Protein 4ECN (pdb70)

Sequence (821 aa):
SQYGYVQFKLYKSTSSSAQKIKVVTHNGTTVSQTLLLNAYNANNAEYGLRSDKLQLLAGTYKIVGYYLYDGLDEVLLAGPAGDDNELTVVSGGLLEKALTVDAVPHGTVTFKLSKEGISTRAAGEYLFSNIRYVDVTVNSFNRVTTELKGKVTYKEDIGVATCDSAVWLPAGTYQVVAYTTYSQSGIKRSELETQSVRGESFTVIDNKLTKDANVPIQLKETAEYIKDYKALKAIWEALDGKNWRYYSGTINNTIHSLNWNFNKELDWGDQPGVDLDNNGRVTGLSLAGFGAKGRVPDAIGQLTELKVLSFGTHSETVSGRLFGDEELTPDSEERKHRIRHYKKFLDYDQRLNLSDLLQDAINRNPEKPIKKDSRISLKDTQIGNLTNRITFISKAIQRLTKLQIIYFANSPFTYDNIAVDWEDANSDYAKQYENEELSWSNLKDLTDVELYNCPNTQLPDFLYDLPELQSLNIACNRGISAAQLKADWTRLADDEDTGPKIQIFYGYNNLEEFPASASLQKVKLGLLDCVHNKVRHLEAFGTNVKLTDLKLDYNQIEEIPEDFCAFTDQVEGLGFSHNKLKYIPNIFNAKSVYVGSVDFSYNKIGSEGRNISCSDDYKGINASTVTLSYNEIQKFPTELFATGSPISTIILSNNLTSIPENSLKPKDGNYKNTYLLTTIDLRFNKLTSLSDDFRATTLPYLSNDVSYNCFSSFPTQPLNSSQLKAFGIRHQRDAEGNRILRQWPTGITTCPSLIQLQIGSNDIRKVDEKLTPQLYILDIADNPNISIDVTSVCPYIEAGYVLLYDKTQDIRGCDALGIER

Radius of gyration: 39.54 Å; Cα contacts (8 Å, |Δi|>4): 2093; chains: 1; bounding box: 64×97×110 Å

CATH classification: 2.60.40.3540 (+2 more: 2.60.40.3540, 3.80.10.10)

Organism: Bacteroides thetaiotaomicron (strain ATCC 29148 / DSM 2079 / JCM 5827 / CCUG 10774 / NCTC 10582 / VPI-5482 / E50) (NCBI:txid226186)

Structure (mmCIF, N/CA/C/O backbone):
data_4ECN
#
_entry.id   4ECN
#
_cell.length_a   85.399
_cell.length_b   105.463
_cell.length_c   161.196
_cell.angle_alpha   90.000
_cell.angle_beta   90.000
_cell.angle_gamma   90.000
#
_symmetry.space_group_name_H-M   'P 21 21 21'
#
loop_
_entity.id
_entity.type
_entity.pdbx_description
1 polymer 'Leucine-rich repeat protein'
2 non-polymer 'SODIUM ION'
3 non-polymer 'CHLORIDE ION'
4 water water
#
loop_
_atom_site.group_PDB
_atom_site.id
_atom_site.type_symbol
_atom_site.label_atom_id
_atom_site.label_alt_id
_atom_site.label_comp_id
_atom_site.label_asym_id
_atom_site.label_entity_id
_atom_site.label_seq_id
_atom_site.pdbx_PDB_ins_code
_atom_site.Cartn_x
_atom_site.Cartn_y
_atom_site.Cartn_z
_atom_site.occupancy
_atom_site.B_iso_or_equiv
_atom_site.auth_seq_id
_atom_site.auth_comp_id
_atom_site.auth_asym_id
_atom_site.auth_atom_id
_atom_site.pdbx_PDB_model_num
ATOM 1 N N . SER A 1 8 ? 26.409 41.795 191.133 1.00 106.09 36 SER A N 1
ATOM 2 C CA . SER A 1 8 ? 27.288 40.723 190.647 1.00 106.33 36 SER A CA 1
ATOM 3 C C . SER A 1 8 ? 26.514 39.702 189.791 1.00 109.72 36 SER A C 1
ATOM 4 O O . SER A 1 8 ? 27.115 38.937 189.033 1.00 109.29 36 SER A O 1
ATOM 6 N N . GLN A 1 9 ? 25.182 39.699 189.926 1.00 105.57 37 GLN A N 1
ATOM 7 C CA . GLN A 1 9 ? 24.251 38.810 189.223 1.00 103.71 37 GLN A CA 1
ATOM 8 C C . GLN A 1 9 ? 23.463 39.607 188.175 1.00 105.07 37 GLN A C 1
ATOM 9 O O . GLN A 1 9 ? 22.724 39.030 187.372 1.00 103.21 37 GLN A O 1
ATOM 15 N N . TYR A 1 10 ? 23.609 40.949 188.219 1.00 101.36 38 TYR A N 1
ATOM 16 C CA . TYR A 1 10 ? 22.897 41.923 187.395 1.00 100.13 38 TYR A CA 1
ATOM 17 C C . TYR A 1 10 ? 23.759 42.553 186.287 1.00 100.82 38 TYR A C 1
ATOM 18 O O . TYR A 1 10 ? 24.991 42.561 186.361 1.00 101.57 38 TYR A O 1
ATOM 27 N N . GLY A 1 11 ? 23.054 43.103 185.294 1.00 93.12 39 GLY A N 1
ATOM 28 C CA . GLY A 1 11 ? 23.582 43.814 184.137 1.00 90.82 39 GLY A CA 1
ATOM 29 C C . GLY A 1 11 ? 22.790 45.073 183.847 1.00 89.54 39 GLY A C 1
ATOM 30 O O . GLY A 1 11 ? 22.015 45.517 184.699 1.00 90.11 39 GLY A O 1
ATOM 31 N N . TYR A 1 12 ? 23.001 45.696 182.670 1.00 81.36 40 TYR A N 1
ATOM 32 C CA . TYR A 1 12 ? 22.322 46.951 182.341 1.00 79.17 40 TYR A CA 1
ATOM 33 C C . TYR A 1 12 ? 21.872 46.992 180.893 1.00 77.96 40 TYR A C 1
ATOM 34 O O . TYR A 1 12 ? 22.464 46.349 180.030 1.00 76.78 40 TYR A O 1
ATOM 43 N N . VAL A 1 13 ? 20.780 47.731 180.653 1.00 71.78 41 VAL A N 1
ATOM 44 C CA . VAL A 1 13 ? 20.165 47.943 179.341 1.00 69.52 41 VAL A CA 1
ATOM 45 C C . VAL A 1 13 ? 19.859 49.419 179.187 1.00 72.75 41 VAL A C 1
ATOM 46 O O . VAL A 1 13 ? 19.539 50.105 180.164 1.00 72.36 41 VAL A O 1
ATOM 50 N N . GLN A 1 14 ? 19.981 49.897 177.953 1.00 68.67 42 GLN A N 1
ATOM 51 C CA . GLN A 1 14 ? 19.608 51.232 177.548 1.00 69.26 42 GLN A CA 1
ATOM 52 C C . GLN A 1 14 ? 18.996 51.101 176.193 1.00 72.74 42 GLN A C 1
ATOM 53 O O . GLN A 1 14 ? 19.299 50.142 175.483 1.00 72.23 42 GLN A O 1
ATOM 59 N N . PHE A 1 15 ? 18.083 52.008 175.851 1.00 69.45 43 PHE A N 1
ATOM 60 C CA . PHE A 1 15 ? 17.397 51.936 174.566 1.00 68.20 43 PHE A CA 1
ATOM 61 C C . PHE A 1 15 ? 17.740 53.149 173.713 1.00 75.91 43 PHE A C 1
ATOM 62 O O . PHE A 1 15 ? 17.937 54.253 174.226 1.00 75.70 43 PHE A O 1
ATOM 70 N N . LYS A 1 16 ? 17.861 52.906 172.409 1.00 75.29 44 LYS A N 1
ATOM 71 C CA . LYS A 1 16 ? 18.167 53.897 171.385 1.00 76.99 44 LYS A CA 1
ATOM 72 C C . LYS A 1 16 ? 17.013 53.875 170.366 1.00 83.11 44 LYS A C 1
ATOM 73 O O . LYS A 1 16 ? 16.770 52.820 169.771 1.00 81.99 44 LYS A O 1
ATOM 79 N N . LEU A 1 17 ? 16.239 54.988 170.248 1.00 81.81 45 LEU A N 1
ATOM 80 C CA . LEU A 1 17 ? 15.089 55.091 169.332 1.00 81.65 45 LEU A CA 1
ATOM 81 C C . LEU A 1 17 ? 15.567 55.295 167.884 1.00 87.72 45 LEU A C 1
ATOM 82 O O . LEU A 1 17 ? 16.360 56.199 167.611 1.00 89.15 45 LEU A O 1
ATOM 87 N N . TYR A 1 18 ? 15.107 54.424 166.976 1.00 83.81 46 TYR A N 1
ATOM 88 C CA . TYR A 1 18 ? 15.473 54.438 165.564 1.00 84.24 46 TYR A CA 1
ATOM 89 C C . TYR A 1 18 ? 14.259 54.711 164.681 1.00 90.66 46 TYR A C 1
ATOM 90 O O . TYR A 1 18 ? 13.125 54.405 165.063 1.00 90.02 46 TYR A O 1
ATOM 99 N N . LYS A 1 19 ? 14.512 55.300 163.496 1.00 89.01 47 LYS A N 1
ATOM 100 C CA . LYS A 1 19 ? 13.507 55.630 162.485 1.00 88.66 47 LYS A CA 1
ATOM 101 C C . LYS A 1 19 ? 13.250 54.404 161.592 1.00 93.56 47 LYS A C 1
ATOM 102 O O . LYS A 1 19 ? 14.089 53.498 161.549 1.00 92.24 47 LYS A O 1
ATOM 108 N N . SER A 1 20 ? 12.076 54.365 160.912 1.00 92.29 48 SER A N 1
ATOM 109 C CA . SER A 1 20 ? 11.657 53.253 160.036 1.00 92.34 48 SER A CA 1
ATOM 110 C C . SER A 1 20 ? 11.992 53.537 158.540 1.00 97.95 48 SER A C 1
ATOM 111 O O . SER A 1 20 ? 13.002 54.194 158.256 1.00 98.45 48 SER A O 1
ATOM 114 N N . THR A 1 21 ? 11.174 52.993 157.594 1.00 93.94 49 THR A N 1
ATOM 115 C CA . THR A 1 21 ? 11.367 53.128 156.142 1.00 116.05 49 THR A CA 1
ATOM 116 C C . THR A 1 21 ? 10.059 53.559 155.461 1.00 141.76 49 THR A C 1
ATOM 117 O O . THR A 1 21 ? 10.074 54.370 154.534 1.00 102.84 49 THR A O 1
ATOM 121 N N . SER A 1 37 ? 6.765 62.273 163.555 1.00 128.97 65 SER A N 1
ATOM 122 C CA . SER A 1 37 ? 7.254 63.568 164.035 1.00 130.11 65 SER A CA 1
ATOM 123 C C . SER A 1 37 ? 8.086 63.405 165.334 1.00 134.63 65 SER A C 1
ATOM 124 O O . SER A 1 37 ? 9.317 63.513 165.281 1.00 134.64 65 SER A O 1
ATOM 135 N N . SER A 1 39 ? 9.808 63.858 169.159 1.00 126.32 67 SER A N 1
ATOM 136 C CA . SER A 1 39 ? 10.769 64.772 169.782 1.00 125.75 67 SER A CA 1
ATOM 137 C C . SER A 1 39 ? 10.069 65.757 170.759 1.00 126.59 67 SER A C 1
ATOM 138 O O . SER A 1 39 ? 10.447 66.924 170.868 1.00 127.02 67 SER A O 1
ATOM 141 N N . SER A 1 40 ? 9.083 65.237 171.503 1.00 120.15 68 SER A N 1
ATOM 142 C CA . SER A 1 40 ? 8.362 65.893 172.602 1.00 119.33 68 SER A CA 1
ATOM 143 C C . SER A 1 40 ? 8.428 64.982 173.815 1.00 120.95 68 SER A C 1
ATOM 144 O O . SER A 1 40 ? 8.213 65.426 174.947 1.00 120.76 68 SER A O 1
ATOM 147 N N . ALA A 1 41 ? 8.744 63.690 173.544 1.00 115.22 69 ALA A N 1
ATOM 148 C CA . ALA A 1 41 ? 8.882 62.586 174.488 1.00 113.60 69 ALA A CA 1
ATOM 149 C C . ALA A 1 41 ? 10.146 62.712 175.335 1.00 115.51 69 ALA A C 1
ATOM 150 O O . ALA A 1 41 ? 11.217 63.049 174.820 1.00 115.82 69 ALA A O 1
ATOM 152 N N . GLN A 1 42 ? 10.016 62.407 176.633 1.00 109.36 70 GLN A N 1
ATOM 153 C CA . GLN A 1 42 ? 11.115 62.471 177.590 1.00 108.50 70 GLN A CA 1
ATOM 154 C C . GLN A 1 42 ? 11.045 61.281 178.606 1.00 109.12 70 GLN A C 1
ATOM 155 O O . GLN A 1 42 ? 11.745 61.300 179.621 1.00 109.67 70 GLN A O 1
ATOM 161 N N . LYS A 1 43 ? 10.253 60.229 178.285 1.00 102.03 71 LYS A N 1
ATOM 162 C CA . LYS A 1 43 ? 10.069 58.984 179.059 1.00 99.79 71 LYS A CA 1
ATOM 163 C C . LYS A 1 43 ? 9.710 57.792 178.141 1.00 100.07 71 LYS A C 1
ATOM 164 O O . LYS A 1 43 ? 9.347 57.991 176.979 1.00 99.68 71 LYS A O 1
ATOM 170 N N . ILE A 1 44 ? 9.834 56.559 178.665 1.00 93.45 72 ILE A N 1
ATOM 171 C CA . ILE A 1 44 ? 9.491 55.314 177.972 1.00 90.74 72 ILE A CA 1
ATOM 172 C C . ILE A 1 44 ? 9.192 54.233 179.024 1.00 92.53 72 ILE A C 1
ATOM 173 O O . ILE A 1 44 ? 9.897 54.128 180.037 1.00 92.68 72 ILE A O 1
ATOM 178 N N . LYS A 1 45 ? 8.135 53.451 178.786 1.00 86.36 73 LYS A N 1
ATOM 179 C CA . LYS A 1 45 ? 7.765 52.337 179.651 1.00 84.87 73 LYS A CA 1
ATOM 180 C C . LYS A 1 45 ? 7.835 51.093 178.786 1.00 84.17 73 LYS A C 1
ATOM 181 O O . LYS A 1 45 ? 6.959 50.837 177.960 1.00 83.03 73 LYS A O 1
ATOM 187 N N . VAL A 1 46 ? 8.929 50.376 178.911 1.00 78.64 74 VAL A N 1
ATOM 188 C CA . VAL A 1 46 ? 9.138 49.183 178.119 1.00 77.34 74 VAL A CA 1
ATOM 189 C C . VAL A 1 46 ? 8.543 47.989 178.894 1.00 82.88 74 VAL A C 1
ATOM 190 O O . VAL A 1 46 ? 8.932 47.698 180.034 1.00 83.28 74 VAL A O 1
ATOM 194 N N . VAL A 1 47 ? 7.567 47.334 178.262 1.00 79.78 75 VAL A N 1
ATOM 195 C CA . VAL A 1 47 ? 6.882 46.159 178.792 1.00 80.08 75 VAL A CA 1
ATOM 196 C C . VAL A 1 47 ? 7.688 44.916 178.356 1.00 86.53 75 VAL A C 1
ATOM 197 O O . VAL A 1 47 ? 7.940 44.727 177.163 1.00 85.59 75 VAL A O 1
ATOM 209 N N . THR A 1 49 ? 8.829 40.470 179.354 1.00 91.96 77 THR A N 1
ATOM 210 C CA . THR A 1 49 ? 8.487 39.179 179.955 1.00 92.64 77 THR A CA 1
ATOM 211 C C . THR A 1 49 ? 9.765 38.341 180.135 1.00 99.41 77 THR A C 1
ATOM 212 O O . THR A 1 49 ? 10.512 38.142 179.175 1.00 97.55 77 THR A O 1
ATOM 216 N N . HIS A 1 50 ? 10.018 37.880 181.372 1.00 100.31 78 HIS A N 1
ATOM 217 C CA . HIS A 1 50 ? 11.170 37.040 181.724 1.00 102.46 78 HIS A CA 1
ATOM 218 C C . HIS A 1 50 ? 10.675 35.840 182.532 1.00 109.28 78 HIS A C 1
ATOM 219 O O . HIS A 1 50 ? 10.441 35.957 183.745 1.00 109.13 78 HIS A O 1
ATOM 226 N N . ASN A 1 51 ? 10.497 34.690 181.829 1.00 107.68 79 ASN A N 1
ATOM 227 C CA . ASN A 1 51 ? 10.019 33.402 182.350 1.00 108.82 79 ASN A CA 1
ATOM 228 C C . ASN A 1 51 ? 8.707 33.611 183.151 1.00 114.40 79 ASN A C 1
ATOM 229 O O . ASN A 1 51 ? 8.672 33.443 184.377 1.00 114.64 79 ASN A O 1
ATOM 234 N N . GLY A 1 52 ? 7.668 34.042 182.431 1.00 111.43 80 GLY A N 1
ATOM 235 C CA . GLY A 1 52 ? 6.333 34.289 182.967 1.00 111.88 80 GLY A CA 1
ATOM 236 C C . GLY A 1 52 ? 6.155 35.459 183.921 1.00 118.12 80 GLY A C 1
ATOM 237 O O . GLY A 1 52 ? 5.143 35.515 184.628 1.00 118.45 80 GLY A O 1
ATOM 238 N N . THR A 1 53 ? 7.121 36.402 183.967 1.00 115.36 81 THR A N 1
ATOM 239 C CA . THR A 1 53 ? 7.016 37.591 184.818 1.00 115.52 81 THR A CA 1
ATOM 240 C C . THR A 1 53 ? 6.780 38.783 183.868 1.00 118.51 81 THR A C 1
ATOM 241 O O . THR A 1 53 ? 7.741 39.402 183.401 1.00 118.56 81 THR A O 1
ATOM 245 N N . THR A 1 54 ? 5.493 39.055 183.536 1.00 113.36 82 THR A N 1
ATOM 246 C CA . THR A 1 54 ? 5.091 40.167 182.660 1.00 111.93 82 THR A CA 1
ATOM 247 C C . THR A 1 54 ? 5.219 41.442 183.502 1.00 114.18 82 THR A C 1
ATOM 248 O O . THR A 1 54 ? 4.264 41.838 184.175 1.00 114.35 82 THR A O 1
ATOM 252 N N . VAL A 1 55 ? 6.427 42.041 183.514 1.00 108.88 83 VAL A N 1
ATOM 253 C CA . VAL A 1 55 ? 6.701 43.225 184.329 1.00 108.07 83 VAL A CA 1
ATOM 254 C C . VAL A 1 55 ? 7.324 44.345 183.426 1.00 107.76 83 VAL A C 1
ATOM 255 O O . VAL A 1 55 ? 8.187 44.088 182.576 1.00 106.05 83 VAL A O 1
ATOM 259 N N . SER A 1 56 ? 6.806 45.578 183.611 1.00 102.16 84 SER A N 1
ATOM 260 C CA . SER A 1 56 ? 7.187 46.803 182.900 1.00 100.93 84 SER A CA 1
ATOM 261 C C . SER A 1 56 ? 7.968 47.755 183.807 1.00 101.41 84 SER A C 1
ATOM 262 O O . SER A 1 56 ? 7.831 47.687 185.026 1.00 101.62 84 SER A O 1
ATOM 265 N N . GLN A 1 57 ? 8.766 48.653 183.217 1.00 94.53 85 GLN A N 1
ATOM 266 C CA . GLN A 1 57 ? 9.554 49.610 183.984 1.00 93.62 85 GLN A CA 1
ATOM 267 C C . GLN A 1 57 ? 9.642 50.933 183.239 1.00 94.04 85 GLN A C 1
ATOM 268 O O . GLN A 1 57 ? 9.857 50.936 182.030 1.00 93.41 85 GLN A O 1
ATOM 274 N N . THR A 1 58 ? 9.504 52.052 183.962 1.00 88.68 86 THR A N 1
ATOM 275 C CA . THR A 1 58 ? 9.584 53.386 183.371 1.00 87.65 86 THR A CA 1
ATOM 276 C C . THR A 1 58 ? 11.024 53.926 183.504 1.00 91.39 86 THR A C 1
ATOM 277 O O . THR A 1 58 ? 11.647 53.813 184.567 1.00 91.05 86 THR A O 1
ATOM 281 N N . LEU A 1 59 ? 11.534 54.502 182.394 1.00 87.34 87 LEU A N 1
ATOM 282 C CA . LEU A 1 59 ? 12.853 55.131 182.250 1.00 87.12 87 LEU A CA 1
ATOM 283 C C . LEU A 1 59 ? 12.717 56.485 181.568 1.00 90.98 87 LEU A C 1
ATOM 284 O O . LEU A 1 59 ? 11.732 56.721 180.873 1.00 89.90 87 LEU A O 1
ATOM 289 N N . LEU A 1 60 ? 13.709 57.362 181.746 1.00 88.97 88 LEU A N 1
ATOM 290 C CA . LEU A 1 60 ? 13.719 58.683 181.118 1.00 89.39 88 LEU A CA 1
ATOM 291 C C . LEU A 1 60 ? 14.495 58.653 179.793 1.00 93.40 88 LEU A C 1
ATOM 292 O O . LEU A 1 60 ? 15.405 57.837 179.610 1.00 92.63 88 LEU A O 1
ATOM 297 N N . LEU A 1 61 ? 14.126 59.560 178.883 1.00 90.45 89 LEU A N 1
ATOM 298 C CA . LEU A 1 61 ? 14.758 59.762 177.585 1.00 90.40 89 LEU A CA 1
ATOM 299 C C . LEU A 1 61 ? 15.761 60.912 177.647 1.00 96.28 89 LEU A C 1
ATOM 300 O O . LEU A 1 61 ? 15.440 61.998 178.140 1.00 96.30 89 LEU A O 1
ATOM 305 N N . ASN A 1 62 ? 16.973 60.667 177.154 1.00 94.32 90 ASN A N 1
ATOM 306 C CA . ASN A 1 62 ? 18.038 61.663 177.050 1.00 96.24 90 ASN A CA 1
ATOM 307 C C . ASN A 1 62 ? 18.160 62.042 175.575 1.00 102.95 90 ASN A C 1
ATOM 308 O O . ASN A 1 62 ? 18.261 61.144 174.728 1.00 101.68 90 ASN A O 1
ATOM 313 N N . ALA A 1 63 ? 18.098 63.345 175.246 1.00 102.24 91 ALA A N 1
ATOM 314 C CA . ALA A 1 63 ? 18.160 63.755 173.843 1.00 102.71 91 ALA A CA 1
ATOM 315 C C . ALA A 1 63 ? 19.594 64.110 173.405 1.00 108.64 91 ALA A C 1
ATOM 316 O O . ALA A 1 63 ? 20.327 64.798 174.122 1.00 108.87 91 ALA A O 1
ATOM 318 N N . TYR A 1 64 ? 19.971 63.608 172.217 1.00 106.34 92 TYR A N 1
ATOM 319 C CA . TYR A 1 64 ? 21.247 63.833 171.533 1.00 107.94 92 TYR A CA 1
ATOM 320 C C . TYR A 1 64 ? 20.953 64.282 170.072 1.00 113.81 92 TYR A C 1
ATOM 321 O O . TYR A 1 64 ? 19.787 64.527 169.736 1.00 112.34 92 TYR A O 1
ATOM 330 N N . ASN A 1 65 ? 22.000 64.411 169.222 1.00 113.20 93 ASN A N 1
ATOM 331 C CA . ASN A 1 65 ? 21.871 64.859 167.828 1.00 113.98 93 ASN A CA 1
ATOM 332 C C . ASN A 1 65 ? 21.070 63.839 166.971 1.00 117.44 93 ASN A C 1
ATOM 333 O O . ASN A 1 65 ? 21.448 62.666 166.876 1.00 116.46 93 ASN A O 1
ATOM 338 N N . ALA A 1 66 ? 19.952 64.306 166.367 1.00 114.13 94 ALA A N 1
ATOM 339 C CA . ALA A 1 66 ? 19.077 63.499 165.508 1.00 113.06 94 ALA A CA 1
ATOM 340 C C . ALA A 1 66 ? 19.740 63.212 164.149 1.00 119.31 94 ALA A C 1
ATOM 341 O O . ALA A 1 66 ? 20.585 63.989 163.694 1.00 120.27 94 ALA A O 1
ATOM 343 N N . ASN A 1 67 ? 19.379 62.078 163.523 1.00 116.22 95 ASN A N 1
ATOM 344 C CA . ASN A 1 67 ? 19.908 61.635 162.223 1.00 116.40 95 ASN A CA 1
ATOM 345 C C . ASN A 1 67 ? 18.781 61.062 161.362 1.00 120.71 95 ASN A C 1
ATOM 346 O O . ASN A 1 67 ? 17.642 60.992 161.823 1.00 119.55 95 ASN A O 1
ATOM 351 N N . ASN A 1 68 ? 19.094 60.635 160.122 1.00 118.34 96 ASN A N 1
ATOM 352 C CA . ASN A 1 68 ? 18.105 60.024 159.223 1.00 117.59 96 ASN A CA 1
ATOM 353 C C . ASN A 1 68 ? 17.858 58.536 159.602 1.00 119.99 96 ASN A C 1
ATOM 354 O O . ASN A 1 68 ? 17.046 57.861 158.954 1.00 118.90 96 ASN A O 1
ATOM 359 N N . ALA A 1 69 ? 18.551 58.042 160.653 1.00 115.61 97 ALA A N 1
ATOM 360 C CA . ALA A 1 69 ? 18.437 56.672 161.155 1.00 113.81 97 ALA A CA 1
ATOM 361 C C . ALA A 1 69 ? 18.066 56.652 162.635 1.00 116.06 97 ALA A C 1
ATOM 362 O O . ALA A 1 69 ? 17.425 55.699 163.082 1.00 114.54 97 ALA A O 1
ATOM 364 N N . GLU A 1 70 ? 18.471 57.700 163.388 1.00 112.45 98 GLU A N 1
ATOM 365 C CA . GLU A 1 70 ? 18.241 57.821 164.828 1.00 111.95 98 GLU A CA 1
ATOM 366 C C . GLU A 1 70 ? 17.325 59.000 165.143 1.00 115.11 98 GLU A C 1
ATOM 367 O O . GLU A 1 70 ? 17.573 60.106 164.661 1.00 115.37 98 GLU A O 1
ATOM 373 N N . TYR A 1 71 ? 16.281 58.770 165.979 1.00 110.50 99 TYR A N 1
ATOM 374 C CA . TYR A 1 71 ? 15.343 59.815 166.422 1.00 110.03 99 TYR A CA 1
ATOM 375 C C . TYR A 1 71 ? 16.024 60.777 167.418 1.00 111.12 99 TYR A C 1
ATOM 376 O O . TYR A 1 71 ? 15.449 61.815 167.755 1.00 111.07 99 TYR A O 1
ATOM 385 N N . GLY A 1 72 ? 17.232 60.429 167.858 1.00 105.41 100 GLY A N 1
ATOM 386 C CA . GLY A 1 72 ? 18.019 61.239 168.779 1.00 105.11 100 GLY A CA 1
ATOM 387 C C . GLY A 1 72 ? 17.519 61.226 170.209 1.00 105.55 100 GLY A C 1
ATOM 388 O O . GLY A 1 72 ? 17.526 62.269 170.870 1.00 106.03 100 GLY A O 1
ATOM 389 N N . LEU A 1 73 ? 17.069 60.045 170.693 1.00 98.27 101 LEU A N 1
ATOM 390 C CA . LEU A 1 73 ? 16.578 59.839 172.065 1.00 96.46 101 LEU A CA 1
ATOM 391 C C . LEU A 1 73 ? 17.123 58.518 172.605 1.00 94.85 101 LEU A C 1
ATOM 392 O O . LEU A 1 73 ? 16.961 57.481 171.951 1.00 92.62 101 LEU A O 1
ATOM 397 N N . ARG A 1 74 ? 17.830 58.582 173.768 1.00 88.91 102 ARG A N 1
ATOM 398 C CA . ARG A 1 74 ? 18.479 57.447 174.434 1.00 86.94 102 ARG A CA 1
ATOM 399 C C . ARG A 1 74 ? 17.979 57.305 175.875 1.00 88.92 102 ARG A C 1
ATOM 400 O O . ARG A 1 74 ? 17.852 58.288 176.593 1.00 88.74 102 ARG A O 1
ATOM 408 N N . SER A 1 75 ? 17.726 56.064 176.291 1.00 84.72 103 SER A N 1
ATOM 409 C CA . SER A 1 75 ? 17.207 55.705 177.607 1.00 84.60 103 SER A CA 1
ATOM 410 C C . SER A 1 75 ? 18.297 55.605 178.683 1.00 90.13 103 SER A C 1
ATOM 411 O O . SER A 1 75 ? 19.433 55.210 178.391 1.00 90.37 103 SER A O 1
ATOM 414 N N . ASP A 1 76 ? 17.907 55.908 179.947 1.00 86.68 104 ASP A N 1
ATOM 415 C CA . ASP A 1 76 ? 18.732 55.745 181.148 1.00 87.38 104 ASP A CA 1
ATOM 416 C C . ASP A 1 76 ? 19.071 54.257 181.357 1.00 90.85 104 ASP A C 1
ATOM 417 O O . ASP A 1 76 ? 18.337 53.394 180.860 1.00 89.47 104 ASP A O 1
ATOM 422 N N . LYS A 1 77 ? 20.160 53.948 182.090 1.00 87.92 105 LYS A N 1
ATOM 423 C CA . LYS A 1 77 ? 20.531 52.555 182.387 1.00 87.01 105 LYS A CA 1
ATOM 424 C C . LYS A 1 77 ? 19.430 51.863 183.184 1.00 88.23 105 LYS A C 1
ATOM 425 O O . LYS A 1 77 ? 18.864 52.462 184.101 1.00 88.43 105 LYS A O 1
ATOM 431 N N . LEU A 1 78 ? 19.131 50.612 182.842 1.00 82.04 106 LEU A N 1
ATOM 432 C CA . LEU A 1 78 ? 18.138 49.825 183.558 1.00 80.36 106 LEU A CA 1
ATOM 433 C C . LEU A 1 78 ? 18.795 48.576 184.146 1.00 80.20 106 LEU A C 1
ATOM 434 O O . LEU A 1 78 ? 19.220 47.696 183.391 1.00 78.50 106 LEU A O 1
ATOM 439 N N . GLN A 1 79 ? 18.865 48.492 185.485 1.00 74.90 107 GLN A N 1
ATOM 440 C CA . GLN A 1 79 ? 19.456 47.319 186.114 1.00 74.52 107 GLN A CA 1
ATOM 441 C C . GLN A 1 79 ? 18.453 46.181 186.121 1.00 78.11 107 GLN A C 1
ATOM 442 O O . GLN A 1 79 ? 17.345 46.334 186.635 1.00 78.28 107 GLN A O 1
ATOM 448 N N . LEU A 1 80 ? 18.836 45.055 185.517 1.00 73.69 108 LEU A N 1
ATOM 449 C CA . LEU A 1 80 ? 18.029 43.845 185.430 1.00 73.04 108 LEU A CA 1
ATOM 450 C C . LEU A 1 80 ? 18.856 42.649 185.770 1.00 79.24 108 LEU A C 1
ATOM 451 O O . LEU A 1 80 ? 20.075 42.721 185.668 1.00 79.53 108 LEU A O 1
ATOM 456 N N . LEU A 1 81 ? 18.219 41.536 186.143 1.00 77.53 109 LEU A N 1
ATOM 457 C CA . LEU A 1 81 ? 18.965 40.327 186.437 1.00 79.01 109 LEU A CA 1
ATOM 458 C C . LEU A 1 81 ? 19.319 39.648 185.119 1.00 82.93 109 LEU A C 1
ATOM 459 O O . LEU A 1 81 ? 18.484 39.573 184.215 1.00 80.85 109 LEU A O 1
ATOM 464 N N . ALA A 1 82 ? 20.577 39.196 185.006 1.00 81.63 110 ALA A N 1
ATOM 465 C CA . ALA A 1 82 ? 21.130 38.571 183.802 1.00 81.98 110 ALA A CA 1
ATOM 466 C C . ALA A 1 82 ? 20.268 37.399 183.313 1.00 86.62 110 ALA A C 1
ATOM 467 O O . ALA A 1 82 ? 20.011 36.455 184.065 1.00 87.37 110 ALA A O 1
ATOM 469 N N . GLY A 1 83 ? 19.822 37.502 182.063 1.00 82.48 111 GLY A N 1
ATOM 470 C CA . GLY A 1 83 ? 18.986 36.509 181.394 1.00 81.36 111 GLY A CA 1
ATOM 471 C C . GLY A 1 83 ? 18.281 37.047 180.163 1.00 83.52 111 GLY A C 1
ATOM 472 O O . GLY A 1 83 ? 18.395 38.233 179.849 1.00 82.99 111 GLY A O 1
ATOM 473 N N . THR A 1 84 ? 17.547 36.179 179.452 1.00 79.09 112 THR A N 1
ATOM 474 C CA . THR A 1 84 ? 16.832 36.593 178.242 1.00 77.66 112 THR A CA 1
ATOM 475 C C . THR A 1 84 ? 15.461 37.163 178.627 1.00 81.49 112 THR A C 1
ATOM 476 O O . THR A 1 84 ? 14.777 36.627 179.501 1.00 82.08 112 THR A O 1
ATOM 480 N N . TYR A 1 85 ? 15.100 38.281 177.980 1.00 76.21 113 TYR A N 1
ATOM 481 C CA . TYR A 1 85 ? 13.858 39.042 178.123 1.00 74.00 113 TYR A CA 1
ATOM 482 C C . TYR A 1 85 ? 13.207 39.244 176.766 1.00 79.11 113 TYR A C 1
ATOM 483 O O . TYR A 1 85 ? 13.909 39.422 175.759 1.00 78.22 113 TYR A O 1
ATOM 492 N N . LYS A 1 86 ? 11.870 39.248 176.732 1.00 76.01 114 LYS A N 1
ATOM 493 C CA . LYS A 1 86 ? 11.143 39.498 175.498 1.00 74.61 114 LYS A CA 1
ATOM 494 C C . LYS A 1 86 ? 10.334 40.768 175.686 1.00 77.80 114 LYS A C 1
ATOM 495 O O . LYS A 1 86 ? 9.535 40.835 176.619 1.00 77.80 114 LYS A O 1
ATOM 501 N N . ILE A 1 87 ? 10.599 41.797 174.847 1.00 73.66 115 ILE A N 1
ATOM 502 C CA . ILE A 1 87 ? 9.869 43.074 174.827 1.00 73.08 115 ILE A CA 1
ATOM 503 C C . ILE A 1 87 ? 8.489 42.798 174.227 1.00 75.21 115 ILE A C 1
ATOM 504 O O . ILE A 1 87 ? 8.409 42.173 173.157 1.00 74.16 115 ILE A O 1
ATOM 509 N N . VAL A 1 88 ? 7.414 43.228 174.919 1.00 70.35 116 VAL A N 1
ATOM 510 C CA . VAL A 1 88 ? 6.039 43.035 174.440 1.00 69.17 116 VAL A CA 1
ATOM 511 C C . VAL A 1 88 ? 5.641 44.277 173.620 1.00 71.27 116 VAL A C 1
ATOM 512 O O . VAL A 1 88 ? 5.058 44.161 172.535 1.00 69.32 116 VAL A O 1
ATOM 516 N N . GLY A 1 89 ? 6.008 45.441 174.153 1.00 67.39 117 GLY A N 1
ATOM 517 C CA . GLY A 1 89 ? 5.762 46.744 173.557 1.00 66.26 117 GLY A CA 1
ATOM 518 C C . GLY A 1 89 ? 6.267 47.843 174.458 1.00 69.02 117 GLY A C 1
ATOM 519 O O . GLY A 1 89 ? 6.815 47.567 175.530 1.00 68.99 117 GLY A O 1
ATOM 520 N N . TYR A 1 90 ? 6.091 49.095 174.027 1.00 64.90 118 TYR A N 1
ATOM 521 C CA . TYR A 1 90 ? 6.551 50.246 174.790 1.00 65.38 118 TYR A CA 1
ATOM 522 C C . TYR A 1 90 ? 5.671 51.469 174.548 1.00 71.22 118 TYR A C 1
ATOM 523 O O . TYR A 1 90 ? 5.030 51.588 173.503 1.00 69.54 118 TYR A O 1
ATOM 532 N N . TYR A 1 91 ? 5.674 52.393 175.519 1.00 70.44 119 TYR A N 1
ATOM 533 C CA . TYR A 1 91 ? 4.932 53.646 175.436 1.00 71.17 119 TYR A CA 1
ATOM 534 C C . TYR A 1 91 ? 5.901 54.799 175.585 1.00 77.75 119 TYR A C 1
ATOM 535 O O . TYR A 1 91 ? 6.794 54.723 176.425 1.00 77.87 119 TYR A O 1
ATOM 544 N N . LEU A 1 92 ? 5.741 55.854 174.783 1.00 76.72 120 LEU A N 1
ATOM 545 C CA . LEU A 1 92 ? 6.548 57.067 174.902 1.00 78.70 120 LEU A CA 1
ATOM 546 C C . LEU A 1 92 ? 5.676 58.143 175.583 1.00 89.39 120 LEU A C 1
ATOM 547 O O . LEU A 1 92 ? 4.454 58.111 175.429 1.00 89.44 120 LEU A O 1
ATOM 552 N N . TYR A 1 93 ? 6.278 59.033 176.394 1.00 90.88 121 TYR A N 1
ATOM 553 C CA . TYR A 1 93 ? 5.533 60.049 177.151 1.00 93.50 121 TYR A CA 1
ATOM 554 C C . TYR A 1 93 ? 6.162 61.448 177.028 1.00 103.69 121 TYR A C 1
ATOM 555 O O . TYR A 1 93 ? 7.378 61.574 177.163 1.00 104.26 121 TYR A O 1
ATOM 564 N N . ASP A 1 94 ? 5.332 62.503 176.834 1.00 104.19 122 ASP A N 1
ATOM 565 C CA . ASP A 1 94 ? 5.781 63.907 176.718 1.00 106.32 122 ASP A CA 1
ATOM 566 C C . ASP A 1 94 ? 6.083 64.529 178.117 1.00 113.48 122 ASP A C 1
ATOM 567 O O . ASP A 1 94 ? 6.149 63.806 179.120 1.00 112.83 122 ASP A O 1
ATOM 572 N N . GLY A 1 95 ? 6.251 65.857 178.153 1.00 112.80 123 GLY A N 1
ATOM 573 C CA . GLY A 1 95 ? 6.488 66.621 179.376 1.00 114.39 123 GLY A CA 1
ATOM 574 C C . GLY A 1 95 ? 5.343 66.552 180.376 1.00 120.01 123 GLY A C 1
ATOM 575 O O . GLY A 1 95 ? 5.579 66.484 181.587 1.00 120.42 123 GLY A O 1
ATOM 576 N N . LEU A 1 96 ? 4.087 66.536 179.864 1.00 116.75 124 LEU A N 1
ATOM 577 C CA . LEU A 1 96 ? 2.843 66.448 180.644 1.00 116.64 124 LEU A CA 1
ATOM 578 C C . LEU A 1 96 ? 2.543 64.991 181.120 1.00 119.64 124 LEU A C 1
ATOM 579 O O . LEU A 1 96 ? 1.566 64.782 181.850 1.00 118.92 124 LEU A O 1
ATOM 581 N N . ASP A 1 97 ? 3.393 64.003 180.700 1.00 115.18 125 ASP A N 1
ATOM 582 C CA . ASP A 1 97 ? 3.381 62.556 181.011 1.00 113.50 125 ASP A CA 1
ATOM 583 C C . ASP A 1 97 ? 2.124 61.831 180.404 1.00 114.16 125 ASP A C 1
ATOM 584 O O . ASP A 1 97 ? 1.589 60.895 181.010 1.00 113.25 125 ASP A O 1
ATOM 589 N N . GLU A 1 98 ? 1.727 62.218 179.170 1.00 108.24 126 GLU A N 1
ATOM 590 C CA . GLU A 1 98 ? 0.635 61.593 178.411 1.00 106.23 126 GLU A CA 1
ATOM 591 C C . GLU A 1 98 ? 1.238 60.647 177.343 1.00 107.38 126 GLU A C 1
ATOM 592 O O . GLU A 1 98 ? 2.355 60.900 176.877 1.00 107.27 126 GLU A O 1
ATOM 594 N N . VAL A 1 99 ? 0.516 59.555 176.969 1.00 100.81 127 VAL A N 1
ATOM 595 C CA . VAL A 1 99 ? 0.977 58.536 175.999 1.00 98.32 127 VAL A CA 1
ATOM 596 C C . VAL A 1 99 ? 1.085 59.181 174.577 1.00 99.48 127 VAL A C 1
ATOM 597 O O . VAL A 1 99 ? 0.078 59.353 173.877 1.00 99.40 127 VAL A O 1
ATOM 601 N N . LEU A 1 100 ? 2.329 59.514 174.168 1.00 93.23 128 LEU A N 1
ATOM 602 C CA . LEU A 1 100 ? 2.653 60.138 172.882 1.00 91.50 128 LEU A CA 1
ATOM 603 C C . LEU A 1 100 ? 2.792 59.096 171.750 1.00 90.70 128 LEU A C 1
ATOM 604 O O . LEU A 1 100 ? 2.740 59.485 170.577 1.00 89.86 128 LEU A O 1
ATOM 609 N N . LEU A 1 101 ? 2.984 57.784 172.101 1.00 84.04 129 LEU A N 1
ATOM 610 C CA . LEU A 1 101 ? 3.121 56.658 171.156 1.00 81.43 129 LEU A CA 1
ATOM 611 C C . LEU A 1 101 ? 2.944 55.292 171.832 1.00 84.05 129 LEU A C 1
ATOM 612 O O . LEU A 1 101 ? 3.507 55.075 172.902 1.00 83.86 129 LEU A O 1
ATOM 617 N N . ALA A 1 102 ? 2.192 54.364 171.176 1.00 79.30 130 ALA A N 1
ATOM 618 C CA . ALA A 1 102 ? 2.001 52.955 171.577 1.00 77.67 130 ALA A CA 1
ATOM 619 C C . ALA A 1 102 ? 2.773 52.105 170.599 1.00 80.02 130 ALA A C 1
ATOM 620 O O . ALA A 1 102 ? 2.302 51.859 169.486 1.00 79.21 130 ALA A O 1
ATOM 622 N N . GLY A 1 103 ? 4.009 51.791 170.982 1.00 76.18 131 GLY A N 1
ATOM 623 C CA . GLY A 1 103 ? 4.987 51.084 170.166 1.00 75.21 131 GLY A CA 1
ATOM 624 C C . GLY A 1 103 ? 4.953 49.571 170.194 1.00 78.10 131 GLY A C 1
ATOM 625 O O . GLY A 1 103 ? 4.945 48.962 171.266 1.00 76.74 131 GLY A O 1
ATOM 626 N N . PRO A 1 104 ? 4.985 48.932 169.004 1.00 74.95 132 PRO A N 1
ATOM 627 C CA . PRO A 1 104 ? 5.023 47.462 168.968 1.00 74.13 132 PRO A CA 1
ATOM 628 C C . PRO A 1 104 ? 6.467 46.954 169.028 1.00 79.31 132 PRO A C 1
ATOM 629 O O . PRO A 1 104 ? 7.387 47.608 168.525 1.00 77.99 132 PRO A O 1
ATOM 633 N N . ALA A 1 105 ? 6.657 45.783 169.642 1.00 78.13 133 ALA A N 1
ATOM 634 C CA . ALA A 1 105 ? 7.965 45.162 169.841 1.00 79.39 133 ALA A CA 1
ATOM 635 C C . ALA A 1 105 ? 8.683 44.812 168.528 1.00 84.79 133 ALA A C 1
ATOM 636 O O . ALA A 1 105 ? 9.880 45.081 168.403 1.00 85.15 133 ALA A O 1
ATOM 638 N N . GLY A 1 106 ? 7.967 44.196 167.596 1.00 81.97 134 GLY A N 1
ATOM 639 C CA . GLY A 1 106 ? 8.531 43.766 166.325 1.00 82.46 134 GLY A CA 1
ATOM 640 C C . GLY A 1 106 ? 9.005 42.330 166.393 1.00 89.38 134 GLY A C 1
ATOM 641 O O . GLY A 1 106 ? 8.607 41.584 167.297 1.00 88.17 134 GLY A O 1
ATOM 642 N N . ASP A 1 107 ? 9.859 41.936 165.427 1.00 89.39 135 ASP A N 1
ATOM 643 C CA . ASP A 1 107 ? 10.427 40.582 165.322 1.00 90.64 135 ASP A CA 1
ATOM 644 C C . ASP A 1 107 ? 11.819 40.527 166.004 1.00 98.15 135 ASP A C 1
ATOM 645 O O . ASP A 1 107 ? 12.442 39.463 166.084 1.00 98.94 135 ASP A O 1
ATOM 650 N N . ASP A 1 108 ? 12.275 41.686 166.515 1.00 95.96 136 ASP A N 1
ATOM 651 C CA . ASP A 1 108 ? 13.489 41.896 167.314 1.00 96.70 136 ASP A CA 1
ATOM 652 C C . ASP A 1 108 ? 13.050 42.038 168.791 1.00 98.15 136 ASP A C 1
ATOM 653 O O . ASP A 1 108 ? 13.541 42.902 169.523 1.00 98.50 136 ASP A O 1
ATOM 658 N N . ASN A 1 109 ? 12.064 41.212 169.194 1.00 91.75 137 ASN A N 1
ATOM 659 C CA . ASN A 1 109 ? 11.408 41.255 170.498 1.00 90.68 137 ASN A CA 1
ATOM 660 C C . ASN A 1 109 ? 12.333 40.839 171.659 1.00 91.32 137 ASN A C 1
ATOM 661 O O . ASN A 1 109 ? 12.122 41.325 172.766 1.00 90.88 137 ASN A O 1
ATOM 666 N N . GLU A 1 110 ? 13.359 40.005 171.418 1.00 85.80 138 GLU A N 1
ATOM 667 C CA . GLU A 1 110 ? 14.237 39.531 172.492 1.00 84.99 138 GLU A CA 1
ATOM 668 C C . GLU A 1 110 ? 15.510 40.389 172.691 1.00 85.25 138 GLU A C 1
ATOM 669 O O . GLU A 1 110 ? 16.053 40.972 171.747 1.00 84.15 138 GLU A O 1
ATOM 675 N N . LEU A 1 111 ? 15.956 40.450 173.967 1.00 79.53 139 LEU A N 1
ATOM 676 C CA . LEU A 1 111 ? 17.177 41.098 174.446 1.00 78.74 139 LEU A CA 1
ATOM 677 C C . LEU A 1 111 ? 17.718 40.291 175.646 1.00 80.90 139 LEU A C 1
ATOM 678 O O . LEU A 1 111 ? 16.942 39.850 176.496 1.00 80.90 139 LEU A O 1
ATOM 683 N N . THR A 1 112 ? 19.039 40.096 175.711 1.00 75.12 140 THR A N 1
ATOM 684 C CA . THR A 1 112 ? 19.638 39.322 176.797 1.00 73.75 140 THR A CA 1
ATOM 685 C C . THR A 1 112 ? 20.570 40.216 177.611 1.00 74.08 140 THR A C 1
ATOM 686 O O . THR A 1 112 ? 21.513 40.777 177.062 1.00 72.32 140 THR A O 1
ATOM 690 N N . VAL A 1 113 ? 20.275 40.357 178.919 1.00 70.12 141 VAL A N 1
ATOM 691 C CA . VAL A 1 113 ? 21.066 41.108 179.897 1.00 70.51 141 VAL A CA 1
ATOM 692 C C . VAL A 1 113 ? 22.241 40.224 180.290 1.00 75.76 141 VAL A C 1
ATOM 693 O O . VAL A 1 113 ? 22.062 39.011 180.414 1.00 75.76 141 VAL A O 1
ATOM 697 N N . VAL A 1 114 ? 23.447 40.802 180.427 1.00 72.81 142 VAL A N 1
ATOM 698 C CA . VAL A 1 114 ? 24.660 40.039 180.766 1.00 72.84 142 VAL A CA 1
ATOM 699 C C . VAL A 1 114 ? 25.217 40.533 182.106 1.00 78.50 142 VAL A C 1
ATOM 700 O O . VAL A 1 114 ? 25.199 41.737 182.380 1.00 77.01 142 VAL A O 1
ATOM 704 N N . SER A 1 115 ? 25.720 39.589 182.927 1.00 77.42 143 SER A N 1
ATOM 705 C CA . SER A 1 115 ? 26.292 39.869 184.244 1.00 79.09 143 SER A CA 1
ATOM 706 C C . SER A 1 115 ? 27.446 40.871 184.097 1.00 83.41 143 SER A C 1
ATOM 707 O O . SER A 1 115 ? 28.423 40.584 183.389 1.00 84.12 143 SER A O 1
ATOM 710 N N . GLY A 1 116 ? 27.256 42.061 184.687 1.00 78.03 144 GLY A N 1
ATOM 711 C CA . GLY A 1 116 ? 28.201 43.175 184.649 1.00 77.77 144 GLY A CA 1
ATOM 712 C C . GLY A 1 116 ? 28.380 43.802 183.274 1.00 79.64 144 GLY A C 1
ATOM 713 O O . GLY A 1 116 ? 29.403 44.441 183.004 1.00 80.01 144 GLY A O 1
ATOM 714 N N . GLY A 1 117 ? 27.380 43.630 182.411 1.00 73.26 145 GLY A N 1
ATOM 715 C CA . GLY A 1 117 ? 27.405 44.156 181.052 1.00 71.60 145 GLY A CA 1
ATOM 716 C C . GLY A 1 117 ? 26.492 45.337 180.812 1.00 72.15 145 GLY A C 1
ATOM 717 O O . GLY A 1 117 ? 25.720 45.721 181.685 1.00 71.61 145 GLY A O 1
ATOM 718 N N . LEU A 1 118 ? 26.605 45.938 179.635 1.00 66.89 146 LEU A N 1
ATOM 719 C CA . LEU A 1 118 ? 25.764 47.045 179.223 1.00 65.75 146 LEU A CA 1
ATOM 720 C C . LEU A 1 118 ? 25.344 46.802 177.812 1.00 67.15 146 LEU A C 1
ATOM 721 O O . LEU A 1 118 ? 26.158 46.852 176.887 1.00 66.52 146 LEU A O 1
ATOM 726 N N . LEU A 1 119 ? 24.061 46.497 177.667 1.00 61.87 147 LEU A N 1
ATOM 727 C CA . LEU A 1 119 ? 23.402 46.221 176.406 1.00 59.31 147 LEU A CA 1
ATOM 728 C C . LEU A 1 119 ? 22.710 47.465 175.902 1.00 62.79 147 LEU A C 1
ATOM 729 O O . LEU A 1 119 ? 22.142 48.207 176.690 1.00 60.96 147 LEU A O 1
ATOM 734 N N . GLU A 1 120 ? 22.764 47.700 174.596 1.00 62.38 148 GLU A N 1
ATOM 735 C CA . GLU A 1 120 ? 22.033 48.804 173.993 1.00 63.71 148 GLU A CA 1
ATOM 736 C C . GLU A 1 120 ? 21.068 48.218 173.008 1.00 65.87 148 GLU A C 1
ATOM 737 O O . GLU A 1 120 ? 21.492 47.610 172.020 1.00 65.43 148 GLU A O 1
ATOM 743 N N . LYS A 1 121 ? 19.766 48.323 173.312 1.00 62.41 149 LYS A N 1
ATOM 744 C CA . LYS A 1 121 ? 18.736 47.762 172.442 1.00 61.23 149 LYS A CA 1
ATOM 745 C C . LYS A 1 121 ? 18.211 48.835 171.503 1.00 66.70 149 LYS A C 1
ATOM 746 O O . LYS A 1 121 ? 17.925 49.969 171.894 1.00 66.91 149 LYS A O 1
ATOM 752 N N . ALA A 1 122 ? 18.122 48.455 170.246 1.00 64.44 150 ALA A N 1
ATOM 753 C CA . ALA A 1 122 ? 17.598 49.286 169.190 1.00 64.70 150 ALA A CA 1
ATOM 754 C C . ALA A 1 122 ? 16.084 49.097 169.088 1.00 69.35 150 ALA A C 1
ATOM 755 O O . ALA A 1 122 ? 15.595 47.989 168.797 1.00 69.28 150 ALA A O 1
ATOM 757 N N . LEU A 1 123 ? 15.345 50.168 169.371 1.00 64.91 151 LEU A N 1
ATOM 758 C CA . LEU A 1 123 ? 13.907 50.147 169.213 1.00 63.91 151 LEU A CA 1
ATOM 759 C C . LEU A 1 123 ? 13.562 50.928 167.956 1.00 71.17 151 LEU A C 1
ATOM 760 O O . LEU A 1 123 ? 13.845 52.125 167.895 1.00 71.60 151 LEU A O 1
ATOM 765 N N . THR A 1 124 ? 13.009 50.248 166.934 1.00 69.91 152 THR A N 1
ATOM 766 C CA . THR A 1 124 ? 12.632 50.904 165.677 1.00 71.31 152 THR A CA 1
ATOM 767 C C . THR A 1 124 ? 11.142 51.278 165.726 1.00 78.34 152 THR A C 1
ATOM 768 O O . THR A 1 124 ? 10.280 50.403 165.867 1.00 78.99 152 THR A O 1
ATOM 772 N N . VAL A 1 125 ? 10.846 52.579 165.600 1.00 75.94 153 VAL A N 1
ATOM 773 C CA . VAL A 1 125 ? 9.471 53.080 165.629 1.00 76.08 153 VAL A CA 1
ATOM 774 C C . VAL A 1 125 ? 8.764 52.723 164.291 1.00 79.78 153 VAL A C 1
ATOM 775 O O . VAL A 1 125 ? 9.091 53.281 163.235 1.00 80.20 153 VAL A O 1
ATOM 779 N N . ASP A 1 126 ? 7.801 51.774 164.367 1.00 74.01 154 ASP A N 1
ATOM 780 C CA . ASP A 1 126 ? 6.977 51.292 163.254 1.00 71.81 154 ASP A CA 1
ATOM 781 C C . ASP A 1 126 ? 6.068 52.409 162.752 1.00 74.41 154 ASP A C 1
ATOM 782 O O . ASP A 1 126 ? 5.395 53.071 163.548 1.00 73.32 154 ASP A O 1
ATOM 787 N N . ALA A 1 127 ? 6.052 52.607 161.423 1.00 71.03 155 ALA A N 1
ATOM 788 C CA . ALA A 1 127 ? 5.254 53.631 160.728 1.00 70.83 155 ALA A CA 1
ATOM 789 C C . ALA A 1 127 ? 3.736 53.398 160.895 1.00 70.51 155 ALA A C 1
ATOM 790 O O . ALA A 1 127 ? 2.954 54.355 160.851 1.00 68.36 155 ALA A O 1
ATOM 792 N N . VAL A 1 128 ? 3.346 52.110 161.072 1.00 64.83 156 VAL A N 1
ATOM 793 C CA . VAL A 1 128 ? 1.974 51.652 161.219 1.00 63.70 156 VAL A CA 1
ATOM 794 C C . VAL A 1 128 ? 1.460 52.059 162.600 1.00 67.47 156 VAL A C 1
ATOM 795 O O . VAL A 1 128 ? 2.001 51.602 163.608 1.00 66.98 156 VAL A O 1
ATOM 799 N N . PRO A 1 129 ? 0.410 52.907 162.671 1.00 63.81 157 PRO A N 1
ATOM 800 C CA . PRO A 1 129 ? -0.120 53.298 163.978 1.00 63.56 157 PRO A CA 1
ATOM 801 C C . PRO A 1 129 ? -0.791 52.119 164.689 1.00 66.66 157 PRO A C 1
ATOM 802 O O . PRO A 1 129 ? -1.521 51.332 164.075 1.00 65.67 157 PRO A O 1
ATOM 806 N N . HIS A 1 130 ? -0.474 51.974 165.985 1.00 62.84 158 HIS A N 1
ATOM 807 C CA . HIS A 1 130 ? -0.979 50.926 166.857 1.00 61.39 158 HIS A CA 1
ATOM 808 C C . HIS A 1 130 ? -1.692 51.505 168.044 1.00 65.67 158 HIS A C 1
ATOM 809 O O . HIS A 1 130 ? -1.419 52.636 168.452 1.00 67.17 158 HIS A O 1
ATOM 816 N N . GLY A 1 131 ? -2.596 50.709 168.590 1.00 60.64 159 GLY A N 1
ATOM 817 C CA . GLY A 1 131 ? -3.332 50.962 169.819 1.00 60.23 159 GLY A CA 1
ATOM 818 C C . GLY A 1 131 ? -3.131 49.744 170.701 1.00 63.03 159 GLY A C 1
ATOM 819 O O . GLY A 1 131 ? -2.370 48.843 170.319 1.00 62.12 159 GLY A O 1
ATOM 820 N N . THR A 1 132 ? -3.784 49.689 171.885 1.00 59.26 160 THR A N 1
ATOM 821 C CA . THR A 1 132 ? -3.640 48.526 172.778 1.00 58.85 160 THR A CA 1
ATOM 822 C C . THR A 1 132 ? -5.038 47.946 173.104 1.00 63.28 160 THR A C 1
ATOM 823 O O . THR A 1 132 ? -6.042 48.637 172.944 1.00 63.55 160 THR A O 1
ATOM 827 N N . VAL A 1 133 ? -5.099 46.651 173.484 1.00 59.69 161 VAL A N 1
ATOM 828 C CA . VAL A 1 133 ? -6.361 45.934 173.711 1.00 59.60 161 VAL A CA 1
ATOM 829 C C . VAL A 1 133 ? -6.271 44.983 174.902 1.00 64.67 161 VAL A C 1
ATOM 830 O O . VAL A 1 133 ? -5.225 44.385 175.150 1.00 65.24 161 VAL A O 1
ATOM 834 N N . THR A 1 134 ? -7.409 44.813 175.594 1.00 60.44 162 THR A N 1
ATOM 835 C CA . THR A 1 134 ? -7.626 43.842 176.663 1.00 60.19 162 THR A CA 1
ATOM 836 C C . THR A 1 134 ? -8.855 43.045 176.293 1.00 63.55 162 THR A C 1
ATOM 837 O O . THR A 1 134 ? -9.786 43.590 175.691 1.00 62.15 162 THR A O 1
ATOM 841 N N . PHE A 1 135 ? -8.869 41.764 176.652 1.00 59.98 163 PHE A N 1
ATOM 842 C CA . PHE A 1 135 ? -9.982 40.882 176.323 1.00 58.84 163 PHE A CA 1
ATOM 843 C C . PHE A 1 135 ? -10.827 40.573 177.548 1.00 63.27 163 PHE A C 1
ATOM 844 O O . PHE A 1 135 ? -10.356 40.665 178.688 1.00 64.34 163 PHE A O 1
ATOM 852 N N . LYS A 1 136 ? -12.092 40.242 177.287 1.00 58.35 164 LYS A N 1
ATOM 853 C CA . LYS A 1 136 ? -13.092 39.861 178.261 1.00 58.65 164 LYS A CA 1
ATOM 854 C C . LYS A 1 136 ? -13.757 38.605 177.745 1.00 65.00 164 LYS A C 1
ATOM 855 O O . LYS A 1 136 ? -14.478 38.633 176.728 1.00 63.88 164 LYS A O 1
ATOM 861 N N . LEU A 1 137 ? -13.426 37.485 178.405 1.00 63.99 165 LEU A N 1
ATOM 862 C CA . LEU A 1 137 ? -13.941 36.149 178.115 1.00 64.94 165 LEU A CA 1
ATOM 863 C C . LEU A 1 137 ? -15.367 36.046 178.655 1.00 72.53 165 LEU A C 1
ATOM 864 O O . LEU A 1 137 ? -15.604 36.397 179.804 1.00 72.28 165 LEU A O 1
ATOM 869 N N . SER A 1 138 ? -16.315 35.605 177.820 1.00 72.54 166 SER A N 1
ATOM 870 C CA . SER A 1 138 ? -17.729 35.543 178.174 1.00 74.91 166 SER A CA 1
ATOM 871 C C . SER A 1 138 ? -18.382 34.249 177.707 1.00 83.20 166 SER A C 1
ATOM 872 O O . SER A 1 138 ? -17.989 33.730 176.659 1.00 83.38 166 SER A O 1
ATOM 875 N N . LYS A 1 139 ? -19.407 33.753 178.443 1.00 82.88 167 LYS A N 1
ATOM 876 C CA . LYS A 1 139 ? -20.164 32.554 178.055 1.00 84.31 167 LYS A CA 1
ATOM 877 C C . LYS A 1 139 ? -21.135 32.869 176.906 1.00 92.64 167 LYS A C 1
ATOM 878 O O . LYS A 1 139 ? -21.950 33.781 177.027 1.00 92.13 167 LYS A O 1
ATOM 884 N N . GLU A 1 140 ? -21.035 32.121 175.795 1.00 93.51 168 GLU A N 1
ATOM 885 C CA . GLU A 1 140 ? -21.875 32.241 174.588 1.00 95.64 168 GLU A CA 1
ATOM 886 C C . GLU A 1 140 ? -22.413 30.855 174.231 1.00 106.32 168 GLU A C 1
ATOM 887 O O . GLU A 1 140 ? -21.841 29.848 174.665 1.00 105.68 168 GLU A O 1
ATOM 893 N N . GLY A 1 141 ? -23.506 30.812 173.464 1.00 108.36 169 GLY A N 1
ATOM 894 C CA . GLY A 1 141 ? -24.134 29.569 173.018 1.00 110.65 169 GLY A CA 1
ATOM 895 C C . GLY A 1 141 ? -24.909 28.854 174.110 1.00 120.11 169 GLY A C 1
ATOM 896 O O . GLY A 1 141 ? -26.078 28.499 173.920 1.00 121.19 169 GLY A O 1
ATOM 897 N N . ILE A 1 142 ? -24.237 28.612 175.252 1.00 118.92 170 ILE A N 1
ATOM 898 C CA . ILE A 1 142 ? -24.791 27.998 176.459 1.00 120.55 170 ILE A CA 1
ATOM 899 C C . ILE A 1 142 ? -24.674 29.111 177.547 1.00 126.66 170 ILE A C 1
ATOM 900 O O . ILE A 1 142 ? -24.038 28.954 178.602 1.00 126.24 170 ILE A O 1
ATOM 905 N N . SER A 1 143 ? -25.284 30.281 177.205 1.00 124.34 171 SER A N 1
ATOM 906 C CA . SER A 1 143 ? -25.382 31.502 178.013 1.00 124.69 171 SER A CA 1
ATOM 907 C C . SER A 1 143 ? -26.414 31.249 179.141 1.00 130.29 171 SER A C 1
ATOM 908 O O . SER A 1 143 ? -27.594 31.626 179.047 1.00 130.43 171 SER A O 1
ATOM 911 N N . THR A 1 144 ? -25.929 30.550 180.193 1.00 127.00 172 THR A N 1
ATOM 912 C CA . THR A 1 144 ? -26.627 30.042 181.379 1.00 127.56 172 THR A CA 1
ATOM 913 C C . THR A 1 144 ? -27.642 29.008 180.847 1.00 130.87 172 THR A C 1
ATOM 914 O O . THR A 1 144 ? -28.803 29.331 180.578 1.00 131.02 172 THR A O 1
ATOM 918 N N . ARG A 1 145 ? -27.139 27.783 180.607 1.00 126.12 173 ARG A N 1
ATOM 919 C CA . ARG A 1 145 ? -27.891 26.621 180.132 1.00 125.89 173 ARG A CA 1
ATOM 920 C C . ARG A 1 145 ? -27.220 25.333 180.689 1.00 129.04 173 ARG A C 1
ATOM 921 O O . ARG A 1 145 ? -26.532 25.412 181.719 1.00 128.74 173 ARG A O 1
ATOM 923 N N . ALA A 1 146 ? -27.442 24.157 180.040 1.00 124.41 174 ALA A N 1
ATOM 924 C CA . ALA A 1 146 ? -26.896 22.847 180.443 1.00 123.28 174 ALA A CA 1
ATOM 925 C C . ALA A 1 146 ? -25.344 22.854 180.446 1.00 122.15 174 ALA A C 1
ATOM 926 O O . ALA A 1 146 ? -24.730 22.950 179.377 1.00 120.77 174 ALA A O 1
ATOM 928 N N . ALA A 1 147 ? -24.732 22.766 181.666 1.00 115.53 175 ALA A N 1
ATOM 929 C CA . ALA A 1 147 ? -23.284 22.785 181.956 1.00 112.72 175 ALA A CA 1
ATOM 930 C C . ALA A 1 147 ? -22.463 22.070 180.862 1.00 111.21 175 ALA A C 1
ATOM 931 O O . ALA A 1 147 ? -22.760 20.928 180.498 1.00 111.21 175 ALA A O 1
ATOM 933 N N . GLY A 1 148 ? -21.470 22.787 180.334 1.00 102.72 176 GLY A N 1
ATOM 934 C CA . GLY A 1 148 ? -20.616 22.351 179.234 1.00 99.64 176 GLY A CA 1
ATOM 935 C C . GLY A 1 148 ? -19.594 21.273 179.526 1.00 98.39 176 GLY A C 1
ATOM 936 O O . GLY A 1 148 ? -19.629 20.651 180.595 1.00 99.04 176 GLY A O 1
ATOM 937 N N . GLU A 1 149 ? -18.662 21.059 178.554 1.00 88.98 177 GLU A N 1
ATOM 938 C CA . GLU A 1 149 ? -17.595 20.049 178.605 1.00 86.19 177 GLU A CA 1
ATOM 939 C C . GLU A 1 149 ? -16.589 20.312 179.752 1.00 85.41 177 GLU A C 1
ATOM 940 O O . GLU A 1 149 ? -15.996 19.353 180.261 1.00 85.07 177 GLU A O 1
ATOM 946 N N . TYR A 1 150 ? -16.428 21.588 180.176 1.00 78.07 178 TYR A N 1
ATOM 947 C CA . TYR A 1 150 ? -15.562 21.984 181.293 1.00 76.00 178 TYR A CA 1
ATOM 948 C C . TYR A 1 150 ? -16.122 23.263 181.985 1.00 80.70 178 TYR A C 1
ATOM 949 O O . TYR A 1 150 ? -17.019 23.915 181.437 1.00 79.52 178 TYR A O 1
ATOM 958 N N . LEU A 1 151 ? -15.591 23.604 183.191 1.00 78.29 179 LEU A N 1
ATOM 959 C CA . LEU A 1 151 ? -15.992 24.790 183.963 1.00 78.45 179 LEU A CA 1
ATOM 960 C C . LEU A 1 151 ? -15.300 26.064 183.466 1.00 79.39 179 LEU A C 1
ATOM 961 O O . LEU A 1 151 ? -14.078 26.045 183.301 1.00 76.55 179 LEU A O 1
ATOM 966 N N . PHE A 1 152 ? -16.069 27.182 183.266 1.00 76.39 180 PHE A N 1
ATOM 967 C CA . PHE A 1 152 ? -15.529 28.490 182.829 1.00 75.50 180 PHE A CA 1
ATOM 968 C C . PHE A 1 152 ? -14.451 28.928 183.820 1.00 80.74 180 PHE A C 1
ATOM 969 O O . PHE A 1 152 ? -13.324 29.241 183.428 1.00 79.30 180 PHE A O 1
ATOM 977 N N . SER A 1 153 ? -14.795 28.911 185.118 1.00 79.30 181 SER A N 1
ATOM 978 C CA . SER A 1 153 ? -13.829 29.106 186.192 1.00 79.64 181 SER A CA 1
ATOM 979 C C . SER A 1 153 ? -12.779 28.005 186.034 1.00 83.69 181 SER A C 1
ATOM 980 O O . SER A 1 153 ? -13.135 26.938 185.544 1.00 85.47 181 SER A O 1
ATOM 983 N N . ASN A 1 154 ? -11.510 28.272 186.313 1.00 76.91 182 ASN A N 1
ATOM 984 C CA . ASN A 1 154 ? -10.373 27.340 186.174 1.00 75.48 182 ASN A CA 1
ATOM 985 C C . ASN A 1 154 ? -9.869 27.296 184.652 1.00 73.81 182 ASN A C 1
ATOM 986 O O . ASN A 1 154 ? -9.090 26.408 184.274 1.00 72.59 182 ASN A O 1
ATOM 991 N N . ILE A 1 155 ? -10.202 28.348 183.861 1.00 66.54 183 ILE A N 1
ATOM 992 C CA . ILE A 1 155 ? -9.553 28.705 182.594 1.00 63.97 183 ILE A CA 1
ATOM 993 C C . ILE A 1 155 ? -8.357 29.542 183.057 1.00 68.53 183 ILE A C 1
ATOM 994 O O . ILE A 1 155 ? -8.587 30.588 183.674 1.00 69.70 183 ILE A O 1
ATOM 999 N N . ARG A 1 156 ? -7.114 29.098 182.860 1.00 64.03 184 ARG A N 1
ATOM 1000 C CA . ARG A 1 156 ? -5.980 29.870 183.385 1.00 63.76 184 ARG A CA 1
ATOM 1001 C C . ARG A 1 156 ? -5.287 30.726 182.307 1.00 66.15 184 ARG A C 1
ATOM 1002 O O . ARG A 1 156 ? -4.800 31.820 182.616 1.00 63.89 184 ARG A O 1
ATOM 1010 N N . TYR A 1 157 ? -5.230 30.213 181.059 1.00 63.75 185 TYR A N 1
ATOM 1011 C CA . TYR A 1 157 ? -4.599 30.852 179.900 1.00 63.02 185 TYR A CA 1
ATOM 1012 C C . TYR A 1 157 ? -5.463 30.713 178.647 1.00 65.67 185 TYR A C 1
ATOM 1013 O O . TYR A 1 157 ? -6.227 29.752 178.520 1.00 65.43 185 TYR A O 1
ATOM 1022 N N . VAL A 1 158 ? -5.335 31.678 177.720 1.00 60.49 186 VAL A N 1
ATOM 1023 C CA . VAL A 1 158 ? -6.078 31.657 176.470 1.00 58.79 186 VAL A CA 1
ATOM 1024 C C . VAL A 1 158 ? -5.162 32.098 175.294 1.00 61.48 186 VAL A C 1
ATOM 1025 O O . VAL A 1 158 ? -4.177 32.820 175.489 1.00 61.04 186 VAL A O 1
ATOM 1029 N N . ASP A 1 159 ? -5.498 31.613 174.079 1.00 56.46 187 ASP A N 1
ATOM 1030 C CA . ASP A 1 159 ? -4.887 31.969 172.793 1.00 54.05 187 ASP A CA 1
ATOM 1031 C C . ASP A 1 159 ? -5.942 32.590 171.959 1.00 56.24 187 ASP A C 1
ATOM 1032 O O . ASP A 1 159 ? -6.942 31.922 171.718 1.00 56.03 187 ASP A O 1
ATOM 1037 N N . VAL A 1 160 ? -5.811 33.860 171.553 1.00 52.24 188 VAL A N 1
ATOM 1038 C CA . VAL A 1 160 ? -6.895 34.348 170.710 1.00 51.41 188 VAL A CA 1
ATOM 1039 C C . VAL A 1 160 ? -6.311 34.800 169.364 1.00 52.85 188 VAL A C 1
ATOM 1040 O O . VAL A 1 160 ? -5.194 35.318 169.278 1.00 50.95 188 VAL A O 1
ATOM 1044 N N . THR A 1 161 ? -7.085 34.517 168.312 1.00 49.25 189 THR A N 1
ATOM 1045 C CA . THR A 1 161 ? -6.866 34.933 166.939 1.00 48.05 189 THR A CA 1
ATOM 1046 C C . THR A 1 161 ? -7.826 36.047 166.646 1.00 52.53 189 THR A C 1
ATOM 1047 O O . THR A 1 161 ? -9.046 35.859 166.771 1.00 51.92 189 THR A O 1
ATOM 1051 N N . VAL A 1 162 ? -7.292 37.206 166.260 1.00 49.65 190 VAL A N 1
ATOM 1052 C CA . VAL A 1 162 ? -8.112 38.346 165.862 1.00 49.50 190 VAL A CA 1
ATOM 1053 C C . VAL A 1 162 ? -7.954 38.521 164.386 1.00 53.37 190 VAL A C 1
ATOM 1054 O O . VAL A 1 162 ? -6.855 38.306 163.880 1.00 54.74 190 VAL A O 1
ATOM 1066 N N . ASN A 1 164 ? -8.542 41.303 161.201 1.00 46.30 192 ASN A N 1
ATOM 1067 C CA . ASN A 1 164 ? -8.859 42.668 160.805 1.00 46.11 192 ASN A CA 1
ATOM 1068 C C . ASN A 1 164 ? -10.039 42.578 159.822 1.00 49.77 192 ASN A C 1
ATOM 1069 O O . ASN A 1 164 ? -9.944 41.945 158.773 1.00 49.02 192 ASN A O 1
ATOM 1074 N N . SER A 1 165 ? -11.160 43.164 160.206 1.00 47.51 193 SER A N 1
ATOM 1075 C CA . SER A 1 165 ? -12.415 43.137 159.463 1.00 47.98 193 SER A CA 1
ATOM 1076 C C . SER A 1 165 ? -12.314 43.794 158.056 1.00 53.51 193 SER A C 1
ATOM 1077 O O . SER A 1 165 ? -13.180 43.504 157.216 1.00 54.58 193 SER A O 1
ATOM 1080 N N . PHE A 1 166 ? -11.244 44.588 157.766 1.00 48.25 194 PHE A N 1
ATOM 1081 C CA . PHE A 1 166 ? -11.096 45.205 156.447 1.00 46.87 194 PHE A CA 1
ATOM 1082 C C . PHE A 1 166 ? -10.050 44.475 155.580 1.00 50.49 194 PHE A C 1
ATOM 1083 O O . PHE A 1 166 ? -10.384 44.040 154.481 1.00 50.33 194 PHE A O 1
ATOM 1091 N N . ASN A 1 167 ? -8.797 44.382 156.027 1.00 46.85 195 ASN A N 1
ATOM 1092 C CA . ASN A 1 167 ? -7.782 43.769 155.179 1.00 45.93 195 ASN A CA 1
ATOM 1093 C C . ASN A 1 167 ? -7.696 42.228 155.393 1.00 49.93 195 ASN A C 1
ATOM 1094 O O . ASN A 1 167 ? -6.900 41.581 154.716 1.00 49.66 195 ASN A O 1
ATOM 1099 N N . ARG A 1 168 ? -8.507 41.650 156.311 1.00 47.06 196 ARG A N 1
ATOM 1100 C CA . ARG A 1 168 ? -8.588 40.198 156.603 1.00 46.90 196 ARG A CA 1
ATOM 1101 C C . ARG A 1 168 ? -7.274 39.606 157.211 1.00 52.04 196 ARG A C 1
ATOM 1102 O O . ARG A 1 168 ? -7.170 38.381 157.320 1.00 53.39 196 ARG A O 1
ATOM 1110 N N . VAL A 1 169 ? -6.304 40.439 157.630 1.00 47.09 197 VAL A N 1
ATOM 1111 C CA . VAL A 1 169 ? -5.063 39.954 158.241 1.00 45.72 197 VAL A CA 1
ATOM 1112 C C . VAL A 1 169 ? -5.352 39.429 159.646 1.00 50.78 197 VAL A C 1
ATOM 1113 O O . VAL A 1 169 ? -5.924 40.141 160.471 1.00 50.92 197 VAL A O 1
ATOM 1117 N N . THR A 1 170 ? -4.933 38.185 159.913 1.00 47.88 198 THR A N 1
ATOM 1118 C CA . THR A 1 170 ? -5.082 37.556 161.223 1.00 47.37 198 THR A CA 1
ATOM 1119 C C . THR A 1 170 ? -3.823 37.815 162.044 1.00 51.78 198 THR A C 1
ATOM 1120 O O . THR A 1 170 ? -2.758 38.068 161.480 1.00 51.97 198 THR A O 1
ATOM 1124 N N . THR A 1 171 ? -3.956 37.787 163.376 1.00 49.07 199 THR A N 1
ATOM 1125 C CA . THR A 1 171 ? -2.861 37.977 164.334 1.00 49.46 199 THR A CA 1
ATOM 1126 C C . THR A 1 171 ? -3.106 37.026 165.479 1.00 54.46 199 THR A C 1
ATOM 1127 O O . THR A 1 171 ? -4.225 36.947 165.972 1.00 54.98 199 THR A O 1
ATOM 1131 N N . GLU A 1 172 ? -2.089 36.262 165.864 1.00 52.53 200 GLU A N 1
ATOM 1132 C CA . GLU A 1 172 ? -2.247 35.308 166.955 1.00 53.44 200 GLU A CA 1
ATOM 1133 C C . GLU A 1 172 ? -1.623 35.891 168.254 1.00 55.06 200 GLU A C 1
ATOM 1134 O O . GLU A 1 172 ? -0.492 36.383 168.238 1.00 54.20 200 GLU A O 1
ATOM 1140 N N . LEU A 1 173 ? -2.402 35.872 169.348 1.00 50.72 201 LEU A N 1
ATOM 1141 C CA . LEU A 1 173 ? -2.039 36.383 170.679 1.00 50.80 201 LEU A CA 1
ATOM 1142 C C . LEU A 1 173 ? -1.974 35.181 171.615 1.00 55.93 201 LEU A C 1
ATOM 1143 O O . LEU A 1 173 ? -3.005 34.672 172.068 1.00 56.10 201 LEU A O 1
ATOM 1148 N N . LYS A 1 174 ? -0.754 34.672 171.830 1.00 52.86 202 LYS A N 1
ATOM 1149 C CA . LYS A 1 174 ? -0.552 33.404 172.511 1.00 52.23 202 LYS A CA 1
ATOM 1150 C C . LYS A 1 174 ? -0.253 33.539 174.007 1.00 59.01 202 LYS A C 1
ATOM 1151 O O . LYS A 1 174 ? 0.365 34.507 174.449 1.00 60.19 202 LYS A O 1
ATOM 1157 N N . GLY A 1 175 ? -0.738 32.534 174.745 1.00 55.49 203 GLY A N 1
ATOM 1158 C CA . GLY A 1 175 ? -0.590 32.326 176.176 1.00 56.04 203 GLY A CA 1
ATOM 1159 C C . GLY A 1 175 ? -0.892 33.499 177.082 1.00 62.64 203 GLY A C 1
ATOM 1160 O O . GLY A 1 175 ? -0.124 33.750 178.014 1.00 65.53 203 GLY A O 1
ATOM 1169 N N . LYS A 1 177 ? -2.567 35.415 180.185 1.00 64.93 205 LYS A N 1
ATOM 1170 C CA . LYS A 1 177 ? -3.063 34.990 181.497 1.00 66.11 205 LYS A CA 1
ATOM 1171 C C . LYS A 1 177 ? -4.448 35.586 181.764 1.00 71.76 205 LYS A C 1
ATOM 1172 O O . LYS A 1 177 ? -4.639 36.804 181.754 1.00 71.88 205 LYS A O 1
ATOM 1178 N N . VAL A 1 178 ? -5.398 34.689 182.018 1.00 70.21 206 VAL A N 1
ATOM 1179 C CA . VAL A 1 178 ? -6.797 34.973 182.298 1.00 71.63 206 VAL A CA 1
ATOM 1180 C C . VAL A 1 178 ? -6.939 35.214 183.808 1.00 81.95 206 VAL A C 1
ATOM 1181 O O . VAL A 1 178 ? -6.665 34.313 184.605 1.00 82.40 206 VAL A O 1
ATOM 1185 N N . THR A 1 179 ? -7.336 36.438 184.196 1.00 82.38 207 THR A N 1
ATOM 1186 C CA . THR A 1 179 ? -7.541 36.846 185.591 1.00 84.10 207 THR A CA 1
ATOM 1187 C C . THR A 1 179 ? -9.069 36.770 185.891 1.00 91.79 207 THR A C 1
ATOM 1188 O O . THR A 1 179 ? -9.844 37.641 185.472 1.00 91.46 207 THR A O 1
ATOM 1192 N N . TYR A 1 180 ? -9.487 35.688 186.580 1.00 91.12 208 TYR A N 1
ATOM 1193 C CA . TYR A 1 180 ? -10.886 35.429 186.914 1.00 92.38 208 TYR A CA 1
ATOM 1194 C C . TYR A 1 180 ? -11.171 35.871 188.351 1.00 98.16 208 TYR A C 1
ATOM 1195 O O . TYR A 1 180 ? -10.698 35.234 189.294 1.00 98.20 208 TYR A O 1
ATOM 1204 N N . LYS A 1 181 ? -11.946 36.972 188.506 1.00 96.27 209 LYS A N 1
ATOM 1205 C CA . LYS A 1 181 ? -12.368 37.537 189.801 1.00 97.45 209 LYS A CA 1
ATOM 1206 C C . LYS A 1 181 ? -13.871 37.253 190.036 1.00 103.19 209 LYS A C 1
ATOM 1207 O O . LYS A 1 181 ? -14.689 37.450 189.122 1.00 102.83 209 LYS A O 1
ATOM 1209 N N . GLU A 1 182 ? -14.221 36.760 191.251 1.00 100.44 210 GLU A N 1
ATOM 1210 C CA . GLU A 1 182 ? -15.604 36.433 191.626 1.00 125.60 210 GLU A CA 1
ATOM 1211 C C . GLU A 1 182 ? -15.987 37.096 192.960 1.00 146.86 210 GLU A C 1
ATOM 1212 O O . GLU A 1 182 ? -16.715 38.093 192.983 1.00 97.84 210 GLU A O 1
ATOM 1214 N N . ASP A 1 199 ? -20.979 26.984 187.377 1.00 129.96 227 ASP A N 1
ATOM 1215 C CA . ASP A 1 199 ? -20.519 28.117 188.179 1.00 129.97 227 ASP A CA 1
ATOM 1216 C C . ASP A 1 199 ? -20.662 29.443 187.389 1.00 133.30 227 ASP A C 1
ATOM 1217 O O . ASP A 1 199 ? -21.326 29.458 186.345 1.00 132.83 227 ASP A O 1
ATOM 1219 N N . ILE A 1 200 ? -20.064 30.555 187.905 1.00 128.88 228 ILE A N 1
ATOM 1220 C CA . ILE A 1 200 ? -20.080 31.884 187.266 1.00 127.33 228 ILE A CA 1
ATOM 1221 C C . ILE A 1 200 ? -19.024 31.925 186.123 1.00 127.43 228 ILE A C 1
ATOM 1222 O O . ILE A 1 200 ? -18.091 31.108 186.123 1.00 126.43 228 ILE A O 1
ATOM 1224 N N . GLY A 1 201 ? -19.200 32.852 185.162 1.00 120.89 229 GLY A N 1
ATOM 1225 C CA . GLY A 1 201 ? -18.315 32.950 184.001 1.00 118.02 229 GLY A CA 1
ATOM 1226 C C . GLY A 1 201 ? -18.063 34.270 183.280 1.00 116.85 229 GLY A C 1
ATOM 1227 O O . GLY A 1 201 ? -18.575 34.479 182.173 1.00 116.05 229 GLY A O 1
ATOM 1228 N N . VAL A 1 202 ? -17.162 35.111 183.845 1.00 109.36 230 VAL A N 1
ATOM 1229 C CA . VAL A 1 202 ? -16.698 36.393 183.284 1.00 106.26 230 VAL A CA 1
ATOM 1230 C C . VAL A 1 202 ? -15.256 36.666 183.800 1.00 104.11 230 VAL A C 1
ATOM 1231 O O . VAL A 1 202 ? -15.065 36.983 184.985 1.00 104.67 230 VAL A O 1
ATOM 1233 N N . ALA A 1 203 ? -14.250 36.497 182.910 1.00 94.56 231 ALA A N 1
ATOM 1234 C CA . ALA A 1 203 ? -12.822 36.654 183.224 1.00 92.09 231 ALA A CA 1
ATOM 1235 C C . ALA A 1 203 ? -12.098 37.553 182.199 1.00 89.97 231 ALA A C 1
ATOM 1236 O O . ALA A 1 203 ? -12.632 37.752 181.113 1.00 89.64 231 ALA A O 1
ATOM 1238 N N . THR A 1 204 ? -10.890 38.091 182.527 1.00 82.23 232 THR A N 1
ATOM 1239 C CA . THR A 1 204 ? -10.178 39.009 181.620 1.00 79.56 232 THR A CA 1
ATOM 1240 C C . THR A 1 204 ? -8.657 38.770 181.463 1.00 80.74 232 THR A C 1
ATOM 1241 O O . THR A 1 204 ? -8.007 38.176 182.323 1.00 79.46 232 THR A O 1
ATOM 1245 N N . CYS A 1 205 ? -8.101 39.299 180.349 1.00 76.79 233 CYS A N 1
ATOM 1246 C CA . CYS A 1 205 ? -6.671 39.329 180.005 1.00 76.07 233 CYS A CA 1
ATOM 1247 C C . CYS A 1 205 ? -6.170 40.732 180.302 1.00 79.78 233 CYS A C 1
ATOM 1248 O O . CYS A 1 205 ? -6.361 41.641 179.485 1.00 78.92 233 CYS A O 1
ATOM 1251 N N . ASP A 1 206 ? -5.627 40.932 181.520 1.00 76.60 234 ASP A N 1
ATOM 1252 C CA . ASP A 1 206 ? -5.215 42.244 182.027 1.00 76.27 234 ASP A CA 1
ATOM 1253 C C . ASP A 1 206 ? -3.958 42.799 181.307 1.00 78.38 234 ASP A C 1
ATOM 1254 O O . ASP A 1 206 ? -3.897 44.016 181.110 1.00 77.87 234 ASP A O 1
ATOM 1259 N N . SER A 1 207 ? -2.993 41.947 180.890 1.00 73.12 235 SER A N 1
ATOM 1260 C CA . SER A 1 207 ? -1.848 42.449 180.126 1.00 72.28 235 SER A CA 1
ATOM 1261 C C . SER A 1 207 ? -2.319 42.842 178.699 1.00 75.60 235 SER A C 1
ATOM 1262 O O . SER A 1 207 ? -2.807 41.984 177.941 1.00 75.14 235 SER A O 1
ATOM 1265 N N . ALA A 1 208 ? -2.245 44.155 178.370 1.00 69.85 236 ALA A N 1
ATOM 1266 C CA . ALA A 1 208 ? -2.662 44.679 177.069 1.00 67.54 236 ALA A CA 1
ATOM 1267 C C . ALA A 1 208 ? -1.758 44.180 175.962 1.00 70.77 236 ALA A C 1
ATOM 1268 O O . ALA A 1 208 ? -0.588 43.877 176.213 1.00 71.13 236 ALA A O 1
ATOM 1270 N N . VAL A 1 209 ? -2.294 44.092 174.731 1.00 65.21 237 VAL A N 1
ATOM 1271 C CA . VAL A 1 209 ? -1.527 43.665 173.567 1.00 63.02 237 VAL A CA 1
ATOM 1272 C C . VAL A 1 209 ? -1.494 44.833 172.600 1.00 65.09 237 VAL A C 1
ATOM 1273 O O . VAL A 1 209 ? -2.301 45.731 172.744 1.00 62.77 237 VAL A O 1
ATOM 1277 N N . TRP A 1 210 ? -0.538 44.855 171.663 1.00 63.91 238 TRP A N 1
ATOM 1278 C CA . TRP A 1 210 ? -0.408 45.930 170.676 1.00 64.36 238 TRP A CA 1
ATOM 1279 C C . TRP A 1 210 ? -0.914 45.471 169.331 1.00 64.95 238 TRP A C 1
ATOM 1280 O O . TRP A 1 210 ? -0.270 44.633 168.689 1.00 64.44 238 TRP A O 1
ATOM 1291 N N . LEU A 1 211 ? -2.060 46.028 168.894 1.00 58.58 239 LEU A N 1
ATOM 1292 C CA . LEU A 1 211 ? -2.658 45.745 167.586 1.00 56.02 239 LEU A CA 1
ATOM 1293 C C . LEU A 1 211 ? -2.637 46.971 166.683 1.00 57.98 239 LEU A C 1
ATOM 1294 O O . LEU A 1 211 ? -2.868 48.070 167.179 1.00 58.11 239 LEU A O 1
ATOM 1299 N N . PRO A 1 212 ? -2.452 46.846 165.353 1.00 53.35 240 PRO A N 1
ATOM 1300 C CA . PRO A 1 212 ? -2.575 48.056 164.504 1.00 53.39 240 PRO A CA 1
ATOM 1301 C C . PRO A 1 212 ? -4.004 48.630 164.586 1.00 58.44 240 PRO A C 1
ATOM 1302 O O . PRO A 1 212 ? -4.960 47.870 164.790 1.00 58.58 240 PRO A O 1
ATOM 1306 N N . ALA A 1 213 ? -4.161 49.960 164.477 1.00 54.39 241 ALA A N 1
ATOM 1307 C CA . ALA A 1 213 ? -5.491 50.567 164.515 1.00 53.19 241 ALA A CA 1
ATOM 1308 C C . ALA A 1 213 ? -6.352 50.013 163.383 1.00 57.56 241 ALA A C 1
ATOM 1309 O O . ALA A 1 213 ? -5.893 49.868 162.247 1.00 57.01 241 ALA A O 1
ATOM 1311 N N . GLY A 1 214 ? -7.577 49.653 163.727 1.00 54.65 242 GLY A N 1
ATOM 1312 C CA . GLY A 1 214 ? -8.542 49.091 162.795 1.00 53.55 242 GLY A CA 1
ATOM 1313 C C . GLY A 1 214 ? -9.654 48.400 163.541 1.00 57.10 242 GLY A C 1
ATOM 1314 O O . GLY A 1 214 ? -9.717 48.467 164.774 1.00 56.73 242 GLY A O 1
ATOM 1315 N N . THR A 1 215 ? -10.536 47.733 162.792 1.00 53.62 243 THR A N 1
ATOM 1316 C CA . THR A 1 215 ? -11.672 47.012 163.360 1.00 53.20 243 THR A CA 1
ATOM 1317 C C . THR A 1 215 ? -11.371 45.526 163.244 1.00 55.18 243 THR A C 1
ATOM 1318 O O . THR A 1 215 ? -10.866 45.053 162.222 1.00 53.62 243 THR A O 1
ATOM 1322 N N . TYR A 1 216 ? -11.647 44.811 164.330 1.00 51.05 244 TYR A N 1
ATOM 1323 C CA . TYR A 1 216 ? -11.383 43.391 164.445 1.00 49.92 244 TYR A CA 1
ATOM 1324 C C . TYR A 1 216 ? -12.551 42.612 164.973 1.00 51.32 244 TYR A C 1
ATOM 1325 O O . TYR A 1 216 ? -13.479 43.181 165.532 1.00 50.54 244 TYR A O 1
ATOM 1334 N N . GLN A 1 217 ? -12.422 41.288 164.895 1.00 46.92 245 GLN A N 1
ATOM 1335 C CA . GLN A 1 217 ? -13.267 40.274 165.497 1.00 46.73 245 GLN A CA 1
ATOM 1336 C C . GLN A 1 217 ? -12.401 39.113 165.947 1.00 51.62 245 GLN A C 1
ATOM 1337 O O . GLN A 1 217 ? -11.473 38.737 165.215 1.00 51.77 245 GLN A O 1
ATOM 1343 N N . VAL A 1 218 ? -12.698 38.527 167.128 1.00 46.96 246 VAL A N 1
ATOM 1344 C CA . VAL A 1 218 ? -12.002 37.323 167.561 1.00 45.88 246 VAL A CA 1
ATOM 1345 C C . VAL A 1 218 ? -12.585 36.197 166.688 1.00 48.87 246 VAL A C 1
ATOM 1346 O O . VAL A 1 218 ? -13.807 36.083 166.581 1.00 49.51 246 VAL A O 1
ATOM 1350 N N . VAL A 1 219 ? -11.718 35.447 165.985 1.00 42.98 247 VAL A N 1
ATOM 1351 C CA . VAL A 1 219 ? -12.154 34.419 165.044 1.00 41.50 247 VAL A CA 1
ATOM 1352 C C . VAL A 1 219 ? -11.782 32.981 165.545 1.00 46.11 247 VAL A C 1
ATOM 1353 O O . VAL A 1 219 ? -12.236 31.988 164.958 1.00 45.28 247 VAL A O 1
ATOM 1357 N N . ALA A 1 220 ? -11.013 32.873 166.638 1.00 44.30 248 ALA A N 1
ATOM 1358 C CA . ALA A 1 220 ? -10.649 31.570 167.215 1.00 45.02 248 ALA A CA 1
ATOM 1359 C C . ALA A 1 220 ? -9.969 31.709 168.576 1.00 49.89 248 ALA A C 1
ATOM 1360 O O . ALA A 1 220 ? -9.328 32.727 168.852 1.00 50.27 248 ALA A O 1
ATOM 1362 N N . TYR A 1 221 ? -10.072 30.665 169.410 1.00 46.82 249 TYR A N 1
ATOM 1363 C CA . TYR A 1 221 ? -9.382 30.637 170.705 1.00 47.42 249 TYR A CA 1
ATOM 1364 C C . TYR A 1 221 ? -9.081 29.196 171.140 1.00 53.21 249 TYR A C 1
ATOM 1365 O O . TYR A 1 221 ? -9.741 28.237 170.709 1.00 52.24 249 TYR A O 1
ATOM 1374 N N . THR A 1 222 ? -8.086 29.076 172.028 1.00 51.37 250 THR A N 1
ATOM 1375 C CA . THR A 1 222 ? -7.694 27.859 172.721 1.00 51.07 250 THR A CA 1
ATOM 1376 C C . THR A 1 222 ? -7.569 28.238 174.194 1.00 55.30 250 THR A C 1
ATOM 1377 O O . THR A 1 222 ? -6.800 29.149 174.525 1.00 52.50 250 THR A O 1
ATOM 1381 N N . THR A 1 223 ? -8.372 27.594 175.065 1.00 54.78 251 THR A N 1
ATOM 1382 C CA . THR A 1 223 ? -8.296 27.846 176.513 1.00 56.19 251 THR A CA 1
ATOM 1383 C C . THR A 1 223 ? -7.439 26.746 177.178 1.00 62.03 251 THR A C 1
ATOM 1384 O O . THR A 1 223 ? -7.404 25.609 176.697 1.00 60.73 251 THR A O 1
ATOM 1388 N N . TYR A 1 224 ? -6.747 27.101 178.279 1.00 61.33 252 TYR A N 1
ATOM 1389 C CA . TYR A 1 224 ? -5.878 26.193 179.029 1.00 62.49 252 TYR A CA 1
ATOM 1390 C C . TYR A 1 224 ? -6.146 26.190 180.542 1.00 71.32 252 TYR A C 1
ATOM 1391 O O . TYR A 1 224 ? -6.458 27.227 181.127 1.00 70.67 252 TYR A O 1
ATOM 1400 N N . SER A 1 225 ? -5.958 25.019 181.175 1.00 71.98 253 SER A N 1
ATOM 1401 C CA . SER A 1 225 ? -6.048 24.829 182.626 1.00 73.69 253 SER A CA 1
ATOM 1402 C C . SER A 1 225 ? -4.649 24.547 183.166 1.00 79.79 253 SER A C 1
ATOM 1403 O O . SER A 1 225 ? -3.924 23.769 182.555 1.00 78.59 253 SER A O 1
ATOM 1406 N N . GLN A 1 226 ? -4.251 25.208 184.271 1.00 79.49 254 GLN A N 1
ATOM 1407 C CA . GLN A 1 226 ? -2.926 25.033 184.877 1.00 80.56 254 GLN A CA 1
ATOM 1408 C C . GLN A 1 226 ? -3.068 24.256 186.179 1.00 88.88 254 GLN A C 1
ATOM 1409 O O . GLN A 1 226 ? -3.926 24.586 187.006 1.00 89.33 254 GLN A O 1
ATOM 1415 N N . SER A 1 227 ? -2.242 23.200 186.329 1.00 88.12 255 SER A N 1
ATOM 1416 C CA . SER A 1 227 ? -2.146 22.322 187.506 1.00 90.26 255 SER A CA 1
ATOM 1417 C C . SER A 1 227 ? -0.668 22.120 187.828 1.00 95.44 255 SER A C 1
ATOM 1418 O O . SER A 1 227 ? 0.027 21.329 187.170 1.00 94.23 255 SER A O 1
ATOM 1421 N N . GLY A 1 228 ? -0.196 22.893 188.802 1.00 93.36 256 GLY A N 1
ATOM 1422 C CA . GLY A 1 228 ? 1.205 22.918 189.182 1.00 93.91 256 GLY A CA 1
ATOM 1423 C C . GLY A 1 228 ? 1.972 23.608 188.076 1.00 98.09 256 GLY A C 1
ATOM 1424 O O . GLY A 1 228 ? 1.842 24.826 187.892 1.00 97.62 256 GLY A O 1
ATOM 1425 N N . ILE A 1 229 ? 2.697 22.809 187.271 1.00 94.01 257 ILE A N 1
ATOM 1426 C CA . ILE A 1 229 ? 3.488 23.307 186.140 1.00 92.80 257 ILE A CA 1
ATOM 1427 C C . ILE A 1 229 ? 2.839 22.837 184.798 1.00 92.91 257 ILE A C 1
ATOM 1428 O O . ILE A 1 229 ? 3.135 23.414 183.745 1.00 91.85 257 ILE A O 1
ATOM 1433 N N . LYS A 1 230 ? 1.924 21.837 184.853 1.00 86.66 258 LYS A N 1
ATOM 1434 C CA . LYS A 1 230 ? 1.256 21.268 183.678 1.00 83.99 258 LYS A CA 1
ATOM 1435 C C . LYS A 1 230 ? 0.097 22.159 183.186 1.00 84.04 258 LYS A C 1
ATOM 1436 O O . LYS A 1 230 ? -0.920 22.306 183.873 1.00 83.87 258 LYS A O 1
ATOM 1442 N N . ARG A 1 231 ? 0.251 22.704 181.958 1.00 76.96 259 ARG A N 1
ATOM 1443 C CA . ARG A 1 231 ? -0.756 23.522 181.279 1.00 74.19 259 ARG A CA 1
ATOM 1444 C C . ARG A 1 231 ? -1.448 22.652 180.234 1.00 74.04 259 ARG A C 1
ATOM 1445 O O . ARG A 1 231 ? -0.812 22.242 179.268 1.00 73.45 259 ARG A O 1
ATOM 1453 N N . SER A 1 232 ? -2.733 22.335 180.448 1.00 68.85 260 SER A N 1
ATOM 1454 C CA . SER A 1 232 ? -3.503 21.446 179.573 1.00 67.68 260 SER A CA 1
ATOM 1455 C C . SER A 1 232 ? -4.585 22.182 178.763 1.00 68.51 260 SER A C 1
ATOM 1456 O O . SER A 1 232 ? -5.231 23.094 179.273 1.00 67.91 260 SER A O 1
ATOM 1459 N N . GLU A 1 233 ? -4.795 21.728 177.513 1.00 62.27 261 GLU A N 1
ATOM 1460 C CA . GLU A 1 233 ? -5.778 22.233 176.554 1.00 60.77 261 GLU A CA 1
ATOM 1461 C C . GLU A 1 233 ? -7.207 21.956 177.038 1.00 64.79 261 GLU A C 1
ATOM 1462 O O . GLU A 1 233 ? -7.505 20.833 177.449 1.00 66.06 261 GLU A O 1
ATOM 1468 N N . LEU A 1 234 ? -8.084 22.969 177.019 1.00 59.08 262 LEU A N 1
ATOM 1469 C CA . LEU A 1 234 ? -9.470 22.798 177.462 1.00 57.93 262 LEU A CA 1
ATOM 1470 C C . LEU A 1 234 ? -10.392 22.609 176.254 1.00 61.79 262 LEU A C 1
ATOM 1471 O O . LEU A 1 234 ? -11.192 21.673 176.249 1.00 63.34 262 LEU A O 1
ATOM 1476 N N . GLU A 1 235 ? -10.254 23.476 175.224 1.00 55.61 263 GLU A N 1
ATOM 1477 C CA . GLU A 1 235 ? -11.005 23.447 173.966 1.00 53.78 263 GLU A CA 1
ATOM 1478 C C . GLU A 1 235 ? -10.383 24.387 172.933 1.00 55.36 263 GLU A C 1
ATOM 1479 O O . GLU A 1 235 ? -9.641 25.303 173.282 1.00 55.60 263 GLU A O 1
ATOM 1485 N N . THR A 1 236 ? -10.742 24.187 171.674 1.00 50.22 264 THR A N 1
ATOM 1486 C CA . THR A 1 236 ? -10.324 25.027 170.566 1.00 49.51 264 THR A CA 1
ATOM 1487 C C . THR A 1 236 ? -11.576 25.263 169.756 1.00 53.83 264 THR A C 1
ATOM 1488 O O . THR A 1 236 ? -12.277 24.303 169.415 1.00 55.16 264 THR A O 1
ATOM 1492 N N . GLN A 1 237 ? -11.910 26.527 169.512 1.00 48.26 265 GLN A N 1
ATOM 1493 C CA . GLN A 1 237 ? -13.113 26.819 168.751 1.00 47.80 265 GLN A CA 1
ATOM 1494 C C . GLN A 1 237 ? -12.892 27.897 167.719 1.00 52.13 265 GLN A C 1
ATOM 1495 O O . GLN A 1 237 ? -12.134 28.840 167.960 1.00 51.25 265 GLN A O 1
ATOM 1501 N N . SER A 1 238 ? -13.579 27.761 166.571 1.00 49.18 266 SER A N 1
ATOM 1502 C CA . SER A 1 238 ? -13.672 28.795 165.546 1.00 48.32 266 SER A CA 1
ATOM 1503 C C . SER A 1 238 ? -14.914 29.590 165.887 1.00 54.61 266 SER A C 1
ATOM 1504 O O . SER A 1 238 ? -15.996 29.007 166.072 1.00 54.01 266 SER A O 1
ATOM 1507 N N . VAL A 1 239 ? -14.742 30.891 166.114 1.00 52.47 267 VAL A N 1
ATOM 1508 C CA . VAL A 1 239 ? -15.831 31.756 166.538 1.00 53.12 267 VAL A CA 1
ATOM 1509 C C . VAL A 1 239 ? -15.847 33.053 165.715 1.00 59.26 267 VAL A C 1
ATOM 1510 O O . VAL A 1 239 ? -15.064 33.225 164.776 1.00 58.71 267 VAL A O 1
ATOM 1514 N N . ARG A 1 240 ? -16.781 33.948 166.084 1.00 57.18 268 ARG A N 1
ATOM 1515 C CA . ARG A 1 240 ? -16.994 35.303 165.588 1.00 56.29 268 ARG A CA 1
ATOM 1516 C C . ARG A 1 240 ? -17.422 36.157 166.773 1.00 60.53 268 ARG A C 1
ATOM 1517 O O . ARG A 1 240 ? -18.607 36.267 167.083 1.00 60.83 268 ARG A O 1
ATOM 1525 N N . GLY A 1 241 ? -16.431 36.667 167.485 1.00 56.64 269 GLY A N 1
ATOM 1526 C CA . GLY A 1 241 ? -16.636 37.537 168.627 1.00 56.81 269 GLY A CA 1
ATOM 1527 C C . GLY A 1 241 ? -17.144 38.880 168.162 1.00 62.68 269 GLY A C 1
ATOM 1528 O O . GLY A 1 241 ? -16.970 39.253 166.998 1.00 61.63 269 GLY A O 1
ATOM 1529 N N . GLU A 1 242 ? -17.805 39.600 169.067 1.00 61.55 270 GLU A N 1
ATOM 1530 C CA . GLU A 1 242 ? -18.361 40.924 168.797 1.00 61.00 270 GLU A CA 1
ATOM 1531 C C . GLU A 1 242 ? -17.237 41.880 168.385 1.00 63.67 270 GLU A C 1
ATOM 1532 O O . GLU A 1 242 ? -16.163 41.873 168.986 1.00 63.43 270 GLU A O 1
ATOM 1538 N N . SER A 1 243 ? -17.484 42.641 167.306 1.00 58.92 271 SER A N 1
ATOM 1539 C CA . SER A 1 243 ? -16.549 43.573 166.675 1.00 57.18 271 SER A CA 1
ATOM 1540 C C . SER A 1 243 ? -16.067 44.639 167.640 1.00 59.56 271 SER A C 1
ATOM 1541 O O . SER A 1 243 ? -16.858 45.210 168.383 1.00 61.39 271 SER A O 1
ATOM 1544 N N . PHE A 1 244 ? -14.763 44.859 167.658 1.00 52.99 272 PHE A N 1
ATOM 1545 C CA . PHE A 1 244 ? -14.143 45.876 168.477 1.00 52.36 272 PHE A CA 1
ATOM 1546 C C . PHE A 1 244 ? -13.268 46.723 167.582 1.00 59.35 272 PHE A C 1
ATOM 1547 O O . PHE A 1 244 ? -12.880 46.274 166.499 1.00 58.87 272 PHE A O 1
ATOM 1555 N N . THR A 1 245 ? -12.983 47.954 167.999 1.00 57.92 273 THR A N 1
ATOM 1556 C CA . THR A 1 245 ? -12.190 48.846 167.168 1.00 58.17 273 THR A CA 1
ATOM 1557 C C . THR A 1 245 ? -10.984 49.342 167.980 1.00 64.18 273 THR A C 1
ATOM 1558 O O . THR A 1 245 ? -11.135 49.688 169.151 1.00 64.03 273 THR A O 1
ATOM 1562 N N . VAL A 1 246 ? -9.789 49.355 167.348 1.00 61.19 274 VAL A N 1
ATOM 1563 C CA . VAL A 1 246 ? -8.535 49.834 167.938 1.00 61.12 274 VAL A CA 1
ATOM 1564 C C . VAL A 1 246 ? -8.262 51.244 167.410 1.00 67.46 274 VAL A C 1
ATOM 1565 O O . VAL A 1 246 ? -8.322 51.476 166.197 1.00 67.13 274 VAL A O 1
ATOM 1569 N N . ILE A 1 247 ? -7.972 52.180 168.330 1.00 66.11 275 ILE A N 1
ATOM 1570 C CA . ILE A 1 247 ? -7.684 53.581 168.008 1.00 67.02 275 ILE A CA 1
ATOM 1571 C C . ILE A 1 247 ? -6.214 53.840 168.253 1.00 72.20 275 ILE A C 1
ATOM 1572 O O . ILE A 1 247 ? -5.687 53.353 169.250 1.00 72.00 275 ILE A O 1
ATOM 1577 N N . ASP A 1 248 ? -5.572 54.635 167.376 1.00 70.48 276 ASP A N 1
ATOM 1578 C CA . ASP A 1 248 ? -4.155 55.010 167.452 1.00 72.31 276 ASP A CA 1
ATOM 1579 C C . ASP A 1 248 ? -3.786 55.625 168.816 1.00 80.54 276 ASP A C 1
ATOM 1580 O O . ASP A 1 248 ? -4.452 56.556 169.293 1.00 82.11 276 ASP A O 1
ATOM 1585 N N . ASN A 1 249 ? -2.719 55.057 169.440 1.00 77.70 277 ASN A N 1
ATOM 1586 C CA . ASN A 1 249 ? -2.073 55.420 170.722 1.00 77.79 277 ASN A CA 1
ATOM 1587 C C . ASN A 1 249 ? -3.094 55.450 171.909 1.00 78.44 277 ASN A C 1
ATOM 1588 O O . ASN A 1 249 ? -2.788 56.010 172.968 1.00 78.85 277 ASN A O 1
ATOM 1593 N N . LYS A 1 250 ? -4.241 54.741 171.750 1.00 71.97 278 LYS A N 1
ATOM 1594 C CA . LYS A 1 250 ? -5.317 54.591 172.736 1.00 71.41 278 LYS A CA 1
ATOM 1595 C C . LYS A 1 250 ? -5.613 53.102 173.016 1.00 74.13 278 LYS A C 1
ATOM 1596 O O . LYS A 1 250 ? -5.430 52.262 172.134 1.00 73.26 278 LYS A O 1
ATOM 1602 N N . LEU A 1 251 ? -6.108 52.790 174.237 1.00 70.23 279 LEU A N 1
ATOM 1603 C CA . LEU A 1 251 ? -6.452 51.426 174.662 1.00 68.78 279 LEU A CA 1
ATOM 1604 C C . LEU A 1 251 ? -7.953 51.117 174.533 1.00 71.14 279 LEU A C 1
ATOM 1605 O O . LEU A 1 251 ? -8.795 51.802 175.117 1.00 71.34 279 LEU A O 1
ATOM 1610 N N . THR A 1 252 ? -8.258 50.026 173.833 1.00 66.47 280 THR A N 1
ATOM 1611 C CA . THR A 1 252 ? -9.608 49.498 173.713 1.00 66.33 280 THR A CA 1
ATOM 1612 C C . THR A 1 252 ? -9.747 48.458 174.831 1.00 71.09 280 THR A C 1
ATOM 1613 O O . THR A 1 252 ? -8.891 47.587 174.973 1.00 71.01 280 THR A O 1
ATOM 1617 N N . LYS A 1 253 ? -10.778 48.587 175.657 1.00 68.21 281 LYS A N 1
ATOM 1618 C CA . LYS A 1 253 ? -10.939 47.694 176.789 1.00 68.46 281 LYS A CA 1
ATOM 1619 C C . LYS A 1 253 ? -12.034 46.667 176.527 1.00 73.00 281 LYS A C 1
ATOM 1620 O O . LYS A 1 253 ? -13.034 46.967 175.869 1.00 72.55 281 LYS A O 1
ATOM 1626 N N . ASP A 1 254 ? -11.829 45.454 177.080 1.00 70.23 282 ASP A N 1
ATOM 1627 C CA . ASP A 1 254 ? -12.725 44.296 177.132 1.00 70.17 282 ASP A CA 1
ATOM 1628 C C . ASP A 1 254 ? -13.337 43.918 175.753 1.00 72.11 282 ASP A C 1
ATOM 1629 O O . ASP A 1 254 ? -14.555 44.007 175.534 1.00 72.32 282 ASP A O 1
ATOM 1634 N N . ALA A 1 255 ? -12.455 43.413 174.866 1.00 65.79 283 ALA A N 1
ATOM 1635 C CA . ALA A 1 255 ? -12.745 42.882 173.531 1.00 63.16 283 ALA A CA 1
ATOM 1636 C C . ALA A 1 255 ? -13.353 41.479 173.683 1.00 61.67 283 ALA A C 1
ATOM 1637 O O . ALA A 1 255 ? -12.838 40.681 174.464 1.00 61.19 283 ALA A O 1
ATOM 1639 N N . ASN A 1 256 ? -14.446 41.182 172.974 1.00 55.59 284 ASN A N 1
ATOM 1640 C CA . ASN A 1 256 ? -15.187 39.931 173.166 1.00 55.41 284 ASN A CA 1
ATOM 1641 C C . ASN A 1 256 ? -14.467 38.608 172.717 1.00 60.41 284 ASN A C 1
ATOM 1642 O O . ASN A 1 256 ? -14.209 38.401 171.533 1.00 60.78 284 ASN A O 1
ATOM 1647 N N . VAL A 1 257 ? -14.286 37.675 173.677 1.00 56.07 285 VAL A N 1
ATOM 1648 C CA . VAL A 1 257 ? -13.795 36.320 173.449 1.00 55.32 285 VAL A CA 1
ATOM 1649 C C . VAL A 1 257 ? -14.960 35.387 173.856 1.00 60.95 285 VAL A C 1
ATOM 1650 O O . VAL A 1 257 ? -15.145 35.123 175.049 1.00 61.29 285 VAL A O 1
ATOM 1654 N N . PRO A 1 258 ? -15.811 34.972 172.883 1.00 57.90 286 PRO A N 1
ATOM 1655 C CA . PRO A 1 258 ? -17.001 34.164 173.217 1.00 58.45 286 PRO A CA 1
ATOM 1656 C C . PRO A 1 258 ? -16.695 32.683 173.519 1.00 61.68 286 PRO A C 1
ATOM 1657 O O . PRO A 1 258 ? -16.662 31.843 172.610 1.00 60.14 286 PRO A O 1
ATOM 1661 N N . ILE A 1 259 ? -16.565 32.357 174.815 1.00 58.28 287 ILE A N 1
ATOM 1662 C CA . ILE A 1 259 ? -16.264 31.001 175.274 1.00 58.02 287 ILE A CA 1
ATOM 1663 C C . ILE A 1 259 ? -17.508 30.121 175.072 1.00 64.72 287 ILE A C 1
ATOM 1664 O O . ILE A 1 259 ? -18.607 30.530 175.423 1.00 65.53 287 ILE A O 1
ATOM 1669 N N . GLN A 1 260 ? -17.322 28.927 174.478 1.00 62.24 288 GLN A N 1
ATOM 1670 C CA . GLN A 1 260 ? -18.401 27.999 174.130 1.00 63.15 288 GLN A CA 1
ATOM 1671 C C . GLN A 1 260 ? -18.621 26.884 175.153 1.00 69.77 288 GLN A C 1
ATOM 1672 O O . GLN A 1 260 ? -19.763 26.422 175.295 1.00 69.90 288 GLN A O 1
ATOM 1678 N N . LEU A 1 261 ? -17.522 26.414 175.807 1.00 67.24 289 LEU A N 1
ATOM 1679 C CA . LEU A 1 261 ? -17.487 25.300 176.771 1.00 68.09 289 LEU A CA 1
ATOM 1680 C C . LEU A 1 261 ? -18.037 24.054 176.094 1.00 72.65 289 LEU A C 1
ATOM 1681 O O . LEU A 1 261 ? -19.014 23.456 176.557 1.00 74.07 289 LEU A O 1
ATOM 1686 N N . LYS A 1 262 ? -17.468 23.729 174.934 1.00 67.16 290 LYS A N 1
ATOM 1687 C CA . LYS A 1 262 ? -17.907 22.587 174.142 1.00 66.83 290 LYS A CA 1
ATOM 1688 C C . LYS A 1 262 ? -16.736 21.647 173.828 1.00 71.33 290 LYS A C 1
ATOM 1689 O O . LYS A 1 262 ? -15.579 21.907 174.186 1.00 71.15 290 LYS A O 1
ATOM 1695 N N . GLU A 1 263 ? -17.054 20.537 173.163 1.00 67.31 291 GLU A N 1
ATOM 1696 C CA . GLU A 1 263 ? -16.057 19.586 172.725 1.00 66.07 291 GLU A CA 1
ATOM 1697 C C . GLU A 1 263 ? -15.466 20.135 171.444 1.00 64.77 291 GLU A C 1
ATOM 1698 O O . GLU A 1 263 ? -16.209 20.699 170.639 1.00 64.36 291 GLU A O 1
ATOM 1704 N N . THR A 1 264 ? -14.135 20.048 171.279 1.00 57.40 292 THR A N 1
ATOM 1705 C CA . THR A 1 264 ? -13.457 20.536 170.077 1.00 53.84 292 THR A CA 1
ATOM 1706 C C . THR A 1 264 ? -13.897 19.670 168.934 1.00 55.31 292 THR A C 1
ATOM 1707 O O . THR A 1 264 ? -13.879 18.439 169.066 1.00 55.97 292 THR A O 1
ATOM 1711 N N . ALA A 1 265 ? -14.349 20.292 167.839 1.00 49.40 293 ALA A N 1
ATOM 1712 C CA . ALA A 1 265 ? -14.820 19.498 166.707 1.00 49.38 293 ALA A CA 1
ATOM 1713 C C . ALA A 1 265 ? -13.662 18.734 166.034 1.00 54.84 293 ALA A C 1
ATOM 1714 O O . ALA A 1 265 ? -12.529 19.224 165.938 1.00 53.78 293 ALA A O 1
ATOM 1716 N N . GLU A 1 266 ? -13.984 17.524 165.569 1.00 52.47 294 GLU A N 1
ATOM 1717 C CA . GLU A 1 266 ? -13.089 16.589 164.913 1.00 51.82 294 GLU A CA 1
ATOM 1718 C C . GLU A 1 266 ? -12.381 17.220 163.728 1.00 55.54 294 GLU A C 1
ATOM 1719 O O . GLU A 1 266 ? -11.190 16.942 163.541 1.00 55.94 294 GLU A O 1
ATOM 1725 N N . TYR A 1 267 ? -13.060 18.109 162.965 1.00 50.94 295 TYR A N 1
ATOM 1726 C CA . TYR A 1 267 ? -12.402 18.747 161.818 1.00 49.01 295 TYR A CA 1
ATOM 1727 C C . TYR A 1 267 ? -11.352 19.733 162.319 1.00 52.25 295 TYR A C 1
ATOM 1728 O O . TYR A 1 267 ? -10.297 19.830 161.699 1.00 51.33 295 TYR A O 1
ATOM 1737 N N . ILE A 1 268 ? -11.608 20.403 163.477 1.00 48.62 296 ILE A N 1
ATOM 1738 C CA . ILE A 1 268 ? -10.651 21.329 164.099 1.00 46.45 296 ILE A CA 1
ATOM 1739 C C . ILE A 1 268 ? -9.483 20.519 164.649 1.00 51.18 296 ILE A C 1
ATOM 1740 O O . ILE A 1 268 ? -8.343 20.975 164.552 1.00 51.81 296 ILE A O 1
ATOM 1745 N N . LYS A 1 269 ? -9.756 19.305 165.181 1.00 46.36 297 LYS A N 1
ATOM 1746 C CA . LYS A 1 269 ? -8.707 18.422 165.683 1.00 45.26 297 LYS A CA 1
ATOM 1747 C C . LYS A 1 269 ? -7.794 18.027 164.521 1.00 50.96 297 LYS A C 1
ATOM 1748 O O . LYS A 1 269 ? -6.571 18.080 164.657 1.00 51.46 297 LYS A O 1
ATOM 1754 N N . ASP A 1 270 ? -8.394 17.730 163.349 1.00 48.34 298 ASP A N 1
ATOM 1755 C CA . ASP A 1 270 ? -7.696 17.428 162.098 1.00 47.35 298 ASP A CA 1
ATOM 1756 C C . ASP A 1 270 ? -6.764 18.568 161.656 1.00 50.45 298 ASP A C 1
ATOM 1757 O O . ASP A 1 270 ? -5.628 18.318 161.260 1.00 50.22 298 ASP A O 1
ATOM 1762 N N . TYR A 1 271 ? -7.247 19.818 161.713 1.00 46.52 299 TYR A N 1
ATOM 1763 C CA . TYR A 1 271 ? -6.467 20.966 161.261 1.00 45.07 299 TYR A CA 1
ATOM 1764 C C . TYR A 1 271 ? -5.314 21.222 162.185 1.00 49.03 299 TYR A C 1
ATOM 1765 O O . TYR A 1 271 ? -4.261 21.656 161.731 1.00 49.60 299 TYR A O 1
ATOM 1774 N N . LYS A 1 272 ? -5.472 20.901 163.461 1.00 45.61 300 LYS A N 1
ATOM 1775 C CA . LYS A 1 272 ? -4.394 21.096 164.423 1.00 45.36 300 LYS A CA 1
ATOM 1776 C C . LYS A 1 272 ? -3.328 20.030 164.230 1.00 50.73 300 LYS A C 1
ATOM 1777 O O . LYS A 1 272 ? -2.145 20.337 164.356 1.00 51.33 300 LYS A O 1
ATOM 1783 N N . ALA A 1 273 ? -3.745 18.799 163.852 1.00 46.61 301 ALA A N 1
ATOM 1784 C CA . ALA A 1 273 ? -2.845 17.696 163.528 1.00 44.84 301 ALA A CA 1
ATOM 1785 C C . ALA A 1 273 ? -2.032 18.065 162.288 1.00 48.40 301 ALA A C 1
ATOM 1786 O O . ALA A 1 273 ? -0.827 17.849 162.288 1.00 48.62 301 ALA A O 1
ATOM 1788 N N . LEU A 1 274 ? -2.666 18.688 161.254 1.00 43.86 302 LEU A N 1
ATOM 1789 C CA . LEU A 1 274 ? -1.934 19.158 160.077 1.00 42.22 302 LEU A CA 1
ATOM 1790 C C . LEU A 1 274 ? -0.823 20.122 160.483 1.00 46.80 302 LEU A C 1
ATOM 1791 O O . LEU A 1 274 ? 0.301 19.961 160.006 1.00 47.07 302 LEU A O 1
ATOM 1796 N N . LYS A 1 275 ? -1.111 21.084 161.412 1.00 41.69 303 LYS A N 1
ATOM 1797 C CA . LYS A 1 275 ? -0.100 22.047 161.826 1.00 40.22 303 LYS A CA 1
ATOM 1798 C C . LYS A 1 275 ? 1.019 21.327 162.538 1.00 46.34 303 LYS A C 1
ATOM 1799 O O . LYS A 1 275 ? 2.184 21.651 162.296 1.00 47.83 303 LYS A O 1
ATOM 1805 N N . ALA A 1 276 ? 0.687 20.303 163.354 1.00 42.14 304 ALA A N 1
ATOM 1806 C CA . ALA A 1 276 ? 1.693 19.492 164.055 1.00 41.14 304 ALA A CA 1
ATOM 1807 C C . ALA A 1 276 ? 2.619 18.816 163.033 1.00 48.19 304 ALA A C 1
ATOM 1808 O O . ALA A 1 276 ? 3.819 19.068 163.067 1.00 50.01 304 ALA A O 1
ATOM 1810 N N . ILE A 1 277 ? 2.048 18.042 162.078 1.00 44.88 305 ILE A N 1
ATOM 1811 C CA . ILE A 1 277 ? 2.743 17.337 160.994 1.00 44.34 305 ILE A CA 1
ATOM 1812 C C . ILE A 1 277 ? 3.677 18.310 160.251 1.00 48.27 305 ILE A C 1
ATOM 1813 O O . ILE A 1 277 ? 4.859 17.991 160.071 1.00 48.00 305 ILE A O 1
ATOM 1818 N N . TRP A 1 278 ? 3.157 19.512 159.889 1.00 43.93 306 TRP A N 1
ATOM 1819 C CA . TRP A 1 278 ? 3.889 20.564 159.184 1.00 43.26 306 TRP A CA 1
ATOM 1820 C C . TRP A 1 278 ? 5.076 21.056 160.037 1.00 47.25 306 TRP A C 1
ATOM 1821 O O . TRP A 1 278 ? 6.197 21.116 159.537 1.00 46.95 306 TRP A O 1
ATOM 1832 N N . GLU A 1 279 ? 4.854 21.314 161.330 1.00 44.72 307 GLU A N 1
ATOM 1833 C CA . GLU A 1 279 ? 5.917 21.781 162.233 1.00 44.44 307 GLU A CA 1
ATOM 1834 C C . GLU A 1 279 ? 6.965 20.685 162.462 1.00 49.86 307 GLU A C 1
ATOM 1835 O O . GLU A 1 279 ? 8.162 21.001 162.458 1.00 50.44 307 GLU A O 1
ATOM 1841 N N . ALA A 1 280 ? 6.537 19.399 162.568 1.00 46.30 308 ALA A N 1
ATOM 1842 C CA . ALA A 1 280 ? 7.443 18.252 162.761 1.00 45.90 308 ALA A CA 1
ATOM 1843 C C . ALA A 1 280 ? 8.275 17.937 161.507 1.00 50.13 308 ALA A C 1
ATOM 1844 O O . ALA A 1 280 ? 9.363 17.373 161.646 1.00 50.32 308 ALA A O 1
ATOM 1846 N N . LEU A 1 281 ? 7.771 18.297 160.296 1.00 46.49 309 LEU A N 1
ATOM 1847 C CA . LEU A 1 281 ? 8.439 17.994 159.029 1.00 45.32 309 LEU A CA 1
ATOM 1848 C C . LEU A 1 281 ? 9.020 19.263 158.352 1.00 51.69 309 LEU A C 1
ATOM 1849 O O . LEU A 1 281 ? 9.062 19.343 157.121 1.00 50.19 309 LEU A O 1
ATOM 1854 N N . ASP A 1 282 ? 9.583 20.188 159.179 1.00 50.55 310 ASP A N 1
ATOM 1855 C CA . ASP A 1 282 ? 10.286 21.430 158.795 1.00 50.59 310 ASP A CA 1
ATOM 1856 C C . ASP A 1 282 ? 9.471 22.284 157.809 1.00 53.13 310 ASP A C 1
ATOM 1857 O O . ASP A 1 282 ? 10.026 22.893 156.892 1.00 52.53 310 ASP A O 1
ATOM 1862 N N . GLY A 1 283 ? 8.172 22.355 158.059 1.00 49.57 311 GLY A N 1
ATOM 1863 C CA . GLY A 1 283 ? 7.204 23.087 157.254 1.00 49.61 311 GLY A CA 1
ATOM 1864 C C . GLY A 1 283 ? 7.567 24.486 156.789 1.00 54.19 311 GLY A C 1
ATOM 1865 O O . GLY A 1 283 ? 7.212 24.866 155.666 1.00 53.92 311 GLY A O 1
ATOM 1866 N N . LYS A 1 284 ? 8.237 25.274 157.654 1.00 49.48 312 LYS A N 1
ATOM 1867 C CA . LYS A 1 284 ? 8.673 26.624 157.329 1.00 48.96 312 LYS A CA 1
ATOM 1868 C C . LYS A 1 284 ? 9.616 26.623 156.130 1.00 55.88 312 LYS A C 1
ATOM 1869 O O . LYS A 1 284 ? 9.638 27.610 155.401 1.00 57.07 312 LYS A O 1
ATOM 1875 N N . ASN A 1 285 ? 10.370 25.514 155.912 1.00 52.45 313 ASN A N 1
ATOM 1876 C CA . ASN A 1 285 ? 11.342 25.391 154.827 1.00 52.01 313 ASN A CA 1
ATOM 1877 C C . ASN A 1 285 ? 10.842 24.527 153.646 1.00 57.35 313 ASN A C 1
ATOM 1878 O O . ASN A 1 285 ? 11.661 24.070 152.832 1.00 59.68 313 ASN A O 1
ATOM 1883 N N . TRP A 1 286 ? 9.525 24.338 153.512 1.00 51.06 314 TRP A N 1
ATOM 1884 C CA . TRP A 1 286 ? 8.993 23.643 152.349 1.00 49.29 314 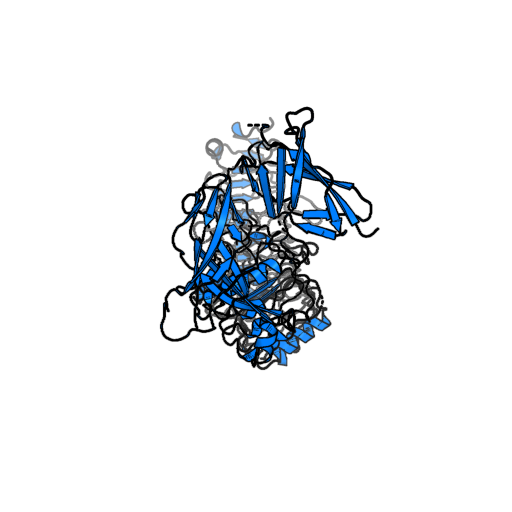TRP A CA 1
ATOM 1885 C C . TRP A 1 286 ? 8.980 24.568 151.146 1.00 53.96 314 TRP A C 1
ATOM 1886 O O . TRP A 1 286 ? 8.759 25.777 151.309 1.00 53.80 314 TRP A O 1
ATOM 1897 N N . ARG A 1 287 ? 9.199 23.995 149.945 1.00 49.87 315 ARG A N 1
ATOM 1898 C CA . ARG A 1 287 ? 9.151 24.643 148.629 1.00 48.63 315 ARG A CA 1
ATOM 1899 C C . ARG A 1 287 ? 8.716 23.603 147.618 1.00 52.28 315 ARG A C 1
ATOM 1900 O O . ARG A 1 287 ? 9.511 22.748 147.213 1.00 52.87 315 ARG A O 1
ATOM 1908 N N . TYR A 1 288 ? 7.435 23.638 147.258 1.00 47.29 316 TYR A N 1
ATOM 1909 C CA . TYR A 1 288 ? 6.863 22.696 146.313 1.00 46.28 316 TYR A CA 1
ATOM 1910 C C . TYR A 1 288 ? 7.509 22.861 144.944 1.00 55.48 316 TYR A C 1
ATOM 1911 O O . TYR A 1 288 ? 7.629 23.988 144.460 1.00 56.48 316 TYR A O 1
ATOM 1920 N N . TYR A 1 289 ? 7.935 21.725 144.336 1.00 53.03 317 TYR A N 1
ATOM 1921 C CA . TYR A 1 289 ? 8.502 21.635 142.998 1.00 52.10 317 TYR A CA 1
ATOM 1922 C C . TYR A 1 289 ? 7.535 20.874 142.117 1.00 52.14 317 TYR A C 1
ATOM 1923 O O . TYR A 1 289 ? 7.243 19.713 142.386 1.00 50.82 317 TYR A O 1
ATOM 1932 N N . SER A 1 290 ? 7.015 21.533 141.084 1.00 48.69 318 SER A N 1
ATOM 1933 C CA . SER A 1 290 ? 6.039 20.931 140.181 1.00 48.57 318 SER A CA 1
ATOM 1934 C C . SER A 1 290 ? 6.695 20.110 139.081 1.00 54.00 318 SER A C 1
ATOM 1935 O O . SER A 1 290 ? 5.981 19.395 138.394 1.00 54.40 318 SER A O 1
ATOM 1938 N N . GLY A 1 291 ? 8.015 20.247 138.901 1.00 51.66 319 GLY A N 1
ATOM 1939 C CA . GLY A 1 291 ? 8.804 19.513 137.918 1.00 52.20 319 GLY A CA 1
ATOM 1940 C C . GLY A 1 291 ? 8.626 19.897 136.463 1.00 60.43 319 GLY A C 1
ATOM 1941 O O . GLY A 1 291 ? 9.148 19.231 135.552 1.00 60.68 319 GLY A O 1
ATOM 1942 N N . THR A 1 292 ? 7.886 20.960 136.227 1.00 59.75 320 THR A N 1
ATOM 1943 C CA . THR A 1 292 ? 7.610 21.420 134.877 1.00 60.98 320 THR A CA 1
ATOM 1944 C C . THR A 1 292 ? 7.492 22.936 134.876 1.00 66.56 320 THR A C 1
ATOM 1945 O O . THR A 1 292 ? 7.099 23.535 135.880 1.00 68.57 320 THR A O 1
ATOM 1949 N N . ILE A 1 293 ? 7.859 23.551 133.754 1.00 61.99 321 ILE A N 1
ATOM 1950 C CA . ILE A 1 293 ? 7.710 24.991 133.556 1.00 61.33 321 ILE A CA 1
ATOM 1951 C C . ILE A 1 293 ? 6.572 25.118 132.547 1.00 62.47 321 ILE A C 1
ATOM 1952 O O . ILE A 1 293 ? 6.708 24.708 131.393 1.00 61.98 321 ILE A O 1
ATOM 1957 N N . ASN A 1 294 ? 5.413 25.553 133.037 1.00 56.61 322 ASN A N 1
ATOM 1958 C CA . ASN A 1 294 ? 4.184 25.707 132.271 1.00 54.56 322 ASN A CA 1
ATOM 1959 C C . ASN A 1 294 ? 3.692 27.117 132.498 1.00 57.74 322 ASN A C 1
ATOM 1960 O O . ASN A 1 294 ? 4.525 28.016 132.668 1.00 57.06 322 ASN A O 1
ATOM 1965 N N . ASN A 1 295 ? 2.362 27.331 132.512 1.00 54.48 323 ASN A N 1
ATOM 1966 C CA . ASN A 1 295 ? 1.779 28.656 132.749 1.00 54.04 323 ASN A CA 1
ATOM 1967 C C . ASN A 1 295 ? 1.261 28.815 134.196 1.00 54.87 323 ASN A C 1
ATOM 1968 O O . ASN A 1 295 ? 0.675 29.857 134.521 1.00 53.60 323 ASN A O 1
ATOM 1973 N N . THR A 1 296 ? 1.481 27.798 135.057 1.00 49.02 324 THR A N 1
ATOM 1974 C CA . THR A 1 296 ? 1.049 27.861 136.448 1.00 47.67 324 THR A CA 1
ATOM 1975 C C . THR A 1 296 ? 2.248 28.100 137.335 1.00 51.65 324 THR A C 1
ATOM 1976 O O . THR A 1 296 ? 3.290 27.484 137.142 1.00 53.34 324 THR A O 1
ATOM 1980 N N . ILE A 1 297 ? 2.110 29.007 138.286 1.00 46.53 325 ILE A N 1
ATOM 1981 C CA . ILE A 1 297 ? 3.114 29.242 139.317 1.00 46.01 325 ILE A CA 1
ATOM 1982 C C . ILE A 1 297 ? 2.489 28.689 140.577 1.00 52.17 325 ILE A C 1
ATOM 1983 O O . ILE A 1 297 ? 1.663 29.373 141.175 1.00 52.65 325 ILE A O 1
ATOM 1988 N N . HIS A 1 298 ? 2.784 27.423 140.924 1.00 48.80 326 HIS A N 1
ATOM 1989 C CA . HIS A 1 298 ? 2.164 26.769 142.078 1.00 48.32 326 HIS A CA 1
ATOM 1990 C C . HIS A 1 298 ? 2.581 27.386 143.394 1.00 50.29 326 HIS A C 1
ATOM 1991 O O . HIS A 1 298 ? 3.651 27.991 143.493 1.00 49.84 326 HIS A O 1
ATOM 1998 N N . SER A 1 299 ? 1.722 27.215 144.417 1.00 45.69 327 SER A N 1
ATOM 1999 C CA . SER A 1 299 ? 2.034 27.631 145.782 1.00 43.95 327 SER A CA 1
ATOM 2000 C C . SER A 1 299 ? 3.212 26.816 146.267 1.00 48.50 327 SER A C 1
ATOM 2001 O O . SER A 1 299 ? 3.300 25.624 145.949 1.00 49.15 327 SER A O 1
ATOM 2004 N N . LEU A 1 300 ? 4.138 27.462 146.956 1.00 44.14 328 LEU A N 1
ATOM 2005 C CA . LEU A 1 300 ? 5.352 26.862 147.481 1.00 43.84 328 LEU A CA 1
ATOM 2006 C C . LEU A 1 300 ? 5.155 26.071 148.761 1.00 49.57 328 LEU A C 1
ATOM 2007 O O . LEU A 1 300 ? 5.987 25.203 149.074 1.00 50.79 328 LEU A O 1
ATOM 2012 N N . ASN A 1 301 ? 4.133 26.431 149.565 1.00 44.80 329 ASN A N 1
ATOM 2013 C CA . ASN A 1 301 ? 3.991 25.831 150.891 1.00 44.57 329 ASN A CA 1
ATOM 2014 C C . ASN A 1 301 ? 2.587 25.951 151.421 1.00 49.53 329 ASN A C 1
ATOM 2015 O O . ASN A 1 301 ? 1.749 26.634 150.821 1.00 49.98 329 ASN A O 1
ATOM 2020 N N . TRP A 1 302 ? 2.338 25.290 152.564 1.00 45.34 330 TRP A N 1
ATOM 2021 C CA . TRP A 1 302 ? 1.112 25.420 153.329 1.00 45.21 330 TRP A CA 1
ATOM 2022 C C . TRP A 1 302 ? 1.073 26.775 154.013 1.00 49.28 330 TRP A C 1
ATOM 2023 O O . TRP A 1 302 ? 2.099 27.457 154.096 1.00 48.57 330 TRP A O 1
ATOM 2034 N N . ASN A 1 303 ? -0.099 27.172 154.508 1.00 45.77 331 ASN A N 1
ATOM 2035 C CA . ASN A 1 303 ? -0.235 28.455 155.181 1.00 45.51 331 ASN A CA 1
ATOM 2036 C C . ASN A 1 303 ? -1.180 28.339 156.376 1.00 48.87 331 ASN A C 1
ATOM 2037 O O . ASN A 1 303 ? -2.328 27.921 156.215 1.00 47.33 331 ASN A O 1
ATOM 2042 N N . PHE A 1 304 ? -0.683 28.718 157.569 1.00 45.68 332 PHE A N 1
ATOM 2043 C CA . PHE A 1 304 ? -1.452 28.699 158.816 1.00 45.79 332 PHE A CA 1
ATOM 2044 C C . PHE A 1 304 ? -1.619 30.141 159.371 1.00 51.87 332 PHE A C 1
ATOM 2045 O O . PHE A 1 304 ? -2.108 30.314 160.484 1.00 53.69 332 PHE A O 1
ATOM 2053 N N . ASN A 1 305 ? -1.255 31.172 158.581 1.00 47.70 333 ASN A N 1
ATOM 2054 C CA . ASN A 1 305 ? -1.405 32.584 158.976 1.00 47.21 333 ASN A CA 1
ATOM 2055 C C . ASN A 1 305 ? -2.757 33.083 158.469 1.00 49.90 333 ASN A C 1
ATOM 2056 O O . ASN A 1 305 ? -2.870 34.063 157.725 1.00 48.93 333 ASN A O 1
ATOM 2061 N N . LYS A 1 306 ? -3.781 32.334 158.838 1.00 45.40 334 LYS A N 1
ATOM 2062 C CA . LYS A 1 306 ? -5.144 32.581 158.434 1.00 45.04 334 LYS A CA 1
ATOM 2063 C C . LYS A 1 306 ? -6.065 31.931 159.475 1.00 51.16 334 LYS A C 1
ATOM 2064 O O . LYS A 1 306 ? -5.582 31.172 160.320 1.00 51.51 334 LYS A O 1
ATOM 2070 N N . GLU A 1 307 ? -7.365 32.292 159.451 1.00 48.38 335 GLU A N 1
ATOM 2071 C CA . GLU A 1 307 ? -8.406 31.794 160.341 1.00 48.63 335 GLU A CA 1
ATOM 2072 C C . GLU A 1 307 ? -8.378 30.275 160.419 1.00 53.07 335 GLU A C 1
ATOM 2073 O O . GLU A 1 307 ? -8.361 29.620 159.376 1.00 51.39 335 GLU A O 1
ATOM 2079 N N . LEU A 1 308 ? -8.413 29.734 161.664 1.00 50.74 336 LEU A N 1
ATOM 2080 C CA . LEU A 1 308 ? -8.412 28.316 162.029 1.00 50.74 336 LEU A CA 1
ATOM 2081 C C . LEU A 1 308 ? -9.354 27.486 161.157 1.00 55.99 336 LEU A C 1
ATOM 2082 O O . LEU A 1 308 ? -8.977 26.397 160.700 1.00 56.35 336 LEU A O 1
ATOM 2087 N N . ASP A 1 309 ? -10.554 28.005 160.914 1.00 52.60 337 ASP A N 1
ATOM 2088 C CA . ASP A 1 309 ? -11.567 27.359 160.106 1.00 53.01 337 ASP A CA 1
ATOM 2089 C C . ASP A 1 309 ? -11.099 27.108 158.664 1.00 57.41 337 ASP A C 1
ATOM 2090 O O . ASP A 1 309 ? -11.680 26.266 157.970 1.00 58.16 337 ASP A O 1
ATOM 2103 N N . TRP A 1 311 ? -7.759 26.286 157.904 1.00 46.77 339 TRP A N 1
ATOM 2104 C CA . TRP A 1 311 ? -6.534 25.494 157.947 1.00 45.32 339 TRP A CA 1
ATOM 2105 C C . TRP A 1 311 ? -6.621 24.201 157.122 1.00 47.64 339 TRP A C 1
ATOM 2106 O O . TRP A 1 311 ? -5.568 23.690 156.755 1.00 47.02 339 TRP A O 1
ATOM 2117 N N . GLY A 1 312 ? -7.823 23.742 156.772 1.00 44.64 340 GLY A N 1
ATOM 2118 C CA . GLY A 1 312 ? -8.013 22.578 155.908 1.00 45.22 340 GLY A CA 1
ATOM 2119 C C . GLY A 1 312 ? -7.776 22.863 154.433 1.00 51.71 340 GLY A C 1
ATOM 2120 O O . GLY A 1 312 ? -7.607 21.934 153.637 1.00 52.58 340 GLY A O 1
ATOM 2121 N N . ASP A 1 313 ? -7.776 24.156 154.051 1.00 48.92 341 ASP A N 1
ATOM 2122 C CA . ASP A 1 313 ? -7.495 24.610 152.691 1.00 48.31 341 ASP A CA 1
ATOM 2123 C C . ASP A 1 313 ? -5.970 24.701 152.495 1.00 51.74 341 ASP A C 1
ATOM 2124 O O . ASP A 1 313 ? -5.340 25.740 152.770 1.00 52.98 341 ASP A O 1
ATOM 2129 N N . GLN A 1 314 ? -5.373 23.588 152.046 1.00 45.41 342 GLN A N 1
ATOM 2130 C CA . GLN A 1 314 ? -3.935 23.515 151.819 1.00 43.37 342 GLN A CA 1
ATOM 2131 C C . GLN A 1 314 ? -3.606 22.796 150.521 1.00 47.68 342 GLN A C 1
ATOM 2132 O O . GLN A 1 314 ? -4.289 21.817 150.180 1.00 47.23 342 GLN A O 1
ATOM 2138 N N . PRO A 1 315 ? -2.526 23.219 149.804 1.00 44.47 343 PRO A N 1
ATOM 2139 C CA . PRO A 1 315 ? -2.129 22.482 148.588 1.00 43.49 343 PRO A CA 1
ATOM 2140 C C . PRO A 1 315 ? -1.659 21.072 148.968 1.00 46.70 343 PRO A C 1
ATOM 2141 O O . PRO A 1 315 ? -0.777 20.919 149.836 1.00 45.28 343 PRO A O 1
ATOM 2145 N N . GLY A 1 316 ? -2.337 20.066 148.405 1.00 43.17 344 GLY A N 1
ATOM 2146 C CA . GLY A 1 316 ? -2.090 18.652 148.699 1.00 42.67 344 GLY A CA 1
ATOM 2147 C C . GLY A 1 316 ? -3.105 18.011 149.644 1.00 45.92 344 GLY A C 1
ATOM 2148 O O . GLY A 1 316 ? -3.174 16.775 149.742 1.00 47.37 344 GLY A O 1
ATOM 2149 N N . VAL A 1 317 ? -3.910 18.849 150.348 1.00 38.82 345 VAL A N 1
ATOM 2150 C CA . VAL A 1 317 ? -4.929 18.394 151.296 1.00 37.52 345 VAL A CA 1
ATOM 2151 C C . VAL A 1 317 ? -6.283 18.439 150.606 1.00 42.53 345 VAL A C 1
ATOM 2152 O O . VAL A 1 317 ? -6.661 19.457 150.014 1.00 41.73 345 VAL A O 1
ATOM 2156 N N . ASP A 1 318 ? -7.007 17.310 150.715 1.00 40.91 346 ASP A N 1
ATOM 2157 C CA . ASP A 1 318 ? -8.352 17.066 150.200 1.00 41.74 346 ASP A CA 1
ATOM 2158 C C . ASP A 1 318 ? -9.298 16.843 151.430 1.00 46.73 346 ASP A C 1
ATOM 2159 O O . ASP A 1 318 ? -8.921 16.176 152.402 1.00 46.22 346 ASP A O 1
ATOM 2164 N N . LEU A 1 319 ? -10.476 17.500 151.413 1.00 43.20 347 LEU A N 1
ATOM 2165 C CA . LEU A 1 319 ? -11.437 17.474 152.515 1.00 42.88 347 LEU A CA 1
ATOM 2166 C C . LEU A 1 319 ? -12.790 16.939 152.093 1.00 50.07 347 LEU A C 1
ATOM 2167 O O . LEU A 1 319 ? -13.112 16.919 150.892 1.00 50.45 347 LEU A O 1
ATOM 2172 N N . ASP A 1 320 ? -13.591 16.527 153.096 1.00 48.12 348 ASP A N 1
ATOM 2173 C CA . ASP A 1 320 ? -14.946 16.075 152.868 1.00 50.21 348 ASP A CA 1
ATOM 2174 C C . ASP A 1 320 ? -15.893 17.256 153.148 1.00 59.91 348 ASP A C 1
ATOM 2175 O O . ASP A 1 320 ? -15.456 18.293 153.666 1.00 59.46 348 ASP A O 1
ATOM 2180 N N . ASN A 1 321 ? -17.185 17.089 152.800 1.00 60.16 349 ASN A N 1
ATOM 2181 C CA . ASN A 1 321 ? -18.266 18.070 152.943 1.00 61.21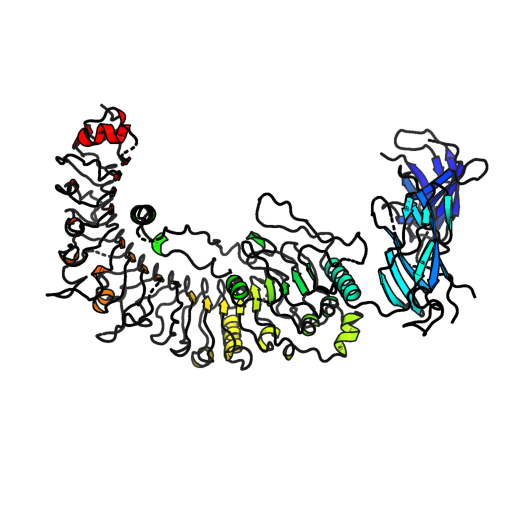 349 ASN A CA 1
ATOM 2182 C C . ASN A 1 321 ? -18.387 18.601 154.412 1.00 64.78 349 ASN A C 1
ATOM 2183 O O . ASN A 1 321 ? -18.828 19.738 154.591 1.00 65.32 349 ASN A O 1
ATOM 2188 N N . ASN A 1 322 ? -17.944 17.825 155.428 1.00 59.84 350 ASN A N 1
ATOM 2189 C CA . ASN A 1 322 ? -17.994 18.221 156.847 1.00 59.44 350 ASN A CA 1
ATOM 2190 C C . ASN A 1 322 ? -16.676 18.864 157.323 1.00 60.53 350 ASN A C 1
ATOM 2191 O O . ASN A 1 322 ? -16.562 19.238 158.498 1.00 60.40 350 ASN A O 1
ATOM 2196 N N . GLY A 1 323 ? -15.716 18.997 156.411 1.00 54.88 351 GLY A N 1
ATOM 2197 C CA . GLY A 1 323 ? -14.435 19.657 156.653 1.00 53.09 351 GLY A CA 1
ATOM 2198 C C . GLY A 1 323 ? -13.281 18.786 157.089 1.00 53.77 351 GLY A C 1
ATOM 2199 O O . GLY A 1 323 ? -12.190 19.300 157.347 1.00 52.00 351 GLY A O 1
ATOM 2200 N N . ARG A 1 324 ? -13.493 17.470 157.132 1.00 49.53 352 ARG A N 1
ATOM 2201 C CA . ARG A 1 324 ? -12.484 16.523 157.598 1.00 48.39 352 ARG A CA 1
ATOM 2202 C C . ARG A 1 324 ? -11.500 16.138 156.483 1.00 51.79 352 ARG A C 1
ATOM 2203 O O . ARG A 1 324 ? -11.848 16.136 155.312 1.00 51.36 352 ARG A O 1
ATOM 2211 N N . VAL A 1 325 ? -10.241 15.882 156.864 1.00 48.70 353 VAL A N 1
ATOM 2212 C CA . VAL A 1 325 ? -9.144 15.552 155.941 1.00 47.43 353 VAL A CA 1
ATOM 2213 C C . VAL A 1 325 ? -9.357 14.139 155.353 1.00 52.73 353 VAL A C 1
ATOM 2214 O O . VAL A 1 325 ? -9.456 13.175 156.100 1.00 54.34 353 VAL A O 1
ATOM 2218 N N . THR A 1 326 ? -9.437 14.032 154.021 1.00 48.25 354 THR A N 1
ATOM 2219 C CA . THR A 1 326 ? -9.664 12.755 153.331 1.00 47.49 354 THR A CA 1
ATOM 2220 C C . THR A 1 326 ? -8.459 12.352 152.485 1.00 49.49 354 THR A C 1
ATOM 2221 O O . THR A 1 326 ? -8.316 11.180 152.111 1.00 49.18 354 THR A O 1
ATOM 2225 N N . GLY A 1 327 ? -7.609 13.330 152.204 1.00 43.69 355 GLY A N 1
ATOM 2226 C CA . GLY A 1 327 ? -6.397 13.156 151.427 1.00 41.55 355 GLY A CA 1
ATOM 2227 C C . GLY A 1 327 ? -5.287 14.049 151.927 1.00 44.33 355 GLY A C 1
ATOM 2228 O O . GLY A 1 327 ? -5.513 15.204 152.292 1.00 44.67 355 GLY A O 1
ATOM 2229 N N . LEU A 1 328 ? -4.085 13.512 151.962 1.00 40.42 356 LEU A N 1
ATOM 2230 C CA . LEU A 1 328 ? -2.913 14.261 152.341 1.00 41.00 356 LEU A CA 1
ATOM 2231 C C . LEU A 1 328 ? -1.722 13.828 151.461 1.00 46.32 356 LEU A C 1
ATOM 2232 O O . LEU A 1 328 ? -1.380 12.638 151.458 1.00 45.87 356 LEU A O 1
ATOM 2237 N N . SER A 1 329 ? -1.103 14.797 150.719 1.00 42.59 357 SER A N 1
ATOM 2238 C CA . SER A 1 329 ? 0.083 14.520 149.901 1.00 42.74 357 SER A CA 1
ATOM 2239 C C . SER A 1 329 ? 1.205 15.491 150.246 1.00 47.27 357 SER A C 1
ATOM 2240 O O . SER A 1 329 ? 1.064 16.702 150.063 1.00 47.46 357 SER A O 1
ATOM 2243 N N . LEU A 1 330 ? 2.321 14.960 150.747 1.00 43.21 358 LEU A N 1
ATOM 2244 C CA . LEU A 1 330 ? 3.491 15.776 151.078 1.00 42.02 358 LEU A CA 1
ATOM 2245 C C . LEU A 1 330 ? 4.478 15.778 149.905 1.00 45.01 358 LEU A C 1
ATOM 2246 O O . LEU A 1 330 ? 5.547 16.378 150.000 1.00 45.67 358 LEU A O 1
ATOM 2251 N N . ALA A 1 331 ? 4.102 15.131 148.793 1.00 40.08 359 ALA A N 1
ATOM 2252 C CA . ALA A 1 331 ? 4.909 15.042 147.585 1.00 39.11 359 ALA A CA 1
ATOM 2253 C C . ALA A 1 331 ? 5.187 16.437 146.998 1.00 43.44 359 ALA A C 1
ATOM 2254 O O . ALA A 1 331 ? 4.267 17.257 146.900 1.00 42.41 359 ALA A O 1
ATOM 2256 N N . GLY A 1 332 ? 6.456 16.668 146.623 1.00 40.05 360 GLY A N 1
ATOM 2257 C CA . GLY A 1 332 ? 6.934 17.895 145.997 1.00 39.52 360 GLY A CA 1
ATOM 2258 C C . GLY A 1 332 ? 7.474 18.964 146.922 1.00 46.42 360 GLY A C 1
ATOM 2259 O O . GLY A 1 332 ? 8.261 19.804 146.484 1.00 48.21 360 GLY A O 1
ATOM 2260 N N . PHE A 1 333 ? 7.098 18.937 148.205 1.00 43.11 361 PHE A N 1
ATOM 2261 C CA . PHE A 1 333 ? 7.483 19.973 149.167 1.00 42.88 361 PHE A CA 1
ATOM 2262 C C . PHE A 1 333 ? 8.888 19.845 149.715 1.00 50.43 361 PHE A C 1
ATOM 2263 O O . PHE A 1 333 ? 9.472 20.863 150.106 1.00 50.24 361 PHE A O 1
ATOM 2271 N N . GLY A 1 334 ? 9.397 18.619 149.791 1.00 49.53 362 GLY A N 1
ATOM 2272 C CA . GLY A 1 334 ? 10.722 18.355 150.342 1.00 49.56 362 GLY A CA 1
ATOM 2273 C C . GLY A 1 334 ? 10.711 18.415 151.848 1.00 53.11 362 GLY A C 1
ATOM 2274 O O . GLY A 1 334 ? 11.427 19.223 152.446 1.00 54.58 362 GLY A O 1
ATOM 2275 N N . ALA A 1 335 ? 9.865 17.583 152.466 1.00 48.65 363 ALA A N 1
ATOM 2276 C CA . ALA A 1 335 ? 9.738 17.523 153.920 1.00 48.53 363 ALA A CA 1
ATOM 2277 C C . ALA A 1 335 ? 10.988 16.891 154.563 1.00 51.32 363 ALA A C 1
ATOM 2278 O O . ALA A 1 335 ? 11.627 16.031 153.963 1.00 50.36 363 ALA A O 1
ATOM 2280 N N . LYS A 1 336 ? 11.345 17.348 155.766 1.00 47.78 364 LYS A N 1
ATOM 2281 C CA . LYS A 1 336 ? 12.490 16.845 156.528 1.00 47.88 364 LYS A CA 1
ATOM 2282 C C . LYS A 1 336 ? 12.034 16.582 157.941 1.00 53.71 364 LYS A C 1
ATOM 2283 O O . LYS A 1 336 ? 11.488 17.491 158.561 1.00 55.21 364 LYS A O 1
ATOM 2289 N N . GLY A 1 337 ? 12.232 15.368 158.448 1.00 49.08 365 GLY A N 1
ATOM 2290 C CA . GLY A 1 337 ? 11.852 15.054 159.819 1.00 48.10 365 GLY A CA 1
ATOM 2291 C C . GLY A 1 337 ? 11.163 13.731 160.080 1.00 51.40 365 GLY A C 1
ATOM 2292 O O . GLY A 1 337 ? 11.314 12.765 159.323 1.00 50.72 365 GLY A O 1
ATOM 2293 N N . ARG A 1 338 ? 10.405 13.696 161.193 1.00 47.25 366 ARG A N 1
ATOM 2294 C CA . ARG A 1 338 ? 9.724 12.514 161.707 1.00 47.04 366 ARG A CA 1
ATOM 2295 C C . ARG A 1 338 ? 8.223 12.721 161.660 1.00 50.31 366 ARG A C 1
ATOM 2296 O O . ARG A 1 338 ? 7.751 13.733 162.191 1.00 49.91 366 ARG A O 1
ATOM 2304 N N . VAL A 1 339 ? 7.463 11.789 161.014 1.00 45.18 367 VAL A N 1
ATOM 2305 C CA . VAL A 1 339 ? 6.002 11.915 160.935 1.00 43.84 367 VAL A CA 1
ATOM 2306 C C . VAL A 1 339 ? 5.453 11.710 162.360 1.00 49.31 367 VAL A C 1
ATOM 2307 O O . VAL A 1 339 ? 5.680 10.642 162.928 1.00 50.02 367 VAL A O 1
ATOM 2311 N N . PRO A 1 340 ? 4.812 12.749 162.975 1.00 45.52 368 PRO A N 1
ATOM 2312 C CA . PRO A 1 340 ? 4.356 12.621 164.373 1.00 45.33 368 PRO A CA 1
ATOM 2313 C C . PRO A 1 340 ? 3.085 11.771 164.524 1.00 49.18 368 PRO A C 1
ATOM 2314 O O . PRO A 1 340 ? 2.405 11.488 163.542 1.00 49.52 368 PRO A O 1
ATOM 2318 N N . ASP A 1 341 ? 2.739 11.410 165.771 1.00 45.92 369 ASP A N 1
ATOM 2319 C CA . ASP A 1 341 ? 1.586 10.559 166.094 1.00 46.00 369 ASP A CA 1
ATOM 2320 C C . ASP A 1 341 ? 0.260 11.254 165.789 1.00 50.66 369 ASP A C 1
ATOM 2321 O O . ASP A 1 341 ? -0.771 10.591 165.677 1.00 50.21 369 ASP A O 1
ATOM 2326 N N . ALA A 1 342 ? 0.310 12.581 165.605 1.00 48.42 370 ALA A N 1
ATOM 2327 C CA . ALA A 1 342 ? -0.807 13.444 165.235 1.00 48.21 370 ALA A CA 1
ATOM 2328 C C . ALA A 1 342 ? -1.488 12.972 163.933 1.00 50.95 370 ALA A C 1
ATOM 2329 O O . ALA A 1 342 ? -2.686 13.192 163.777 1.00 50.70 370 ALA A O 1
ATOM 2331 N N . ILE A 1 343 ? -0.750 12.287 163.027 1.00 46.74 371 ILE A N 1
ATOM 2332 C CA . ILE A 1 343 ? -1.325 11.766 161.781 1.00 46.05 371 ILE A CA 1
ATOM 2333 C C . ILE A 1 343 ? -2.456 10.710 162.103 1.00 52.02 371 ILE A C 1
ATOM 2334 O O . ILE A 1 343 ? -3.333 10.484 161.264 1.00 51.85 371 ILE A O 1
ATOM 2339 N N . GLY A 1 344 ? -2.454 10.157 163.323 1.00 48.60 372 GLY A N 1
ATOM 2340 C CA . GLY A 1 344 ? -3.459 9.197 163.772 1.00 49.05 372 GLY A CA 1
ATOM 2341 C C . GLY A 1 344 ? -4.858 9.757 163.948 1.00 52.40 372 GLY A C 1
ATOM 2342 O O . GLY A 1 344 ? -5.833 8.999 163.982 1.00 52.00 372 GLY A O 1
ATOM 2343 N N . GLN A 1 345 ? -4.961 11.092 164.055 1.00 48.07 373 GLN A N 1
ATOM 2344 C CA . GLN A 1 345 ? -6.207 11.828 164.221 1.00 46.95 373 GLN A CA 1
ATOM 2345 C C . GLN A 1 345 ? -7.021 11.863 162.926 1.00 49.82 373 GLN A C 1
ATOM 2346 O O . GLN A 1 345 ? -8.253 11.880 162.971 1.00 51.20 373 GLN A O 1
ATOM 2352 N N . LEU A 1 346 ? -6.343 11.858 161.780 1.00 44.62 374 LEU A N 1
ATOM 2353 C CA . LEU A 1 346 ? -6.952 12.033 160.456 1.00 43.19 374 LEU A CA 1
ATOM 2354 C C . LEU A 1 346 ? -7.652 10.755 159.973 1.00 47.53 374 LEU A C 1
ATOM 2355 O O . LEU A 1 346 ? -7.458 10.340 158.838 1.00 47.59 374 LEU A O 1
ATOM 2360 N N . THR A 1 347 ? -8.545 10.205 160.801 1.00 43.82 375 THR A N 1
ATOM 2361 C CA . THR A 1 347 ? -9.249 8.934 160.597 1.00 45.02 375 THR A CA 1
ATOM 2362 C C . THR A 1 347 ? -10.131 8.877 159.298 1.00 51.24 375 THR A C 1
ATOM 2363 O O . THR A 1 347 ? -10.471 7.764 158.852 1.00 52.44 375 THR A O 1
ATOM 2367 N N . GLU A 1 348 ? -10.456 10.037 158.678 1.00 46.76 376 GLU A N 1
ATOM 2368 C CA . GLU A 1 348 ? -11.228 10.058 157.428 1.00 45.80 376 GLU A CA 1
ATOM 2369 C C . GLU A 1 348 ? -10.269 10.041 156.214 1.00 47.78 376 GLU A C 1
ATOM 2370 O O . GLU A 1 348 ? -10.709 10.145 155.084 1.00 47.86 376 GLU A O 1
ATOM 2376 N N . LEU A 1 349 ? -8.970 9.893 156.459 1.00 43.85 377 LEU A N 1
ATOM 2377 C CA . LEU A 1 349 ? -7.914 9.864 155.449 1.00 43.62 377 LEU A CA 1
ATOM 2378 C C . LEU A 1 349 ? -8.064 8.606 154.583 1.00 47.84 377 LEU A C 1
ATOM 2379 O O . LEU A 1 349 ? -8.158 7.501 155.114 1.00 48.51 377 LEU A O 1
ATOM 2384 N N . LYS A 1 350 ? -8.170 8.798 153.260 1.00 43.39 378 LYS A N 1
ATOM 2385 C CA . LYS A 1 350 ? -8.374 7.725 152.299 1.00 42.78 378 LYS A CA 1
ATOM 2386 C C . LYS A 1 350 ? -7.170 7.568 151.354 1.00 45.89 378 LYS A C 1
ATOM 2387 O O . LYS A 1 350 ? -6.926 6.468 150.855 1.00 46.09 378 LYS A O 1
ATOM 2393 N N . VAL A 1 351 ? -6.416 8.648 151.120 1.00 41.20 379 VAL A N 1
ATOM 2394 C CA . VAL A 1 351 ? -5.210 8.626 150.282 1.00 39.38 379 VAL A CA 1
ATOM 2395 C C . VAL A 1 351 ? -4.128 9.417 151.044 1.00 41.96 379 VAL A C 1
ATOM 2396 O O . VAL A 1 351 ? -4.400 10.475 151.573 1.00 41.42 379 VAL A O 1
ATOM 2400 N N . LEU A 1 352 ? -2.955 8.827 151.214 1.00 39.42 380 LEU A N 1
ATOM 2401 C CA . LEU A 1 352 ? -1.838 9.391 151.974 1.00 39.18 380 LEU A CA 1
ATOM 2402 C C . LEU A 1 352 ? -0.562 9.147 151.218 1.00 43.50 380 LEU A C 1
ATOM 2403 O O . LEU A 1 352 ? -0.279 8.014 150.837 1.00 43.99 380 LEU A O 1
ATOM 2408 N N . SER A 1 353 ? 0.206 10.211 150.998 1.00 38.98 381 SER A N 1
ATOM 2409 C CA . SER A 1 353 ? 1.387 10.165 150.161 1.00 37.77 381 SER A CA 1
ATOM 2410 C C . SER A 1 353 ? 2.551 11.048 150.724 1.00 44.38 381 SER A C 1
ATOM 2411 O O . SER A 1 353 ? 2.370 12.244 150.963 1.00 45.20 381 SER A O 1
ATOM 2414 N N . PHE A 1 354 ? 3.736 10.435 150.942 1.00 41.73 382 PHE A N 1
ATOM 2415 C CA . PHE A 1 354 ? 4.959 11.069 151.464 1.00 41.39 382 PHE A CA 1
ATOM 2416 C C . PHE A 1 354 ? 6.039 11.223 150.382 1.00 46.39 382 PHE A C 1
ATOM 2417 O O . PHE A 1 354 ? 7.069 11.881 150.588 1.00 46.62 382 PHE A O 1
ATOM 2425 N N . GLY A 1 355 ? 5.788 10.599 149.245 1.00 42.99 383 GLY A N 1
ATOM 2426 C CA . GLY A 1 355 ? 6.673 10.605 148.090 1.00 43.11 383 GLY A CA 1
ATOM 2427 C C . GLY A 1 355 ? 6.037 9.873 146.937 1.00 47.82 383 GLY A C 1
ATOM 2428 O O . GLY A 1 355 ? 5.020 9.206 147.135 1.00 49.09 383 GLY A O 1
ATOM 2429 N N . THR A 1 356 ? 6.638 9.965 145.733 1.00 43.85 384 THR A N 1
ATOM 2430 C CA . THR A 1 356 ? 6.112 9.376 144.487 1.00 43.14 384 THR A CA 1
ATOM 2431 C C . THR A 1 356 ? 7.245 9.132 143.507 1.00 47.29 384 THR A C 1
ATOM 2432 O O . THR A 1 356 ? 8.240 9.852 143.512 1.00 48.26 384 THR A O 1
ATOM 2436 N N . HIS A 1 357 ? 7.091 8.116 142.662 1.00 42.34 385 HIS A N 1
ATOM 2437 C CA . HIS A 1 357 ? 8.060 7.802 141.619 1.00 40.84 385 HIS A CA 1
ATOM 2438 C C . HIS A 1 357 ? 8.119 8.927 140.565 1.00 43.67 385 HIS A C 1
ATOM 2439 O O . HIS A 1 357 ? 9.127 9.072 139.876 1.00 43.67 385 HIS A O 1
ATOM 2446 N N . SER A 1 358 ? 7.056 9.742 140.493 1.00 40.26 386 SER A N 1
ATOM 2447 C CA . SER A 1 358 ? 6.810 10.841 139.555 1.00 39.86 386 SER A CA 1
ATOM 2448 C C . SER A 1 358 ? 7.120 12.244 140.172 1.00 44.72 386 SER A C 1
ATOM 2449 O O . SER A 1 358 ? 7.050 13.245 139.459 1.00 43.56 386 SER A O 1
ATOM 2452 N N . GLU A 1 359 ? 7.468 12.310 141.477 1.00 42.36 387 GLU A N 1
ATOM 2453 C CA . GLU A 1 359 ? 7.706 13.543 142.233 1.00 42.34 387 GLU A CA 1
ATOM 2454 C C . GLU A 1 359 ? 8.685 14.514 141.490 1.00 48.10 387 GLU A C 1
ATOM 2455 O O . GLU A 1 359 ? 8.355 15.693 141.307 1.00 47.76 387 GLU A O 1
ATOM 2461 N N . THR A 1 360 ? 9.843 14.021 141.017 1.00 45.21 388 THR A N 1
ATOM 2462 C CA . THR A 1 360 ? 10.831 14.883 140.331 1.00 44.91 388 THR A CA 1
ATOM 2463 C C . THR A 1 360 ? 10.386 15.304 138.919 1.00 49.79 388 THR A C 1
ATOM 2464 O O . THR A 1 360 ? 10.949 16.243 138.336 1.00 50.68 388 THR A O 1
ATOM 2468 N N . VAL A 1 361 ? 9.378 14.629 138.380 1.00 45.43 389 VAL A N 1
ATOM 2469 C CA . VAL A 1 361 ? 8.861 14.922 137.058 1.00 44.51 389 VAL A CA 1
ATOM 2470 C C . VAL A 1 361 ? 7.654 15.852 137.171 1.00 49.54 389 VAL A C 1
ATOM 2471 O O . VAL A 1 361 ? 7.652 16.876 136.516 1.00 49.08 389 VAL A O 1
ATOM 2475 N N . SER A 1 362 ? 6.626 15.498 137.969 1.00 48.06 390 SER A N 1
ATOM 2476 C CA . SER A 1 362 ? 5.374 16.256 138.025 1.00 47.92 390 SER A CA 1
ATOM 2477 C C . SER A 1 362 ? 4.855 16.540 139.459 1.00 51.39 390 SER A C 1
ATOM 2478 O O . SER A 1 362 ? 3.658 16.800 139.618 1.00 51.26 390 SER A O 1
ATOM 2481 N N . GLY A 1 363 ? 5.756 16.574 140.450 1.00 46.68 391 GLY A N 1
ATOM 2482 C CA . GLY A 1 363 ? 5.412 16.826 141.850 1.00 46.21 391 GLY A CA 1
ATOM 2483 C C . GLY A 1 363 ? 4.319 15.929 142.410 1.00 50.43 391 GLY A C 1
ATOM 2484 O O . GLY A 1 363 ? 4.446 14.696 142.444 1.00 50.99 391 GLY A O 1
ATOM 2485 N N . ARG A 1 364 ? 3.206 16.566 142.782 1.00 45.99 392 ARG A N 1
ATOM 2486 C CA . ARG A 1 364 ? 1.985 16.006 143.382 1.00 45.82 392 ARG A CA 1
ATOM 2487 C C . ARG A 1 364 ? 1.179 15.153 142.399 1.00 51.29 392 ARG A C 1
ATOM 2488 O O . ARG A 1 364 ? 0.396 14.305 142.832 1.00 52.31 392 ARG A O 1
ATOM 2496 N N . LEU A 1 365 ? 1.322 15.420 141.087 1.00 47.06 393 LEU A N 1
ATOM 2497 C CA . LEU A 1 365 ? 0.579 14.740 140.029 1.00 46.48 393 LEU A CA 1
ATOM 2498 C C . LEU A 1 365 ? 1.275 13.504 139.463 1.00 52.81 393 LEU A C 1
ATOM 2499 O O . LEU A 1 365 ? 2.484 13.304 139.638 1.00 53.26 393 LEU A O 1
ATOM 2504 N N . PHE A 1 366 ? 0.464 12.694 138.764 1.00 49.80 394 PHE A N 1
ATOM 2505 C CA . PHE A 1 366 ? 0.790 11.511 137.983 1.00 50.24 394 PHE A CA 1
ATOM 2506 C C . PHE A 1 366 ? 0.384 11.840 136.582 1.00 58.09 394 PHE A C 1
ATOM 2507 O O . PHE A 1 366 ? -0.782 11.646 136.200 1.00 57.91 394 PHE A O 1
ATOM 2515 N N . GLY A 1 367 ? 1.302 12.495 135.878 1.00 57.24 395 GLY A N 1
ATOM 2516 C CA . GLY A 1 367 ? 1.020 13.029 134.558 1.00 57.71 395 GLY A CA 1
ATOM 2517 C C . GLY A 1 367 ? 0.193 14.283 134.739 1.00 62.52 395 GLY A C 1
ATOM 2518 O O . GLY A 1 367 ? 0.711 15.302 135.211 1.00 62.41 395 GLY A O 1
ATOM 2519 N N . ASP A 1 368 ? -1.110 14.178 134.473 1.00 60.07 396 ASP A N 1
ATOM 2520 C CA . ASP A 1 368 ? -2.025 15.303 134.622 1.00 60.75 396 ASP A CA 1
ATOM 2521 C C . ASP A 1 368 ? -3.010 15.094 135.740 1.00 63.07 396 ASP A C 1
ATOM 2522 O O . ASP A 1 368 ? -3.582 16.086 136.205 1.00 61.34 396 ASP A O 1
ATOM 2527 N N . GLU A 1 369 ? -3.257 13.833 136.165 1.00 60.26 397 GLU A N 1
ATOM 2528 C CA . GLU A 1 369 ? -4.247 13.673 137.234 1.00 60.80 397 GLU A CA 1
ATOM 2529 C C . GLU A 1 369 ? -3.571 13.415 138.570 1.00 61.51 397 GLU A C 1
ATOM 2530 O O . GLU A 1 369 ? -2.366 13.159 138.657 1.00 60.04 397 GLU A O 1
ATOM 2536 N N . GLU A 1 370 ? -4.358 13.629 139.618 1.00 57.54 398 GLU A N 1
ATOM 2537 C CA . GLU A 1 370 ? -3.924 13.545 140.997 1.00 57.49 398 GLU A CA 1
ATOM 2538 C C . GLU A 1 370 ? -4.503 12.293 141.658 1.00 59.07 398 GLU A C 1
ATOM 2539 O O . GLU A 1 370 ? -5.387 11.629 141.111 1.00 58.20 398 GLU A O 1
ATOM 2545 N N . LEU A 1 371 ? -3.955 11.955 142.812 1.00 55.06 399 LEU A N 1
ATOM 2546 C CA . LEU A 1 371 ? -4.398 10.844 143.628 1.00 55.09 399 LEU A CA 1
ATOM 2547 C C . LEU A 1 371 ? -5.507 11.376 144.519 1.00 59.45 399 LEU A C 1
ATOM 2548 O O . LEU A 1 371 ? -5.285 12.344 145.258 1.00 60.32 399 LEU A O 1
ATOM 2553 N N . THR A 1 372 ? -6.729 10.865 144.358 1.00 55.46 400 THR A N 1
ATOM 2554 C CA . THR A 1 372 ? -7.861 11.414 145.112 1.00 55.68 400 THR A CA 1
ATOM 2555 C C . THR A 1 372 ? -8.654 10.344 145.849 1.00 58.94 400 THR A C 1
ATOM 2556 O O . THR A 1 372 ? -8.650 9.183 145.440 1.00 57.51 400 THR A O 1
ATOM 2560 N N . PRO A 1 373 ? -9.401 10.724 146.911 1.00 56.30 401 PRO A N 1
ATOM 2561 C CA . PRO A 1 373 ? -10.196 9.723 147.614 1.00 56.62 401 PRO A CA 1
ATOM 2562 C C . PRO A 1 373 ? -11.345 9.210 146.751 1.00 61.05 401 PRO A C 1
ATOM 2563 O O . PRO A 1 373 ? -11.917 9.955 145.939 1.00 60.69 401 PRO A O 1
ATOM 2567 N N . ASP A 1 374 ? -11.663 7.907 146.942 1.00 57.59 402 ASP A N 1
ATOM 2568 C CA . ASP A 1 374 ? -12.749 7.150 146.316 1.00 56.68 402 ASP A CA 1
ATOM 2569 C C . ASP A 1 374 ? -12.727 7.327 144.799 1.00 57.81 402 ASP A C 1
ATOM 2570 O O . ASP A 1 374 ? -13.560 8.041 144.235 1.00 56.84 402 ASP A O 1
ATOM 2583 N N . SER A 1 376 ? -12.725 5.717 140.801 1.00 53.11 404 SER A N 1
ATOM 2584 C CA . SER A 1 376 ? -13.371 4.618 140.093 1.00 54.00 404 SER A CA 1
ATOM 2585 C C . SER A 1 376 ? -12.343 3.550 139.748 1.00 61.61 404 SER A C 1
ATOM 2586 O O . SER A 1 376 ? -11.138 3.839 139.760 1.00 61.77 404 SER A O 1
ATOM 2589 N N . GLU A 1 377 ? -12.799 2.333 139.399 1.00 60.03 405 GLU A N 1
ATOM 2590 C CA . GLU A 1 377 ? -11.916 1.242 138.982 1.00 60.14 405 GLU A CA 1
ATOM 2591 C C . GLU A 1 377 ? -10.991 1.721 137.852 1.00 63.17 405 GLU A C 1
ATOM 2592 O O . GLU A 1 377 ? -9.813 1.369 137.863 1.00 63.47 405 GLU A O 1
ATOM 2598 N N . GLU A 1 378 ? -11.508 2.591 136.945 1.00 58.69 406 GLU A N 1
ATOM 2599 C CA . GLU A 1 378 ? -10.781 3.159 135.800 1.00 58.15 406 GLU A CA 1
ATOM 2600 C C . GLU A 1 378 ? -9.696 4.133 136.237 1.00 60.92 406 GLU A C 1
ATOM 2601 O O . GLU A 1 378 ? -8.558 4.022 135.772 1.00 61.49 406 GLU A O 1
ATOM 2607 N N . ARG A 1 379 ? -10.049 5.104 137.098 1.00 55.48 407 ARG A N 1
ATOM 2608 C CA . ARG A 1 379 ? -9.131 6.125 137.604 1.00 53.80 407 ARG A CA 1
ATOM 2609 C C . ARG A 1 379 ? -7.994 5.499 138.403 1.00 56.60 407 ARG A C 1
ATOM 2610 O O . ARG A 1 379 ? -6.839 5.923 138.251 1.00 54.96 407 ARG A O 1
ATOM 2618 N N . LYS A 1 380 ? -8.330 4.475 139.223 1.00 53.38 408 LYS A N 1
ATOM 2619 C CA . LYS A 1 380 ? -7.403 3.721 140.080 1.00 53.20 408 LYS A CA 1
ATOM 2620 C C . LYS A 1 380 ? -6.408 2.914 139.232 1.00 53.67 408 LYS A C 1
ATOM 2621 O O . LYS A 1 380 ? -5.214 2.869 139.541 1.00 51.19 408 LYS A O 1
ATOM 2627 N N . HIS A 1 381 ? -6.909 2.309 138.150 1.00 49.52 409 HIS A N 1
ATOM 2628 C CA . HIS A 1 381 ? -6.106 1.511 137.241 1.00 48.10 409 HIS A CA 1
ATOM 2629 C C . HIS A 1 381 ? -5.146 2.407 136.442 1.00 49.81 409 HIS A C 1
ATOM 2630 O O . HIS A 1 381 ? -3.976 2.043 136.296 1.00 49.39 409 HIS A O 1
ATOM 2637 N N . ARG A 1 382 ? -5.614 3.593 135.994 1.00 44.04 410 ARG A N 1
ATOM 2638 C CA . ARG A 1 382 ? -4.782 4.567 135.284 1.00 42.93 410 ARG A CA 1
ATOM 2639 C C . ARG A 1 382 ? -3.566 4.978 136.123 1.00 47.03 410 ARG A C 1
ATOM 2640 O O . ARG A 1 382 ? -2.460 5.108 135.585 1.00 46.96 410 ARG A O 1
ATOM 2648 N N . ILE A 1 383 ? -3.791 5.182 137.438 1.00 44.08 411 ILE A N 1
ATOM 2649 C CA . ILE A 1 383 ? -2.782 5.561 138.429 1.00 44.46 411 ILE A CA 1
ATOM 2650 C C . ILE A 1 383 ? -1.842 4.377 138.679 1.00 46.24 411 ILE A C 1
ATOM 2651 O O . ILE A 1 383 ? -0.623 4.588 138.768 1.00 46.50 411 ILE A O 1
ATOM 2656 N N . ARG A 1 384 ? -2.392 3.146 138.785 1.00 40.07 412 ARG A N 1
ATOM 2657 C CA . ARG A 1 384 ? -1.563 1.944 138.979 1.00 39.38 412 ARG A CA 1
ATOM 2658 C C . ARG A 1 384 ? -0.629 1.683 137.755 1.00 43.79 412 ARG A C 1
ATOM 2659 O O . ARG A 1 384 ? 0.491 1.189 137.924 1.00 43.89 412 ARG A O 1
ATOM 2675 N N . HIS A 1 386 ? 0.640 4.036 135.879 1.00 38.76 414 HIS A N 1
ATOM 2676 C CA . HIS A 1 386 ? 1.527 5.183 135.642 1.00 37.21 414 HIS A CA 1
ATOM 2677 C C . HIS A 1 386 ? 2.989 4.741 135.615 1.00 43.87 414 HIS A C 1
ATOM 2678 O O . HIS A 1 386 ? 3.659 5.074 134.634 1.00 44.38 414 HIS A O 1
ATOM 2685 N N . TYR A 1 387 ? 3.466 3.923 136.617 1.00 40.99 415 TYR A N 1
ATOM 2686 C CA . TYR A 1 387 ? 4.857 3.438 136.628 1.00 40.81 415 TYR A CA 1
ATOM 2687 C C . TYR A 1 387 ? 5.201 2.765 135.288 1.00 42.63 415 TYR A C 1
ATOM 2688 O O . TYR A 1 387 ? 6.228 3.085 134.680 1.00 41.75 415 TYR A O 1
ATOM 2697 N N . LYS A 1 388 ? 4.312 1.886 134.809 1.00 38.07 416 LYS A N 1
ATOM 2698 C CA . LYS A 1 388 ? 4.495 1.145 133.565 1.00 36.94 416 LYS A CA 1
ATOM 2699 C C . LYS A 1 388 ? 4.691 2.103 132.382 1.00 41.67 416 LYS A C 1
ATOM 2700 O O . LYS A 1 388 ? 5.630 1.914 131.618 1.00 41.31 416 LYS A O 1
ATOM 2706 N N . LYS A 1 389 ? 3.839 3.143 132.258 1.00 38.54 417 LYS A N 1
ATOM 2707 C CA . LYS A 1 389 ? 3.867 4.105 131.151 1.00 37.58 417 LYS A CA 1
ATOM 2708 C C . LYS A 1 389 ? 5.089 5.016 131.242 1.00 41.52 417 LYS A C 1
ATOM 2709 O O . LYS A 1 389 ? 5.684 5.361 130.206 1.00 41.62 417 LYS A O 1
ATOM 2723 N N . PHE A 1 391 ? 8.100 4.300 132.742 1.00 38.30 419 PHE A N 1
ATOM 2724 C CA . PHE A 1 391 ? 9.420 3.696 132.592 1.00 39.04 419 PHE A CA 1
ATOM 2725 C C . PHE A 1 391 ? 9.511 2.419 131.784 1.00 44.18 419 PHE A C 1
ATOM 2726 O O . PHE A 1 391 ? 10.643 1.987 131.548 1.00 46.25 419 PHE A O 1
ATOM 2734 N N . LEU A 1 392 ? 8.403 1.737 131.433 1.00 38.88 420 LEU A N 1
ATOM 2735 C CA . LEU A 1 392 ? 8.619 0.410 130.854 1.00 37.05 420 LEU A CA 1
ATOM 2736 C C . LEU A 1 392 ? 8.112 0.275 129.433 1.00 44.66 420 LEU A C 1
ATOM 2737 O O . LEU A 1 392 ? 8.865 -0.215 128.587 1.00 46.17 420 LEU A O 1
ATOM 2742 N N . ASP A 1 393 ? 6.865 0.645 129.161 1.00 42.61 421 ASP A N 1
ATOM 2743 C CA . ASP A 1 393 ? 6.274 0.486 127.826 1.00 42.96 421 ASP A CA 1
ATOM 2744 C C . ASP A 1 393 ? 6.848 1.430 126.797 1.00 46.55 421 ASP A C 1
ATOM 2745 O O . ASP A 1 393 ? 7.113 2.605 127.101 1.00 48.39 421 ASP A O 1
ATOM 2750 N N . TYR A 1 394 ? 6.937 0.939 125.558 1.00 39.98 422 TYR A N 1
ATOM 2751 C CA . TYR A 1 394 ? 7.326 1.707 124.386 1.00 39.37 422 TYR A CA 1
ATOM 2752 C C . TYR A 1 394 ? 6.804 0.997 123.146 1.00 43.05 422 TYR A C 1
ATOM 2753 O O . TYR A 1 394 ? 6.679 -0.228 123.146 1.00 43.01 422 TYR A O 1
ATOM 2762 N N . ASP A 1 395 ? 6.452 1.771 122.113 1.00 39.90 423 ASP A N 1
ATOM 2763 C CA . ASP A 1 395 ? 5.976 1.285 120.812 1.00 39.54 423 ASP A CA 1
ATOM 2764 C C . ASP A 1 395 ? 7.123 0.471 120.138 1.00 42.94 423 ASP A C 1
ATOM 2765 O O . ASP A 1 395 ? 8.215 1.012 119.888 1.00 40.91 423 ASP A O 1
ATOM 2770 N N . GLN A 1 396 ? 6.892 -0.855 119.938 1.00 39.56 424 GLN A N 1
ATOM 2771 C CA . GLN A 1 396 ? 7.885 -1.799 119.390 1.00 38.87 424 GLN A CA 1
ATOM 2772 C C . GLN A 1 396 ? 8.348 -1.425 117.991 1.00 40.97 424 GLN A C 1
ATOM 2773 O O . GLN A 1 396 ? 9.445 -1.835 117.593 1.00 39.46 424 GLN A O 1
ATOM 2779 N N . ARG A 1 397 ? 7.563 -0.588 117.280 1.00 37.36 425 ARG A N 1
ATOM 2780 C CA . ARG A 1 397 ? 7.928 -0.094 115.947 1.00 36.57 425 ARG A CA 1
ATOM 2781 C C . ARG A 1 397 ? 9.070 0.966 116.024 1.00 39.59 425 ARG A C 1
ATOM 2782 O O . ARG A 1 397 ? 9.605 1.305 114.981 1.00 41.15 425 ARG A O 1
ATOM 2790 N N . LEU A 1 398 ? 9.521 1.380 117.238 1.00 34.33 426 LEU A N 1
ATOM 2791 C CA . LEU A 1 398 ? 10.664 2.290 117.434 1.00 3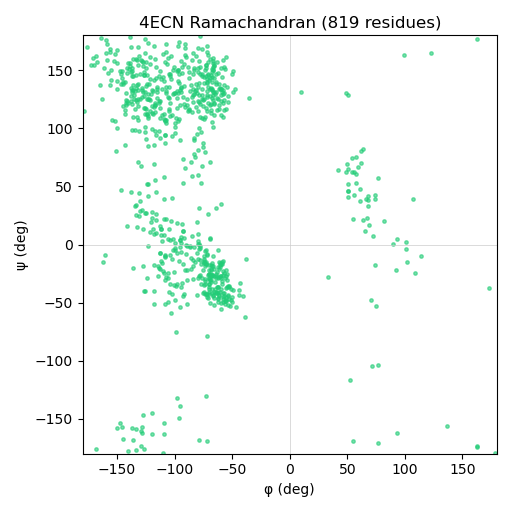4.01 426 LEU A CA 1
ATOM 2792 C C . LEU A 1 398 ? 12.004 1.530 117.271 1.00 40.24 426 LEU A C 1
ATOM 2793 O O . LEU A 1 398 ? 13.070 2.143 117.385 1.00 40.30 426 LEU A O 1
ATOM 2798 N N . ASN A 1 399 ? 11.936 0.186 117.053 1.00 37.29 427 ASN A N 1
ATOM 2799 C CA . ASN A 1 399 ? 13.073 -0.714 116.815 1.00 36.93 427 ASN A CA 1
ATOM 2800 C C . ASN A 1 399 ? 13.297 -0.890 115.286 1.00 42.48 427 ASN A C 1
ATOM 2801 O O . ASN A 1 399 ? 14.279 -1.511 114.855 1.00 41.83 427 ASN A O 1
ATOM 2806 N N . LEU A 1 400 ? 12.373 -0.329 114.473 1.00 40.02 428 LEU A N 1
ATOM 2807 C CA . LEU A 1 400 ? 12.473 -0.319 113.021 1.00 40.07 428 LEU A CA 1
ATOM 2808 C C . LEU A 1 400 ? 13.372 0.797 112.606 1.00 46.49 428 LEU A C 1
ATOM 2809 O O . LEU A 1 400 ? 13.591 1.733 113.386 1.00 47.35 428 LEU A O 1
ATOM 2814 N N . SER A 1 401 ? 13.869 0.743 111.371 1.00 43.88 429 SER A N 1
ATOM 2815 C CA . SER A 1 401 ? 14.706 1.799 110.799 1.00 43.27 429 SER A CA 1
ATOM 2816 C C . SER A 1 401 ? 13.912 3.069 110.619 1.00 48.30 429 SER A C 1
ATOM 2817 O O . SER A 1 401 ? 12.676 3.002 110.495 1.00 46.58 429 SER A O 1
ATOM 2820 N N . ASP A 1 402 ? 14.620 4.217 110.500 1.00 46.78 430 ASP A N 1
ATOM 2821 C CA . ASP A 1 402 ? 13.962 5.500 110.275 1.00 47.15 430 ASP A CA 1
ATOM 2822 C C . ASP A 1 402 ? 13.136 5.421 109.004 1.00 51.07 430 ASP A C 1
ATOM 2823 O O . ASP A 1 402 ? 11.980 5.800 109.068 1.00 52.88 430 ASP A O 1
ATOM 2828 N N . LEU A 1 403 ? 13.642 4.790 107.922 1.00 46.21 431 LEU A N 1
ATOM 2829 C CA . LEU A 1 403 ? 12.881 4.570 106.680 1.00 44.86 431 LEU A CA 1
ATOM 2830 C C . LEU A 1 403 ? 11.509 3.915 106.941 1.00 49.20 431 LEU A C 1
ATOM 2831 O O . LEU A 1 403 ? 10.491 4.437 106.464 1.00 48.99 431 LEU A O 1
ATOM 2836 N N . LEU A 1 404 ? 11.494 2.770 107.677 1.00 45.32 432 LEU A N 1
ATOM 2837 C CA . LEU A 1 404 ? 10.284 1.983 107.913 1.00 44.86 432 LEU A CA 1
ATOM 2838 C C . LEU A 1 404 ? 9.326 2.711 108.843 1.00 47.72 432 LEU A C 1
ATOM 2839 O O . LEU A 1 404 ? 8.118 2.570 108.686 1.00 48.33 432 LEU A O 1
ATOM 2844 N N . GLN A 1 405 ? 9.838 3.547 109.737 1.00 43.20 433 GLN A N 1
ATOM 2845 C CA . GLN A 1 405 ? 8.983 4.321 110.630 1.00 42.22 433 GLN A CA 1
ATOM 2846 C C . GLN A 1 405 ? 8.291 5.410 109.855 1.00 47.42 433 GLN A C 1
ATOM 2847 O O . GLN A 1 405 ? 7.093 5.558 109.988 1.00 47.99 433 GLN A O 1
ATOM 2853 N N . ASP A 1 406 ? 9.030 6.120 108.992 1.00 45.45 434 ASP A N 1
ATOM 2854 C CA . ASP A 1 406 ? 8.533 7.181 108.124 1.00 45.82 434 ASP A CA 1
ATOM 2855 C C . ASP A 1 406 ? 7.406 6.640 107.258 1.00 50.43 434 ASP A C 1
ATOM 2856 O O . ASP A 1 406 ? 6.318 7.215 107.263 1.00 50.19 434 ASP A O 1
ATOM 2861 N N . ALA A 1 407 ? 7.637 5.471 106.621 1.00 46.43 435 ALA A N 1
ATOM 2862 C CA . ALA A 1 407 ? 6.670 4.753 105.793 1.00 45.84 435 ALA A CA 1
ATOM 2863 C C . ALA A 1 407 ? 5.324 4.494 106.549 1.00 48.85 435 ALA A C 1
ATOM 2864 O O . ALA A 1 407 ? 4.255 4.719 105.980 1.00 48.85 435 ALA A O 1
ATOM 2866 N N . ILE A 1 408 ? 5.389 4.077 107.828 1.00 44.33 436 ILE A N 1
ATOM 2867 C CA . ILE A 1 408 ? 4.208 3.796 108.662 1.00 43.79 436 ILE A CA 1
ATOM 2868 C C . ILE A 1 408 ? 3.499 5.098 109.078 1.00 50.22 436 ILE A C 1
ATOM 2869 O O . ILE A 1 408 ? 2.258 5.157 109.058 1.00 50.20 436 ILE A O 1
ATOM 2874 N N . ASN A 1 409 ? 4.279 6.114 109.471 1.00 48.14 437 ASN A N 1
ATOM 2875 C CA . ASN A 1 409 ? 3.759 7.397 109.922 1.00 49.20 437 ASN A CA 1
ATOM 2876 C C . ASN A 1 409 ? 3.007 8.122 108.830 1.00 58.09 437 ASN A C 1
ATOM 2877 O O . ASN A 1 409 ? 1.976 8.727 109.146 1.00 60.33 437 ASN A O 1
ATOM 2882 N N . ARG A 1 410 ? 3.458 8.026 107.554 1.00 54.95 438 ARG A N 1
ATOM 2883 C CA . ARG A 1 410 ? 2.734 8.675 106.458 1.00 55.15 438 ARG A CA 1
ATOM 2884 C C . ARG A 1 410 ? 1.732 7.688 105.805 1.00 63.39 438 ARG A C 1
ATOM 2885 O O . ARG A 1 410 ? 1.259 7.964 104.704 1.00 65.92 438 ARG A O 1
ATOM 2893 N N . ASN A 1 411 ? 1.376 6.580 106.486 1.00 60.66 439 ASN A N 1
ATOM 2894 C CA . ASN A 1 411 ? 0.374 5.640 105.997 1.00 62.01 439 ASN A CA 1
ATOM 2895 C C . ASN A 1 411 ? -0.878 5.781 106.873 1.00 71.05 439 ASN A C 1
ATOM 2896 O O . ASN A 1 411 ? -0.829 5.426 108.050 1.00 71.24 439 ASN A O 1
ATOM 2901 N N . PRO A 1 412 ? -2.008 6.296 106.336 1.00 72.11 440 PRO A N 1
ATOM 2902 C CA . PRO A 1 412 ? -3.213 6.477 107.175 1.00 73.32 440 PRO A CA 1
ATOM 2903 C C . PRO A 1 412 ? -3.934 5.155 107.490 1.00 80.88 440 PRO A C 1
ATOM 2904 O O . PRO A 1 412 ? -4.812 5.146 108.361 1.00 80.91 440 PRO A O 1
ATOM 2908 N N . GLU A 1 413 ? -3.545 4.040 106.823 1.00 79.20 441 GLU A N 1
ATOM 2909 C CA . GLU A 1 413 ? -4.102 2.702 107.084 1.00 79.81 441 GLU A CA 1
ATOM 2910 C C . GLU A 1 413 ? -3.482 2.054 108.351 1.00 81.80 441 GLU A C 1
ATOM 2911 O O . GLU A 1 413 ? -3.925 0.975 108.751 1.00 82.32 441 GLU A O 1
ATOM 2925 N N . LYS A 1 415 ? -1.699 2.959 112.487 1.00 68.73 443 LYS A N 1
ATOM 2926 C CA . LYS A 1 415 ? -1.638 3.948 113.569 1.00 67.83 443 LYS A CA 1
ATOM 2927 C C . LYS A 1 415 ? -0.224 4.569 113.655 1.00 68.87 443 LYS A C 1
ATOM 2928 O O . LYS A 1 415 ? 0.757 3.857 113.417 1.00 68.61 443 LYS A O 1
ATOM 2934 N N . PRO A 1 416 ? -0.093 5.888 113.956 1.00 62.08 444 PRO A N 1
ATOM 2935 C CA . PRO A 1 416 ? 1.251 6.503 113.999 1.00 60.22 444 PRO A CA 1
ATOM 2936 C C . PRO A 1 416 ? 2.123 5.941 115.118 1.00 61.41 444 PRO A C 1
ATOM 2937 O O . PRO A 1 416 ? 1.609 5.451 116.135 1.00 61.28 444 PRO A O 1
ATOM 2941 N N . ILE A 1 417 ? 3.449 6.019 114.927 1.00 54.54 445 ILE A N 1
ATOM 2942 C CA . ILE A 1 417 ? 4.401 5.493 115.897 1.00 51.67 445 ILE A CA 1
ATOM 2943 C C . ILE A 1 417 ? 4.609 6.571 116.975 1.00 56.13 445 ILE A C 1
ATOM 2944 O O . ILE A 1 417 ? 4.957 7.718 116.668 1.00 56.07 445 ILE A O 1
ATOM 2949 N N . LYS A 1 418 ? 4.332 6.173 118.237 1.00 52.20 446 LYS A N 1
ATOM 2950 C CA . LYS A 1 418 ? 4.398 6.975 119.458 1.00 52.15 446 LYS A CA 1
ATOM 2951 C C . LYS A 1 418 ? 5.839 7.138 119.941 1.00 57.50 446 LYS A C 1
ATOM 2952 O O . LYS A 1 418 ? 6.398 6.158 120.448 1.00 58.18 446 LYS A O 1
ATOM 2958 N N . LYS A 1 419 ? 6.429 8.370 119.845 1.00 53.75 447 LYS A N 1
ATOM 2959 C CA . LYS A 1 419 ? 7.816 8.662 120.287 1.00 53.26 447 LYS A CA 1
ATOM 2960 C C . LYS A 1 419 ? 8.079 8.138 121.722 1.00 56.07 447 LYS A C 1
ATOM 2961 O O . LYS A 1 419 ? 7.146 8.067 122.536 1.00 54.21 447 LYS A O 1
ATOM 2967 N N . ASP A 1 420 ? 9.340 7.750 122.013 1.00 53.36 448 ASP A N 1
ATOM 2968 C CA . ASP A 1 420 ? 9.653 7.250 123.344 1.00 53.87 448 ASP A CA 1
ATOM 2969 C C . ASP A 1 420 ? 9.685 8.437 124.324 1.00 61.19 448 ASP A C 1
ATOM 2970 O O . ASP A 1 420 ? 10.580 9.299 124.292 1.00 61.43 448 ASP A O 1
ATOM 2975 N N . SER A 1 421 ? 8.654 8.470 125.167 1.00 58.46 449 SER A N 1
ATOM 2976 C CA . SER A 1 421 ? 8.412 9.505 126.164 1.00 58.28 449 SER A CA 1
ATOM 2977 C C . SER A 1 421 ? 8.857 9.060 127.581 1.00 59.85 449 SER A C 1
ATOM 2978 O O . SER A 1 421 ? 8.807 9.862 128.518 1.00 60.54 449 SER A O 1
ATOM 2981 N N . ARG A 1 422 ? 9.323 7.807 127.729 1.00 52.73 450 ARG A N 1
ATOM 2982 C CA . ARG A 1 422 ? 9.782 7.265 129.009 1.00 50.49 450 ARG A CA 1
ATOM 2983 C C . ARG A 1 422 ? 10.900 8.071 129.626 1.00 56.56 450 ARG A C 1
ATOM 2984 O O . ARG A 1 422 ? 11.625 8.784 128.932 1.00 56.81 450 ARG A O 1
ATOM 2992 N N . ILE A 1 423 ? 11.059 7.920 130.931 1.00 54.74 451 ILE A N 1
ATOM 2993 C CA . ILE A 1 423 ? 12.144 8.531 131.665 1.00 55.61 451 ILE A CA 1
ATOM 2994 C C . ILE A 1 423 ? 13.309 7.547 131.647 1.00 64.11 451 ILE A C 1
ATOM 2995 O O . ILE A 1 423 ? 13.129 6.384 132.032 1.00 63.70 451 ILE A O 1
ATOM 3000 N N . SER A 1 424 ? 14.492 7.988 131.179 1.00 64.25 452 SER A N 1
ATOM 3001 C CA . SER A 1 424 ? 15.668 7.123 131.235 1.00 65.98 452 SER A CA 1
ATOM 3002 C C . SER A 1 424 ? 16.269 7.260 132.611 1.00 72.51 452 SER A C 1
ATOM 3003 O O . SER A 1 424 ? 16.394 8.380 133.126 1.00 72.75 452 SER A O 1
ATOM 3006 N N . LEU A 1 425 ? 16.605 6.119 133.219 1.00 69.97 453 LEU A N 1
ATOM 3007 C CA . LEU A 1 425 ? 17.118 6.084 134.575 1.00 69.88 453 LEU A CA 1
ATOM 3008 C C . LEU A 1 425 ? 18.473 5.379 134.638 1.00 76.74 453 LEU A C 1
ATOM 3009 O O . LEU A 1 425 ? 18.559 4.166 134.395 1.00 76.76 453 LEU A O 1
ATOM 3014 N N . LYS A 1 426 ? 19.538 6.154 134.953 1.00 75.26 454 LYS A N 1
ATOM 3015 C CA . LYS A 1 426 ? 20.907 5.629 135.107 1.00 76.14 454 LYS A CA 1
ATOM 3016 C C . LYS A 1 426 ? 21.140 5.219 136.580 1.00 81.20 454 LYS A C 1
ATOM 3017 O O . LYS A 1 426 ? 20.393 5.655 137.466 1.00 80.29 454 LYS A O 1
ATOM 3019 N N . ASP A 1 427 ? 22.169 4.381 136.831 1.00 78.94 455 ASP A N 1
ATOM 3020 C CA . ASP A 1 427 ? 22.532 3.869 138.161 1.00 80.01 455 ASP A CA 1
ATOM 3021 C C . ASP A 1 427 ? 22.852 5.004 139.184 1.00 85.13 455 ASP A C 1
ATOM 3022 O O . ASP A 1 427 ? 22.679 4.799 140.397 1.00 85.54 455 ASP A O 1
ATOM 3027 N N . THR A 1 428 ? 23.299 6.186 138.693 1.00 80.92 456 THR A N 1
ATOM 3028 C CA . THR A 1 428 ? 23.638 7.355 139.519 1.00 80.31 456 THR A CA 1
ATOM 3029 C C . THR A 1 428 ? 22.371 8.099 139.992 1.00 80.92 456 THR A C 1
ATOM 3030 O O . THR A 1 428 ? 22.370 8.630 141.104 1.00 81.44 456 THR A O 1
ATOM 3034 N N . GLN A 1 429 ? 21.309 8.122 139.159 1.00 73.79 457 GLN A N 1
ATOM 3035 C CA . GLN A 1 429 ? 20.018 8.772 139.446 1.00 71.52 457 GLN A CA 1
ATOM 3036 C C . GLN A 1 429 ? 19.260 8.039 140.599 1.00 70.38 457 GLN A C 1
ATOM 3037 O O . GLN A 1 429 ? 18.440 8.662 141.288 1.00 70.05 457 GLN A O 1
ATOM 3043 N N . ILE A 1 430 ? 19.537 6.717 140.786 1.00 62.32 458 ILE A N 1
ATOM 3044 C CA . ILE A 1 430 ? 18.913 5.849 141.794 1.00 59.97 458 ILE A CA 1
ATOM 3045 C C . ILE A 1 430 ? 19.584 6.123 143.159 1.00 62.99 458 ILE A C 1
ATOM 3046 O O . ILE A 1 430 ? 20.813 6.144 143.298 1.00 62.77 458 ILE A O 1
ATOM 3051 N N . GLY A 1 431 ? 18.735 6.381 144.138 1.00 58.30 459 GLY A N 1
ATOM 3052 C CA . GLY A 1 431 ? 19.147 6.732 145.483 1.00 57.67 459 GLY A CA 1
ATOM 3053 C C . GLY A 1 431 ? 19.057 8.223 145.730 1.00 59.22 459 GLY A C 1
ATOM 3054 O O . GLY A 1 431 ? 19.429 8.685 146.810 1.00 59.32 459 GLY A O 1
ATOM 3055 N N . ASN A 1 432 ? 18.577 8.994 144.723 1.00 53.61 460 ASN A N 1
ATOM 3056 C CA . ASN A 1 432 ? 18.427 10.435 144.860 1.00 52.55 460 ASN A CA 1
ATOM 3057 C C . ASN A 1 432 ? 17.144 10.715 145.627 1.00 53.52 460 ASN A C 1
ATOM 3058 O O . ASN A 1 432 ? 16.067 10.243 145.251 1.00 52.54 460 ASN A O 1
ATOM 3063 N N . LEU A 1 433 ? 17.284 11.447 146.746 1.00 48.06 461 LEU A N 1
ATOM 3064 C CA . LEU A 1 433 ? 16.191 11.740 147.673 1.00 45.71 461 LEU A CA 1
ATOM 3065 C C . LEU A 1 433 ? 15.419 12.977 147.276 1.00 47.75 461 LEU A C 1
ATOM 3066 O O . LEU A 1 433 ? 16.010 13.953 146.811 1.00 46.76 461 LEU A O 1
ATOM 3071 N N . THR A 1 434 ? 14.087 12.933 147.493 1.00 43.22 462 THR A N 1
ATOM 3072 C CA . THR A 1 434 ? 13.156 14.043 147.255 1.00 41.49 462 THR A CA 1
ATOM 3073 C C . THR A 1 434 ? 12.768 14.691 148.592 1.00 44.24 462 THR A C 1
ATOM 3074 O O . THR A 1 434 ? 12.105 15.737 148.619 1.00 44.28 462 THR A O 1
ATOM 3078 N N . ASN A 1 435 ? 13.160 14.044 149.696 1.00 39.67 463 ASN A N 1
ATOM 3079 C CA . ASN A 1 435 ? 12.833 14.455 151.060 1.00 39.37 463 ASN A CA 1
ATOM 3080 C C . ASN A 1 435 ? 13.814 13.834 152.071 1.00 44.62 463 ASN A C 1
ATOM 3081 O O . ASN A 1 435 ? 14.476 12.843 151.733 1.00 45.17 463 ASN A O 1
ATOM 3086 N N . ARG A 1 436 ? 13.852 14.360 153.317 1.00 41.30 464 ARG A N 1
ATOM 3087 C CA . ARG A 1 436 ? 14.677 13.789 154.394 1.00 42.44 464 ARG A CA 1
ATOM 3088 C C . ARG A 1 436 ? 13.745 13.260 155.540 1.00 46.94 464 ARG A C 1
ATOM 3089 O O . ARG A 1 436 ? 14.022 13.510 156.712 1.00 46.42 464 ARG A O 1
ATOM 3097 N N . ILE A 1 437 ? 12.652 12.521 155.180 1.00 43.92 465 ILE A N 1
ATOM 3098 C CA . ILE A 1 437 ? 11.712 11.901 156.135 1.00 44.17 465 ILE A CA 1
ATOM 3099 C C . ILE A 1 437 ? 12.397 10.657 156.712 1.00 48.17 465 ILE A C 1
ATOM 3100 O O . ILE A 1 437 ? 12.570 9.673 155.998 1.00 47.23 465 ILE A O 1
ATOM 3105 N N . THR A 1 438 ? 12.802 10.709 157.988 1.00 45.48 466 THR A N 1
ATOM 3106 C CA . THR A 1 438 ? 13.573 9.638 158.644 1.00 45.93 466 THR A CA 1
ATOM 3107 C C . THR A 1 438 ? 12.731 8.724 159.562 1.00 51.86 466 THR A C 1
ATOM 3108 O O . THR A 1 438 ? 13.254 7.719 160.047 1.00 52.21 466 THR A O 1
ATOM 3112 N N . PHE A 1 439 ? 11.437 9.028 159.758 1.00 49.64 467 PHE A N 1
ATOM 3113 C CA . PHE A 1 439 ? 10.585 8.245 160.657 1.00 49.66 467 PHE A CA 1
ATOM 3114 C C . PHE A 1 439 ? 9.102 8.363 160.293 1.00 51.05 467 PHE A C 1
ATOM 3115 O O . PHE A 1 439 ? 8.621 9.453 159.970 1.00 49.23 467 PHE A O 1
ATOM 3123 N N . ILE A 1 440 ? 8.369 7.243 160.421 1.00 47.75 468 ILE A N 1
ATOM 3124 C CA . ILE A 1 440 ? 6.919 7.194 160.208 1.00 47.23 468 ILE A CA 1
ATOM 3125 C C . ILE A 1 440 ? 6.259 6.599 161.456 1.00 51.23 468 ILE A C 1
ATOM 3126 O O . ILE A 1 440 ? 6.459 5.415 161.714 1.00 51.50 468 ILE A O 1
ATOM 3131 N N . SER A 1 441 ? 5.473 7.405 162.215 1.00 47.38 469 SER A N 1
ATOM 3132 C CA . SER A 1 441 ? 4.705 6.985 163.408 1.00 47.83 469 SER A CA 1
ATOM 3133 C C . SER A 1 441 ? 3.857 5.729 163.151 1.00 53.62 469 SER A C 1
ATOM 3134 O O . SER A 1 441 ? 3.325 5.597 162.052 1.00 53.65 469 SER A O 1
ATOM 3137 N N . LYS A 1 442 ? 3.664 4.849 164.155 1.00 52.16 470 LYS A N 1
ATOM 3138 C CA . LYS A 1 442 ? 2.804 3.668 163.929 1.00 53.47 470 LYS A CA 1
ATOM 3139 C C . LYS A 1 442 ? 1.273 4.064 163.986 1.00 57.14 470 LYS A C 1
ATOM 3140 O O . LYS A 1 442 ? 0.422 3.208 163.707 1.00 57.04 470 LYS A O 1
ATOM 3146 N N . ALA A 1 443 ? 0.945 5.369 164.246 1.00 51.05 471 ALA A N 1
ATOM 3147 C CA . ALA A 1 443 ? -0.420 5.896 164.254 1.00 49.95 471 ALA A CA 1
ATOM 3148 C C . ALA A 1 443 ? -1.134 5.672 162.891 1.00 54.56 471 ALA A C 1
ATOM 3149 O O . ALA A 1 443 ? -2.357 5.783 162.809 1.00 54.19 471 ALA A O 1
ATOM 3151 N N . ILE A 1 444 ? -0.371 5.321 161.839 1.00 51.39 472 ILE A N 1
ATOM 3152 C CA . ILE A 1 444 ? -0.857 4.995 160.494 1.00 51.62 472 ILE A CA 1
ATOM 3153 C C . ILE A 1 444 ? -1.901 3.832 160.617 1.00 58.07 472 ILE A C 1
ATOM 3154 O O . ILE A 1 444 ? -2.852 3.786 159.837 1.00 58.28 472 ILE A O 1
ATOM 3159 N N . GLN A 1 445 ? -1.758 2.964 161.651 1.00 55.57 473 GLN A N 1
ATOM 3160 C CA . GLN A 1 445 ? -2.644 1.833 161.967 1.00 56.64 473 GLN A CA 1
ATOM 3161 C C . GLN A 1 445 ? -4.054 2.253 162.419 1.00 61.20 473 GLN A C 1
ATOM 3162 O O . GLN A 1 445 ? -4.911 1.379 162.629 1.00 62.70 473 GLN A O 1
ATOM 3168 N N . ARG A 1 446 ? -4.264 3.562 162.666 1.00 55.27 474 ARG A N 1
ATOM 3169 C CA . ARG A 1 446 ? -5.543 4.089 163.127 1.00 54.62 474 ARG A CA 1
ATOM 3170 C C . ARG A 1 446 ? -6.372 4.614 161.934 1.00 58.33 474 ARG A C 1
ATOM 3171 O O . ARG A 1 446 ? -7.576 4.814 162.076 1.00 60.69 474 ARG A O 1
ATOM 3179 N N . LEU A 1 447 ? -5.738 4.788 160.757 1.00 51.46 475 LEU A N 1
ATOM 3180 C CA . LEU A 1 447 ? -6.342 5.298 159.522 1.00 49.02 475 LEU A CA 1
ATOM 3181 C C . LEU A 1 447 ? -6.984 4.146 158.760 1.00 52.89 475 LEU A C 1
ATOM 3182 O O . LEU A 1 447 ? -6.477 3.691 157.734 1.00 52.14 475 LEU A O 1
ATOM 3187 N N . THR A 1 448 ? -8.096 3.646 159.306 1.00 49.56 476 THR A N 1
ATOM 3188 C CA . THR A 1 448 ? -8.813 2.453 158.842 1.00 49.30 476 THR A CA 1
ATOM 3189 C C . THR A 1 448 ? -9.488 2.646 157.473 1.00 53.94 476 THR A C 1
ATOM 3190 O O . THR A 1 448 ? -9.716 1.639 156.788 1.00 54.76 476 THR A O 1
ATOM 3194 N N . LYS A 1 449 ? -9.768 3.909 157.051 1.00 49.76 477 LYS A N 1
ATOM 3195 C CA . LYS A 1 449 ? -10.423 4.174 155.759 1.00 48.36 477 LYS A CA 1
ATOM 3196 C C . LYS A 1 449 ? -9.402 4.347 154.613 1.00 51.11 477 LYS A C 1
ATOM 3197 O O . LYS A 1 449 ? -9.805 4.521 153.464 1.00 48.75 477 LYS A O 1
ATOM 3203 N N . LEU A 1 450 ? -8.091 4.243 154.931 1.00 49.59 478 LEU A N 1
ATOM 3204 C CA . LEU A 1 450 ? -6.964 4.411 154.010 1.00 48.42 478 LEU A CA 1
ATOM 3205 C C . LEU A 1 450 ? -7.017 3.353 152.921 1.00 52.82 478 LEU A C 1
ATOM 3206 O O . LEU A 1 450 ? -7.146 2.166 153.220 1.00 53.44 478 LEU A O 1
ATOM 3211 N N . GLN A 1 451 ? -7.001 3.825 151.656 1.00 49.05 479 GLN A N 1
ATOM 3212 C CA . GLN A 1 451 ? -7.084 3.051 150.410 1.00 48.44 479 GLN A CA 1
ATOM 3213 C C . GLN A 1 451 ? -5.739 2.943 149.698 1.00 52.28 479 GLN A C 1
ATOM 3214 O O . GLN A 1 451 ? -5.429 1.892 149.122 1.00 52.37 479 GLN A O 1
ATOM 3220 N N . ILE A 1 452 ? -4.974 4.052 149.682 1.00 47.71 480 ILE A N 1
ATOM 3221 C CA . ILE A 1 452 ? -3.685 4.139 148.998 1.00 47.04 480 ILE A CA 1
ATOM 3222 C C . ILE A 1 452 ? -2.661 4.869 149.885 1.00 52.74 480 ILE A C 1
ATOM 3223 O O . ILE A 1 452 ? -2.975 5.938 150.407 1.00 54.09 480 ILE A O 1
ATOM 3228 N N . ILE A 1 453 ? -1.443 4.292 150.047 1.00 48.48 481 ILE A N 1
ATOM 3229 C CA . ILE A 1 453 ? -0.337 4.884 150.814 1.00 46.66 481 ILE A CA 1
ATOM 3230 C C . ILE A 1 453 ? 0.933 4.837 149.917 1.00 48.85 481 ILE A C 1
ATOM 3231 O O . ILE A 1 453 ? 1.275 3.787 149.377 1.00 47.57 481 ILE A O 1
ATOM 3236 N N . TYR A 1 454 ? 1.571 6.005 149.718 1.00 45.22 482 TYR A N 1
ATOM 3237 C CA . TYR A 1 454 ? 2.768 6.155 148.897 1.00 45.31 482 TYR A CA 1
ATOM 3238 C C . TYR A 1 454 ? 3.927 6.735 149.711 1.00 48.86 482 TYR A C 1
ATOM 3239 O O . TYR A 1 454 ? 3.795 7.777 150.359 1.00 47.46 482 TYR A O 1
ATOM 3248 N N . PHE A 1 455 ? 5.050 5.999 149.708 1.00 45.18 483 PHE A N 1
ATOM 3249 C CA . PHE A 1 455 ? 6.354 6.342 150.277 1.00 43.38 483 PHE A CA 1
ATOM 3250 C C . PHE A 1 455 ? 7.358 6.273 149.202 1.00 48.52 483 PHE A C 1
ATOM 3251 O O . PHE A 1 455 ? 7.410 5.255 148.510 1.00 48.88 483 PHE A O 1
ATOM 3259 N N . ALA A 1 456 ? 8.169 7.304 149.024 1.00 45.35 484 ALA A N 1
ATOM 3260 C CA . ALA A 1 456 ? 9.204 7.230 148.001 1.00 44.88 484 ALA A CA 1
ATOM 3261 C C . ALA A 1 456 ? 10.279 8.260 148.242 1.00 47.48 484 ALA A C 1
ATOM 3262 O O . ALA A 1 456 ? 10.021 9.301 148.848 1.00 46.38 484 ALA A O 1
ATOM 3264 N N . ASN A 1 457 ? 11.499 7.933 147.780 1.00 44.49 485 ASN A N 1
ATOM 3265 C CA . ASN A 1 457 ? 12.717 8.744 147.788 1.00 44.36 485 ASN A CA 1
ATOM 3266 C C . ASN A 1 457 ? 13.001 9.326 149.159 1.00 48.84 485 ASN A C 1
ATOM 3267 O O . ASN A 1 457 ? 13.309 10.519 149.275 1.00 47.57 485 ASN A O 1
ATOM 3272 N N . SER A 1 458 ? 12.890 8.457 150.197 1.00 47.31 486 SER A N 1
ATOM 3273 C CA . SER A 1 458 ? 13.112 8.766 151.614 1.00 47.92 486 SER A CA 1
ATOM 3274 C C . SER A 1 458 ? 14.346 8.038 152.167 1.00 54.25 486 SER A C 1
ATOM 3275 O O . SER A 1 458 ? 14.665 6.917 151.729 1.00 54.89 486 SER A O 1
ATOM 3278 N N . PRO A 1 459 ? 15.041 8.637 153.165 1.00 51.31 487 PRO A N 1
ATOM 3279 C CA . PRO A 1 459 ? 16.242 7.980 153.701 1.00 51.09 487 PRO A CA 1
ATOM 3280 C C . PRO A 1 459 ? 15.983 7.089 154.926 1.00 54.12 487 PRO A C 1
ATOM 3281 O O . PRO A 1 459 ? 16.952 6.692 155.555 1.00 55.56 487 PRO A O 1
ATOM 3285 N N . PHE A 1 460 ? 14.726 6.769 155.285 1.00 48.91 488 PHE A N 1
ATOM 3286 C CA . PHE A 1 460 ? 14.480 5.958 156.488 1.00 48.93 488 PHE A CA 1
ATOM 3287 C C . PHE A 1 460 ? 14.949 4.502 156.335 1.00 52.13 488 PHE A C 1
ATOM 3288 O O . PHE A 1 460 ? 15.109 4.000 155.219 1.00 53.29 488 PHE A O 1
ATOM 3296 N N . THR A 1 461 ? 15.157 3.843 157.482 1.00 48.15 489 THR A N 1
ATOM 3297 C CA . THR A 1 461 ? 15.548 2.434 157.611 1.00 48.84 489 THR A CA 1
ATOM 3298 C C . THR A 1 461 ? 14.237 1.624 157.804 1.00 53.96 489 THR A C 1
ATOM 3299 O O . THR A 1 461 ? 13.229 2.217 158.174 1.00 54.69 489 THR A O 1
ATOM 3303 N N . TYR A 1 462 ? 14.221 0.306 157.516 1.00 50.25 490 TYR A N 1
ATOM 3304 C CA . TYR A 1 462 ? 12.982 -0.495 157.503 1.00 49.97 490 TYR A CA 1
ATOM 3305 C C . TYR A 1 462 ? 12.276 -0.588 158.883 1.00 56.85 490 TYR A C 1
ATOM 3306 O O . TYR A 1 462 ? 11.067 -0.847 158.941 1.00 56.39 490 TYR A O 1
ATOM 3315 N N . ASP A 1 463 ? 13.030 -0.396 159.973 1.00 56.39 491 ASP A N 1
ATOM 3316 C CA . ASP A 1 463 ? 12.546 -0.521 161.348 1.00 57.68 491 ASP A CA 1
ATOM 3317 C C . ASP A 1 463 ? 11.919 0.798 161.860 1.00 60.29 491 ASP A C 1
ATOM 3318 O O . ASP A 1 463 ? 11.429 0.863 162.997 1.00 61.57 491 ASP A O 1
ATOM 3323 N N . ASN A 1 464 ? 11.925 1.836 161.017 1.00 53.97 492 ASN A N 1
ATOM 3324 C CA . ASN A 1 464 ? 11.383 3.141 161.364 1.00 52.26 492 ASN A CA 1
ATOM 3325 C C . ASN A 1 464 ? 10.121 3.464 160.568 1.00 52.22 492 ASN A C 1
ATOM 3326 O O . ASN A 1 464 ? 9.600 4.579 160.685 1.00 50.73 492 ASN A O 1
ATOM 3331 N N . ILE A 1 465 ? 9.603 2.470 159.814 1.00 47.22 493 ILE A N 1
ATOM 3332 C CA . ILE A 1 465 ? 8.394 2.626 159.015 1.00 46.49 493 ILE A CA 1
ATOM 3333 C C . ILE A 1 465 ? 7.222 2.008 159.777 1.00 51.57 493 ILE A C 1
ATOM 3334 O O . ILE A 1 465 ? 6.995 0.795 159.685 1.00 52.30 493 ILE A O 1
ATOM 3339 N N . ALA A 1 466 ? 6.478 2.863 160.514 1.00 48.16 494 ALA A N 1
ATOM 3340 C CA . ALA A 1 466 ? 5.256 2.582 161.284 1.00 48.73 494 ALA A CA 1
ATOM 3341 C C . ALA A 1 466 ? 5.415 1.379 162.228 1.00 53.92 494 ALA A C 1
ATOM 3342 O O . ALA A 1 466 ? 4.516 0.537 162.337 1.00 54.92 494 ALA A O 1
ATOM 3344 N N . VAL A 1 467 ? 6.540 1.355 162.958 1.00 50.24 495 VAL A N 1
ATOM 3345 C CA . VAL A 1 467 ? 6.887 0.314 163.921 1.00 51.40 495 VAL A CA 1
ATOM 3346 C C . VAL A 1 467 ? 6.663 0.837 165.372 1.00 56.17 495 VAL A C 1
ATOM 3347 O O . VAL A 1 467 ? 6.269 0.058 166.251 1.00 56.23 495 VAL A O 1
ATOM 3351 N N . ASP A 1 468 ? 6.902 2.145 165.608 1.00 52.56 496 ASP A N 1
ATOM 3352 C CA . ASP A 1 468 ? 6.799 2.755 166.946 1.00 53.23 496 ASP A CA 1
ATOM 3353 C C . ASP A 1 468 ? 6.120 4.115 166.968 1.00 58.42 496 ASP A C 1
ATOM 3354 O O . ASP A 1 468 ? 5.907 4.719 165.914 1.00 58.96 496 ASP A O 1
ATOM 3359 N N . TRP A 1 469 ? 5.809 4.610 168.183 1.00 54.49 497 TRP A N 1
ATOM 3360 C CA . TRP A 1 469 ? 5.316 5.961 168.354 1.00 54.30 497 TRP A CA 1
ATOM 3361 C C . TRP A 1 469 ? 6.445 6.931 168.056 1.00 59.52 497 TRP A C 1
ATOM 3362 O O . TRP A 1 469 ? 7.607 6.647 168.399 1.00 59.64 497 TRP A O 1
ATOM 3373 N N . GLU A 1 470 ? 6.123 8.077 167.436 1.00 55.92 498 GLU A N 1
ATOM 3374 C CA . GLU A 1 470 ? 7.123 9.104 167.158 1.00 55.36 498 GLU A CA 1
ATOM 3375 C C . GLU A 1 470 ? 7.571 9.719 168.500 1.00 59.56 498 GLU A C 1
ATOM 3376 O O . GLU A 1 470 ? 8.733 10.088 168.637 1.00 60.48 498 GLU A O 1
ATOM 3382 N N . ASP A 1 471 ? 6.655 9.781 169.487 1.00 55.51 499 ASP A N 1
ATOM 3383 C CA . ASP A 1 471 ? 6.880 10.219 170.875 1.00 55.78 499 ASP A CA 1
ATOM 3384 C C . ASP A 1 471 ? 5.814 9.539 171.737 1.00 60.03 499 ASP A C 1
ATOM 3385 O O . ASP A 1 471 ? 4.635 9.895 171.677 1.00 58.26 499 ASP A O 1
ATOM 3390 N N . ALA A 1 472 ? 6.246 8.543 172.526 1.00 58.38 500 ALA A N 1
ATOM 3391 C CA . ALA A 1 472 ? 5.371 7.755 173.396 1.00 59.76 500 ALA A CA 1
ATOM 3392 C C . ALA A 1 472 ? 4.658 8.612 174.459 1.00 64.65 500 ALA A C 1
ATOM 3393 O O . ALA A 1 472 ? 3.654 8.158 175.019 1.00 65.24 500 ALA A O 1
ATOM 3395 N N . ASN A 1 473 ? 5.158 9.845 174.710 1.00 60.52 501 ASN A N 1
ATOM 3396 C CA . ASN A 1 473 ? 4.610 10.742 175.728 1.00 60.52 501 ASN A CA 1
ATOM 3397 C C . ASN A 1 473 ? 3.797 11.879 175.112 1.00 62.31 501 ASN A C 1
ATOM 3398 O O . ASN A 1 473 ? 3.431 12.810 175.825 1.00 62.84 501 ASN A O 1
ATOM 3403 N N . SER A 1 474 ? 3.455 11.780 173.820 1.00 57.16 502 SER A N 1
ATOM 3404 C CA . SER A 1 474 ? 2.590 12.765 173.160 1.00 54.75 502 SER A CA 1
ATOM 3405 C C . SER A 1 474 ? 1.162 12.484 173.568 1.00 59.19 502 SER A C 1
ATOM 3406 O O . SER A 1 474 ? 0.846 11.331 173.876 1.00 59.17 502 SER A O 1
ATOM 3409 N N . ASP A 1 475 ? 0.295 13.505 173.580 1.00 56.03 503 ASP A N 1
ATOM 3410 C CA . ASP A 1 475 ? -1.092 13.307 173.997 1.00 56.83 503 ASP A CA 1
ATOM 3411 C C . ASP A 1 475 ? -1.777 12.243 173.093 1.00 61.58 503 ASP A C 1
ATOM 3412 O O . ASP A 1 475 ? -2.523 11.396 173.602 1.00 63.07 503 ASP A O 1
ATOM 3417 N N . TYR A 1 476 ? -1.392 12.205 171.801 1.00 55.95 504 TYR A N 1
ATOM 3418 C CA . TYR A 1 476 ? -1.863 11.257 170.804 1.00 54.71 504 TYR A CA 1
ATOM 3419 C C . TYR A 1 476 ? -1.431 9.806 171.124 1.00 60.54 504 TYR A C 1
ATOM 3420 O O . TYR A 1 476 ? -2.299 8.935 171.151 1.00 62.32 504 TYR A O 1
ATOM 3429 N N . ALA A 1 477 ? -0.114 9.543 171.368 1.00 56.34 505 ALA A N 1
ATOM 3430 C CA . ALA A 1 477 ? 0.424 8.200 171.666 1.00 56.47 505 ALA A CA 1
ATOM 3431 C C . ALA A 1 477 ? -0.038 7.718 173.007 1.00 63.14 505 ALA A C 1
ATOM 3432 O O . ALA A 1 477 ? -0.195 6.518 173.202 1.00 64.05 505 ALA A O 1
ATOM 3434 N N . LYS A 1 478 ? -0.263 8.653 173.942 1.00 60.77 506 LYS A N 1
ATOM 3435 C CA . LYS A 1 478 ? -0.766 8.328 175.270 1.00 61.18 506 LYS A CA 1
ATOM 3436 C C . LYS A 1 478 ? -2.212 7.836 175.157 1.00 65.03 506 LYS A C 1
ATOM 3437 O O . LYS A 1 478 ? -2.663 7.073 176.008 1.00 66.86 506 LYS A O 1
ATOM 3443 N N . GLN A 1 479 ? -2.926 8.251 174.104 1.00 59.51 507 GLN A N 1
ATOM 3444 C CA . GLN A 1 479 ? -4.306 7.832 173.910 1.00 59.78 507 GLN A CA 1
ATOM 3445 C C . GLN A 1 479 ? -4.373 6.526 173.099 1.00 65.22 507 GLN A C 1
ATOM 3446 O O . GLN A 1 479 ? -5.037 5.581 173.534 1.00 66.84 507 GLN A O 1
ATOM 3452 N N . TYR A 1 480 ? -3.692 6.482 171.934 1.00 59.74 508 TYR A N 1
ATOM 3453 C CA . TYR A 1 480 ? -3.745 5.377 170.976 1.00 59.91 508 TYR A CA 1
ATOM 3454 C C . TYR A 1 480 ? -3.089 4.082 171.525 1.00 67.08 508 TYR A C 1
ATOM 3455 O O . TYR A 1 480 ? -3.387 2.993 171.008 1.00 67.10 508 TYR A O 1
ATOM 3464 N N . GLU A 1 481 ? -2.254 4.188 172.591 1.00 65.15 509 GLU A N 1
ATOM 3465 C CA . GLU A 1 481 ? -1.624 3.043 173.269 1.00 65.88 509 GLU A CA 1
ATOM 3466 C C . GLU A 1 481 ? -2.708 2.181 173.918 1.00 72.42 509 GLU A C 1
ATOM 3467 O O . GLU A 1 481 ? -2.588 0.951 173.979 1.00 72.52 509 GLU A O 1
ATOM 3473 N N . ASN A 1 482 ? -3.787 2.850 174.364 1.00 70.38 510 ASN A N 1
ATOM 3474 C CA . ASN A 1 482 ? -4.932 2.252 175.038 1.00 72.02 510 ASN A CA 1
ATOM 3475 C C . ASN A 1 482 ? -5.987 1.759 174.032 1.00 76.94 510 ASN A C 1
ATOM 3476 O O . ASN A 1 482 ? -6.982 1.150 174.435 1.00 78.09 510 ASN A O 1
ATOM 3481 N N . GLU A 1 483 ? -5.756 1.979 172.739 1.00 72.91 511 GLU A N 1
ATOM 3482 C CA . GLU A 1 483 ? -6.659 1.502 171.691 1.00 72.87 511 GLU A CA 1
ATOM 3483 C C . GLU A 1 483 ? -6.019 0.289 171.031 1.00 78.25 511 GLU A C 1
ATOM 3484 O O . GLU A 1 483 ? -4.785 0.233 170.905 1.00 79.08 511 GLU A O 1
ATOM 3490 N N . GLU A 1 484 ? -6.834 -0.683 170.622 1.00 73.57 512 GLU A N 1
ATOM 3491 C CA . GLU A 1 484 ? -6.293 -1.891 170.012 1.00 73.08 512 GLU A CA 1
ATOM 3492 C C . GLU A 1 484 ? -6.012 -1.632 168.501 1.00 72.70 512 GLU A C 1
ATOM 3493 O O . GLU A 1 484 ? -6.751 -2.084 167.613 1.00 71.18 512 GLU A O 1
ATOM 3499 N N . LEU A 1 485 ? -4.921 -0.884 168.236 1.00 66.78 513 LEU A N 1
ATOM 3500 C CA . LEU A 1 485 ? -4.463 -0.517 166.892 1.00 64.23 513 LEU A CA 1
ATOM 3501 C C . LEU A 1 485 ? -3.745 -1.684 166.216 1.00 69.74 513 LEU A C 1
ATOM 3502 O O . LEU A 1 485 ? -2.735 -2.183 166.735 1.00 71.02 513 LEU A O 1
ATOM 3507 N N . SER A 1 486 ? -4.265 -2.121 165.063 1.00 65.42 514 SER A N 1
ATOM 3508 C CA . SER A 1 486 ? -3.661 -3.210 164.304 1.00 64.92 514 SER A CA 1
ATOM 3509 C C . SER A 1 486 ? -3.837 -2.987 162.813 1.00 67.33 514 SER A C 1
ATOM 3510 O O . SER A 1 486 ? -4.840 -2.409 162.380 1.00 66.80 514 SER A O 1
ATOM 3513 N N . TRP A 1 487 ? -2.863 -3.487 162.030 1.00 62.28 515 TRP A N 1
ATOM 3514 C CA . TRP A 1 487 ? -2.839 -3.419 160.571 1.00 60.02 515 TRP A CA 1
ATOM 3515 C C . TRP A 1 487 ? -3.986 -4.195 159.949 1.00 66.52 515 TRP A C 1
ATOM 3516 O O . TRP A 1 487 ? -4.387 -3.883 158.824 1.00 66.62 515 TRP A O 1
ATOM 3527 N N . SER A 1 488 ? -4.506 -5.215 160.673 1.00 64.12 516 SER A N 1
ATOM 3528 C CA . SER A 1 488 ? -5.610 -6.066 160.233 1.00 64.02 516 SER A CA 1
ATOM 3529 C C . SER A 1 488 ? -6.907 -5.263 159.983 1.00 68.26 516 SER A C 1
ATOM 3530 O O . SER A 1 488 ? -7.813 -5.777 159.323 1.00 68.96 516 SER A O 1
ATOM 3533 N N . ASN A 1 489 ? -6.982 -4.007 160.484 1.00 63.16 517 ASN A N 1
ATOM 3534 C CA . ASN A 1 489 ? -8.157 -3.143 160.336 1.00 62.03 517 ASN A CA 1
ATOM 3535 C C . ASN A 1 489 ? -8.106 -2.266 159.071 1.00 63.94 517 ASN A C 1
ATOM 3536 O O . ASN A 1 489 ? -9.113 -1.629 158.746 1.00 63.42 517 ASN A O 1
ATOM 3541 N N . LEU A 1 490 ? -6.972 -2.243 158.344 1.00 58.95 518 LEU A N 1
ATOM 3542 C CA . LEU A 1 490 ? -6.890 -1.442 157.117 1.00 56.90 518 LEU A CA 1
ATOM 3543 C C . LEU A 1 490 ? -7.309 -2.345 155.973 1.00 62.21 518 LEU A C 1
ATOM 3544 O O . LEU A 1 490 ? -6.501 -2.708 155.119 1.00 62.37 518 LEU A O 1
ATOM 3549 N N . LYS A 1 491 ? -8.590 -2.744 155.992 1.00 59.23 519 LYS A N 1
ATOM 3550 C CA . LYS A 1 491 ? -9.206 -3.680 155.055 1.00 58.68 519 LYS A CA 1
ATOM 3551 C C . LYS A 1 491 ? -9.566 -2.977 153.707 1.00 63.01 519 LYS A C 1
ATOM 3552 O O . LYS A 1 491 ? -10.054 -3.635 152.779 1.00 63.01 519 LYS A O 1
ATOM 3558 N N . ASP A 1 492 ? -9.269 -1.661 153.591 1.00 58.70 520 ASP A N 1
ATOM 3559 C CA . ASP A 1 492 ? -9.487 -0.871 152.379 1.00 57.40 520 ASP A CA 1
ATOM 3560 C C . ASP A 1 492 ? -8.166 -0.513 151.678 1.00 58.22 520 ASP A C 1
ATOM 3561 O O . ASP A 1 492 ? -8.208 -0.011 150.556 1.00 57.09 520 ASP A O 1
ATOM 3566 N N . LEU A 1 493 ? -7.004 -0.748 152.343 1.00 53.74 521 LEU A N 1
ATOM 3567 C CA . LEU A 1 493 ? -5.672 -0.421 151.822 1.00 51.95 521 LEU A CA 1
ATOM 3568 C C . LEU A 1 493 ? -5.233 -1.482 150.805 1.00 55.90 521 LEU A C 1
ATOM 3569 O O . LEU A 1 493 ? -4.741 -2.552 151.177 1.00 57.34 521 LEU A O 1
ATOM 3574 N N . THR A 1 494 ? -5.386 -1.147 149.516 1.00 49.41 522 THR A N 1
ATOM 3575 C CA . THR A 1 494 ? -5.080 -2.034 148.398 1.00 48.10 522 THR A CA 1
ATOM 3576 C C . THR A 1 494 ? -3.803 -1.651 147.673 1.00 50.60 522 THR A C 1
ATOM 3577 O O . THR A 1 494 ? -3.208 -2.498 147.011 1.00 49.28 522 THR A O 1
ATOM 3581 N N . ASP A 1 495 ? -3.397 -0.375 147.758 1.00 47.65 523 ASP A N 1
ATOM 3582 C CA . ASP A 1 495 ? -2.212 0.101 147.049 1.00 46.53 523 ASP A CA 1
ATOM 3583 C C . ASP A 1 495 ? -1.183 0.659 147.988 1.00 48.87 523 ASP A C 1
ATOM 3584 O O . ASP A 1 495 ? -1.518 1.489 148.826 1.00 48.08 523 ASP A O 1
ATOM 3589 N N . VAL A 1 496 ? 0.084 0.194 147.843 1.00 45.68 524 VAL A N 1
ATOM 3590 C CA . VAL A 1 496 ? 1.259 0.631 148.624 1.00 44.97 524 VAL A CA 1
ATOM 3591 C C . VAL A 1 496 ? 2.420 0.821 147.685 1.00 49.69 524 VAL A C 1
ATOM 3592 O O . VAL A 1 496 ? 2.618 -0.006 146.793 1.00 51.17 524 VAL A O 1
ATOM 3596 N N . GLU A 1 497 ? 3.180 1.915 147.884 1.00 44.59 525 GLU A N 1
ATOM 3597 C CA . GLU A 1 497 ? 4.407 2.221 147.163 1.00 43.13 525 GLU A CA 1
ATOM 3598 C C . GLU A 1 497 ? 5.514 2.529 148.159 1.00 46.93 525 GLU A C 1
ATOM 3599 O O . GLU A 1 497 ? 5.347 3.362 149.052 1.00 46.46 525 GLU A O 1
ATOM 3605 N N . LEU A 1 498 ? 6.635 1.813 147.996 1.00 42.27 526 LEU A N 1
ATOM 3606 C CA . LEU A 1 498 ? 7.894 1.937 148.711 1.00 40.50 526 LEU A CA 1
ATOM 3607 C C . LEU A 1 498 ? 8.988 2.018 147.670 1.00 43.15 526 LEU A C 1
ATOM 3608 O O . LEU A 1 498 ? 9.755 1.089 147.488 1.00 42.70 526 LEU A O 1
ATOM 3613 N N . TYR A 1 499 ? 9.000 3.116 146.929 1.00 41.21 527 TYR A N 1
ATOM 3614 C CA . TYR A 1 499 ? 9.887 3.360 145.795 1.00 40.79 527 TYR A CA 1
ATOM 3615 C C . TYR A 1 499 ? 11.154 4.077 146.211 1.00 47.87 527 TYR A C 1
ATOM 3616 O O . TYR A 1 499 ? 11.105 5.046 146.965 1.00 50.53 527 TYR A O 1
ATOM 3625 N N . ASN A 1 500 ? 12.282 3.620 145.685 1.00 43.01 528 ASN A N 1
ATOM 3626 C CA . ASN A 1 500 ? 13.590 4.240 145.835 1.00 43.35 528 ASN A CA 1
ATOM 3627 C C . ASN A 1 500 ? 13.877 4.756 147.270 1.00 48.90 528 ASN A C 1
ATOM 3628 O O . ASN A 1 500 ? 14.034 5.961 147.455 1.00 48.18 528 ASN A O 1
ATOM 3633 N N . CYS A 1 501 ? 13.952 3.838 148.265 1.00 47.21 529 CYS A N 1
ATOM 3634 C CA . CYS A 1 501 ? 14.310 4.111 149.669 1.00 47.62 529 CYS A CA 1
ATOM 3635 C C . CYS A 1 501 ? 15.692 3.426 149.910 1.00 55.02 529 CYS A C 1
ATOM 3636 O O . CYS A 1 501 ? 15.830 2.193 150.067 1.00 55.35 529 CYS A O 1
ATOM 3639 N N . PRO A 1 502 ? 16.745 4.251 149.676 1.00 51.82 530 PRO A N 1
ATOM 3640 C CA . PRO A 1 502 ? 18.118 3.736 149.635 1.00 50.94 530 PRO A CA 1
ATOM 3641 C C . PRO A 1 502 ? 18.612 2.970 150.851 1.00 55.83 530 PRO A C 1
ATOM 3642 O O . PRO A 1 502 ? 19.404 2.040 150.666 1.00 56.90 530 PRO A O 1
ATOM 3646 N N . ASN A 1 503 ? 18.222 3.387 152.071 1.00 50.47 531 ASN A N 1
ATOM 3647 C CA . ASN A 1 503 ? 18.777 2.838 153.311 1.00 49.41 531 ASN A CA 1
ATOM 3648 C C . ASN A 1 503 ? 17.926 1.715 153.886 1.00 52.43 531 ASN A C 1
ATOM 3649 O O . ASN A 1 503 ? 18.183 1.238 155.001 1.00 53.19 531 ASN A O 1
ATOM 3662 N N . THR A 1 505 ? 17.095 -1.932 154.132 1.00 50.69 533 THR A N 1
ATOM 3663 C CA . THR A 1 505 ? 17.859 -3.175 153.938 1.00 51.38 533 THR A CA 1
ATOM 3664 C C . THR A 1 505 ? 16.964 -4.398 153.734 1.00 55.99 533 THR A C 1
ATOM 3665 O O . THR A 1 505 ? 17.461 -5.427 153.261 1.00 56.78 533 THR A O 1
ATOM 3669 N N . GLN A 1 506 ? 15.665 -4.280 154.050 1.00 51.73 534 GLN A N 1
ATOM 3670 C CA . GLN A 1 506 ? 14.636 -5.301 153.812 1.00 51.36 534 GLN A CA 1
ATOM 3671 C C . GLN A 1 506 ? 13.259 -4.623 153.745 1.00 55.15 534 GLN A C 1
ATOM 3672 O O . GLN A 1 506 ? 13.135 -3.441 154.081 1.00 54.86 534 GLN A O 1
ATOM 3678 N N . LEU A 1 507 ? 12.234 -5.357 153.305 1.00 50.12 535 LEU A N 1
ATOM 3679 C CA . LEU A 1 507 ? 10.904 -4.777 153.253 1.00 48.56 535 LEU A CA 1
ATOM 3680 C C . LEU A 1 507 ? 10.367 -4.695 154.673 1.00 55.08 535 LEU A C 1
ATOM 3681 O O . LEU A 1 507 ? 10.616 -5.615 155.467 1.00 55.59 535 LEU A O 1
ATOM 3686 N N . PRO A 1 508 ? 9.688 -3.572 155.025 1.00 51.71 536 PRO A N 1
ATOM 3687 C CA . PRO A 1 508 ? 9.149 -3.425 156.382 1.00 51.97 536 PRO A CA 1
ATOM 3688 C C . PRO A 1 508 ? 8.021 -4.426 156.650 1.00 58.64 536 PRO A C 1
ATOM 3689 O O . PRO A 1 508 ? 7.285 -4.808 155.716 1.00 57.66 536 PRO A O 1
ATOM 3693 N N . ASP A 1 509 ? 7.878 -4.827 157.943 1.00 56.49 537 ASP A N 1
ATOM 3694 C CA . ASP A 1 509 ? 6.923 -5.833 158.416 1.00 57.05 537 ASP A CA 1
ATOM 3695 C C . ASP A 1 509 ? 5.453 -5.487 158.170 1.00 59.01 537 ASP A C 1
ATOM 3696 O O . ASP A 1 509 ? 4.650 -6.418 158.039 1.00 59.85 537 ASP A O 1
ATOM 3701 N N . PHE A 1 510 ? 5.094 -4.181 158.093 1.00 51.98 538 PHE A N 1
ATOM 3702 C CA . PHE A 1 510 ? 3.702 -3.758 157.960 1.00 49.69 538 PHE A CA 1
ATOM 3703 C C . PHE A 1 510 ? 3.048 -4.354 156.679 1.00 56.06 538 PHE A C 1
ATOM 3704 O O . PHE A 1 510 ? 1.851 -4.658 156.717 1.00 57.29 538 PHE A O 1
ATOM 3712 N N . LEU A 1 511 ? 3.832 -4.579 155.592 1.00 51.97 539 LEU A N 1
ATOM 3713 C CA . LEU A 1 511 ? 3.332 -5.126 154.319 1.00 50.96 539 LEU A CA 1
ATOM 3714 C C . LEU A 1 511 ? 2.705 -6.505 154.454 1.00 56.33 539 LEU A C 1
ATOM 3715 O O . LEU A 1 511 ? 1.719 -6.801 153.780 1.00 55.73 539 LEU A O 1
ATOM 3720 N N . TYR A 1 512 ? 3.297 -7.347 155.300 1.00 54.44 540 TYR A N 1
ATOM 3721 C CA . TYR A 1 512 ? 2.900 -8.736 155.485 1.00 55.66 540 TYR A CA 1
ATOM 3722 C C . TYR A 1 512 ? 1.664 -8.868 156.386 1.00 60.75 540 TYR A C 1
ATOM 3723 O O . TYR A 1 512 ? 1.045 -9.938 156.418 1.00 61.36 540 TYR A O 1
ATOM 3732 N N . ASP A 1 513 ? 1.286 -7.777 157.073 1.00 57.21 541 ASP A N 1
ATOM 3733 C CA . ASP A 1 513 ? 0.147 -7.758 157.991 1.00 58.08 541 ASP A CA 1
ATOM 3734 C C . ASP A 1 513 ? -1.065 -7.042 157.370 1.00 60.63 541 ASP A C 1
ATOM 3735 O O . ASP A 1 513 ? -2.103 -6.913 158.025 1.00 60.78 541 ASP A O 1
ATOM 3740 N N . LEU A 1 514 ? -0.949 -6.626 156.098 1.00 55.02 542 LEU A N 1
ATOM 3741 C CA . LEU A 1 514 ? -2.032 -5.950 155.401 1.00 53.41 542 LEU A CA 1
ATOM 3742 C C . LEU A 1 514 ? -3.006 -6.992 154.902 1.00 58.99 542 LEU A C 1
ATOM 3743 O O . LEU A 1 514 ? -2.591 -7.986 154.293 1.00 60.09 542 LEU A O 1
ATOM 3748 N N . PRO A 1 515 ? -4.312 -6.793 155.184 1.00 55.35 543 PRO A N 1
ATOM 3749 C CA . PRO A 1 515 ? -5.325 -7.798 154.793 1.00 55.45 543 PRO A CA 1
ATOM 3750 C C . PRO A 1 515 ? -5.657 -7.866 153.304 1.00 59.08 543 PRO A C 1
ATOM 3751 O O . PRO A 1 515 ? -5.821 -8.970 152.782 1.00 58.10 543 PRO A O 1
ATOM 3755 N N . GLU A 1 516 ? -5.798 -6.701 152.636 1.00 55.90 544 GLU A N 1
ATOM 3756 C CA . GLU A 1 516 ? -6.271 -6.634 151.256 1.00 55.48 544 GLU A CA 1
ATOM 3757 C C . GLU A 1 516 ? -5.306 -5.928 150.285 1.00 56.75 544 GLU A C 1
ATOM 3758 O O . GLU A 1 516 ? -5.758 -5.217 149.387 1.00 55.98 544 GLU A O 1
ATOM 3764 N N . LEU A 1 517 ? -4.002 -6.189 150.402 1.00 51.90 545 LEU A N 1
ATOM 3765 C CA . LEU A 1 517 ? -3.012 -5.596 149.500 1.00 50.41 545 LEU A CA 1
ATOM 3766 C C . LEU A 1 517 ? -3.176 -6.198 148.096 1.00 53.84 545 LEU A C 1
ATOM 3767 O O . LEU A 1 517 ? -3.340 -7.406 147.957 1.00 55.02 545 LEU A O 1
ATOM 3772 N N . GLN A 1 518 ? -3.167 -5.346 147.070 1.00 48.15 546 GLN A N 1
ATOM 3773 C CA . GLN A 1 518 ? -3.372 -5.738 145.680 1.00 46.85 546 GLN A CA 1
ATOM 3774 C C . GLN A 1 518 ? -2.267 -5.264 144.759 1.00 49.55 546 GLN A C 1
ATOM 3775 O O . GLN A 1 518 ? -1.921 -5.975 143.815 1.00 50.13 546 GLN A O 1
ATOM 3781 N N . SER A 1 519 ? -1.784 -4.030 144.971 1.00 44.13 547 SER A N 1
ATOM 3782 C CA . SER A 1 519 ? -0.753 -3.378 144.173 1.00 42.00 547 SER A CA 1
ATOM 3783 C C . SER A 1 519 ? 0.402 -2.952 145.069 1.00 47.98 547 SER A C 1
ATOM 3784 O O . SER A 1 519 ? 0.188 -2.230 146.048 1.00 49.77 547 SER A O 1
ATOM 3787 N N . LEU A 1 520 ? 1.626 -3.387 144.724 1.00 42.80 548 LEU A N 1
ATOM 3788 C CA . LEU A 1 520 ? 2.844 -3.088 145.469 1.00 41.94 548 LEU A CA 1
ATOM 3789 C C . LEU A 1 520 ? 3.976 -2.721 144.517 1.00 46.97 548 LEU A C 1
ATOM 3790 O O . LEU A 1 520 ? 4.202 -3.416 143.518 1.00 47.55 548 LEU A O 1
ATOM 3795 N N . ASN A 1 521 ? 4.681 -1.618 144.831 1.00 43.05 549 ASN A N 1
ATOM 3796 C CA . ASN A 1 521 ? 5.821 -1.098 144.076 1.00 41.40 549 ASN A CA 1
ATOM 3797 C C . ASN A 1 521 ? 6.991 -0.975 145.003 1.00 47.96 549 ASN A C 1
ATOM 3798 O O . ASN A 1 521 ? 6.938 -0.143 145.923 1.00 48.90 549 ASN A O 1
ATOM 3803 N N . ILE A 1 522 ? 8.043 -1.799 144.790 1.00 43.88 550 ILE A N 1
ATOM 3804 C CA . ILE A 1 522 ? 9.229 -1.772 145.649 1.00 43.67 550 ILE A CA 1
ATOM 3805 C C . ILE A 1 522 ? 10.488 -1.546 144.783 1.00 47.71 550 ILE A C 1
ATOM 3806 O O . ILE A 1 522 ? 11.587 -1.882 145.197 1.00 49.20 550 ILE A O 1
ATOM 3811 N N . ALA A 1 523 ? 10.338 -0.894 143.644 1.00 43.19 551 ALA A N 1
ATOM 3812 C CA . ALA A 1 523 ? 11.451 -0.625 142.739 1.00 43.41 551 ALA A CA 1
ATOM 3813 C C . ALA A 1 523 ? 12.474 0.365 143.323 1.00 49.55 551 ALA A C 1
ATOM 3814 O O . ALA A 1 523 ? 12.102 1.270 144.073 1.00 49.98 551 ALA A O 1
ATOM 3816 N N . CYS A 1 524 ? 13.766 0.188 142.936 1.00 47.05 552 CYS A N 1
ATOM 3817 C CA . CYS A 1 524 ? 14.956 1.005 143.258 1.00 47.15 552 CYS A CA 1
ATOM 3818 C C . CYS A 1 524 ? 15.322 0.909 144.751 1.00 52.76 552 CYS A C 1
ATOM 3819 O O . CYS A 1 524 ? 15.789 1.884 145.361 1.00 53.08 552 CYS A O 1
ATOM 3822 N N . ASN A 1 525 ? 15.173 -0.280 145.316 1.00 49.65 553 ASN A N 1
ATOM 3823 C CA . ASN A 1 525 ? 15.523 -0.520 146.702 1.00 49.93 553 ASN A CA 1
ATOM 3824 C C . ASN A 1 525 ? 16.775 -1.386 146.711 1.00 57.42 553 ASN A C 1
ATOM 3825 O O . ASN A 1 525 ? 16.828 -2.477 147.297 1.00 59.21 553 ASN A O 1
ATOM 3830 N N . ARG A 1 526 ? 17.820 -0.846 146.067 1.00 53.35 554 ARG A N 1
ATOM 3831 C CA . ARG A 1 526 ? 19.116 -1.497 145.921 1.00 53.39 554 ARG A CA 1
ATOM 3832 C C . ARG A 1 526 ? 19.856 -1.581 147.282 1.00 57.38 554 ARG A C 1
ATOM 3833 O O . ARG A 1 526 ? 20.990 -2.086 147.340 1.00 57.58 554 ARG A O 1
ATOM 3841 N N . GLY A 1 527 ? 19.161 -1.173 148.355 1.00 52.70 555 GLY A N 1
ATOM 3842 C CA . GLY A 1 527 ? 19.627 -1.298 149.729 1.00 53.01 555 GLY A CA 1
ATOM 3843 C C . GLY A 1 527 ? 19.427 -2.731 150.197 1.00 57.07 555 GLY A C 1
ATOM 3844 O O . GLY A 1 527 ? 20.148 -3.212 151.074 1.00 58.66 555 GLY A O 1
ATOM 3845 N N . ILE A 1 528 ? 18.435 -3.425 149.589 1.00 50.83 556 ILE A N 1
ATOM 3846 C CA . ILE A 1 528 ? 18.096 -4.833 149.821 1.00 49.01 556 ILE A CA 1
ATOM 3847 C C . ILE A 1 528 ? 19.062 -5.681 148.964 1.00 50.42 556 ILE A C 1
ATOM 3848 O O . ILE A 1 528 ? 19.273 -5.381 147.790 1.00 48.70 556 ILE A O 1
ATOM 3853 N N . SER A 1 529 ? 19.676 -6.705 149.555 1.00 47.36 557 SER A N 1
ATOM 3854 C CA . SER A 1 529 ? 20.633 -7.556 148.843 1.00 46.45 557 SER A CA 1
ATOM 3855 C C . SER A 1 529 ? 19.897 -8.560 147.996 1.00 51.41 557 SER A C 1
ATOM 3856 O O . SER A 1 529 ? 18.685 -8.705 148.182 1.00 53.17 557 SER A O 1
ATOM 3859 N N . ALA A 1 530 ? 20.609 -9.283 147.100 1.00 45.67 558 ALA A N 1
ATOM 3860 C CA . ALA A 1 530 ? 20.009 -10.334 146.277 1.00 44.29 558 ALA A CA 1
ATOM 3861 C C . ALA A 1 530 ? 19.412 -11.439 147.163 1.00 49.86 558 ALA A C 1
ATOM 3862 O O . ALA A 1 530 ? 18.303 -11.927 146.917 1.00 49.21 558 ALA A O 1
ATOM 3864 N N . ALA A 1 531 ? 20.135 -11.797 148.227 1.00 48.16 559 ALA A N 1
ATOM 3865 C CA . ALA A 1 531 ? 19.674 -12.812 149.159 1.00 49.37 559 ALA A CA 1
ATOM 3866 C C . ALA A 1 531 ? 18.442 -12.319 149.908 1.00 55.41 559 ALA A C 1
ATOM 3867 O O . ALA A 1 531 ? 17.454 -13.059 150.018 1.00 57.48 559 ALA A O 1
ATOM 3869 N N . GLN A 1 532 ? 18.482 -11.051 150.372 1.00 49.86 560 GLN A N 1
ATOM 3870 C CA . GLN A 1 532 ? 17.405 -10.470 151.153 1.00 49.60 560 GLN A CA 1
ATOM 3871 C C . GLN A 1 532 ? 16.139 -10.292 150.322 1.00 51.32 560 GLN A C 1
ATOM 3872 O O . GLN A 1 532 ? 15.061 -10.597 150.812 1.00 50.71 560 GLN A O 1
ATOM 3878 N N . LEU A 1 533 ? 16.263 -9.845 149.082 1.00 47.93 561 LEU A N 1
ATOM 3879 C CA . LEU A 1 533 ? 15.108 -9.647 148.226 1.00 47.51 561 LEU A CA 1
ATOM 3880 C C . LEU A 1 533 ? 14.415 -10.971 147.932 1.00 55.72 561 LEU A C 1
ATOM 3881 O O . LEU A 1 533 ? 13.186 -11.013 147.982 1.00 57.65 561 LEU A O 1
ATOM 3886 N N . LYS A 1 534 ? 15.189 -12.058 147.680 1.00 52.45 562 LYS A N 1
ATOM 3887 C CA . LYS A 1 534 ? 14.648 -13.396 147.387 1.00 51.54 562 LYS A CA 1
ATOM 3888 C C . LYS A 1 534 ? 13.839 -13.876 148.604 1.00 54.23 562 LYS A C 1
ATOM 3889 O O . LYS A 1 534 ? 12.723 -14.351 148.444 1.00 52.76 562 LYS A O 1
ATOM 3895 N N . ALA A 1 535 ? 14.371 -13.666 149.803 1.00 51.65 563 ALA A N 1
ATOM 3896 C CA . ALA A 1 535 ? 13.690 -13.980 151.053 1.00 52.85 563 ALA A CA 1
ATOM 3897 C C . ALA A 1 535 ? 12.373 -13.202 151.192 1.00 58.33 563 ALA A C 1
ATOM 3898 O O . ALA A 1 535 ? 11.329 -13.792 151.466 1.00 57.83 563 ALA A O 1
ATOM 3900 N N . ASP A 1 536 ? 12.429 -11.875 150.980 1.00 55.98 564 ASP A N 1
ATOM 3901 C CA . ASP A 1 536 ? 11.288 -10.983 151.110 1.00 55.49 564 ASP A CA 1
ATOM 3902 C C . ASP A 1 536 ? 10.179 -11.359 150.123 1.00 57.50 564 ASP A C 1
ATOM 3903 O O . ASP A 1 536 ? 9.018 -11.438 150.539 1.00 58.49 564 ASP A O 1
ATOM 3908 N N . TRP A 1 537 ? 10.531 -11.648 148.853 1.00 50.80 565 TRP A N 1
ATOM 3909 C CA . TRP A 1 537 ? 9.541 -12.041 147.856 1.00 49.37 565 TRP A CA 1
ATOM 3910 C C . TRP A 1 537 ? 8.962 -13.408 148.240 1.00 54.32 565 TRP A C 1
ATOM 3911 O O . TRP A 1 537 ? 7.740 -13.555 148.217 1.00 53.54 565 TRP A O 1
ATOM 3922 N N . THR A 1 538 ? 9.811 -14.370 148.672 1.00 52.84 566 THR A N 1
ATOM 3923 C CA . THR A 1 538 ? 9.342 -15.680 149.141 1.00 53.80 566 THR A CA 1
ATOM 3924 C C . THR A 1 538 ? 8.320 -15.495 150.269 1.00 59.97 566 THR A C 1
ATOM 3925 O O . THR A 1 538 ? 7.251 -16.100 150.192 1.00 61.05 566 THR A O 1
ATOM 3929 N N . ARG A 1 539 ? 8.628 -14.626 151.287 1.00 56.32 567 ARG A N 1
ATOM 3930 C CA . ARG A 1 539 ? 7.740 -14.383 152.441 1.00 55.69 567 ARG A CA 1
ATOM 3931 C C . ARG A 1 539 ? 6.390 -13.880 151.955 1.00 59.97 567 ARG A C 1
ATOM 3932 O O . ARG A 1 539 ? 5.357 -14.444 152.322 1.00 60.71 567 ARG A O 1
ATOM 3940 N N . LEU A 1 540 ? 6.423 -12.877 151.083 1.00 55.50 568 LEU A N 1
ATOM 3941 C CA . LEU A 1 540 ? 5.274 -12.238 150.464 1.00 55.62 568 LEU A CA 1
ATOM 3942 C C . LEU A 1 540 ? 4.363 -13.265 149.745 1.00 60.19 568 LEU A C 1
ATOM 3943 O O . LEU A 1 540 ? 3.151 -13.235 149.935 1.00 59.77 568 LEU A O 1
ATOM 3948 N N . ALA A 1 541 ? 4.955 -14.194 148.971 1.00 57.28 569 ALA A N 1
ATOM 3949 C CA . ALA A 1 541 ? 4.233 -15.234 148.228 1.00 56.78 569 ALA A CA 1
ATOM 3950 C C . ALA A 1 541 ? 3.670 -16.307 149.167 1.00 60.91 569 ALA A C 1
ATOM 3951 O O . ALA A 1 541 ? 2.529 -16.736 149.001 1.00 58.77 569 ALA A O 1
ATOM 3953 N N . ASP A 1 542 ? 4.478 -16.727 150.161 1.00 60.22 570 ASP A N 1
ATOM 3954 C CA . ASP A 1 542 ? 4.124 -17.747 151.147 1.00 61.51 570 ASP A CA 1
ATOM 3955 C C . ASP A 1 542 ? 3.058 -17.242 152.138 1.00 68.19 570 ASP A C 1
ATOM 3956 O O . ASP A 1 542 ? 2.264 -18.057 152.616 1.00 68.86 570 ASP A O 1
ATOM 3961 N N . ASP A 1 543 ? 3.026 -15.914 152.423 1.00 65.45 571 ASP A N 1
ATOM 3962 C CA . ASP A 1 543 ? 2.075 -15.289 153.349 1.00 65.69 571 ASP A CA 1
ATOM 3963 C C . ASP A 1 543 ? 0.634 -15.533 152.862 1.00 72.76 571 ASP A C 1
ATOM 3964 O O . ASP A 1 543 ? 0.297 -15.225 151.719 1.00 71.17 571 ASP A O 1
ATOM 3969 N N . GLU A 1 544 ? -0.198 -16.130 153.732 1.00 73.33 572 GLU A N 1
ATOM 3970 C CA . GLU A 1 544 ? -1.596 -16.482 153.440 1.00 74.39 572 GLU A CA 1
ATOM 3971 C C . GLU A 1 544 ? -2.468 -15.223 153.339 1.00 77.74 572 GLU A C 1
ATOM 3972 O O . GLU A 1 544 ? -3.576 -15.305 152.794 1.00 76.86 572 GLU A O 1
ATOM 3978 N N . ASP A 1 545 ? -1.969 -14.065 153.870 1.00 74.17 573 ASP A N 1
ATOM 3979 C CA . ASP A 1 545 ? -2.645 -12.760 153.768 1.00 73.46 573 ASP A CA 1
ATOM 3980 C C . ASP A 1 545 ? -2.541 -12.253 152.355 1.00 75.13 573 ASP A C 1
ATOM 3981 O O . ASP A 1 545 ? -3.459 -12.418 151.551 1.00 74.22 573 ASP A O 1
ATOM 3986 N N . THR A 1 546 ? -1.349 -11.711 152.055 1.00 70.26 574 THR A N 1
ATOM 3987 C CA . THR A 1 546 ? -0.953 -11.012 150.846 1.00 68.28 574 THR A CA 1
ATOM 3988 C C . THR A 1 546 ? -0.711 -11.968 149.644 1.00 71.16 574 THR A C 1
ATOM 3989 O O . THR A 1 546 ? -1.122 -11.622 148.530 1.00 70.96 574 THR A O 1
ATOM 3993 N N . GLY A 1 547 ? -0.060 -13.115 149.859 1.00 65.64 575 GLY A N 1
ATOM 3994 C CA . GLY A 1 547 ? 0.253 -14.061 148.780 1.00 64.30 575 GLY A CA 1
ATOM 3995 C C . GLY A 1 547 ? -0.813 -14.249 147.712 1.00 63.98 575 GLY A C 1
ATOM 3996 O O . GLY A 1 547 ? -0.595 -13.891 146.546 1.00 62.41 575 GLY A O 1
ATOM 3997 N N . PRO A 1 548 ? -2.009 -14.747 148.099 1.00 58.40 576 PRO A N 1
ATOM 3998 C CA . PRO A 1 548 ? -3.072 -14.953 147.107 1.00 57.53 576 PRO A CA 1
ATOM 3999 C C . PRO A 1 548 ? -3.859 -13.669 146.716 1.00 59.73 576 PRO A C 1
ATOM 4000 O O . PRO A 1 548 ? -4.807 -13.783 145.923 1.00 59.40 576 PRO A O 1
ATOM 4004 N N . LYS A 1 549 ? -3.481 -12.466 147.242 1.00 54.20 577 LYS A N 1
ATOM 4005 C CA . LYS A 1 549 ? -4.199 -11.190 147.000 1.00 52.86 577 LYS A CA 1
ATOM 4006 C C . LYS A 1 549 ? -3.481 -10.214 146.025 1.00 55.57 577 LYS A C 1
ATOM 4007 O O . LYS A 1 549 ? -4.162 -9.381 145.405 1.00 53.88 577 LYS A O 1
ATOM 4013 N N . ILE A 1 550 ? -2.121 -10.271 145.959 1.00 51.77 578 ILE A N 1
ATOM 4014 C CA . ILE A 1 550 ? -1.284 -9.416 145.105 1.00 50.27 578 ILE A CA 1
ATOM 4015 C C . ILE A 1 550 ? -1.697 -9.638 143.659 1.00 53.03 578 ILE A C 1
ATOM 4016 O O . ILE A 1 550 ? -1.839 -10.791 143.235 1.00 54.08 578 ILE A O 1
ATOM 4021 N N . GLN A 1 551 ? -1.909 -8.517 142.935 1.00 46.56 579 GLN A N 1
ATOM 4022 C CA . GLN A 1 551 ? -2.309 -8.429 141.533 1.00 45.42 579 GLN A CA 1
ATOM 4023 C C . GLN A 1 551 ? -1.231 -7.729 140.692 1.00 47.08 579 GLN A C 1
ATOM 4024 O O . GLN A 1 551 ? -0.970 -8.135 139.550 1.00 46.42 579 GLN A O 1
ATOM 4030 N N . ILE A 1 552 ? -0.612 -6.666 141.260 1.00 41.10 580 ILE A N 1
ATOM 4031 C CA . ILE A 1 552 ? 0.434 -5.871 140.605 1.00 38.67 580 ILE A CA 1
ATOM 4032 C C . ILE A 1 552 ? 1.678 -5.888 141.459 1.00 45.22 580 ILE A C 1
ATOM 4033 O O . ILE A 1 552 ? 1.641 -5.509 142.630 1.00 46.31 580 ILE A O 1
ATOM 4038 N N . PHE A 1 553 ? 2.791 -6.298 140.868 1.00 41.90 581 PHE A N 1
ATOM 4039 C CA . PHE A 1 553 ? 4.042 -6.291 141.585 1.00 40.73 581 PHE A CA 1
ATOM 4040 C C . PHE A 1 553 ? 5.148 -5.642 140.705 1.00 44.48 581 PHE A C 1
ATOM 4041 O O . PHE A 1 553 ? 5.536 -6.185 139.674 1.00 44.41 581 PHE A O 1
ATOM 4049 N N . TYR A 1 554 ? 5.584 -4.432 141.099 1.00 40.34 582 TYR A N 1
ATOM 4050 C CA . TYR A 1 554 ? 6.695 -3.694 140.508 1.00 39.82 582 TYR A CA 1
ATOM 4051 C C . TYR A 1 554 ? 7.913 -3.863 141.373 1.00 46.28 582 TYR A C 1
ATOM 4052 O O . TYR A 1 554 ? 7.901 -3.400 142.511 1.00 46.86 582 TYR A O 1
ATOM 4069 N N . GLY A 1 556 ? 11.337 -3.595 139.822 1.00 45.61 584 GLY A N 1
ATOM 4070 C CA . GLY A 1 556 ? 12.439 -3.281 138.926 1.00 45.52 584 GLY A CA 1
ATOM 4071 C C . GLY A 1 556 ? 13.549 -2.496 139.590 1.00 48.20 584 GLY A C 1
ATOM 4072 O O . GLY A 1 556 ? 13.357 -1.963 140.677 1.00 48.24 584 GLY A O 1
ATOM 4073 N N . TYR A 1 557 ? 14.724 -2.430 138.942 1.00 43.72 585 TYR A N 1
ATOM 4074 C CA . TYR A 1 557 ? 15.917 -1.692 139.377 1.00 42.71 585 TYR A CA 1
ATOM 4075 C C . TYR A 1 557 ? 16.356 -2.104 140.765 1.00 47.89 585 TYR A C 1
ATOM 4076 O O . TYR A 1 557 ? 16.744 -1.259 141.566 1.00 47.71 585 TYR A O 1
ATOM 4085 N N . ASN A 1 558 ? 16.321 -3.422 141.027 1.00 45.56 586 ASN A N 1
ATOM 4086 C CA . ASN A 1 558 ? 16.703 -4.036 142.283 1.00 45.36 586 ASN A CA 1
ATOM 4087 C C . ASN A 1 558 ? 17.851 -5.008 142.059 1.00 49.76 586 ASN A C 1
ATOM 4088 O O . ASN A 1 558 ? 18.551 -4.874 141.059 1.00 50.72 586 ASN A O 1
ATOM 4093 N N . ASN A 1 559 ? 18.108 -5.922 143.015 1.00 46.40 587 ASN A N 1
ATOM 4094 C CA . ASN A 1 559 ? 19.288 -6.777 142.988 1.00 46.50 587 ASN A CA 1
ATOM 4095 C C . ASN A 1 559 ? 18.989 -8.271 142.921 1.00 51.60 587 ASN A C 1
ATOM 4096 O O . ASN A 1 559 ? 19.927 -9.071 143.109 1.00 53.48 587 ASN A O 1
ATOM 4101 N N . LEU A 1 560 ? 17.739 -8.663 142.612 1.00 44.89 588 LEU A N 1
ATOM 4102 C CA . LEU A 1 560 ? 17.395 -10.083 142.554 1.00 44.03 588 LEU A CA 1
ATOM 4103 C C . LEU A 1 560 ? 18.289 -10.868 141.558 1.00 50.67 588 LEU A C 1
ATOM 4104 O O . LEU A 1 560 ? 18.463 -10.441 140.421 1.00 50.38 588 LEU A O 1
ATOM 4109 N N . GLU A 1 561 ? 18.851 -12.002 141.998 1.00 48.57 589 GLU A N 1
ATOM 4110 C CA . GLU A 1 561 ? 19.657 -12.862 141.131 1.00 49.31 589 GLU A CA 1
ATOM 4111 C C . GLU A 1 561 ? 18.889 -14.175 140.800 1.00 54.99 589 GLU A C 1
ATOM 4112 O O . GLU A 1 561 ? 19.050 -14.730 139.702 1.00 54.46 589 GLU A O 1
ATOM 4118 N N . GLU A 1 562 ? 18.028 -14.627 141.741 1.00 51.95 590 GLU A N 1
ATOM 4119 C CA . GLU A 1 562 ? 17.213 -15.844 141.648 1.00 52.26 590 GLU A CA 1
ATOM 4120 C C . GLU A 1 562 ? 15.739 -15.605 142.030 1.00 54.59 590 GLU A C 1
ATOM 4121 O O . GLU A 1 562 ? 15.468 -14.980 143.058 1.00 54.65 590 GLU A O 1
ATOM 4127 N N . PHE A 1 563 ? 14.799 -16.192 141.268 1.00 48.45 591 PHE A N 1
ATOM 4128 C CA . PHE A 1 563 ? 13.382 -16.159 141.602 1.00 47.51 591 PHE A CA 1
ATOM 4129 C C . PHE A 1 563 ? 13.084 -17.110 142.745 1.00 52.69 591 PHE A C 1
ATOM 4130 O O . PHE A 1 563 ? 13.672 -18.187 142.774 1.00 52.36 591 PHE A O 1
ATOM 4138 N N . PRO A 1 564 ? 12.143 -16.774 143.671 1.00 49.85 592 PRO A N 1
ATOM 4139 C CA . PRO A 1 564 ? 11.772 -17.730 144.728 1.00 50.27 592 PRO A CA 1
ATOM 4140 C C . PRO A 1 564 ? 11.317 -19.079 144.177 1.00 55.07 592 PRO A C 1
ATOM 4141 O O . PRO A 1 564 ? 10.939 -19.159 143.019 1.00 54.48 592 PRO A O 1
ATOM 4145 N N . ALA A 1 565 ? 11.333 -20.131 145.016 1.00 53.41 593 ALA A N 1
ATOM 4146 C CA . ALA A 1 565 ? 10.877 -21.485 144.696 1.00 53.12 593 ALA A CA 1
ATOM 4147 C C . ALA A 1 565 ? 9.509 -21.454 144.020 1.00 56.68 593 ALA A C 1
ATOM 4148 O O . ALA A 1 565 ? 8.622 -20.707 144.459 1.00 56.01 593 ALA A O 1
ATOM 4150 N N . SER A 1 566 ? 9.355 -22.225 142.925 1.00 52.72 594 SER A N 1
ATOM 4151 C CA . SER A 1 566 ? 8.121 -22.281 142.139 1.00 51.29 594 SER A CA 1
ATOM 4152 C C . SER A 1 566 ? 6.877 -22.519 143.018 1.00 56.49 594 SER A C 1
ATOM 4153 O O . SER A 1 566 ? 5.893 -21.796 142.870 1.00 55.68 594 SER A O 1
ATOM 4156 N N . ALA A 1 567 ? 6.951 -23.469 143.968 1.00 53.80 595 ALA A N 1
ATOM 4157 C CA . ALA A 1 567 ? 5.839 -23.826 144.851 1.00 54.36 595 ALA A CA 1
ATOM 4158 C C . ALA A 1 567 ? 5.283 -22.614 145.619 1.00 59.51 595 ALA A C 1
ATOM 4159 O O . ALA A 1 567 ? 4.125 -22.649 146.057 1.00 60.44 595 ALA A O 1
ATOM 4161 N N . SER A 1 568 ? 6.097 -21.549 145.767 1.00 54.31 596 SER A N 1
ATOM 4162 C CA . SER A 1 568 ? 5.710 -20.342 146.488 1.00 53.18 596 SER A CA 1
ATOM 4163 C C . SER A 1 568 ? 5.125 -19.344 145.522 1.00 55.27 596 SER A C 1
ATOM 4164 O O . SER A 1 568 ? 4.066 -18.789 145.795 1.00 55.31 596 SER A O 1
ATOM 4167 N N . LEU A 1 569 ? 5.767 -19.175 144.352 1.00 50.18 597 LEU A N 1
ATOM 4168 C CA . LEU A 1 569 ? 5.327 -18.285 143.277 1.00 47.75 597 LEU A CA 1
ATOM 4169 C C . LEU A 1 569 ? 3.958 -18.712 142.723 1.00 53.72 597 LEU A C 1
ATOM 4170 O O . LEU A 1 569 ? 3.193 -17.863 142.271 1.00 53.92 597 LEU A O 1
ATOM 4175 N N . GLN A 1 570 ? 3.641 -20.014 142.795 1.00 51.60 598 GLN A N 1
ATOM 4176 C CA . GLN A 1 570 ? 2.361 -20.600 142.385 1.00 51.48 598 GLN A CA 1
ATOM 4177 C C . GLN A 1 570 ? 1.207 -20.121 143.277 1.00 56.47 598 GLN A C 1
ATOM 4178 O O . GLN A 1 570 ? 0.066 -20.105 142.821 1.00 56.87 598 GLN A O 1
ATOM 4184 N N . LYS A 1 571 ? 1.497 -19.756 144.553 1.00 53.06 599 LYS A N 1
ATOM 4185 C CA . LYS A 1 571 ? 0.496 -19.290 145.520 1.00 52.41 599 LYS A CA 1
ATOM 4186 C C . LYS A 1 571 ? -0.042 -17.899 145.131 1.00 57.34 599 LYS A C 1
ATOM 4187 O O . LYS A 1 571 ? -1.161 -17.554 145.525 1.00 58.34 599 LYS A O 1
ATOM 4201 N N . VAL A 1 573 ? -1.809 -16.507 143.051 1.00 54.10 601 VAL A N 1
ATOM 4202 C CA . VAL A 1 573 ? -2.931 -16.886 142.213 1.00 53.71 601 VAL A CA 1
ATOM 4203 C C . VAL A 1 573 ? -3.534 -15.674 141.458 1.00 55.61 601 VAL A C 1
ATOM 4204 O O . VAL A 1 573 ? -3.918 -15.844 140.300 1.00 54.80 601 VAL A O 1
ATOM 4208 N N . LYS A 1 574 ? -3.611 -14.485 142.084 1.00 50.92 602 LYS A N 1
ATOM 4209 C CA . LYS A 1 574 ? -4.248 -13.339 141.446 1.00 49.46 602 LYS A CA 1
ATOM 4210 C C . LYS A 1 574 ? -3.256 -12.375 140.791 1.00 53.34 602 LYS A C 1
ATOM 4211 O O . LYS A 1 574 ? -3.649 -11.246 140.488 1.00 52.81 602 LYS A O 1
ATOM 4217 N N . LEU A 1 575 ? -2.008 -12.802 140.517 1.00 49.83 603 LEU A N 1
ATOM 4218 C CA . LEU A 1 575 ? -1.010 -11.909 139.920 1.00 47.86 603 LEU A CA 1
ATOM 4219 C C . LEU A 1 575 ? -1.361 -11.649 138.448 1.00 51.69 603 LEU A C 1
ATOM 4220 O O . LEU A 1 575 ? -1.822 -12.565 137.757 1.00 51.92 603 LEU A O 1
ATOM 4225 N N . GLY A 1 576 ? -1.175 -10.392 138.022 1.00 46.36 604 GLY A N 1
ATOM 4226 C CA . GLY A 1 576 ? -1.490 -9.901 136.685 1.00 44.56 604 GLY A CA 1
ATOM 4227 C C . GLY A 1 576 ? -0.435 -9.006 136.073 1.00 48.11 604 GLY A C 1
ATOM 4228 O O . GLY A 1 576 ? -0.415 -8.840 134.853 1.00 48.38 604 GLY A O 1
ATOM 4229 N N . LEU A 1 577 ? 0.456 -8.415 136.899 1.00 43.30 605 LEU A N 1
ATOM 4230 C CA . LEU A 1 577 ? 1.562 -7.566 136.413 1.00 40.30 605 LEU A CA 1
ATOM 4231 C C . LEU A 1 577 ? 2.821 -7.903 137.157 1.00 43.43 605 LEU A C 1
ATOM 4232 O O . LEU A 1 577 ? 2.810 -7.943 138.383 1.00 43.41 605 LEU A O 1
ATOM 4237 N N . LEU A 1 578 ? 3.919 -8.080 136.423 1.00 39.96 606 LEU A N 1
ATOM 4238 C CA . LEU A 1 578 ? 5.212 -8.355 137.020 1.00 39.86 606 LEU A CA 1
ATOM 4239 C C . LEU A 1 578 ? 6.297 -7.610 136.267 1.00 43.83 606 LEU A C 1
ATOM 4240 O O . LEU A 1 578 ? 6.442 -7.804 135.065 1.00 44.42 606 LEU A O 1
ATOM 4245 N N . ASP A 1 579 ? 7.039 -6.746 136.988 1.00 39.38 607 ASP A N 1
ATOM 4246 C CA . ASP A 1 579 ? 8.160 -5.937 136.533 1.00 38.61 607 ASP A CA 1
ATOM 4247 C C . ASP A 1 579 ? 9.415 -6.358 137.287 1.00 47.99 607 ASP A C 1
ATOM 4248 O O . ASP A 1 579 ? 9.488 -6.150 138.493 1.00 49.05 607 ASP A O 1
ATOM 4253 N N . CYS A 1 580 ? 10.398 -6.931 136.582 1.00 47.64 608 CYS A N 1
ATOM 4254 C CA . CYS A 1 580 ? 11.695 -7.341 137.110 1.00 49.62 608 CYS A CA 1
ATOM 4255 C C . CYS A 1 580 ? 12.799 -6.769 136.277 1.00 50.51 608 CYS A C 1
ATOM 4256 O O . CYS A 1 580 ? 13.877 -7.362 136.183 1.00 52.13 608 CYS A O 1
ATOM 4259 N N . VAL A 1 581 ? 12.561 -5.620 135.675 1.00 43.29 609 VAL A N 1
ATOM 4260 C CA . VAL A 1 581 ? 13.577 -5.009 134.844 1.00 41.53 609 VAL A CA 1
ATOM 4261 C C . VAL A 1 581 ? 14.738 -4.563 135.726 1.00 46.92 609 VAL A C 1
ATOM 4262 O O . VAL A 1 581 ? 14.554 -4.288 136.912 1.00 46.56 609 VAL A O 1
ATOM 4266 N N . HIS A 1 582 ? 15.936 -4.544 135.140 1.00 43.82 610 HIS A N 1
ATOM 4267 C CA . HIS A 1 582 ? 17.179 -4.076 135.734 1.00 43.85 610 HIS A CA 1
ATOM 4268 C C . HIS A 1 582 ? 17.435 -4.695 137.114 1.00 50.17 610 HIS A C 1
ATOM 4269 O O . HIS A 1 582 ? 17.735 -4.006 138.104 1.00 51.54 610 HIS A O 1
ATOM 4276 N N . ASN A 1 583 ? 17.369 -6.018 137.147 1.00 45.05 611 ASN A N 1
ATOM 4277 C CA . ASN A 1 583 ? 17.794 -6.787 138.293 1.00 44.60 611 ASN A CA 1
ATOM 4278 C C . ASN A 1 583 ? 19.047 -7.467 137.819 1.00 50.82 611 ASN A C 1
ATOM 4279 O O . ASN A 1 583 ? 19.704 -6.933 136.914 1.00 51.99 611 ASN A O 1
ATOM 4284 N N . LYS A 1 584 ? 19.396 -8.618 138.380 1.00 47.74 612 LYS A N 1
ATOM 4285 C CA . LYS A 1 584 ? 20.571 -9.388 137.952 1.00 47.52 612 LYS A CA 1
ATOM 4286 C C . LYS A 1 584 ? 20.127 -10.855 137.839 1.00 51.16 612 LYS A C 1
ATOM 4287 O O . LYS A 1 584 ? 20.914 -11.782 138.093 1.00 51.19 612 LYS A O 1
ATOM 4293 N N . VAL A 1 585 ? 18.833 -11.044 137.439 1.00 47.16 613 VAL A N 1
ATOM 4294 C CA . VAL A 1 585 ? 18.154 -12.339 137.409 1.00 47.79 613 VAL A CA 1
ATOM 4295 C C . VAL A 1 585 ? 18.874 -13.284 136.440 1.00 57.68 613 VAL A C 1
ATOM 4296 O O . VAL A 1 585 ? 18.932 -13.025 135.239 1.00 58.30 613 VAL A O 1
ATOM 4300 N N . ARG A 1 586 ? 19.421 -14.383 136.998 1.00 56.28 614 ARG A N 1
ATOM 4301 C CA . ARG A 1 586 ? 20.112 -15.433 136.240 1.00 57.01 614 ARG A CA 1
ATOM 4302 C C . ARG A 1 586 ? 19.292 -16.739 136.261 1.00 63.18 614 ARG A C 1
ATOM 4303 O O . ARG A 1 586 ? 19.601 -17.651 135.490 1.00 63.55 614 ARG A O 1
ATOM 4311 N N . HIS A 1 587 ? 18.271 -16.838 137.159 1.00 60.10 615 HIS A N 1
ATOM 4312 C CA . HIS A 1 587 ? 17.462 -18.048 137.303 1.00 60.18 615 HIS A CA 1
ATOM 4313 C C . HIS A 1 587 ? 15.964 -17.755 137.583 1.00 60.35 615 HIS A C 1
ATOM 4314 O O . HIS A 1 587 ? 15.620 -17.207 138.635 1.00 59.50 615 HIS A O 1
ATOM 4321 N N . LEU A 1 588 ? 15.085 -18.227 136.673 1.00 54.29 616 LEU A N 1
ATOM 4322 C CA . LEU A 1 588 ? 13.623 -18.123 136.792 1.00 52.86 616 LEU A CA 1
ATOM 4323 C C . LEU A 1 588 ? 12.978 -19.387 137.353 1.00 59.43 616 LEU A C 1
ATOM 4324 O O . LEU A 1 588 ? 13.448 -20.503 137.108 1.00 61.69 616 LEU A O 1
ATOM 4329 N N . GLU A 1 589 ? 11.862 -19.211 138.052 1.00 55.02 617 GLU A N 1
ATOM 4330 C CA . GLU A 1 589 ? 11.027 -20.302 138.555 1.00 55.66 617 GLU A CA 1
ATOM 4331 C C . GLU A 1 589 ? 9.641 -20.062 138.012 1.00 58.34 617 GLU A C 1
ATOM 4332 O O . GLU A 1 589 ? 9.261 -18.911 137.828 1.00 57.34 617 GLU A O 1
ATOM 4338 N N . ALA A 1 590 ? 8.903 -21.108 137.699 1.00 55.61 618 ALA A N 1
ATOM 4339 C CA . ALA A 1 590 ? 7.588 -20.908 137.100 1.00 55.18 618 ALA A CA 1
ATOM 4340 C C . ALA A 1 590 ? 6.512 -20.547 138.134 1.00 58.64 618 ALA A C 1
ATOM 4341 O O . ALA A 1 590 ? 6.621 -20.922 139.300 1.00 59.57 618 ALA A O 1
ATOM 4343 N N . PHE A 1 591 ? 5.487 -19.797 137.679 1.00 53.51 619 PHE A N 1
ATOM 4344 C CA . PHE A 1 591 ? 4.249 -19.458 138.389 1.00 53.08 619 PHE A CA 1
ATOM 4345 C C . PHE A 1 591 ? 3.190 -20.522 138.116 1.00 58.21 619 PHE A C 1
ATOM 4346 O O . PHE A 1 591 ? 2.312 -20.791 138.938 1.00 57.36 619 PHE A O 1
ATOM 4354 N N . GLY A 1 592 ? 3.288 -21.096 136.923 1.00 56.09 620 GLY A N 1
ATOM 4355 C CA . GLY A 1 592 ? 2.348 -22.081 136.426 1.00 56.94 620 GLY A CA 1
ATOM 4356 C C . GLY A 1 592 ? 1.370 -21.402 135.502 1.00 60.23 620 GLY A C 1
ATOM 4357 O O . GLY A 1 592 ? 1.226 -20.176 135.535 1.00 58.64 620 GLY A O 1
ATOM 4358 N N . THR A 1 593 ? 0.669 -22.208 134.700 1.00 57.89 621 THR A N 1
ATOM 4359 C CA . THR A 1 593 ? -0.299 -21.772 133.685 1.00 57.43 621 THR A CA 1
ATOM 4360 C C . THR A 1 593 ? -1.626 -21.270 134.309 1.00 61.60 621 THR A C 1
ATOM 4361 O O . THR A 1 593 ? -2.477 -20.764 133.585 1.00 61.89 621 THR A O 1
ATOM 4365 N N . ASN A 1 594 ? -1.794 -21.396 135.634 1.00 57.62 622 ASN A N 1
ATOM 4366 C CA . ASN A 1 594 ? -2.975 -20.925 136.355 1.00 57.11 622 ASN A CA 1
ATOM 4367 C C . ASN A 1 594 ? -2.824 -19.446 136.728 1.00 59.42 622 ASN A C 1
ATOM 4368 O O . ASN A 1 594 ? -3.797 -18.812 137.152 1.00 59.01 622 ASN A O 1
ATOM 4373 N N . VAL A 1 595 ? -1.598 -18.907 136.577 1.00 54.80 623 VAL A N 1
ATOM 4374 C CA . VAL A 1 595 ? -1.289 -17.504 136.799 1.00 52.95 623 VAL A CA 1
ATOM 4375 C C . VAL A 1 595 ? -1.341 -16.843 135.422 1.00 57.23 623 VAL A C 1
ATOM 4376 O O . VAL A 1 595 ? -0.493 -17.115 134.561 1.00 57.38 623 VAL A O 1
ATOM 4380 N N . LYS A 1 596 ? -2.401 -16.035 135.209 1.00 52.05 624 LYS A N 1
ATOM 4381 C CA . LYS A 1 596 ? -2.697 -15.311 133.977 1.00 49.81 624 LYS A CA 1
ATOM 4382 C C . LYS A 1 596 ? -2.186 -13.858 134.091 1.00 50.76 624 LYS A C 1
ATOM 4383 O O . LYS A 1 596 ? -2.776 -13.043 134.812 1.00 50.67 624 LYS A O 1
ATOM 4389 N N . LEU A 1 597 ? -1.081 -13.545 133.386 1.00 44.95 625 LEU A N 1
ATOM 4390 C CA . LEU A 1 597 ? -0.492 -12.207 133.396 1.00 43.07 625 LEU A CA 1
ATOM 4391 C C . LEU A 1 597 ? -0.938 -11.373 132.220 1.00 48.45 625 LEU A C 1
ATOM 4392 O O . LEU A 1 597 ? -0.963 -11.862 131.099 1.00 49.89 625 LEU A O 1
ATOM 4397 N N . THR A 1 598 ? -1.225 -10.085 132.464 1.00 44.46 626 THR A N 1
ATOM 4398 C CA . THR A 1 598 ? -1.556 -9.098 131.427 1.00 42.89 626 THR A CA 1
ATOM 4399 C C . THR A 1 598 ? -0.279 -8.395 131.038 1.00 46.93 626 THR A C 1
ATOM 4400 O O . THR A 1 598 ? -0.095 -8.022 129.872 1.00 46.60 626 THR A O 1
ATOM 4404 N N . ASP A 1 599 ? 0.619 -8.223 132.022 1.00 43.53 627 ASP A N 1
ATOM 4405 C CA . ASP A 1 599 ? 1.879 -7.540 131.803 1.00 43.31 627 ASP A CA 1
ATOM 4406 C C . ASP A 1 599 ? 3.013 -8.305 132.408 1.00 46.06 627 ASP A C 1
ATOM 4407 O O . ASP A 1 599 ? 2.936 -8.756 133.547 1.00 46.18 627 ASP A O 1
ATOM 4412 N N . LEU A 1 600 ? 4.088 -8.433 131.640 1.00 41.78 628 LEU A N 1
ATOM 4413 C CA . LEU A 1 600 ? 5.303 -9.104 132.081 1.00 40.68 628 LEU A CA 1
ATOM 4414 C C . LEU A 1 600 ? 6.465 -8.379 131.459 1.00 43.68 628 LEU A C 1
ATOM 4415 O O . LEU A 1 600 ? 6.516 -8.242 130.238 1.00 43.74 628 LEU A O 1
ATOM 4420 N N . LYS A 1 601 ? 7.340 -7.826 132.311 1.00 39.52 629 LYS A N 1
ATOM 4421 C CA . LYS A 1 601 ? 8.524 -7.070 131.916 1.00 38.63 629 LYS A CA 1
ATOM 4422 C C . LYS A 1 601 ? 9.746 -7.679 132.599 1.00 44.03 629 LYS A C 1
ATOM 4423 O O . LYS A 1 601 ? 9.948 -7.491 133.800 1.00 43.66 629 LYS A O 1
ATOM 4429 N N . LEU A 1 602 ? 10.520 -8.480 131.846 1.00 40.76 630 LEU A N 1
ATOM 4430 C CA . LEU A 1 602 ? 11.707 -9.147 132.384 1.00 40.13 630 LEU A CA 1
ATOM 4431 C C . LEU A 1 602 ? 12.989 -8.578 131.764 1.00 43.82 630 LEU A C 1
ATOM 4432 O O . LEU A 1 602 ? 14.064 -9.133 131.977 1.00 42.80 630 LEU A O 1
ATOM 4437 N N . ASP A 1 603 ? 12.885 -7.420 131.068 1.00 40.64 631 ASP A N 1
ATOM 4438 C CA . ASP A 1 603 ? 13.999 -6.769 130.374 1.00 40.19 631 ASP A CA 1
ATOM 4439 C C . ASP A 1 603 ? 15.174 -6.437 131.286 1.00 44.92 631 ASP A C 1
ATOM 4440 O O . ASP A 1 603 ? 14.999 -6.225 132.481 1.00 45.76 631 ASP A O 1
ATOM 4445 N N . TYR A 1 604 ? 16.376 -6.392 130.704 1.00 41.04 632 TYR A N 1
ATOM 4446 C CA . TYR A 1 604 ? 17.641 -6.064 131.364 1.00 40.69 632 TYR A CA 1
ATOM 4447 C C . TYR A 1 604 ? 17.900 -6.942 132.581 1.00 48.74 632 TYR A C 1
ATOM 4448 O O . TYR A 1 604 ? 17.809 -6.484 133.717 1.00 50.65 632 TYR A O 1
ATOM 4457 N N . ASN A 1 605 ? 18.264 -8.207 132.327 1.00 46.81 633 ASN A N 1
ATOM 4458 C CA . ASN A 1 605 ? 18.672 -9.202 133.328 1.00 47.21 633 ASN A CA 1
ATOM 4459 C C . ASN A 1 605 ? 19.722 -10.140 132.681 1.00 52.91 633 ASN A C 1
ATOM 4460 O O . ASN A 1 605 ? 20.405 -9.729 131.740 1.00 52.74 633 ASN A O 1
ATOM 4465 N N . GLN A 1 606 ? 19.839 -11.384 133.154 1.00 50.86 634 GLN A N 1
ATOM 4466 C CA . GLN A 1 606 ? 20.788 -12.360 132.618 1.00 51.77 634 GLN A CA 1
ATOM 4467 C C . GLN A 1 606 ? 20.106 -13.738 132.504 1.00 55.67 634 GLN A C 1
ATOM 4468 O O . GLN A 1 606 ? 20.678 -14.763 132.881 1.00 57.87 634 GLN A O 1
ATOM 4474 N N . ILE A 1 607 ? 18.880 -13.747 131.985 1.00 49.58 635 ILE A N 1
ATOM 4475 C CA . ILE A 1 607 ? 18.068 -14.951 131.823 1.00 49.27 635 ILE A CA 1
ATOM 4476 C C . ILE A 1 607 ? 18.498 -15.635 130.528 1.00 55.16 635 ILE A C 1
ATOM 4477 O O . ILE A 1 607 ? 18.610 -14.965 129.502 1.00 55.15 635 ILE A O 1
ATOM 4482 N N . GLU A 1 608 ? 18.788 -16.954 130.598 1.00 52.85 636 GLU A N 1
ATOM 4483 C CA . GLU A 1 608 ? 19.246 -17.783 129.469 1.00 52.75 636 GLU A CA 1
ATOM 4484 C C . GLU A 1 608 ? 18.102 -18.569 128.855 1.00 56.76 636 GLU A C 1
ATOM 4485 O O . GLU A 1 608 ? 18.108 -18.825 127.641 1.00 56.39 636 GLU A O 1
ATOM 4491 N N . GLU A 1 609 ? 17.153 -19.011 129.714 1.00 53.75 637 GLU A N 1
ATOM 4492 C CA . GLU A 1 609 ? 15.955 -19.770 129.336 1.00 54.03 637 GLU A CA 1
ATOM 4493 C C . GLU A 1 609 ? 14.767 -19.410 130.214 1.00 56.76 637 GLU A C 1
ATOM 4494 O O . GLU A 1 609 ? 14.929 -19.201 131.423 1.00 57.81 637 GLU A O 1
ATOM 4500 N N . ILE A 1 610 ? 13.565 -19.377 129.607 1.00 50.58 638 ILE A N 1
ATOM 4501 C CA . ILE A 1 610 ? 12.292 -19.116 130.303 1.00 49.05 638 ILE A CA 1
ATOM 4502 C C . ILE A 1 610 ? 11.547 -20.470 130.423 1.00 54.51 638 ILE A C 1
ATOM 4503 O O . ILE A 1 610 ? 11.409 -21.148 129.402 1.00 55.27 638 ILE A O 1
ATOM 4508 N N . PRO A 1 611 ? 11.122 -20.911 131.636 1.00 51.35 639 PRO A N 1
ATOM 4509 C CA . PRO A 1 611 ? 10.426 -22.220 131.761 1.00 52.74 639 PRO A CA 1
ATOM 4510 C C . PRO A 1 611 ? 9.164 -22.314 130.888 1.00 60.42 639 PRO A C 1
ATOM 4511 O O . PRO A 1 611 ? 8.411 -21.339 130.833 1.00 59.92 639 PRO A O 1
ATOM 4515 N N . GLU A 1 612 ? 8.934 -23.479 130.195 1.00 59.50 640 GLU A N 1
ATOM 4516 C CA . GLU A 1 612 ? 7.805 -23.710 129.250 1.00 59.46 640 GLU A CA 1
ATOM 4517 C C . GLU A 1 612 ? 6.432 -23.508 129.974 1.00 64.27 640 GLU A C 1
ATOM 4518 O O . GLU A 1 612 ? 5.410 -23.263 129.313 1.00 64.72 640 GLU A O 1
ATOM 4524 N N . ASP A 1 613 ? 6.455 -23.520 131.329 1.00 60.00 641 ASP A N 1
ATOM 4525 C CA . ASP A 1 613 ? 5.320 -23.323 132.235 1.00 59.28 641 ASP A CA 1
ATOM 4526 C C . ASP A 1 613 ? 5.492 -22.044 133.096 1.00 60.63 641 ASP A C 1
ATOM 4527 O O . ASP A 1 613 ? 4.842 -21.943 134.144 1.00 60.36 641 ASP A O 1
ATOM 4532 N N . PHE A 1 614 ? 6.351 -21.063 132.658 1.00 54.61 642 PHE A N 1
ATOM 4533 C CA . PHE A 1 614 ? 6.630 -19.833 133.412 1.00 53.29 642 PHE A CA 1
ATOM 4534 C C . PHE A 1 614 ? 5.340 -19.212 133.904 1.00 55.77 642 PHE A C 1
ATOM 4535 O O . PHE A 1 614 ? 5.201 -18.971 135.100 1.00 54.58 642 PHE A O 1
ATOM 4543 N N . CYS A 1 615 ? 4.393 -18.982 132.976 1.00 52.97 643 CYS A N 1
ATOM 4544 C CA . CYS A 1 615 ? 3.050 -18.466 133.232 1.00 53.17 643 CYS A CA 1
ATOM 4545 C C . CYS A 1 615 ? 2.186 -18.621 131.985 1.00 56.00 643 CYS A C 1
ATOM 4546 O O . CYS A 1 615 ? 2.597 -19.187 130.963 1.00 54.82 643 CYS A O 1
ATOM 4549 N N . ALA A 1 616 ? 0.965 -18.097 132.115 1.00 52.34 644 ALA A N 1
ATOM 4550 C CA . ALA A 1 616 ? -0.073 -17.948 131.112 1.00 50.84 644 ALA A CA 1
ATOM 4551 C C . ALA A 1 616 ? -0.347 -16.458 130.939 1.00 52.51 644 ALA A C 1
ATOM 4552 O O . ALA A 1 616 ? 0.187 -15.645 131.709 1.00 51.12 644 ALA A O 1
ATOM 4554 N N . PHE A 1 617 ? -1.139 -16.085 129.929 1.00 47.30 645 PHE A N 1
ATOM 4555 C CA . PHE A 1 617 ? -1.415 -14.684 129.663 1.00 44.94 645 PHE A CA 1
ATOM 4556 C C . PHE A 1 617 ? -2.902 -14.452 129.481 1.00 49.65 645 PHE A C 1
ATOM 4557 O O . PHE A 1 617 ? -3.626 -15.388 129.126 1.00 49.91 645 PHE A O 1
ATOM 4565 N N . THR A 1 618 ? -3.360 -13.204 129.748 1.00 46.73 646 THR A N 1
ATOM 4566 C CA . THR A 1 618 ? -4.766 -12.806 129.613 1.00 46.96 646 THR A CA 1
ATOM 4567 C C . THR A 1 618 ? -5.028 -12.262 128.198 1.00 51.27 646 THR A C 1
ATOM 4568 O O . THR A 1 618 ? -4.099 -12.019 127.429 1.00 49.43 646 THR A O 1
ATOM 4572 N N . ASP A 1 619 ? -6.317 -12.087 127.875 1.00 50.12 647 ASP A N 1
ATOM 4573 C CA . ASP A 1 619 ? -6.845 -11.572 126.614 1.00 50.65 647 ASP A CA 1
ATOM 4574 C C . ASP A 1 619 ? -6.765 -10.011 126.581 1.00 54.79 647 ASP A C 1
ATOM 4575 O O . ASP A 1 619 ? -7.438 -9.346 125.772 1.00 54.70 647 ASP A O 1
ATOM 4580 N N . GLN A 1 620 ? -5.907 -9.439 127.450 1.00 50.12 648 GLN A N 1
ATOM 4581 C CA . GLN A 1 620 ? -5.754 -7.994 127.589 1.00 48.38 648 GLN A CA 1
ATOM 4582 C C . GLN A 1 620 ? -4.310 -7.554 127.351 1.00 49.53 648 GLN A C 1
ATOM 4583 O O . GLN A 1 620 ? -4.047 -6.352 127.404 1.00 49.36 648 GLN A O 1
ATOM 4589 N N . VAL A 1 621 ? -3.383 -8.511 127.089 1.00 43.49 649 VAL A N 1
ATOM 4590 C CA . VAL A 1 621 ? -1.937 -8.266 126.916 1.00 41.46 649 VAL A CA 1
ATOM 4591 C C . VAL A 1 621 ? -1.656 -7.311 125.775 1.00 45.30 649 VAL A C 1
ATOM 4592 O O . VAL A 1 621 ? -2.103 -7.543 124.652 1.00 45.74 649 VAL A O 1
ATOM 4596 N N . GLU A 1 622 ? -0.870 -6.266 126.046 1.00 41.65 650 GLU A N 1
ATOM 4597 C CA . GLU A 1 622 ? -0.472 -5.362 124.976 1.00 41.10 650 GLU A CA 1
ATOM 4598 C C . GLU A 1 622 ? 0.957 -5.769 124.514 1.00 45.93 650 GLU A C 1
ATOM 4599 O O . GLU A 1 622 ? 1.067 -6.426 123.484 1.00 48.02 650 GLU A O 1
ATOM 4605 N N . GLY A 1 623 ? 1.999 -5.456 125.289 1.00 39.69 651 GLY A N 1
ATOM 4606 C CA . GLY A 1 623 ? 3.380 -5.794 124.956 1.00 38.51 651 GLY A CA 1
ATOM 4607 C C . GLY A 1 623 ? 4.158 -6.367 126.122 1.00 44.38 651 GLY A C 1
ATOM 4608 O O . GLY A 1 623 ? 4.115 -5.838 127.247 1.00 46.57 651 GLY A O 1
ATOM 4609 N N . LEU A 1 624 ? 4.852 -7.480 125.858 1.00 38.64 652 LEU A N 1
ATOM 4610 C CA . LEU A 1 624 ? 5.680 -8.212 126.815 1.00 36.64 652 LEU A CA 1
ATOM 4611 C C . LEU A 1 624 ? 7.161 -7.926 126.569 1.00 41.69 652 LEU A C 1
ATOM 4612 O O . LEU A 1 624 ? 7.568 -7.791 125.413 1.00 42.88 652 LEU A O 1
ATOM 4617 N N . GLY A 1 625 ? 7.949 -7.815 127.635 1.00 36.98 653 GLY A N 1
ATOM 4618 C CA . GLY A 1 625 ? 9.367 -7.504 127.511 1.00 36.11 653 GLY A CA 1
ATOM 4619 C C . GLY A 1 625 ? 10.290 -8.581 128.023 1.00 42.48 653 GLY A C 1
ATOM 4620 O O . GLY A 1 625 ? 10.201 -8.979 129.195 1.00 43.17 653 GLY A O 1
ATOM 4621 N N . PHE A 1 626 ? 11.171 -9.074 127.128 1.00 39.41 654 PHE A N 1
ATOM 4622 C CA . PHE A 1 626 ? 12.192 -10.081 127.437 1.00 40.31 654 PHE A CA 1
ATOM 4623 C C . PHE A 1 626 ? 13.530 -9.639 126.860 1.00 45.47 654 PHE A C 1
ATOM 4624 O O . PHE A 1 626 ? 14.447 -10.456 126.721 1.00 47.55 654 PHE A O 1
ATOM 4632 N N . SER A 1 627 ? 13.638 -8.356 126.485 1.00 39.83 655 SER A N 1
ATOM 4633 C CA . SER A 1 627 ? 14.834 -7.823 125.865 1.00 38.90 655 SER A CA 1
ATOM 4634 C C . SER A 1 627 ? 15.972 -7.723 126.846 1.00 45.56 655 SER A C 1
ATOM 4635 O O . SER A 1 627 ? 15.749 -7.714 128.052 1.00 46.41 655 SER A O 1
ATOM 4638 N N . HIS A 1 628 ? 17.194 -7.575 126.318 1.00 42.59 656 HIS A N 1
ATOM 4639 C CA . HIS A 1 628 ? 18.429 -7.370 127.060 1.00 42.43 656 HIS A CA 1
ATOM 4640 C C . HIS A 1 628 ? 18.621 -8.460 128.111 1.00 48.13 656 HIS A C 1
ATOM 4641 O O . HIS A 1 628 ? 18.680 -8.184 129.312 1.00 48.63 656 HIS A O 1
ATOM 4648 N N . ASN A 1 629 ? 18.737 -9.706 127.625 1.00 44.48 657 ASN A N 1
ATOM 4649 C CA . ASN A 1 629 ? 19.022 -10.886 128.437 1.00 45.19 657 ASN A CA 1
ATOM 4650 C C . ASN A 1 629 ? 20.062 -11.743 127.705 1.00 50.17 657 ASN A C 1
ATOM 4651 O O . ASN A 1 629 ? 20.825 -11.207 126.895 1.00 50.92 657 ASN A O 1
ATOM 4656 N N . LYS A 1 630 ? 20.129 -13.038 128.021 1.00 45.34 658 LYS A N 1
ATOM 4657 C CA . LYS A 1 630 ? 21.080 -13.960 127.416 1.00 45.34 658 LYS A CA 1
ATOM 4658 C C . LYS A 1 630 ? 20.297 -15.157 126.838 1.00 51.47 658 LYS A C 1
ATOM 4659 O O . LYS A 1 630 ? 20.843 -16.271 126.723 1.00 51.92 658 LYS A O 1
ATOM 4665 N N . LEU A 1 631 ? 18.996 -14.909 126.470 1.00 46.37 659 LEU A N 1
ATOM 4666 C CA . LEU A 1 631 ? 18.086 -15.936 125.957 1.00 45.40 659 LEU A CA 1
ATOM 4667 C C . LEU A 1 631 ? 18.649 -16.615 124.728 1.00 50.06 659 LEU A C 1
ATOM 4668 O O . LEU A 1 631 ? 18.978 -15.934 123.757 1.00 49.72 659 LEU A O 1
ATOM 4673 N N . LYS A 1 632 ? 18.759 -17.963 124.791 1.00 46.12 660 LYS A N 1
ATOM 4674 C CA . LYS A 1 632 ? 19.244 -18.826 123.712 1.00 45.59 660 LYS A CA 1
ATOM 4675 C C . LYS A 1 632 ? 18.122 -19.180 122.710 1.00 49.94 660 LYS A C 1
ATOM 4676 O O . LYS A 1 632 ? 18.405 -19.463 121.543 1.00 50.02 660 LYS A O 1
ATOM 4682 N N . TYR A 1 633 ? 16.858 -19.232 123.191 1.00 46.25 661 TYR A N 1
ATOM 4683 C CA . TYR A 1 633 ? 15.671 -19.652 122.423 1.00 44.99 661 TYR A CA 1
ATOM 4684 C C . TYR A 1 633 ? 14.424 -18.819 122.701 1.00 47.37 661 TYR A C 1
ATOM 4685 O O . TYR A 1 633 ? 14.275 -18.279 123.815 1.00 46.28 661 TYR A O 1
ATOM 4694 N N . ILE A 1 634 ? 13.481 -18.811 121.715 1.00 41.99 662 ILE A N 1
ATOM 4695 C CA . ILE A 1 634 ? 12.163 -18.212 121.878 1.00 41.54 662 ILE A CA 1
ATOM 4696 C C . ILE A 1 634 ? 11.385 -19.212 122.755 1.00 49.38 662 ILE A C 1
ATOM 4697 O O . ILE A 1 634 ? 11.307 -20.397 122.385 1.00 49.97 662 ILE A O 1
ATOM 4702 N N . PRO A 1 635 ? 10.912 -18.805 123.967 1.00 46.74 663 PRO A N 1
ATOM 4703 C CA . PRO A 1 635 ? 10.200 -19.767 124.830 1.00 46.80 663 PRO A CA 1
ATOM 4704 C C . PRO A 1 635 ? 8.818 -20.137 124.257 1.00 49.46 663 PRO A C 1
ATOM 4705 O O . PRO A 1 635 ? 8.131 -19.274 123.706 1.00 48.04 663 PRO A O 1
ATOM 4709 N N . ASN A 1 636 ? 8.419 -21.422 124.373 1.00 46.78 664 ASN A N 1
ATOM 4710 C CA . ASN A 1 636 ? 7.130 -21.913 123.867 1.00 46.78 664 ASN A CA 1
ATOM 4711 C C . ASN A 1 636 ? 6.000 -21.661 124.914 1.00 52.99 664 ASN A C 1
ATOM 4712 O O . ASN A 1 636 ? 5.318 -22.601 125.362 1.00 54.97 664 ASN A O 1
ATOM 4717 N N . ILE A 1 637 ? 5.796 -20.371 125.279 1.00 46.71 665 ILE A N 1
ATOM 4718 C CA . ILE A 1 637 ? 4.817 -19.970 126.287 1.00 45.12 665 ILE A CA 1
ATOM 4719 C C . ILE A 1 637 ? 3.637 -19.182 125.673 1.00 48.53 665 ILE A C 1
ATOM 4720 O O . ILE A 1 637 ? 2.838 -18.618 126.427 1.00 48.09 665 ILE A O 1
ATOM 4725 N N . PHE A 1 638 ? 3.494 -19.188 124.333 1.00 45.18 666 PHE A N 1
ATOM 4726 C CA . PHE A 1 638 ? 2.403 -18.487 123.637 1.00 44.58 666 PHE A CA 1
ATOM 4727 C C . PHE A 1 638 ? 1.613 -19.477 122.786 1.00 49.33 666 PHE A C 1
ATOM 4728 O O . PHE A 1 638 ? 1.991 -20.640 122.732 1.00 50.38 666 PHE A O 1
ATOM 4736 N N . ASN A 1 639 ? 0.495 -19.049 122.178 1.00 45.42 667 ASN A N 1
ATOM 4737 C CA . ASN A 1 639 ? -0.321 -19.919 121.335 1.00 46.46 667 ASN A CA 1
ATOM 4738 C C . ASN A 1 639 ? -0.865 -19.119 120.176 1.00 52.97 667 ASN A C 1
ATOM 4739 O O . ASN A 1 639 ? -1.633 -18.198 120.396 1.00 54.05 667 ASN A O 1
ATOM 4744 N N . ALA A 1 640 ? -0.473 -19.463 118.945 1.00 49.79 668 ALA A N 1
ATOM 4745 C CA . ALA A 1 640 ? -0.914 -18.758 117.753 1.00 49.52 668 ALA A CA 1
ATOM 4746 C C . ALA A 1 640 ? -2.367 -19.104 117.413 1.00 56.13 668 ALA A C 1
ATOM 4747 O O . ALA A 1 640 ? -2.996 -18.405 116.605 1.00 55.93 668 ALA A O 1
ATOM 4749 N N . LYS A 1 641 ? -2.900 -20.184 118.038 1.00 54.15 669 LYS A N 1
ATOM 4750 C CA . LYS A 1 641 ? -4.280 -20.644 117.865 1.00 55.12 669 LYS A CA 1
ATOM 4751 C C . LYS A 1 641 ? -5.244 -19.837 118.785 1.00 60.22 669 LYS A C 1
ATOM 4752 O O . LYS A 1 641 ? -6.470 -20.034 118.727 1.00 61.58 669 LYS A O 1
ATOM 4758 N N . SER A 1 642 ? -4.686 -18.915 119.601 1.00 55.13 670 SER A N 1
ATOM 4759 C CA . SER A 1 642 ? -5.450 -18.054 120.498 1.00 54.87 670 SER A CA 1
ATOM 4760 C C . SER A 1 642 ? -6.224 -17.007 119.699 1.00 58.96 670 SER A C 1
ATOM 4761 O O . SER A 1 642 ? -5.685 -16.369 118.797 1.00 58.07 670 SER A O 1
ATOM 4764 N N . VAL A 1 643 ? -7.483 -16.818 120.069 1.00 56.42 671 VAL A N 1
ATOM 4765 C CA . VAL A 1 643 ? -8.404 -15.862 119.456 1.00 55.84 671 VAL A CA 1
ATOM 4766 C C . VAL A 1 643 ? -7.955 -14.419 119.756 1.00 57.01 671 VAL A C 1
ATOM 4767 O O . VAL A 1 643 ? -8.300 -13.517 118.996 1.00 56.23 671 VAL A O 1
ATOM 4771 N N . TYR A 1 644 ? -7.233 -14.193 120.876 1.00 52.64 672 TYR A N 1
ATOM 4772 C CA . TYR A 1 644 ? -6.774 -12.851 121.226 1.00 51.83 672 TYR A CA 1
ATOM 4773 C C . TYR A 1 644 ? -5.351 -12.671 120.690 1.00 51.74 672 TYR A C 1
ATOM 4774 O O . TYR A 1 644 ? -4.480 -13.519 120.907 1.00 51.40 672 TYR A O 1
ATOM 4783 N N . VAL A 1 645 ? -5.119 -11.551 120.002 1.00 44.70 673 VAL A N 1
ATOM 4784 C CA . VAL A 1 645 ? -3.812 -11.280 119.422 1.00 42.46 673 VAL A CA 1
ATOM 4785 C C . VAL A 1 645 ? -3.159 -10.136 120.192 1.00 45.13 673 VAL A C 1
ATOM 4786 O O . VAL A 1 645 ? -3.581 -8.973 120.077 1.00 44.24 673 VAL A O 1
ATOM 4798 N N . GLY A 1 647 ? -0.353 -7.301 121.291 1.00 40.62 675 GLY A N 1
ATOM 4799 C CA . GLY A 1 647 ? 0.250 -6.244 120.489 1.00 40.36 675 GLY A CA 1
ATOM 4800 C C . GLY A 1 647 ? 1.663 -6.576 120.037 1.00 46.71 675 GLY A C 1
ATOM 4801 O O . GLY A 1 647 ? 2.008 -6.348 118.866 1.00 47.94 675 GLY A O 1
ATOM 4802 N N . SER A 1 648 ? 2.493 -7.144 120.954 1.00 42.34 676 SER A N 1
ATOM 4803 C CA . SER A 1 648 ? 3.879 -7.451 120.629 1.00 42.11 676 SER A CA 1
ATOM 4804 C C . SER A 1 648 ? 4.652 -8.298 121.689 1.00 48.73 676 SER A C 1
ATOM 4805 O O . SER A 1 648 ? 4.297 -8.332 122.874 1.00 49.53 676 SER A O 1
ATOM 4808 N N . VAL A 1 649 ? 5.761 -8.918 121.243 1.00 43.59 677 VAL A N 1
ATOM 4809 C CA . VAL A 1 649 ? 6.724 -9.585 122.106 1.00 43.06 677 VAL A CA 1
ATOM 4810 C C . VAL A 1 649 ? 8.061 -8.982 121.770 1.00 45.11 677 VAL A C 1
ATOM 4811 O O . VAL A 1 649 ? 8.365 -8.836 120.576 1.00 47.05 677 VAL A O 1
ATOM 4815 N N . ASP A 1 650 ? 8.837 -8.565 122.786 1.00 36.68 678 ASP A N 1
ATOM 4816 C CA . ASP A 1 650 ? 10.162 -7.977 122.556 1.00 34.96 678 ASP A CA 1
ATOM 4817 C C . ASP A 1 650 ? 11.267 -8.920 123.063 1.00 39.78 678 ASP A C 1
ATOM 4818 O O . ASP A 1 650 ? 11.443 -9.133 124.279 1.00 39.18 678 ASP A O 1
ATOM 4823 N N . PHE A 1 651 ? 12.020 -9.471 122.108 1.00 37.48 679 PHE A N 1
ATOM 4824 C CA . PHE A 1 651 ? 13.134 -10.370 122.389 1.00 37.88 679 PHE A CA 1
ATOM 4825 C C . PHE A 1 651 ? 14.439 -9.798 121.856 1.00 39.71 679 PHE A C 1
ATOM 4826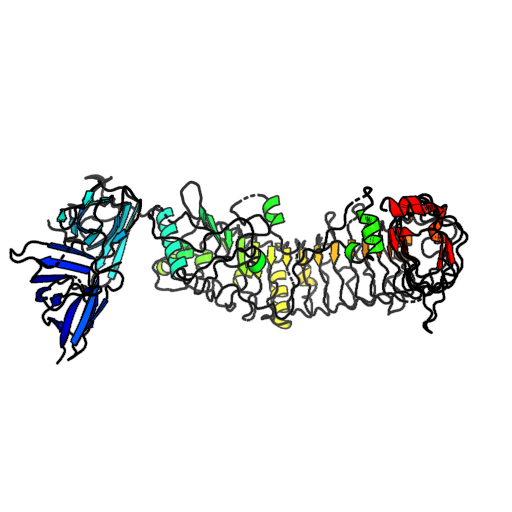 O O . PHE A 1 651 ? 15.384 -10.544 121.614 1.00 40.14 679 PHE A O 1
ATOM 4834 N N . SER A 1 652 ? 14.497 -8.481 121.673 1.00 35.41 680 SER A N 1
ATOM 4835 C CA . SER A 1 652 ? 15.701 -7.821 121.179 1.00 35.26 680 SER A CA 1
ATOM 4836 C C . SER A 1 652 ? 16.840 -7.949 122.195 1.00 39.70 680 SER A C 1
ATOM 4837 O O . SER A 1 652 ? 16.583 -8.119 123.383 1.00 38.75 680 SER A O 1
ATOM 4840 N N . TYR A 1 653 ? 18.093 -7.904 121.714 1.00 37.43 681 TYR A N 1
ATOM 4841 C CA . TYR A 1 653 ? 19.317 -7.969 122.517 1.00 37.97 681 TYR A CA 1
ATOM 4842 C C . TYR A 1 653 ? 19.360 -9.229 123.409 1.00 41.68 681 TYR A C 1
ATOM 4843 O O . TYR A 1 653 ? 19.436 -9.141 124.634 1.00 41.68 681 TYR A O 1
ATOM 4852 N N . ASN A 1 654 ? 19.366 -10.398 122.763 1.00 38.34 682 ASN A N 1
ATOM 4853 C CA . ASN A 1 654 ? 19.501 -11.718 123.388 1.00 38.59 682 ASN A CA 1
ATOM 4854 C C . ASN A 1 654 ? 20.536 -12.535 122.583 1.00 46.06 682 ASN A C 1
ATOM 4855 O O . ASN A 1 654 ? 21.331 -11.932 121.854 1.00 47.42 682 ASN A O 1
ATOM 4860 N N . LYS A 1 655 ? 20.517 -13.882 122.686 1.00 42.58 683 LYS A N 1
ATOM 4861 C CA . LYS A 1 655 ? 21.451 -14.772 121.991 1.00 41.87 683 LYS A CA 1
ATOM 4862 C C . LYS A 1 655 ? 20.683 -15.870 121.266 1.00 46.94 683 LYS A C 1
ATOM 4863 O O . LYS A 1 655 ? 21.118 -17.024 121.278 1.00 48.49 683 LYS A O 1
ATOM 4869 N N . ILE A 1 656 ? 19.503 -15.538 120.694 1.00 42.29 684 ILE A N 1
ATOM 4870 C CA . ILE A 1 656 ? 18.647 -16.509 119.998 1.00 41.74 684 ILE A CA 1
ATOM 4871 C C . ILE A 1 656 ? 19.395 -17.012 118.749 1.00 48.84 684 ILE A C 1
ATOM 4872 O O . ILE A 1 656 ? 19.884 -16.200 117.966 1.00 48.22 684 ILE A O 1
ATOM 4877 N N . GLY A 1 657 ? 19.469 -18.334 118.582 1.00 48.21 685 GLY A N 1
ATOM 4878 C CA . GLY A 1 657 ? 20.128 -18.962 117.436 1.00 49.18 685 GLY A CA 1
ATOM 4879 C C . GLY A 1 657 ? 21.605 -19.261 117.623 1.00 54.99 685 GLY A C 1
ATOM 4880 O O . GLY A 1 657 ? 22.265 -19.767 116.706 1.00 55.40 685 GLY A O 1
ATOM 4881 N N . SER A 1 658 ? 22.142 -18.924 118.811 1.00 51.76 686 SER A N 1
ATOM 4882 C CA . SER A 1 658 ? 23.543 -19.160 119.147 1.00 51.54 686 SER A CA 1
ATOM 4883 C C . SER A 1 658 ? 23.760 -20.637 119.401 1.00 57.41 686 SER A C 1
ATOM 4884 O O . SER A 1 658 ? 24.894 -21.103 119.308 1.00 57.58 686 SER A O 1
ATOM 4887 N N . GLU A 1 659 ? 22.664 -21.383 119.660 1.00 54.90 687 GLU A N 1
ATOM 4888 C CA . GLU A 1 659 ? 22.717 -22.817 119.925 1.00 55.53 687 GLU A CA 1
ATOM 4889 C C . GLU A 1 659 ? 22.355 -23.651 118.682 1.00 59.07 687 GLU A C 1
ATOM 4890 O O . GLU A 1 659 ? 22.381 -24.883 118.757 1.00 59.19 687 GLU A O 1
ATOM 4896 N N . GLY A 1 660 ? 22.080 -22.994 117.555 1.00 54.67 688 GLY A N 1
ATOM 4897 C CA . GLY A 1 660 ? 21.803 -23.701 116.308 1.00 54.65 688 GLY A CA 1
ATOM 4898 C C . GLY A 1 660 ? 20.376 -23.681 115.796 1.00 58.89 688 GLY A C 1
ATOM 4899 O O . GLY A 1 660 ? 20.149 -23.889 114.595 1.00 59.13 688 GLY A O 1
ATOM 4900 N N . ARG A 1 661 ? 19.398 -23.486 116.694 1.00 53.75 689 ARG A N 1
ATOM 4901 C CA . ARG A 1 661 ? 17.995 -23.405 116.289 1.00 52.30 689 ARG A CA 1
ATOM 4902 C C . ARG A 1 661 ? 17.304 -22.424 117.218 1.00 51.40 689 ARG A C 1
ATOM 4903 O O . ARG A 1 661 ? 17.727 -22.265 118.356 1.00 51.23 689 ARG A O 1
ATOM 4911 N N . ASN A 1 662 ? 16.322 -21.685 116.699 1.00 45.14 690 ASN A N 1
ATOM 4912 C CA . ASN A 1 662 ? 15.692 -20.571 117.428 1.00 43.34 690 ASN A CA 1
ATOM 4913 C C . ASN A 1 662 ? 14.726 -21.034 118.552 1.00 45.34 690 ASN A C 1
ATOM 4914 O O . ASN A 1 662 ? 14.413 -20.222 119.415 1.00 44.44 690 ASN A O 1
ATOM 4919 N N . ILE A 1 663 ? 14.295 -22.309 118.570 1.00 42.44 691 ILE A N 1
ATOM 4920 C CA . ILE A 1 663 ? 13.406 -22.864 119.615 1.00 42.81 691 ILE A CA 1
ATOM 4921 C C . ILE A 1 663 ? 14.027 -24.148 120.232 1.00 49.61 691 ILE A C 1
ATOM 4922 O O . ILE A 1 663 ? 14.729 -24.885 119.532 1.00 49.83 691 ILE A O 1
ATOM 4927 N N . SER A 1 664 ? 13.772 -24.412 121.533 1.00 47.83 692 SER A N 1
ATOM 4928 C CA . SER A 1 664 ? 14.320 -25.611 122.209 1.00 49.17 692 SER A CA 1
ATOM 4929 C C . SER A 1 664 ? 13.425 -26.869 122.021 1.00 57.29 692 SER A C 1
ATOM 4930 O O . SER A 1 664 ? 13.923 -27.988 122.150 1.00 58.31 692 SER A O 1
ATOM 4933 N N . CYS A 1 665 ? 12.131 -26.693 121.700 1.00 55.39 693 CYS A N 1
ATOM 4934 C CA . CYS A 1 665 ? 11.200 -27.809 121.509 1.00 56.55 693 CYS A CA 1
ATOM 4935 C C . CYS A 1 665 ? 11.181 -28.260 120.039 1.00 62.23 693 CYS A C 1
ATOM 4936 O O . CYS A 1 665 ? 11.754 -27.600 119.172 1.00 61.70 693 CYS A O 1
ATOM 4939 N N . SER A 1 666 ? 10.480 -29.371 119.765 1.00 60.76 694 SER A N 1
ATOM 4940 C CA . SER A 1 666 ? 10.291 -29.903 118.422 1.00 61.20 694 SER A CA 1
ATOM 4941 C C . SER A 1 666 ? 9.307 -29.018 117.642 1.00 66.37 694 SER A C 1
ATOM 4942 O O . SER A 1 666 ? 8.532 -28.275 118.247 1.00 66.89 694 SER A O 1
ATOM 4953 N N . ASP A 1 668 ? 6.745 -29.964 115.995 1.00 67.31 696 ASP A N 1
ATOM 4954 C CA . ASP A 1 668 ? 5.428 -30.552 116.244 1.00 68.72 696 ASP A CA 1
ATOM 4955 C C . ASP A 1 668 ? 4.829 -30.064 117.585 1.00 71.18 696 ASP A C 1
ATOM 4956 O O . ASP A 1 668 ? 3.601 -29.994 117.714 1.00 71.49 696 ASP A O 1
ATOM 4961 N N . ASP A 1 669 ? 5.693 -29.709 118.558 1.00 65.13 697 ASP A N 1
ATOM 4962 C CA . ASP A 1 669 ? 5.289 -29.199 119.871 1.00 63.54 697 ASP A CA 1
ATOM 4963 C C . ASP A 1 669 ? 5.170 -27.672 119.897 1.00 63.07 697 ASP A C 1
ATOM 4964 O O . ASP A 1 669 ? 4.483 -27.141 120.779 1.00 63.05 697 ASP A O 1
ATOM 4969 N N . TYR A 1 670 ? 5.848 -26.962 118.954 1.00 55.18 698 TYR A N 1
ATOM 4970 C CA . TYR A 1 670 ? 5.854 -25.496 118.904 1.00 51.66 698 TYR A CA 1
ATOM 4971 C C . TYR A 1 670 ? 4.452 -24.962 118.530 1.00 56.37 698 TYR A C 1
ATOM 4972 O O . TYR A 1 670 ? 3.868 -25.403 117.528 1.00 56.32 698 TYR A O 1
ATOM 4981 N N . LYS A 1 671 ? 3.914 -24.036 119.385 1.00 51.70 699 LYS A N 1
ATOM 4982 C CA . LYS A 1 671 ? 2.562 -23.428 119.327 1.00 50.23 699 LYS A CA 1
ATOM 4983 C C . LYS A 1 671 ? 2.503 -22.027 118.666 1.00 49.85 699 LYS A C 1
ATOM 4984 O O . LYS A 1 671 ? 1.409 -21.489 118.500 1.00 47.58 699 LYS A O 1
ATOM 4990 N N . GLY A 1 672 ? 3.651 -21.436 118.351 1.00 46.10 700 GLY A N 1
ATOM 4991 C CA . GLY A 1 672 ? 3.724 -20.101 117.757 1.00 45.19 700 GLY A CA 1
ATOM 4992 C C . GLY A 1 672 ? 3.489 -18.972 118.745 1.00 49.31 700 GLY A C 1
ATOM 4993 O O . GLY A 1 672 ? 3.436 -19.211 119.956 1.00 50.41 700 GLY A O 1
ATOM 4994 N N . ILE A 1 673 ? 3.347 -17.727 118.230 1.00 44.08 701 ILE A N 1
ATOM 4995 C CA . ILE A 1 673 ? 3.128 -16.498 119.012 1.00 43.13 701 ILE A CA 1
ATOM 4996 C C . ILE A 1 673 ? 1.887 -15.752 118.490 1.00 49.34 701 ILE A C 1
ATOM 4997 O O . ILE A 1 673 ? 1.815 -15.430 117.296 1.00 49.02 701 ILE A O 1
ATOM 5002 N N . ASN A 1 674 ? 0.948 -15.415 119.395 1.00 46.51 702 ASN A N 1
ATOM 5003 C CA . ASN A 1 674 ? -0.252 -14.660 119.049 1.00 46.04 702 ASN A CA 1
ATOM 5004 C C . ASN A 1 674 ? 0.018 -13.159 119.267 1.00 49.47 702 ASN A C 1
ATOM 5005 O O . ASN A 1 674 ? -0.454 -12.577 120.236 1.00 50.10 702 ASN A O 1
ATOM 5010 N N . ALA A 1 675 ? 0.814 -12.541 118.374 1.00 44.32 703 ALA A N 1
ATOM 5011 C CA . ALA A 1 675 ? 1.209 -11.139 118.478 1.00 42.57 703 ALA A CA 1
ATOM 5012 C C . ALA A 1 675 ? 1.444 -10.523 117.111 1.00 45.43 703 ALA A C 1
ATOM 5013 O O . ALA A 1 675 ? 2.011 -11.172 116.225 1.00 43.53 703 ALA A O 1
ATOM 5015 N N . SER A 1 676 ? 1.014 -9.247 116.953 1.00 41.65 704 SER A N 1
ATOM 5016 C CA . SER A 1 676 ? 1.122 -8.495 115.705 1.00 40.30 704 SER A CA 1
ATOM 5017 C C . SER A 1 676 ? 2.568 -8.135 115.396 1.00 41.60 704 SER A C 1
ATOM 5018 O O . SER A 1 676 ? 2.949 -8.198 114.240 1.00 40.66 704 SER A O 1
ATOM 5021 N N . THR A 1 677 ? 3.376 -7.776 116.420 1.00 37.62 705 THR A N 1
ATOM 5022 C CA . THR A 1 677 ? 4.782 -7.407 116.244 1.00 36.58 705 THR A CA 1
ATOM 5023 C C . THR A 1 677 ? 5.682 -8.362 117.052 1.00 41.53 705 THR A C 1
ATOM 5024 O O . THR A 1 677 ? 5.424 -8.656 118.225 1.00 41.23 705 THR A O 1
ATOM 5028 N N . VAL A 1 678 ? 6.742 -8.859 116.387 1.00 38.66 706 VAL A N 1
ATOM 5029 C CA . VAL A 1 678 ? 7.727 -9.768 116.976 1.00 37.84 706 VAL A CA 1
ATOM 5030 C C . VAL A 1 678 ? 9.083 -9.129 116.771 1.00 40.12 706 VAL A C 1
ATOM 5031 O O . VAL A 1 678 ? 9.458 -8.882 115.624 1.00 40.19 706 VAL A O 1
ATOM 5035 N N . THR A 1 679 ? 9.773 -8.773 117.886 1.00 35.30 707 THR A N 1
ATOM 5036 C CA . THR A 1 679 ? 11.075 -8.124 117.806 1.00 34.93 707 THR A CA 1
ATOM 5037 C C . THR A 1 679 ? 12.137 -9.129 118.147 1.00 37.13 707 THR A C 1
ATOM 5038 O O . THR A 1 679 ? 12.163 -9.653 119.262 1.00 36.73 707 THR A O 1
ATOM 5042 N N . LEU A 1 680 ? 13.001 -9.410 117.174 1.00 32.69 708 LEU A N 1
ATOM 5043 C CA . LEU A 1 680 ? 14.080 -10.369 117.313 1.00 32.99 708 LEU A CA 1
ATOM 5044 C C . LEU A 1 680 ? 15.391 -9.767 116.843 1.00 38.14 708 LEU A C 1
ATOM 5045 O O . LEU A 1 680 ? 16.311 -10.497 116.490 1.00 38.27 708 LEU A O 1
ATOM 5050 N N . SER A 1 681 ? 15.494 -8.433 116.872 1.00 37.32 709 SER A N 1
ATOM 5051 C CA . SER A 1 681 ? 16.702 -7.707 116.469 1.00 37.83 709 SER A CA 1
ATOM 5052 C C . SER A 1 681 ? 17.774 -7.866 117.546 1.00 46.51 709 SER A C 1
ATOM 5053 O O . SER A 1 681 ? 17.427 -8.094 118.712 1.00 48.59 709 SER A O 1
ATOM 5056 N N . TYR A 1 682 ? 19.075 -7.831 117.145 1.00 41.88 710 TYR A N 1
ATOM 5057 C CA . TYR A 1 682 ? 20.253 -8.029 118.009 1.00 40.24 710 TYR A CA 1
ATOM 5058 C C . TYR A 1 682 ? 20.156 -9.378 118.674 1.00 46.05 710 TYR A C 1
ATOM 5059 O O . TYR A 1 682 ? 19.791 -9.494 119.850 1.00 45.86 710 TYR A O 1
ATOM 5068 N N . ASN A 1 683 ? 20.424 -10.411 117.873 1.00 43.27 711 ASN A N 1
ATOM 5069 C CA . ASN A 1 683 ? 20.441 -11.806 118.303 1.00 42.85 711 ASN A CA 1
ATOM 5070 C C . ASN A 1 683 ? 21.516 -12.512 117.507 1.00 45.59 711 ASN A C 1
ATOM 5071 O O . ASN A 1 683 ? 22.461 -11.857 117.081 1.00 46.72 711 ASN A O 1
ATOM 5076 N N . GLU A 1 684 ? 21.440 -13.822 117.364 1.00 41.80 712 GLU A N 1
ATOM 5077 C CA . GLU A 1 684 ? 22.460 -14.573 116.645 1.00 42.41 712 GLU A CA 1
ATOM 5078 C C . GLU A 1 684 ? 21.789 -15.540 115.679 1.00 48.58 712 GLU A C 1
ATOM 5079 O O . GLU A 1 684 ? 22.299 -16.633 115.415 1.00 50.99 712 GLU A O 1
ATOM 5085 N N . ILE A 1 685 ? 20.637 -15.102 115.133 1.00 43.39 713 ILE A N 1
ATOM 5086 C CA . ILE A 1 685 ? 19.788 -15.841 114.210 1.00 41.87 713 ILE A CA 1
ATOM 5087 C C . ILE A 1 685 ? 20.494 -15.973 112.883 1.00 46.96 713 ILE A C 1
ATOM 5088 O O . ILE A 1 685 ? 20.841 -14.970 112.239 1.00 47.70 713 ILE A O 1
ATOM 5093 N N . GLN A 1 686 ? 20.722 -17.228 112.487 1.00 42.53 714 GLN A N 1
ATOM 5094 C CA . GLN A 1 686 ? 21.368 -17.571 111.224 1.00 41.18 714 GLN A CA 1
ATOM 5095 C C . GLN A 1 686 ? 20.361 -18.139 110.242 1.00 43.22 714 GLN A C 1
ATOM 5096 O O . GLN A 1 686 ? 20.555 -18.003 109.042 1.00 43.13 714 GLN A O 1
ATOM 5102 N N . LYS A 1 687 ? 19.291 -18.771 110.763 1.00 39.41 715 LYS A N 1
ATOM 5103 C CA . LYS A 1 687 ? 18.191 -19.381 110.029 1.00 39.39 715 LYS A CA 1
ATOM 5104 C C . LYS A 1 687 ? 16.923 -18.580 110.299 1.00 45.48 715 LYS A C 1
ATOM 5105 O O . LYS A 1 687 ? 16.539 -18.379 111.452 1.00 45.56 715 LYS A O 1
ATOM 5111 N N . PHE A 1 688 ? 16.284 -18.100 109.231 1.00 44.11 716 PHE A N 1
ATOM 5112 C CA . PHE A 1 688 ? 15.053 -17.312 109.293 1.00 43.82 716 PHE A CA 1
ATOM 5113 C C . PHE A 1 688 ? 13.965 -18.094 110.108 1.00 49.18 716 PHE A C 1
ATOM 5114 O O . PHE A 1 688 ? 13.823 -19.306 109.910 1.00 50.51 716 PHE A O 1
ATOM 5122 N N . PRO A 1 689 ? 13.216 -17.438 111.038 1.00 43.12 717 PRO A N 1
ATOM 5123 C CA . PRO A 1 689 ? 12.305 -18.192 111.915 1.00 41.77 717 PRO A CA 1
ATOM 5124 C C . PRO A 1 689 ? 10.997 -18.647 111.243 1.00 44.96 717 PRO A C 1
ATOM 5125 O O . PRO A 1 689 ? 9.898 -18.251 111.646 1.00 44.53 717 PRO A O 1
ATOM 5129 N N . THR A 1 690 ? 11.123 -19.581 110.291 1.00 42.52 718 THR A N 1
ATOM 5130 C CA . THR A 1 690 ? 10.013 -20.234 109.566 1.00 43.19 718 THR A CA 1
ATOM 5131 C C . THR A 1 690 ? 8.943 -20.742 110.565 1.00 47.31 718 THR A C 1
ATOM 5132 O O . THR A 1 690 ? 7.738 -20.620 110.326 1.00 47.04 718 THR A O 1
ATOM 5136 N N . GLU A 1 691 ? 9.427 -21.270 111.697 1.00 43.17 719 GLU A N 1
ATOM 5137 C CA . GLU A 1 691 ? 8.703 -21.781 112.859 1.00 43.06 719 GLU A CA 1
ATOM 5138 C C . GLU A 1 691 ? 7.545 -20.879 113.263 1.00 45.55 719 GLU A C 1
ATOM 5139 O O . GLU A 1 691 ? 6.552 -21.370 113.790 1.00 46.74 719 GLU A O 1
ATOM 5145 N N . LEU A 1 692 ? 7.694 -19.559 113.069 1.00 38.86 720 LEU A N 1
ATOM 5146 C CA . LEU A 1 692 ? 6.670 -18.593 113.411 1.00 37.79 720 LEU A CA 1
ATOM 5147 C C . LEU A 1 692 ? 5.514 -18.627 112.408 1.00 44.95 720 LEU A C 1
ATOM 5148 O O . LEU A 1 692 ? 4.362 -18.564 112.795 1.00 46.63 720 LEU A O 1
ATOM 5153 N N . PHE A 1 693 ? 5.817 -18.751 111.130 1.00 42.13 721 PHE A N 1
ATOM 5154 C CA . PHE A 1 693 ? 4.842 -18.727 110.058 1.00 42.32 721 PHE A CA 1
ATOM 5155 C C . PHE A 1 693 ? 4.160 -20.091 109.922 1.00 45.79 721 PHE A C 1
ATOM 5156 O O . PHE A 1 693 ? 2.925 -20.160 109.823 1.00 44.88 721 PHE A O 1
ATOM 5164 N N . ALA A 1 694 ? 4.958 -21.172 109.990 1.00 41.46 722 ALA A N 1
ATOM 5165 C CA . ALA A 1 694 ? 4.486 -22.546 109.934 1.00 40.16 722 ALA A CA 1
ATOM 5166 C C . ALA A 1 694 ? 3.428 -22.793 111.000 1.00 45.08 722 ALA A C 1
ATOM 5167 O O . ALA A 1 694 ? 2.502 -23.553 110.745 1.00 46.04 722 ALA A O 1
ATOM 5169 N N . THR A 1 695 ? 3.511 -22.091 112.152 1.00 41.66 723 THR A N 1
ATOM 5170 C CA . THR A 1 695 ? 2.564 -22.237 113.269 1.00 42.16 723 THR A CA 1
ATOM 5171 C C . THR A 1 695 ? 1.379 -21.220 113.184 1.00 46.55 723 THR A C 1
ATOM 5172 O O . THR A 1 695 ? 0.582 -21.114 114.130 1.00 46.75 723 THR A O 1
ATOM 5176 N N . GLY A 1 696 ? 1.248 -20.547 112.046 1.00 41.61 724 GLY A N 1
ATOM 5177 C CA . GLY A 1 696 ? 0.161 -19.606 111.792 1.00 41.17 724 GLY A CA 1
ATOM 5178 C C . GLY A 1 696 ? 0.073 -18.408 112.717 1.00 44.59 724 GLY A C 1
ATOM 5179 O O . GLY A 1 696 ? -1.038 -17.980 113.059 1.00 45.97 724 GLY A O 1
ATOM 5180 N N . SER A 1 697 ? 1.243 -17.854 113.116 1.00 38.35 725 SER A N 1
ATOM 5181 C CA . SER A 1 697 ? 1.349 -16.688 113.985 1.00 37.19 725 SER A CA 1
ATOM 5182 C C . SER A 1 697 ? 0.854 -15.424 113.239 1.00 42.59 725 SER A C 1
ATOM 5183 O O . SER A 1 697 ? 1.280 -15.176 112.109 1.00 42.21 725 SER A O 1
ATOM 5186 N N . PRO A 1 698 ? -0.088 -14.635 113.820 1.00 39.80 726 PRO A N 1
ATOM 5187 C CA . PRO A 1 698 ? -0.620 -13.465 113.086 1.00 39.04 726 PRO A CA 1
ATOM 5188 C C . PRO A 1 698 ? 0.320 -12.262 113.148 1.00 43.25 726 PRO A C 1
ATOM 5189 O O . PRO A 1 698 ? -0.074 -11.185 113.618 1.00 44.11 726 PRO A O 1
ATOM 5193 N N . ILE A 1 699 ? 1.552 -12.438 112.637 1.00 38.14 727 ILE A N 1
ATOM 5194 C CA . ILE A 1 699 ? 2.577 -11.397 112.637 1.00 37.06 727 ILE A CA 1
ATOM 5195 C C . ILE A 1 699 ? 2.383 -10.470 111.435 1.00 42.00 727 ILE A C 1
ATOM 5196 O O . ILE A 1 699 ? 2.292 -10.950 110.295 1.00 43.93 727 ILE A O 1
ATOM 5201 N N . SER A 1 700 ? 2.339 -9.143 111.690 1.00 37.27 728 SER A N 1
ATOM 5202 C CA . SER A 1 700 ? 2.217 -8.096 110.664 1.00 36.61 728 SER A CA 1
ATOM 5203 C C . SER A 1 700 ? 3.513 -7.295 110.524 1.00 43.09 728 SER A C 1
ATOM 5204 O O . SER A 1 700 ? 3.733 -6.684 109.481 1.00 44.76 728 SER A O 1
ATOM 5207 N N . THR A 1 701 ? 4.364 -7.283 111.576 1.00 39.34 729 THR A N 1
ATOM 5208 C CA . THR A 1 701 ? 5.679 -6.633 111.590 1.00 38.33 729 THR A CA 1
ATOM 5209 C C . THR A 1 701 ? 6.676 -7.623 112.190 1.00 43.97 729 THR A C 1
ATOM 5210 O O . THR A 1 701 ? 6.440 -8.111 113.303 1.00 43.89 729 THR A O 1
ATOM 5214 N N . ILE A 1 702 ? 7.774 -7.944 111.453 1.00 40.24 730 ILE A N 1
ATOM 5215 C CA . ILE A 1 702 ? 8.817 -8.855 111.949 1.00 39.45 730 ILE A CA 1
ATOM 5216 C C . ILE A 1 702 ? 10.105 -8.057 111.969 1.00 41.73 730 ILE A C 1
ATOM 5217 O O . ILE A 1 702 ? 10.513 -7.553 110.928 1.00 40.47 730 ILE A O 1
ATOM 5222 N N . ILE A 1 703 ? 10.719 -7.884 113.159 1.00 38.35 731 ILE A N 1
ATOM 5223 C CA . ILE A 1 703 ? 11.943 -7.081 113.246 1.00 37.20 731 ILE A CA 1
ATOM 5224 C C . ILE A 1 703 ? 13.097 -8.063 113.488 1.00 39.07 731 ILE A C 1
ATOM 5225 O O . ILE A 1 703 ? 13.224 -8.621 114.574 1.00 38.17 731 ILE A O 1
ATOM 5230 N N . LEU A 1 704 ? 13.884 -8.320 112.424 1.00 34.89 732 LEU A N 1
ATOM 5231 C CA . LEU A 1 704 ? 15.020 -9.250 112.438 1.00 34.65 732 LEU A CA 1
ATOM 5232 C C . LEU A 1 704 ? 16.349 -8.563 112.111 1.00 40.67 732 LEU A C 1
ATOM 5233 O O . LEU A 1 704 ? 17.270 -9.238 111.636 1.00 40.68 732 LEU A O 1
ATOM 5238 N N . SER A 1 705 ? 16.475 -7.242 112.416 1.00 37.14 733 SER A N 1
ATOM 5239 C CA . SER A 1 705 ? 17.692 -6.500 112.132 1.00 37.21 733 SER A CA 1
ATOM 5240 C C . SER A 1 705 ? 18.782 -6.915 113.102 1.00 42.30 733 SER A C 1
ATOM 5241 O O . SER A 1 705 ? 18.479 -7.401 114.175 1.00 43.37 733 SER A O 1
ATOM 5244 N N . ASN A 1 706 ? 20.051 -6.764 112.708 1.00 39.18 734 ASN A N 1
ATOM 5245 C CA . ASN A 1 706 ? 21.246 -7.065 113.503 1.00 38.90 734 ASN A CA 1
ATOM 5246 C C . ASN A 1 706 ? 21.245 -8.533 113.903 1.00 44.69 734 ASN A C 1
ATOM 5247 O O . ASN A 1 706 ? 21.102 -8.882 115.075 1.00 44.97 734 ASN A O 1
ATOM 5252 N N . ASN A 1 707 ? 21.382 -9.390 112.882 1.00 41.97 735 ASN A N 1
ATOM 5253 C CA . ASN A 1 707 ? 21.449 -10.837 113.000 1.00 41.98 735 ASN A CA 1
ATOM 5254 C C . ASN A 1 707 ? 22.482 -11.354 112.008 1.00 47.89 735 ASN A C 1
ATOM 5255 O O . ASN A 1 707 ? 23.187 -10.543 111.384 1.00 49.57 735 ASN A O 1
ATOM 5260 N N . LEU A 1 708 ? 22.643 -12.693 111.935 1.00 42.33 736 LEU A N 1
ATOM 5261 C CA . LEU A 1 708 ? 23.721 -13.339 111.188 1.00 40.59 736 LEU A CA 1
ATOM 5262 C C . LEU A 1 708 ? 23.265 -14.146 109.955 1.00 44.52 736 LEU A C 1
ATOM 5263 O O . LEU A 1 708 ? 23.986 -15.055 109.538 1.00 46.05 736 LEU A O 1
ATOM 5276 N N . THR A 1 710 ? 22.714 -15.132 106.085 1.00 42.14 738 THR A N 1
ATOM 5277 C CA . THR A 1 710 ? 23.461 -14.897 104.836 1.00 42.02 738 THR A CA 1
ATOM 5278 C C . THR A 1 710 ? 22.562 -15.082 103.585 1.00 49.03 738 THR A C 1
ATOM 5279 O O . THR A 1 710 ? 22.979 -14.764 102.454 1.00 49.02 738 THR A O 1
ATOM 5283 N N . SER A 1 711 ? 21.333 -15.606 103.800 1.00 45.71 739 SER A N 1
ATOM 5284 C CA . SER A 1 711 ? 20.333 -15.837 102.764 1.00 45.66 739 SER A CA 1
ATOM 5285 C C . SER A 1 711 ? 19.033 -16.255 103.368 1.00 49.70 739 SER A C 1
ATOM 5286 O O . SER A 1 711 ? 19.017 -16.817 104.459 1.00 48.94 739 SER A O 1
ATOM 5289 N N . ILE A 1 712 ? 17.936 -15.998 102.651 1.00 47.89 740 ILE A N 1
ATOM 5290 C CA . ILE A 1 712 ? 16.590 -16.435 103.026 1.00 47.84 740 ILE A CA 1
ATOM 5291 C C . ILE A 1 712 ? 16.107 -17.263 101.829 1.00 52.68 740 ILE A C 1
ATOM 5292 O O . ILE A 1 712 ? 15.518 -16.715 100.888 1.00 52.60 740 ILE A O 1
ATOM 5297 N N . PRO A 1 713 ? 16.469 -18.573 101.788 1.00 48.88 741 PRO A N 1
ATOM 5298 C CA . PRO A 1 713 ? 16.119 -19.396 100.614 1.00 48.25 741 PRO A CA 1
ATOM 5299 C C . PRO A 1 713 ? 14.637 -19.714 100.550 1.00 52.32 741 PRO A C 1
ATOM 5300 O O . PRO A 1 713 ? 13.912 -19.459 101.507 1.00 51.67 741 PRO A O 1
ATOM 5304 N N . GLU A 1 714 ? 14.195 -20.295 99.427 1.00 49.62 742 GLU A N 1
ATOM 5305 C CA . GLU A 1 714 ? 12.798 -20.673 99.239 1.00 49.69 742 GLU A CA 1
ATOM 5306 C C . GLU A 1 714 ? 12.332 -21.619 100.370 1.00 53.21 742 GLU A C 1
ATOM 5307 O O . GLU A 1 714 ? 13.142 -22.341 100.976 1.00 51.85 742 GLU A O 1
ATOM 5313 N N . ASN A 1 715 ? 11.020 -21.538 100.662 1.00 49.73 743 ASN A N 1
ATOM 5314 C CA . ASN A 1 715 ? 10.259 -22.296 101.656 1.00 49.63 743 ASN A CA 1
ATOM 5315 C C . ASN A 1 715 ? 10.687 -21.897 103.109 1.00 52.68 743 ASN A C 1
ATOM 5316 O O . ASN A 1 715 ? 10.626 -22.703 104.045 1.00 52.79 743 ASN A O 1
ATOM 5321 N N . SER A 1 716 ? 11.053 -20.611 103.276 1.00 47.32 744 SER A N 1
ATOM 5322 C CA . SER A 1 716 ? 11.392 -19.979 104.546 1.00 45.62 744 SER A CA 1
ATOM 5323 C C . SER A 1 716 ? 10.170 -19.291 105.117 1.00 48.86 744 SER A C 1
ATOM 5324 O O . SER A 1 716 ? 9.994 -19.243 106.331 1.00 49.07 744 SER A O 1
ATOM 5327 N N . LEU A 1 717 ? 9.360 -18.715 104.237 1.00 44.51 745 LEU A N 1
ATOM 5328 C CA . LEU A 1 717 ? 8.128 -18.007 104.554 1.00 44.06 745 LEU A CA 1
ATOM 5329 C C . LEU A 1 717 ? 6.882 -18.784 104.112 1.00 48.37 745 LEU A C 1
ATOM 5330 O O . LEU A 1 717 ? 5.789 -18.225 104.143 1.00 49.33 745 LEU A O 1
ATOM 5335 N N . LYS A 1 718 ? 7.048 -20.051 103.657 1.00 44.36 746 LYS A N 1
ATOM 5336 C CA . LYS A 1 718 ? 5.984 -20.890 103.091 1.00 43.03 746 LYS A CA 1
ATOM 5337 C C . LYS A 1 718 ? 6.374 -22.388 102.934 1.00 47.54 746 LYS A C 1
ATOM 5338 O O . LYS A 1 718 ? 7.560 -22.689 102.748 1.00 47.01 746 LYS A O 1
ATOM 5344 N N . PRO A 1 719 ? 5.378 -23.323 102.881 1.00 43.25 747 PRO A N 1
ATOM 5345 C CA . PRO A 1 719 ? 5.695 -24.723 102.543 1.00 43.30 747 PRO A CA 1
ATOM 5346 C C . PRO A 1 719 ? 5.908 -24.890 101.017 1.00 50.49 747 PRO A C 1
ATOM 5347 O O . PRO A 1 719 ? 5.739 -23.919 100.271 1.00 50.40 747 PRO A O 1
ATOM 5351 N N . LYS A 1 720 ? 6.222 -26.115 100.543 1.00 49.03 748 LYS A N 1
ATOM 5352 C CA . LYS A 1 720 ? 6.562 -26.381 99.140 1.00 49.30 748 LYS A CA 1
ATOM 5353 C C . LYS A 1 720 ? 5.409 -26.070 98.166 1.00 55.38 748 LYS A C 1
ATOM 5354 O O . LYS A 1 720 ? 5.680 -25.411 97.138 1.00 58.92 748 LYS A O 1
ATOM 5360 N N . ASP A 1 721 ? 4.176 -26.538 98.403 1.00 49.30 749 ASP A N 1
ATOM 5361 C CA . ASP A 1 721 ? 3.161 -26.206 97.386 1.00 48.96 749 ASP A CA 1
ATOM 5362 C C . ASP A 1 721 ? 1.929 -25.672 98.074 1.00 50.79 749 ASP A C 1
ATOM 5363 O O . ASP A 1 721 ? 0.865 -26.300 98.131 1.00 49.60 749 ASP A O 1
ATOM 5368 N N . GLY A 1 722 ? 2.121 -24.470 98.586 1.00 46.60 750 GLY A N 1
ATOM 5369 C CA . GLY A 1 722 ? 1.130 -23.692 99.302 1.00 45.00 750 GLY A CA 1
ATOM 5370 C C . GLY A 1 722 ? 1.777 -22.590 100.097 1.00 46.08 750 GLY A C 1
ATOM 5371 O O . GLY A 1 722 ? 2.984 -22.349 99.975 1.00 44.69 750 GLY A O 1
ATOM 5372 N N . ASN A 1 723 ? 0.963 -21.912 100.899 1.00 43.24 751 ASN A N 1
ATOM 5373 C CA . ASN A 1 723 ? 1.360 -20.838 101.808 1.00 42.81 751 ASN A CA 1
ATOM 5374 C C . ASN A 1 723 ? 0.858 -21.118 103.182 1.00 45.74 751 ASN A C 1
ATOM 5375 O O . ASN A 1 723 ? -0.175 -21.770 103.328 1.00 45.11 751 ASN A O 1
ATOM 5380 N N . TYR A 1 724 ? 1.550 -20.586 104.193 1.00 42.14 752 TYR A N 1
ATOM 5381 C CA . TYR A 1 724 ? 1.082 -20.714 105.562 1.00 41.38 752 TYR A CA 1
ATOM 5382 C C . TYR A 1 724 ? -0.084 -19.712 105.761 1.00 47.16 752 TYR A C 1
ATOM 5383 O O . TYR A 1 724 ? -0.131 -18.659 105.112 1.00 47.62 752 TYR A O 1
ATOM 5392 N N . LYS A 1 725 ? -1.073 -20.131 106.583 1.00 43.81 753 LYS A N 1
ATOM 5393 C CA . LYS A 1 725 ? -2.370 -19.544 106.923 1.00 42.24 753 LYS A CA 1
ATOM 5394 C C . LYS A 1 725 ? -2.329 -18.025 107.104 1.00 45.78 753 LYS A C 1
ATOM 5395 O O . LYS A 1 725 ? -3.238 -17.363 106.591 1.00 45.40 753 LYS A O 1
ATOM 5401 N N . ASN A 1 726 ? -1.317 -17.463 107.818 1.00 41.78 754 ASN A N 1
ATOM 5402 C CA . ASN A 1 726 ? -1.346 -16.022 108.094 1.00 41.11 754 ASN A CA 1
ATOM 5403 C C . ASN A 1 726 ? -0.186 -15.194 107.514 1.00 46.73 754 ASN A C 1
ATOM 5404 O O . ASN A 1 726 ? -0.129 -13.984 107.784 1.00 45.28 754 ASN A O 1
ATOM 5409 N N . THR A 1 727 ? 0.661 -15.797 106.654 1.00 45.27 755 THR A N 1
ATOM 5410 C CA . THR A 1 727 ? 1.792 -15.132 105.988 1.00 45.03 755 THR A CA 1
ATOM 5411 C C . THR A 1 727 ? 1.335 -13.802 105.296 1.00 49.07 755 THR A C 1
ATOM 5412 O O . THR A 1 727 ? 2.060 -12.822 105.375 1.00 48.14 755 THR A O 1
ATOM 5416 N N . TYR A 1 728 ? 0.115 -13.767 104.682 1.00 45.91 756 TYR A N 1
ATOM 5417 C CA . TYR A 1 728 ? -0.453 -12.616 103.962 1.00 45.04 756 TYR A CA 1
ATOM 5418 C C . TYR A 1 728 ? -0.534 -11.352 104.865 1.00 49.65 756 TYR A C 1
ATOM 5419 O O . TYR A 1 728 ? -0.558 -10.237 104.338 1.00 50.76 756 TYR A O 1
ATOM 5428 N N . LEU A 1 729 ? -0.594 -11.529 106.203 1.00 44.03 757 LEU A N 1
ATOM 5429 C CA . LEU A 1 729 ? -0.639 -10.411 107.154 1.00 42.24 757 LEU A CA 1
ATOM 5430 C C . LEU A 1 729 ? 0.685 -9.629 107.236 1.00 46.66 757 LEU A C 1
ATOM 5431 O O . LEU A 1 729 ? 0.660 -8.495 107.709 1.00 47.45 757 LEU A O 1
ATOM 5436 N N . LEU A 1 730 ? 1.829 -10.240 106.834 1.00 41.99 758 LEU A N 1
ATOM 5437 C CA . LEU A 1 730 ? 3.173 -9.662 106.933 1.00 40.42 758 LEU A CA 1
ATOM 5438 C C . LEU A 1 730 ? 3.308 -8.465 105.999 1.00 44.23 758 LEU A C 1
ATOM 5439 O O . LEU A 1 730 ? 3.411 -8.638 104.774 1.00 45.17 758 LEU A O 1
ATOM 5444 N N . THR A 1 731 ? 3.290 -7.243 106.585 1.00 38.46 759 THR A N 1
ATOM 5445 C CA . THR A 1 731 ? 3.344 -5.997 105.820 1.00 37.70 759 THR A CA 1
ATOM 5446 C C . THR A 1 731 ? 4.654 -5.216 106.071 1.00 42.14 759 THR A C 1
ATOM 5447 O O . THR A 1 731 ? 5.042 -4.405 105.219 1.00 42.42 759 THR A O 1
ATOM 5451 N N . THR A 1 732 ? 5.358 -5.485 107.182 1.00 38.22 760 THR A N 1
ATOM 5452 C CA . THR A 1 732 ? 6.633 -4.809 107.478 1.00 37.54 760 THR A CA 1
ATOM 5453 C C . THR A 1 732 ? 7.732 -5.841 107.781 1.00 42.45 760 THR A C 1
ATOM 5454 O O . THR A 1 732 ? 7.514 -6.767 108.573 1.00 43.44 760 THR A O 1
ATOM 5458 N N . ILE A 1 733 ? 8.908 -5.695 107.139 1.00 37.99 761 ILE A N 1
ATOM 5459 C CA . ILE A 1 733 ? 10.048 -6.603 107.353 1.00 36.69 761 ILE A CA 1
ATOM 5460 C C . ILE A 1 733 ? 11.343 -5.765 107.523 1.00 41.89 761 ILE A C 1
ATOM 5461 O O . ILE A 1 733 ? 11.745 -5.080 106.574 1.00 42.29 761 ILE A O 1
ATOM 5466 N N . ASP A 1 734 ? 11.997 -5.830 108.709 1.00 38.02 762 ASP A N 1
ATOM 5467 C CA . ASP A 1 734 ? 13.265 -5.124 108.952 1.00 38.28 762 ASP A CA 1
ATOM 5468 C C . ASP A 1 734 ? 14.407 -6.157 109.011 1.00 42.31 762 ASP A C 1
ATOM 5469 O O . ASP A 1 734 ? 14.514 -6.937 109.954 1.00 42.34 762 ASP A O 1
ATOM 5474 N N . LEU A 1 735 ? 15.221 -6.191 107.961 1.00 39.50 763 LEU A N 1
ATOM 5475 C CA . LEU A 1 735 ? 16.295 -7.168 107.841 1.00 38.34 763 LEU A CA 1
ATOM 5476 C C . LEU A 1 735 ? 17.638 -6.499 107.725 1.00 42.83 763 LEU A C 1
ATOM 5477 O O . LEU A 1 735 ? 18.600 -7.169 107.377 1.00 43.98 763 LEU A O 1
ATOM 5482 N N . ARG A 1 736 ? 17.742 -5.221 108.135 1.00 40.04 764 ARG A N 1
ATOM 5483 C CA . ARG A 1 736 ? 19.015 -4.487 108.146 1.00 40.27 764 ARG A CA 1
ATOM 5484 C C . ARG A 1 736 ? 20.057 -5.125 109.014 1.00 45.85 764 ARG A C 1
ATOM 5485 O O . ARG A 1 736 ? 19.709 -5.735 110.019 1.00 45.83 764 ARG A O 1
ATOM 5493 N N . PHE A 1 737 ? 21.337 -4.928 108.674 1.00 42.58 765 PHE A N 1
ATOM 5494 C CA . PHE A 1 737 ? 22.483 -5.423 109.433 1.00 42.06 765 PHE A CA 1
ATOM 5495 C C . PHE A 1 737 ? 22.434 -6.938 109.585 1.00 47.08 765 PHE A C 1
ATOM 5496 O O . PHE A 1 737 ? 22.378 -7.476 110.684 1.00 47.14 765 PHE A O 1
ATOM 5504 N N . ASN A 1 738 ? 22.465 -7.613 108.454 1.00 45.21 766 ASN A N 1
ATOM 5505 C CA . ASN A 1 738 ? 22.620 -9.057 108.328 1.00 45.11 766 ASN A CA 1
ATOM 5506 C C . ASN A 1 738 ? 23.746 -9.264 107.335 1.00 48.53 766 ASN A C 1
ATOM 5507 O O . ASN A 1 738 ? 24.519 -8.329 107.079 1.00 48.28 766 ASN A O 1
ATOM 5512 N N . LYS A 1 739 ? 23.836 -10.447 106.751 1.00 44.51 767 LYS A N 1
ATOM 5513 C CA . LYS A 1 739 ? 24.879 -10.750 105.779 1.00 44.05 767 LYS A CA 1
ATOM 5514 C C . LYS A 1 739 ? 24.230 -11.366 104.521 1.00 47.45 767 LYS A C 1
ATOM 5515 O O . LYS A 1 739 ? 24.879 -12.136 103.803 1.00 48.99 767 LYS A O 1
ATOM 5521 N N . LEU A 1 740 ? 22.956 -10.992 104.249 1.00 41.20 768 LEU A N 1
ATOM 5522 C CA . LEU A 1 740 ? 22.126 -11.527 103.159 1.00 40.83 768 LEU A CA 1
ATOM 5523 C C . LEU A 1 740 ? 22.707 -11.258 101.806 1.00 45.80 768 LEU A C 1
ATOM 5524 O O . LEU A 1 740 ? 23.108 -10.139 101.522 1.00 46.31 768 LEU A O 1
ATOM 5529 N N . THR A 1 741 ? 22.715 -12.289 100.963 1.00 43.34 769 THR A N 1
ATOM 5530 C CA . THR A 1 741 ? 23.209 -12.244 99.577 1.00 43.50 769 THR A CA 1
ATOM 5531 C C . THR A 1 741 ? 22.078 -12.559 98.616 1.00 46.07 769 THR A C 1
ATOM 5532 O O . THR A 1 741 ? 22.211 -12.270 97.430 1.00 45.78 769 THR A O 1
ATOM 5536 N N . SER A 1 742 ? 20.975 -13.170 99.126 1.00 42.53 770 SER A N 1
ATOM 5537 C CA . SER A 1 742 ? 19.805 -13.564 98.334 1.00 42.70 770 SER A CA 1
ATOM 5538 C C . SER A 1 742 ? 18.542 -13.748 99.167 1.00 45.45 770 SER A C 1
ATOM 5539 O O . SER A 1 742 ? 18.581 -13.995 100.374 1.00 44.31 770 SER A O 1
ATOM 5542 N N . LEU A 1 743 ? 17.414 -13.662 98.464 1.00 41.79 771 LEU A N 1
ATOM 5543 C CA . LEU A 1 743 ? 16.077 -13.899 98.985 1.00 40.75 771 LEU A CA 1
ATOM 5544 C C . LEU A 1 743 ? 15.493 -15.067 98.159 1.00 47.77 771 LEU A C 1
ATOM 5545 O O . LEU A 1 743 ? 16.260 -15.960 97.792 1.00 49.19 771 LEU A O 1
ATOM 5550 N N . SER A 1 744 ? 14.183 -15.086 97.860 1.00 45.01 772 SER A N 1
ATOM 5551 C CA . SER A 1 744 ? 13.528 -16.128 97.052 1.00 45.33 772 SER A CA 1
ATOM 5552 C C . SER A 1 744 ? 12.185 -15.653 96.583 1.00 50.91 772 SER A C 1
ATOM 5553 O O . SER A 1 744 ? 11.752 -14.554 96.949 1.00 49.93 772 SER A O 1
ATOM 5556 N N . ASP A 1 745 ? 11.500 -16.498 95.800 1.00 49.20 773 ASP A N 1
ATOM 5557 C CA . ASP A 1 745 ? 10.155 -16.213 95.315 1.00 49.06 773 ASP A CA 1
ATOM 5558 C C . ASP A 1 745 ? 9.131 -16.253 96.479 1.00 53.13 773 ASP A C 1
ATOM 5559 O O . ASP A 1 745 ? 7.928 -16.042 96.242 1.00 54.36 773 ASP A O 1
ATOM 5564 N N . ASP A 1 746 ? 9.623 -16.442 97.740 1.00 46.63 774 ASP A N 1
ATOM 5565 C CA . ASP A 1 746 ? 8.803 -16.362 98.948 1.00 46.35 774 ASP A CA 1
ATOM 5566 C C . ASP A 1 746 ? 8.345 -14.937 99.195 1.00 50.38 774 ASP A C 1
ATOM 5567 O O . ASP A 1 746 ? 7.379 -14.732 99.924 1.00 51.05 774 ASP A O 1
ATOM 5572 N N . PHE A 1 747 ? 9.058 -13.949 98.612 1.00 45.59 775 PHE A N 1
ATOM 5573 C CA . PHE A 1 747 ? 8.797 -12.525 98.799 1.00 44.64 775 PHE A CA 1
ATOM 5574 C C . PHE A 1 747 ? 7.919 -11.957 97.673 1.00 49.18 775 PHE A C 1
ATOM 5575 O O . PHE A 1 747 ? 7.614 -10.759 97.664 1.00 48.48 775 PHE A O 1
ATOM 5583 N N . ARG A 1 748 ? 7.457 -12.815 96.766 1.00 46.28 776 ARG A N 1
ATOM 5584 C CA . ARG A 1 748 ? 6.615 -12.332 95.677 1.00 46.29 776 ARG A CA 1
ATOM 5585 C C . ARG A 1 748 ? 5.160 -12.246 96.155 1.00 49.20 776 ARG A C 1
ATOM 5586 O O . ARG A 1 748 ? 4.834 -12.770 97.234 1.00 48.85 776 ARG A O 1
ATOM 5594 N N . ALA A 1 749 ? 4.303 -11.518 95.382 1.00 44.17 777 ALA A N 1
ATOM 5595 C CA . ALA A 1 749 ? 2.896 -11.235 95.715 1.00 43.00 777 ALA A CA 1
ATOM 5596 C C . ALA A 1 749 ? 2.081 -12.516 95.894 1.00 44.41 777 ALA A C 1
ATOM 5597 O O . ALA A 1 749 ? 1.015 -12.489 96.512 1.00 45.20 777 ALA A O 1
ATOM 5599 N N . THR A 1 750 ? 2.626 -13.642 95.444 1.00 37.54 778 THR A N 1
ATOM 5600 C CA . THR A 1 750 ? 1.992 -14.932 95.593 1.00 36.71 778 THR A CA 1
ATOM 5601 C C . THR A 1 750 ? 2.059 -15.409 97.049 1.00 42.30 778 THR A C 1
ATOM 5602 O O . THR A 1 750 ? 1.266 -16.280 97.412 1.00 43.87 778 THR A O 1
ATOM 5606 N N . THR A 1 751 ? 2.940 -14.820 97.888 1.00 38.77 779 THR A N 1
ATOM 5607 C CA . THR A 1 751 ? 3.084 -15.202 99.295 1.00 39.02 779 THR A CA 1
ATOM 5608 C C . THR A 1 751 ? 2.926 -13.970 100.212 1.00 44.29 779 THR A C 1
ATOM 5609 O O . THR A 1 751 ? 2.308 -14.101 101.271 1.00 44.54 779 THR A O 1
ATOM 5613 N N . LEU A 1 752 ? 3.487 -12.792 99.813 1.00 40.44 780 LEU A N 1
ATOM 5614 C CA . LEU A 1 752 ? 3.410 -11.516 100.560 1.00 38.59 780 LEU A CA 1
ATOM 5615 C C . LEU A 1 752 ? 2.673 -10.476 99.719 1.00 45.58 780 LEU A C 1
ATOM 5616 O O . LEU A 1 752 ? 3.301 -9.527 99.231 1.00 45.79 780 LEU A O 1
ATOM 5621 N N . PRO A 1 753 ? 1.347 -10.641 99.506 1.00 44.01 781 PRO A N 1
ATOM 5622 C CA . PRO A 1 753 ? 0.639 -9.709 98.605 1.00 44.83 781 PRO A CA 1
ATOM 5623 C C . PRO A 1 753 ? 0.412 -8.295 99.185 1.00 51.22 781 PRO A C 1
ATOM 5624 O O . PRO A 1 753 ? 0.117 -7.372 98.411 1.00 53.50 781 PRO A O 1
ATOM 5628 N N . TYR A 1 754 ? 0.541 -8.119 100.511 1.00 46.06 782 TYR A N 1
ATOM 5629 C CA . TYR A 1 754 ? 0.284 -6.836 101.144 1.00 45.07 782 TYR A CA 1
ATOM 5630 C C . TYR A 1 754 ? 1.547 -6.222 101.719 1.00 46.90 782 TYR A C 1
ATOM 5631 O O . TYR A 1 754 ? 1.445 -5.273 102.506 1.00 46.99 782 TYR A O 1
ATOM 5640 N N . LEU A 1 755 ? 2.742 -6.722 101.303 1.00 41.58 783 LEU A N 1
ATOM 5641 C CA . LEU A 1 755 ? 4.045 -6.227 101.754 1.00 38.93 783 LEU A CA 1
ATOM 5642 C C . LEU A 1 755 ? 4.130 -4.737 101.482 1.00 42.39 783 LEU A C 1
ATOM 5643 O O . LEU A 1 755 ? 3.982 -4.336 100.342 1.00 42.79 783 LEU A O 1
ATOM 5648 N N . SER A 1 756 ? 4.240 -3.916 102.536 1.00 38.85 784 SER A N 1
ATOM 5649 C CA . SER A 1 756 ? 4.300 -2.459 102.401 1.00 38.36 784 SER A CA 1
ATOM 5650 C C . SER A 1 756 ? 5.710 -1.912 102.635 1.00 42.74 784 SER A C 1
ATOM 5651 O O . SER A 1 756 ? 6.174 -1.088 101.847 1.00 43.88 784 SER A O 1
ATOM 5654 N N . ASN A 1 757 ? 6.368 -2.316 103.733 1.00 37.43 785 ASN A N 1
ATOM 5655 C CA . ASN A 1 757 ? 7.650 -1.731 104.097 1.00 36.84 785 ASN A CA 1
ATOM 5656 C C . ASN A 1 757 ? 8.730 -2.784 104.276 1.00 41.39 785 ASN A C 1
ATOM 5657 O O . ASN A 1 757 ? 8.550 -3.739 105.043 1.00 42.75 785 ASN A O 1
ATOM 5670 N N . ASP A 1 759 ? 13.207 -3.192 104.584 1.00 39.89 787 ASP A N 1
ATOM 5671 C CA . ASP A 1 759 ? 14.539 -2.605 104.648 1.00 40.74 787 ASP A CA 1
ATOM 5672 C C . ASP A 1 759 ? 15.599 -3.711 104.739 1.00 45.50 787 ASP A C 1
ATOM 5673 O O . ASP A 1 759 ? 15.624 -4.477 105.709 1.00 45.96 787 ASP A O 1
ATOM 5678 N N . VAL A 1 760 ? 16.433 -3.812 103.689 1.00 41.27 788 VAL A N 1
ATOM 5679 C CA . VAL A 1 760 ? 17.532 -4.771 103.610 1.00 41.85 788 VAL A CA 1
ATOM 5680 C C . VAL A 1 760 ? 18.870 -4.006 103.560 1.00 45.76 788 VAL A C 1
ATOM 5681 O O . VAL A 1 760 ? 19.863 -4.543 103.052 1.00 45.29 788 VAL A O 1
ATOM 5685 N N . SER A 1 761 ? 18.900 -2.766 104.131 1.00 41.67 789 SER A N 1
ATOM 5686 C CA . SER A 1 761 ? 20.115 -1.953 104.188 1.00 41.50 789 SER A CA 1
ATOM 5687 C C . SER A 1 761 ? 21.168 -2.623 105.048 1.00 47.28 789 SER A C 1
ATOM 5688 O O . SER A 1 761 ? 20.817 -3.294 106.026 1.00 47.81 789 SER A O 1
ATOM 5691 N N . TYR A 1 762 ? 22.463 -2.442 104.687 1.00 43.15 790 TYR A N 1
ATOM 5692 C CA . TYR A 1 762 ? 23.618 -3.014 105.394 1.00 42.09 790 TYR A CA 1
ATOM 5693 C C . TYR A 1 762 ? 23.515 -4.535 105.340 1.00 46.65 790 TYR A C 1
ATOM 5694 O O . TYR A 1 762 ? 23.160 -5.190 106.315 1.00 47.09 790 TYR A O 1
ATOM 5703 N N . ASN A 1 763 ? 23.712 -5.067 104.139 1.00 43.37 791 ASN A N 1
ATOM 5704 C CA . ASN A 1 763 ? 23.674 -6.483 103.820 1.00 43.27 791 ASN A CA 1
ATOM 5705 C C . ASN A 1 763 ? 24.718 -6.730 102.753 1.00 49.23 791 ASN A C 1
ATOM 5706 O O . ASN A 1 763 ? 25.566 -5.851 102.527 1.00 49.45 791 ASN A O 1
ATOM 5711 N N . CYS A 1 764 ? 24.691 -7.916 102.117 1.00 46.21 792 CYS A N 1
ATOM 5712 C CA . CYS A 1 764 ? 25.696 -8.267 101.137 1.00 46.89 792 CYS A CA 1
ATOM 5713 C C . CYS A 1 764 ? 25.056 -8.603 99.790 1.00 51.04 792 CYS A C 1
ATOM 5714 O O . CYS A 1 764 ? 25.415 -9.607 99.173 1.00 52.32 792 CYS A O 1
ATOM 5717 N N . PHE A 1 765 ? 24.194 -7.704 99.283 1.00 46.56 793 PHE A N 1
ATOM 5718 C CA . PHE A 1 765 ? 23.545 -7.865 97.985 1.00 45.91 793 PHE A CA 1
ATOM 5719 C C . PHE A 1 765 ? 24.383 -7.214 96.867 1.00 52.65 793 PHE A C 1
ATOM 5720 O O . PHE A 1 765 ? 24.659 -6.009 96.904 1.00 53.33 793 PHE A O 1
ATOM 5728 N N . SER A 1 766 ? 24.827 -8.029 95.904 1.00 49.71 794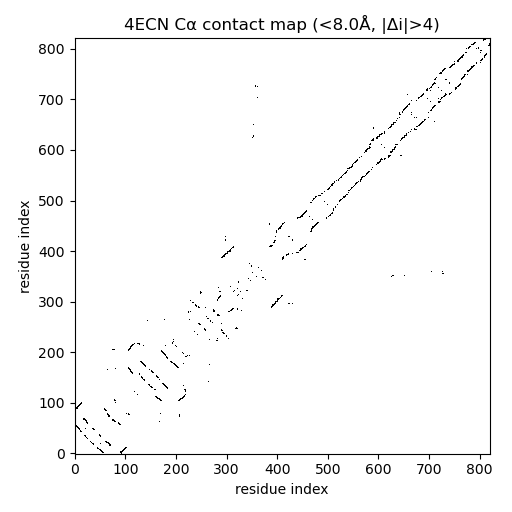 SER A N 1
ATOM 5729 C CA . SER A 1 766 ? 25.615 -7.577 94.755 1.00 50.80 794 SER A CA 1
ATOM 5730 C C . SER A 1 766 ? 24.711 -7.481 93.503 1.00 58.40 794 SER A C 1
ATOM 5731 O O . SER A 1 766 ? 25.069 -6.880 92.466 1.00 59.56 794 SER A O 1
ATOM 5734 N N . SER A 1 767 ? 23.512 -8.065 93.659 1.00 53.41 795 SER A N 1
ATOM 5735 C CA . SER A 1 767 ? 22.417 -8.181 92.709 1.00 51.92 795 SER A CA 1
ATOM 5736 C C . SER A 1 767 ? 21.113 -7.877 93.465 1.00 52.40 795 SER A C 1
ATOM 5737 O O . SER A 1 767 ? 20.798 -8.517 94.470 1.00 51.87 795 SER A O 1
ATOM 5740 N N . PHE A 1 768 ? 20.401 -6.866 93.020 1.00 46.50 796 PHE A N 1
ATOM 5741 C CA . PHE A 1 768 ? 19.199 -6.381 93.656 1.00 44.78 796 PHE A CA 1
ATOM 5742 C C . PHE A 1 768 ? 18.132 -7.484 93.763 1.00 50.60 796 PHE A C 1
ATOM 5743 O O . PHE A 1 768 ? 17.806 -8.135 92.757 1.00 51.95 796 PHE A O 1
ATOM 5751 N N . PRO A 1 769 ? 17.570 -7.686 94.988 1.00 46.56 797 PRO A N 1
ATOM 5752 C CA . PRO A 1 769 ? 16.479 -8.664 95.151 1.00 45.65 797 PRO A CA 1
ATOM 5753 C C . PRO A 1 769 ? 15.129 -8.048 94.716 1.00 47.50 797 PRO A C 1
ATOM 5754 O O . PRO A 1 769 ? 14.496 -7.324 95.478 1.00 47.16 797 PRO A O 1
ATOM 5758 N N . THR A 1 770 ? 14.724 -8.286 93.471 1.00 43.34 798 THR A N 1
ATOM 5759 C CA . THR A 1 770 ? 13.509 -7.698 92.904 1.00 43.49 798 THR A CA 1
ATOM 5760 C C . THR A 1 770 ? 12.235 -8.446 93.326 1.00 48.36 798 THR A C 1
ATOM 5761 O O . THR A 1 770 ? 11.141 -7.957 93.035 1.00 48.91 798 THR A O 1
ATOM 5765 N N . GLN A 1 771 ? 12.352 -9.610 94.009 1.00 43.98 799 GLN A N 1
ATOM 5766 C CA . GLN A 1 771 ? 11.166 -10.360 94.449 1.00 42.83 799 GLN A CA 1
ATOM 5767 C C . GLN A 1 771 ? 10.229 -9.443 95.265 1.00 45.76 799 GLN A C 1
ATOM 5768 O O . GLN A 1 771 ? 9.071 -9.328 94.845 1.00 44.94 799 GLN A O 1
ATOM 5774 N N . PRO A 1 772 ? 10.709 -8.712 96.332 1.00 41.26 800 PRO A N 1
ATOM 5775 C CA . PRO A 1 772 ? 9.806 -7.804 97.079 1.00 40.35 800 PRO A CA 1
ATOM 5776 C C . PRO A 1 772 ? 9.143 -6.712 96.229 1.00 45.12 800 PRO A C 1
ATOM 5777 O O . PRO A 1 772 ? 8.089 -6.224 96.613 1.00 45.37 800 PRO A O 1
ATOM 5781 N N . LEU A 1 773 ? 9.717 -6.349 95.075 1.00 42.15 801 LEU A N 1
ATOM 5782 C CA . LEU A 1 773 ? 9.117 -5.326 94.208 1.00 42.17 801 LEU A CA 1
ATOM 5783 C C . LEU A 1 773 ? 7.832 -5.842 93.499 1.00 46.65 801 LEU A C 1
ATOM 5784 O O . LEU A 1 773 ? 7.097 -5.038 92.898 1.00 45.96 801 LEU A O 1
ATOM 5789 N N . ASN A 1 774 ? 7.535 -7.163 93.624 1.00 43.96 802 ASN A N 1
ATOM 5790 C CA . ASN A 1 774 ? 6.339 -7.798 93.045 1.00 44.19 802 ASN A CA 1
ATOM 5791 C C . ASN A 1 774 ? 5.062 -7.336 93.772 1.00 50.66 802 ASN A C 1
ATOM 5792 O O . ASN A 1 774 ? 3.977 -7.354 93.179 1.00 52.27 802 ASN A O 1
ATOM 5797 N N . SER A 1 775 ? 5.200 -6.914 95.043 1.00 47.27 803 SER A N 1
ATOM 5798 C CA . SER A 1 775 ? 4.101 -6.422 95.852 1.00 47.15 803 SER A CA 1
ATOM 5799 C C . SER A 1 775 ? 3.511 -5.148 95.254 1.00 51.24 803 SER A C 1
ATOM 5800 O O . SER A 1 775 ? 4.226 -4.176 95.021 1.00 51.71 803 SER A O 1
ATOM 5803 N N . SER A 1 776 ? 2.196 -5.163 95.029 1.00 47.58 804 SER A N 1
ATOM 5804 C CA . SER A 1 776 ? 1.428 -4.035 94.512 1.00 47.67 804 SER A CA 1
ATOM 5805 C C . SER A 1 776 ? 1.240 -2.993 95.579 1.00 52.91 804 SER A C 1
ATOM 5806 O O . SER A 1 776 ? 0.831 -1.873 95.273 1.00 53.09 804 SER A O 1
ATOM 5809 N N . GLN A 1 777 ? 1.497 -3.393 96.853 1.00 49.03 805 GLN A N 1
ATOM 5810 C CA . GLN A 1 777 ? 1.304 -2.594 98.052 1.00 47.52 805 GLN A CA 1
ATOM 5811 C C . GLN A 1 777 ? 2.618 -2.114 98.627 1.00 51.53 805 GLN A C 1
ATOM 5812 O O . GLN A 1 777 ? 2.594 -1.495 99.682 1.00 52.14 805 GLN A O 1
ATOM 5818 N N . LEU A 1 778 ? 3.763 -2.373 97.957 1.00 47.30 806 LEU A N 1
ATOM 5819 C CA . LEU A 1 778 ? 5.056 -1.909 98.464 1.00 45.94 806 LEU A CA 1
ATOM 5820 C C . LEU A 1 778 ? 5.120 -0.392 98.365 1.00 51.64 806 LEU A C 1
ATOM 5821 O O . LEU A 1 778 ? 5.089 0.135 97.257 1.00 52.64 806 LEU A O 1
ATOM 5826 N N . LYS A 1 779 ? 5.160 0.302 99.527 1.00 48.49 807 LYS A N 1
ATOM 5827 C CA . LYS A 1 779 ? 5.214 1.777 99.619 1.00 47.95 807 LYS A CA 1
ATOM 5828 C C . LYS A 1 779 ? 6.652 2.308 99.896 1.00 51.06 807 LYS A C 1
ATOM 5829 O O . LYS A 1 779 ? 6.931 3.463 99.560 1.00 51.37 807 LYS A O 1
ATOM 5835 N N . ALA A 1 780 ? 7.550 1.479 100.495 1.00 45.08 808 ALA A N 1
ATOM 5836 C CA . ALA A 1 780 ? 8.932 1.860 100.828 1.00 43.21 808 ALA A CA 1
ATOM 5837 C C . ALA A 1 780 ? 9.864 0.680 100.790 1.00 46.42 808 ALA A C 1
ATOM 5838 O O . ALA A 1 780 ? 9.579 -0.371 101.383 1.00 45.78 808 ALA A O 1
ATOM 5840 N N . PHE A 1 781 ? 11.015 0.875 100.139 1.00 41.20 809 PHE A N 1
ATOM 5841 C CA . PHE A 1 781 ? 12.023 -0.159 100.066 1.00 40.14 809 PHE A CA 1
ATOM 5842 C C . PHE A 1 781 ? 13.396 0.447 100.279 1.00 45.63 809 PHE A C 1
ATOM 5843 O O . PHE A 1 781 ? 13.704 1.472 99.692 1.00 46.01 809 PHE A O 1
ATOM 5851 N N . GLY A 1 782 ? 14.210 -0.196 101.106 1.00 43.25 810 GLY A N 1
ATOM 5852 C CA . GLY A 1 782 ? 15.571 0.246 101.398 1.00 43.09 810 GLY A CA 1
ATOM 5853 C C . GLY A 1 782 ? 16.606 -0.849 101.211 1.00 46.72 810 GLY A C 1
ATOM 5854 O O . GLY A 1 782 ? 16.40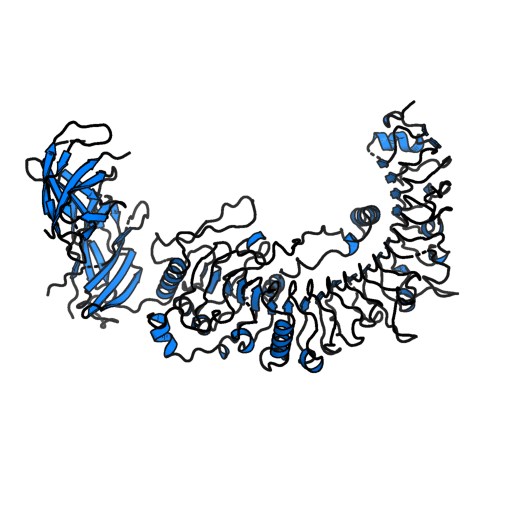8 -1.979 101.655 1.00 46.23 810 GLY A O 1
ATOM 5855 N N . ILE A 1 783 ? 17.704 -0.519 100.526 1.00 42.77 811 ILE A N 1
ATOM 5856 C CA . ILE A 1 783 ? 18.822 -1.402 100.234 1.00 41.63 811 ILE A CA 1
ATOM 5857 C C . ILE A 1 783 ? 20.093 -0.515 100.245 1.00 47.42 811 ILE A C 1
ATOM 5858 O O . ILE A 1 783 ? 20.932 -0.584 99.356 1.00 49.52 811 ILE A O 1
ATOM 5863 N N . ARG A 1 784 ? 20.230 0.321 101.267 1.00 44.20 812 ARG A N 1
ATOM 5864 C CA . ARG A 1 784 ? 21.403 1.186 101.414 1.00 44.89 812 ARG A CA 1
ATOM 5865 C C . ARG A 1 784 ? 22.648 0.410 101.826 1.00 50.74 812 ARG A C 1
ATOM 5866 O O . ARG A 1 784 ? 22.532 -0.635 102.464 1.00 52.94 812 ARG A O 1
ATOM 5874 N N . HIS A 1 785 ? 23.836 0.930 101.501 1.00 45.52 813 HIS A N 1
ATOM 5875 C CA . HIS A 1 785 ? 25.142 0.468 101.998 1.00 44.48 813 HIS A CA 1
ATOM 5876 C C . HIS A 1 785 ? 25.397 -1.074 101.921 1.00 47.14 813 HIS A C 1
ATOM 5877 O O . HIS A 1 785 ? 25.653 -1.713 102.944 1.00 47.66 813 HIS A O 1
ATOM 5884 N N . GLN A 1 786 ? 25.401 -1.648 100.718 1.00 42.55 814 GLN A N 1
ATOM 5885 C CA . GLN A 1 786 ? 25.701 -3.072 100.526 1.00 41.39 814 GLN A CA 1
ATOM 5886 C C . GLN A 1 786 ? 27.198 -3.264 100.445 1.00 48.66 814 GLN A C 1
ATOM 5887 O O . GLN A 1 786 ? 27.874 -2.592 99.647 1.00 50.24 814 GLN A O 1
ATOM 5893 N N . ARG A 1 787 ? 27.733 -4.163 101.279 1.00 44.93 815 ARG A N 1
ATOM 5894 C CA . ARG A 1 787 ? 29.171 -4.436 101.292 1.00 44.90 815 ARG A CA 1
ATOM 5895 C C . ARG A 1 787 ? 29.433 -5.891 101.424 1.00 51.35 815 ARG A C 1
ATOM 5896 O O . ARG A 1 787 ? 28.592 -6.601 101.975 1.00 51.72 815 ARG A O 1
ATOM 5904 N N . ASP A 1 788 ? 30.618 -6.347 100.972 1.00 48.65 816 ASP A N 1
ATOM 5905 C CA . ASP A 1 788 ? 31.049 -7.721 101.196 1.00 48.13 816 ASP A CA 1
ATOM 5906 C C . ASP A 1 788 ? 31.965 -7.726 102.440 1.00 51.76 816 ASP A C 1
ATOM 5907 O O . ASP A 1 788 ? 32.279 -6.651 102.983 1.00 50.58 816 ASP A O 1
ATOM 5912 N N . ALA A 1 789 ? 32.388 -8.916 102.897 1.00 48.99 817 ALA A N 1
ATOM 5913 C CA . ALA A 1 789 ? 33.294 -9.041 104.046 1.00 49.61 817 ALA A CA 1
ATOM 5914 C C . ALA A 1 789 ? 34.566 -8.170 103.861 1.00 56.24 817 ALA A C 1
ATOM 5915 O O . ALA A 1 789 ? 35.047 -7.531 104.807 1.00 57.27 817 ALA A O 1
ATOM 5917 N N . GLU A 1 790 ? 35.038 -8.084 102.610 1.00 52.49 818 GLU A N 1
ATOM 5918 C CA . GLU A 1 790 ? 36.211 -7.324 102.199 1.00 52.81 818 GLU A CA 1
ATOM 5919 C C . GLU A 1 790 ? 35.914 -5.790 102.047 1.00 56.88 818 GLU A C 1
ATOM 5920 O O . GLU A 1 790 ? 36.767 -5.063 101.529 1.00 57.04 818 GLU A O 1
ATOM 5926 N N . GLY A 1 791 ? 34.725 -5.332 102.469 1.00 52.88 819 GLY A N 1
ATOM 5927 C CA . GLY A 1 791 ? 34.311 -3.923 102.429 1.00 52.41 819 GLY A CA 1
ATOM 5928 C C . GLY A 1 791 ? 34.164 -3.215 101.084 1.00 56.03 819 GLY A C 1
ATOM 5929 O O . GLY A 1 791 ? 34.191 -1.977 101.036 1.00 55.66 819 GLY A O 1
ATOM 5930 N N . ASN A 1 792 ? 33.987 -3.984 99.988 1.00 51.40 820 ASN A N 1
ATOM 5931 C CA . ASN A 1 792 ? 33.773 -3.473 98.634 1.00 51.16 820 ASN A CA 1
ATOM 5932 C C . ASN A 1 792 ? 32.334 -3.035 98.420 1.00 55.09 820 ASN A C 1
ATOM 5933 O O . ASN A 1 792 ? 31.431 -3.659 98.966 1.00 56.63 820 ASN A O 1
ATOM 5938 N N . ARG A 1 793 ? 32.099 -2.016 97.580 1.00 49.90 821 ARG A N 1
ATOM 5939 C CA . ARG A 1 793 ? 30.737 -1.573 97.243 1.00 47.77 821 ARG A CA 1
ATOM 5940 C C . ARG A 1 793 ? 30.229 -2.496 96.130 1.00 51.68 821 ARG A C 1
ATOM 5941 O O . ARG A 1 793 ? 30.498 -2.270 94.937 1.00 53.01 821 ARG A O 1
ATOM 5949 N N . ILE A 1 794 ? 29.551 -3.572 96.536 1.00 46.23 822 ILE A N 1
ATOM 5950 C CA . ILE A 1 794 ? 29.151 -4.665 95.646 1.00 45.61 822 ILE A CA 1
ATOM 5951 C C . ILE A 1 794 ? 27.852 -4.393 94.836 1.00 48.76 822 ILE A C 1
ATOM 5952 O O . ILE A 1 794 ? 27.613 -5.117 93.861 1.00 47.60 822 ILE A O 1
ATOM 5957 N N . LEU A 1 795 ? 27.034 -3.387 95.202 1.00 45.15 823 LEU A N 1
ATOM 5958 C CA . LEU A 1 795 ? 25.798 -3.175 94.450 1.00 44.25 823 LEU A CA 1
ATOM 5959 C C . LEU A 1 795 ? 25.967 -2.016 93.433 1.00 49.65 823 LEU A C 1
ATOM 5960 O O . LEU A 1 795 ? 25.927 -0.834 93.792 1.00 48.49 823 LEU A O 1
ATOM 5965 N N . ARG A 1 796 ? 26.103 -2.404 92.144 1.00 48.67 824 ARG A N 1
ATOM 5966 C CA . ARG A 1 796 ? 26.321 -1.502 91.009 1.00 49.78 824 ARG A CA 1
ATOM 5967 C C . ARG A 1 796 ? 25.120 -1.359 90.057 1.00 55.97 824 ARG A C 1
ATOM 5968 O O . ARG A 1 796 ? 25.060 -0.378 89.299 1.00 56.83 824 ARG A O 1
ATOM 5976 N N . GLN A 1 797 ? 24.233 -2.354 89.999 1.00 52.47 825 GLN A N 1
ATOM 5977 C CA . GLN A 1 797 ? 23.178 -2.252 88.996 1.00 53.05 825 GLN A CA 1
ATOM 5978 C C . GLN A 1 797 ? 21.879 -1.699 89.610 1.00 57.78 825 GLN A C 1
ATOM 5979 O O . GLN A 1 797 ? 21.430 -2.146 90.665 1.00 58.15 825 GLN A O 1
ATOM 5985 N N . TRP A 1 798 ? 21.297 -0.705 88.920 1.00 52.19 826 TRP A N 1
ATOM 5986 C CA . TRP A 1 798 ? 20.040 -0.080 89.282 1.00 49.81 826 TRP A CA 1
ATOM 5987 C C . TRP A 1 798 ? 18.920 -1.073 89.005 1.00 51.77 826 TRP A C 1
ATOM 5988 O O . TRP A 1 798 ? 19.034 -1.790 88.008 1.00 52.00 826 TRP A O 1
ATOM 5999 N N . PRO A 1 799 ? 17.846 -1.157 89.843 1.00 46.93 827 PRO A N 1
ATOM 6000 C CA . PRO A 1 799 ? 16.772 -2.135 89.574 1.00 45.52 827 PRO A CA 1
ATOM 6001 C C . PRO A 1 799 ? 15.809 -1.641 88.484 1.00 49.44 827 PRO A C 1
ATOM 6002 O O . PRO A 1 799 ? 14.718 -1.154 88.784 1.00 49.52 827 PRO A O 1
ATOM 6006 N N . THR A 1 800 ? 16.210 -1.811 87.213 1.00 45.44 828 THR A N 1
ATOM 6007 C CA . THR A 1 800 ? 15.475 -1.374 86.033 1.00 45.68 828 THR A CA 1
ATOM 6008 C C . THR A 1 800 ? 14.074 -2.018 86.035 1.00 50.76 828 THR A C 1
ATOM 6009 O O . THR A 1 800 ? 13.957 -3.245 86.070 1.00 51.26 828 THR A O 1
ATOM 6013 N N . GLY A 1 801 ? 13.051 -1.153 86.024 1.00 45.80 829 GLY A N 1
ATOM 6014 C CA . GLY A 1 801 ? 11.634 -1.490 86.052 1.00 44.48 829 GLY A CA 1
ATOM 6015 C C . GLY A 1 801 ? 10.953 -1.042 87.335 1.00 49.21 829 GLY A C 1
ATOM 6016 O O . GLY A 1 801 ? 9.722 -1.083 87.425 1.00 48.44 829 GLY A O 1
ATOM 6017 N N . ILE A 1 802 ? 11.745 -0.605 88.345 1.00 45.68 830 ILE A N 1
ATOM 6018 C CA . ILE A 1 802 ? 11.242 -0.226 89.662 1.00 45.60 830 ILE A CA 1
ATOM 6019 C C . ILE A 1 802 ? 10.248 0.967 89.591 1.00 54.36 830 ILE A C 1
ATOM 6020 O O . ILE A 1 802 ? 9.378 1.063 90.453 1.00 54.60 830 ILE A O 1
ATOM 6025 N N . THR A 1 803 ? 10.365 1.860 88.590 1.00 53.17 831 THR A N 1
ATOM 6026 C CA . THR A 1 803 ? 9.493 3.035 88.516 1.00 52.77 831 THR A CA 1
ATOM 6027 C C . THR A 1 803 ? 8.055 2.594 88.244 1.00 56.27 831 THR A C 1
ATOM 6028 O O . THR A 1 803 ? 7.139 3.354 88.591 1.00 55.87 831 THR A O 1
ATOM 6032 N N . THR A 1 804 ? 7.858 1.337 87.750 1.00 52.93 832 THR A N 1
ATOM 6033 C CA . THR A 1 804 ? 6.533 0.744 87.470 1.00 52.94 832 THR A CA 1
ATOM 6034 C C . THR A 1 804 ? 5.824 0.243 88.760 1.00 59.27 832 THR A C 1
ATOM 6035 O O . THR A 1 804 ? 4.635 -0.051 88.653 1.00 61.07 832 THR A O 1
ATOM 6039 N N . CYS A 1 805 ? 6.530 0.115 89.947 1.00 54.38 833 CYS A N 1
ATOM 6040 C CA . CYS A 1 805 ? 5.934 -0.325 91.229 1.00 53.80 833 CYS A CA 1
ATOM 6041 C C . CYS A 1 805 ? 4.801 0.616 91.596 1.00 56.95 833 CYS A C 1
ATOM 6042 O O . CYS A 1 805 ? 5.034 1.799 91.882 1.00 57.85 833 CYS A O 1
ATOM 6045 N N . PRO A 1 806 ? 3.558 0.097 91.512 1.00 51.49 834 PRO A N 1
ATOM 6046 C CA . PRO A 1 806 ? 2.375 0.953 91.654 1.00 50.37 834 PRO A CA 1
ATOM 6047 C C . PRO A 1 806 ? 2.230 1.701 92.975 1.00 52.26 834 PRO A C 1
ATOM 6048 O O . PRO A 1 806 ? 1.578 2.735 92.942 1.00 52.00 834 PRO A O 1
ATOM 6052 N N . SER A 1 807 ? 2.772 1.214 94.107 1.00 47.50 835 SER A N 1
ATOM 6053 C CA . SER A 1 807 ? 2.544 1.926 95.369 1.00 46.77 835 SER A CA 1
ATOM 6054 C C . SER A 1 807 ? 3.805 2.562 95.955 1.00 51.00 835 SER A C 1
ATOM 6055 O O . SER A 1 807 ? 3.705 3.293 96.948 1.00 50.66 835 SER A O 1
ATOM 6058 N N . LEU A 1 808 ? 4.975 2.283 95.352 1.00 47.83 836 LEU A N 1
ATOM 6059 C CA . LEU A 1 808 ? 6.300 2.716 95.812 1.00 46.91 836 LEU A CA 1
ATOM 6060 C C . LEU A 1 808 ? 6.445 4.250 95.847 1.00 50.44 836 LEU A C 1
ATOM 6061 O O . LEU A 1 808 ? 6.318 4.925 94.831 1.00 50.65 836 LEU A O 1
ATOM 6066 N N . ILE A 1 809 ? 6.727 4.769 97.047 1.00 46.55 837 ILE A N 1
ATOM 6067 C CA . ILE A 1 809 ? 6.911 6.190 97.341 1.00 46.36 837 ILE A CA 1
ATOM 6068 C C . ILE A 1 809 ? 8.388 6.479 97.629 1.00 51.92 837 ILE A C 1
ATOM 6069 O O . ILE A 1 809 ? 8.945 7.430 97.062 1.00 53.84 837 ILE A O 1
ATOM 6074 N N . GLN A 1 810 ? 8.995 5.697 98.545 1.00 45.91 838 GLN A N 1
ATOM 6075 C CA . GLN A 1 810 ? 10.373 5.891 98.969 1.00 44.35 838 GLN A CA 1
ATOM 6076 C C . GLN A 1 810 ? 11.278 4.714 98.585 1.00 48.92 838 GLN A C 1
ATOM 6077 O O . GLN A 1 810 ? 10.926 3.545 98.769 1.00 50.39 838 GLN A O 1
ATOM 6083 N N . LEU A 1 811 ? 12.458 5.052 98.073 1.00 44.12 839 LEU A N 1
ATOM 6084 C CA . LEU A 1 811 ? 13.539 4.144 97.729 1.00 42.84 839 LEU A CA 1
ATOM 6085 C C . LEU A 1 811 ? 14.843 4.668 98.295 1.00 48.64 839 LEU A C 1
ATOM 6086 O O . LEU A 1 811 ? 15.150 5.858 98.135 1.00 50.74 839 LEU A O 1
ATOM 6091 N N . GLN A 1 812 ? 15.617 3.787 98.950 1.00 43.62 840 GLN A N 1
ATOM 6092 C CA . GLN A 1 812 ? 16.937 4.126 99.481 1.00 42.54 840 GLN A CA 1
ATOM 6093 C C . GLN A 1 812 ? 17.940 3.172 98.885 1.00 47.08 840 GLN A C 1
ATOM 6094 O O . GLN A 1 812 ? 17.914 1.972 99.179 1.00 47.50 840 GLN A O 1
ATOM 6100 N N . ILE A 1 813 ? 18.780 3.705 97.978 1.00 42.44 841 ILE A N 1
ATOM 6101 C CA . ILE A 1 813 ? 19.817 2.966 97.258 1.00 40.61 841 ILE A CA 1
ATOM 6102 C C . ILE A 1 813 ? 21.160 3.710 97.441 1.00 43.82 841 ILE A C 1
ATOM 6103 O O . ILE A 1 813 ? 22.152 3.395 96.775 1.00 43.76 841 ILE A O 1
ATOM 6108 N N . GLY A 1 814 ? 21.182 4.648 98.387 1.00 39.96 842 GLY A N 1
ATOM 6109 C CA . GLY A 1 814 ? 22.374 5.426 98.696 1.00 40.36 842 GLY A CA 1
ATOM 6110 C C . GLY A 1 814 ? 23.488 4.593 99.296 1.00 46.41 842 GLY A C 1
ATOM 6111 O O . GLY A 1 814 ? 23.238 3.521 99.867 1.00 46.53 842 GLY A O 1
ATOM 6112 N N . SER A 1 815 ? 24.727 5.095 99.174 1.00 43.92 843 SER A N 1
ATOM 6113 C CA . SER A 1 815 ? 25.981 4.517 99.695 1.00 44.06 843 SER A CA 1
ATOM 6114 C C . SER A 1 815 ? 26.242 3.134 99.092 1.00 47.57 843 SER A C 1
ATOM 6115 O O . SER A 1 815 ? 26.579 2.199 99.794 1.00 47.12 843 SER A O 1
ATOM 6118 N N . ASN A 1 816 ? 26.105 3.030 97.775 1.00 45.93 844 ASN A N 1
ATOM 6119 C CA . ASN A 1 816 ? 26.397 1.855 96.947 1.00 45.88 844 ASN A CA 1
ATOM 6120 C C . ASN A 1 816 ? 27.295 2.330 95.829 1.00 52.18 844 ASN A C 1
ATOM 6121 O O . ASN A 1 816 ? 27.849 3.427 95.948 1.00 53.27 844 ASN A O 1
ATOM 6126 N N . ASP A 1 817 ? 27.420 1.573 94.735 1.00 48.88 845 ASP A N 1
ATOM 6127 C CA . ASP A 1 817 ? 28.194 2.028 93.587 1.00 49.58 845 ASP A CA 1
ATOM 6128 C C . ASP A 1 817 ? 27.291 1.997 92.344 1.00 52.77 845 ASP A C 1
ATOM 6129 O O . ASP A 1 817 ? 27.653 1.393 91.332 1.00 52.68 845 ASP A O 1
ATOM 6134 N N . ILE A 1 818 ? 26.103 2.634 92.422 1.00 48.39 846 ILE A N 1
ATOM 6135 C CA . ILE A 1 818 ? 25.163 2.605 91.295 1.00 48.65 846 ILE A CA 1
ATOM 6136 C C . ILE A 1 818 ? 25.785 3.403 90.134 1.00 55.26 846 ILE A C 1
ATOM 6137 O O . ILE A 1 818 ? 26.374 4.469 90.331 1.00 57.48 846 ILE A O 1
ATOM 6142 N N . ARG A 1 819 ? 25.736 2.800 88.950 1.00 49.80 847 ARG A N 1
ATOM 6143 C CA . ARG A 1 819 ? 26.309 3.336 87.731 1.00 49.37 847 ARG A CA 1
ATOM 6144 C C . ARG A 1 819 ? 25.200 4.031 86.897 1.00 53.76 847 ARG A C 1
ATOM 6145 O O . ARG A 1 819 ? 24.449 4.842 87.455 1.00 53.11 847 ARG A O 1
ATOM 6153 N N . LYS A 1 820 ? 25.113 3.748 85.585 1.00 50.92 848 LYS A N 1
ATOM 6154 C CA . LYS A 1 820 ? 24.113 4.359 84.711 1.00 51.71 848 LYS A CA 1
ATOM 6155 C C . LYS A 1 820 ? 22.711 3.872 85.078 1.00 58.25 848 LYS A C 1
ATOM 6156 O O . LYS A 1 820 ? 22.532 2.696 85.416 1.00 58.82 848 LYS A O 1
ATOM 6162 N N . VAL A 1 821 ? 21.736 4.812 85.040 1.00 55.11 849 VAL A N 1
ATOM 6163 C CA . VAL A 1 821 ? 20.298 4.646 85.262 1.00 53.83 849 VAL A CA 1
ATOM 6164 C C . VAL A 1 821 ? 19.570 5.160 84.005 1.00 63.13 849 VAL A C 1
ATOM 6165 O O . VAL A 1 821 ? 19.583 6.370 83.724 1.00 63.66 849 VAL A O 1
ATOM 6169 N N . ASP A 1 822 ? 18.961 4.241 83.239 1.00 62.81 850 ASP A N 1
ATOM 6170 C CA . ASP A 1 822 ? 18.260 4.585 81.999 1.00 64.61 850 ASP A CA 1
ATOM 6171 C C . ASP A 1 822 ? 16.758 4.840 82.235 1.00 68.07 850 ASP A C 1
ATOM 6172 O O . ASP A 1 822 ? 16.130 5.466 81.374 1.00 70.06 850 ASP A O 1
ATOM 6177 N N . GLU A 1 823 ? 16.195 4.409 83.385 1.00 60.54 851 GLU A N 1
ATOM 6178 C CA . GLU A 1 823 ? 14.788 4.669 83.692 1.00 58.81 851 GLU A CA 1
ATOM 6179 C C . GLU A 1 823 ? 14.475 6.155 83.838 1.00 62.42 851 GLU A C 1
ATOM 6180 O O . GLU A 1 823 ? 15.244 6.909 84.447 1.00 62.39 851 GLU A O 1
ATOM 6186 N N . LYS A 1 824 ? 13.315 6.557 83.304 1.00 57.67 852 LYS A N 1
ATOM 6187 C CA . LYS A 1 824 ? 12.746 7.890 83.459 1.00 56.65 852 LYS A CA 1
ATOM 6188 C C . LYS A 1 824 ? 12.050 7.881 84.825 1.00 57.84 852 LYS A C 1
ATOM 6189 O O . LYS A 1 824 ? 11.185 7.030 85.071 1.00 54.11 852 LYS A O 1
ATOM 6195 N N . LEU A 1 825 ? 12.511 8.738 85.748 1.00 56.46 853 LEU A N 1
ATOM 6196 C CA . LEU A 1 825 ? 11.943 8.774 87.097 1.00 56.14 853 LEU A CA 1
ATOM 6197 C C . LEU A 1 825 ? 10.516 9.236 87.061 1.00 62.11 853 LEU A C 1
ATOM 6198 O O . LEU A 1 825 ? 10.152 10.092 86.249 1.00 62.02 853 LEU A O 1
ATOM 6203 N N . THR A 1 826 ? 9.702 8.647 87.934 1.00 59.62 854 THR A N 1
ATOM 6204 C CA . THR A 1 826 ? 8.295 8.984 88.007 1.00 59.95 854 THR A CA 1
ATOM 6205 C C . THR A 1 826 ? 8.096 9.995 89.129 1.00 64.71 854 THR A C 1
ATOM 6206 O O . THR A 1 826 ? 8.862 9.978 90.103 1.00 64.71 854 THR A O 1
ATOM 6210 N N . PRO A 1 827 ? 7.085 10.896 89.011 1.00 60.61 855 PRO A N 1
ATOM 6211 C CA . PRO A 1 827 ? 6.837 11.850 90.105 1.00 59.44 855 PRO A CA 1
ATOM 6212 C C . PRO A 1 827 ? 6.170 11.173 91.293 1.00 61.30 855 PRO A C 1
ATOM 6213 O O . PRO A 1 827 ? 6.079 11.769 92.371 1.00 61.74 855 PRO A O 1
ATOM 6217 N N . GLN A 1 828 ? 5.684 9.934 91.079 1.00 56.05 856 GLN A N 1
ATOM 6218 C CA . GLN A 1 828 ? 4.983 9.116 92.063 1.00 55.01 856 GLN A CA 1
ATOM 6219 C C . GLN A 1 828 ? 5.963 8.626 93.151 1.00 57.26 856 GLN A C 1
ATOM 6220 O O . GLN A 1 828 ? 5.643 8.717 94.335 1.00 56.78 856 GLN A O 1
ATOM 6226 N N . LEU A 1 829 ? 7.152 8.123 92.746 1.00 52.62 857 LEU A N 1
ATOM 6227 C CA . LEU A 1 829 ? 8.237 7.712 93.648 1.00 51.20 857 LEU A CA 1
ATOM 6228 C C . LEU A 1 829 ? 8.992 8.996 93.978 1.00 54.14 857 LEU A C 1
ATOM 6229 O O . LEU A 1 829 ? 10.025 9.287 93.360 1.00 53.02 857 LEU A O 1
ATOM 6234 N N . TYR A 1 830 ? 8.414 9.810 94.892 1.00 50.15 858 TYR A N 1
ATOM 6235 C CA . TYR A 1 830 ? 8.888 11.161 95.149 1.00 49.62 858 TYR A CA 1
ATOM 6236 C C . TYR A 1 830 ? 9.889 11.294 96.327 1.00 52.60 858 TYR A C 1
ATOM 6237 O O . TYR A 1 830 ? 10.253 12.431 96.639 1.00 52.45 858 TYR A O 1
ATOM 6246 N N . ILE A 1 831 ? 10.369 10.179 96.944 1.00 47.52 859 ILE A N 1
ATOM 6247 C CA . ILE A 1 831 ? 11.415 10.226 97.993 1.00 45.39 859 ILE A CA 1
ATOM 6248 C C . ILE A 1 831 ? 12.541 9.304 97.551 1.00 49.82 859 ILE A C 1
ATOM 6249 O O . ILE A 1 831 ? 12.436 8.098 97.759 1.00 49.36 859 ILE A O 1
ATOM 6254 N N . LEU A 1 832 ? 13.606 9.850 96.921 1.00 46.70 860 LEU A N 1
ATOM 6255 C CA . LEU A 1 832 ? 14.678 9.010 96.385 1.00 45.97 860 LEU A CA 1
ATOM 6256 C C . LEU A 1 832 ? 16.040 9.377 96.951 1.00 49.99 860 LEU A C 1
ATOM 6257 O O . LEU A 1 832 ? 16.462 10.523 96.815 1.00 50.15 860 LEU A O 1
ATOM 6262 N N . ASP A 1 833 ? 16.747 8.378 97.534 1.00 45.90 861 ASP A N 1
ATOM 6263 C CA . ASP A 1 833 ? 18.097 8.543 98.077 1.00 45.76 861 ASP A CA 1
ATOM 6264 C C . ASP A 1 833 ? 19.093 7.853 97.157 1.00 51.18 861 ASP A C 1
ATOM 6265 O O . ASP A 1 833 ? 19.151 6.622 97.097 1.00 51.55 861 ASP A O 1
ATOM 6270 N N . ILE A 1 834 ? 19.859 8.656 96.418 1.00 47.21 862 ILE A N 1
ATOM 6271 C CA . ILE A 1 834 ? 20.863 8.137 95.511 1.00 46.97 862 ILE A CA 1
ATOM 6272 C C . ILE A 1 834 ? 22.240 8.703 95.901 1.00 51.21 862 ILE A C 1
ATOM 6273 O O . ILE A 1 834 ? 23.207 8.501 95.163 1.00 49.98 862 ILE A O 1
ATOM 6278 N N . ALA A 1 835 ? 22.331 9.361 97.090 1.00 48.56 863 ALA A N 1
ATOM 6279 C CA . ALA A 1 835 ? 23.577 9.942 97.588 1.00 48.93 863 ALA A CA 1
ATOM 6280 C C . ALA A 1 835 ? 24.602 8.871 97.927 1.00 55.60 863 ALA A C 1
ATOM 6281 O O . ALA A 1 835 ? 24.246 7.744 98.274 1.00 56.02 863 ALA A O 1
ATOM 6283 N N . ASP A 1 836 ? 25.877 9.230 97.784 1.00 53.22 864 ASP A N 1
ATOM 6284 C CA . ASP A 1 836 ? 27.039 8.412 98.066 1.00 53.85 864 ASP A CA 1
ATOM 6285 C C . ASP A 1 836 ? 27.124 7.243 97.044 1.00 60.81 864 ASP A C 1
ATOM 6286 O O . ASP A 1 836 ? 27.459 6.118 97.414 1.00 61.43 864 ASP A O 1
ATOM 6291 N N . ASN A 1 837 ? 26.843 7.537 95.738 1.00 58.04 865 ASN A N 1
ATOM 6292 C CA . ASN A 1 837 ? 26.992 6.655 94.547 1.00 56.92 865 ASN A CA 1
ATOM 6293 C C . ASN A 1 837 ? 27.876 7.452 93.610 1.00 59.97 865 ASN A C 1
ATOM 6294 O O . ASN A 1 837 ? 27.380 8.383 92.984 1.00 60.91 865 ASN A O 1
ATOM 6299 N N . PRO A 1 838 ? 29.214 7.293 93.689 1.00 55.49 866 PRO A N 1
ATOM 6300 C CA . PRO A 1 838 ? 30.111 8.256 93.011 1.00 55.88 866 PRO A CA 1
ATOM 6301 C C . PRO A 1 838 ? 30.191 8.105 91.503 1.00 61.20 866 PRO A C 1
ATOM 6302 O O . PRO A 1 838 ? 30.569 9.050 90.806 1.00 61.05 866 PRO A O 1
ATOM 6306 N N . ASN A 1 839 ? 29.853 6.926 91.008 1.00 57.44 867 ASN A N 1
ATOM 6307 C CA . ASN A 1 839 ? 29.945 6.678 89.595 1.00 56.76 867 ASN A CA 1
ATOM 6308 C C . ASN A 1 839 ? 28.548 6.626 88.978 1.00 58.82 867 ASN A C 1
ATOM 6309 O O . ASN A 1 839 ? 28.398 6.091 87.882 1.00 57.60 867 ASN A O 1
ATOM 6314 N N . ILE A 1 840 ? 27.538 7.246 89.647 1.00 55.07 868 ILE A N 1
ATOM 6315 C CA . ILE A 1 840 ? 26.168 7.291 89.129 1.00 54.29 868 ILE A CA 1
ATOM 6316 C C . ILE A 1 840 ? 26.112 8.267 87.933 1.00 60.45 868 ILE A C 1
ATOM 6317 O O . ILE A 1 840 ? 26.830 9.273 87.887 1.00 60.62 868 ILE A O 1
ATOM 6322 N N . SER A 1 841 ? 25.266 7.916 86.967 1.00 57.52 869 SER A N 1
ATOM 6323 C CA . SER A 1 841 ? 24.954 8.667 85.765 1.00 58.13 869 SER A CA 1
ATOM 6324 C C . SER A 1 841 ? 23.447 8.583 85.569 1.00 62.12 869 SER A C 1
ATOM 6325 O O . SER A 1 841 ? 22.946 7.543 85.131 1.00 60.88 869 SER A O 1
ATOM 6328 N N . ILE A 1 842 ? 22.713 9.632 85.989 1.00 58.99 870 ILE A N 1
ATOM 6329 C CA . ILE A 1 842 ? 21.251 9.645 85.904 1.00 58.80 870 ILE A CA 1
ATOM 6330 C C . ILE A 1 842 ? 20.736 11.035 85.406 1.00 66.02 870 ILE A C 1
ATOM 6331 O O . ILE A 1 842 ? 21.366 12.068 85.659 1.00 65.68 870 ILE A O 1
ATOM 6336 N N . ASP A 1 843 ? 19.594 11.032 84.679 1.00 64.43 871 ASP A N 1
ATOM 6337 C CA . ASP A 1 843 ? 18.930 12.239 84.175 1.00 64.73 871 ASP A CA 1
ATOM 6338 C C . ASP A 1 843 ? 17.579 12.400 84.894 1.00 66.77 871 ASP A C 1
ATOM 6339 O O . ASP A 1 843 ? 16.719 11.504 84.843 1.00 65.74 871 ASP A O 1
ATOM 6344 N N . VAL A 1 844 ? 17.406 13.546 85.565 1.00 61.96 872 VAL A N 1
ATOM 6345 C CA . VAL A 1 844 ? 16.218 13.789 86.377 1.00 60.83 872 VAL A CA 1
ATOM 6346 C C . VAL A 1 844 ? 15.274 14.857 85.738 1.00 67.50 872 VAL A C 1
ATOM 6347 O O . VAL A 1 844 ? 14.417 15.395 86.447 1.00 66.84 872 VAL A O 1
ATOM 6351 N N . THR A 1 845 ? 15.365 15.088 84.404 1.00 65.99 873 THR A N 1
ATOM 6352 C CA . THR A 1 845 ? 14.522 16.051 83.679 1.00 67.28 873 THR A CA 1
ATOM 6353 C C . THR A 1 845 ? 13.024 15.768 83.941 1.00 71.45 873 THR A C 1
ATOM 6354 O O . THR A 1 845 ? 12.268 16.706 84.209 1.00 73.06 873 THR A O 1
ATOM 6358 N N . SER A 1 846 ? 12.617 14.484 83.898 1.00 65.70 874 SER A N 1
ATOM 6359 C CA . SER A 1 846 ? 11.239 14.025 84.091 1.00 64.73 874 SER A CA 1
ATOM 6360 C C . SER A 1 846 ? 10.603 14.528 85.402 1.00 69.52 874 SER A C 1
ATOM 6361 O O . SER A 1 846 ? 9.405 14.818 85.425 1.00 69.58 874 SER A O 1
ATOM 6364 N N . VAL A 1 847 ? 11.394 14.634 86.475 1.00 65.94 875 VAL A N 1
ATOM 6365 C CA . VAL A 1 847 ? 10.911 15.029 87.799 1.00 64.59 875 VAL A CA 1
ATOM 6366 C C . VAL A 1 847 ? 11.449 16.426 88.177 1.00 71.75 875 VAL A C 1
ATOM 6367 O O . VAL A 1 847 ? 11.156 16.919 89.278 1.00 70.50 875 VAL A O 1
ATOM 6371 N N . CYS A 1 848 ? 12.195 17.071 87.246 1.00 71.43 876 CYS A N 1
ATOM 6372 C CA . CYS A 1 848 ? 12.805 18.387 87.449 1.00 73.50 876 CYS A CA 1
ATOM 6373 C C . CYS A 1 848 ? 11.743 19.436 87.865 1.00 75.29 876 CYS A C 1
ATOM 6374 O O . CYS A 1 848 ? 11.991 20.089 88.878 1.00 74.95 876 CYS A O 1
ATOM 6377 N N . PRO A 1 849 ? 10.558 19.589 87.198 1.00 70.19 877 PRO A N 1
ATOM 6378 C CA . PRO A 1 849 ? 9.582 20.590 87.685 1.00 69.18 877 PRO A CA 1
ATOM 6379 C C . PRO A 1 849 ? 8.967 20.227 89.050 1.00 70.77 877 PRO A C 1
ATOM 6380 O O . PRO A 1 849 ? 8.583 21.131 89.797 1.00 70.39 877 PRO A O 1
ATOM 6384 N N . TYR A 1 850 ? 8.893 18.919 89.387 1.00 65.32 878 TYR A N 1
ATOM 6385 C CA . TYR A 1 850 ? 8.349 18.448 90.670 1.00 63.72 878 TYR A CA 1
ATOM 6386 C C . TYR A 1 850 ? 9.324 18.735 91.817 1.00 68.02 878 TYR A C 1
ATOM 6387 O O . TYR A 1 850 ? 8.879 19.027 92.930 1.00 66.31 878 TYR A O 1
ATOM 6396 N N . ILE A 1 851 ? 10.652 18.671 91.540 1.00 66.75 879 ILE A N 1
ATOM 6397 C CA . ILE A 1 851 ? 11.717 18.973 92.518 1.00 66.81 879 ILE A CA 1
ATOM 6398 C C . ILE A 1 851 ? 11.632 20.455 92.881 1.00 73.41 879 ILE A C 1
ATOM 6399 O O . ILE A 1 851 ? 11.663 20.804 94.070 1.00 71.72 879 ILE A O 1
ATOM 6404 N N . GLU A 1 852 ? 11.480 21.304 91.835 1.00 73.08 880 GLU A N 1
ATOM 6405 C CA . GLU A 1 852 ? 11.369 22.767 91.899 1.00 74.41 880 GLU A CA 1
ATOM 6406 C C . GLU A 1 852 ? 10.127 23.197 92.677 1.00 77.80 880 GLU A C 1
ATOM 6407 O O . GLU A 1 852 ? 10.195 24.182 93.413 1.00 77.03 880 GLU A O 1
ATOM 6413 N N . ALA A 1 853 ? 9.014 22.442 92.536 1.00 74.20 881 ALA A N 1
ATOM 6414 C CA . ALA A 1 853 ? 7.731 22.723 93.178 1.00 74.14 881 ALA A CA 1
ATOM 6415 C C . ALA A 1 853 ? 7.644 22.153 94.622 1.00 80.63 881 ALA A C 1
ATOM 6416 O O . ALA A 1 853 ? 6.578 22.239 95.245 1.00 81.14 881 ALA A O 1
ATOM 6418 N N . GLY A 1 854 ? 8.767 21.633 95.142 1.00 77.51 882 GLY A N 1
ATOM 6419 C CA . GLY A 1 854 ? 8.889 21.060 96.483 1.00 75.82 882 GLY A CA 1
ATOM 6420 C C . GLY A 1 854 ? 8.002 19.854 96.696 1.00 78.45 882 GLY A C 1
ATOM 6421 O O . GLY A 1 854 ? 7.479 19.657 97.793 1.00 77.16 882 GLY A O 1
ATOM 6430 N N . TYR A 1 856 ? 9.093 16.666 95.445 1.00 66.11 884 TYR A N 1
ATOM 6431 C CA . TYR A 1 856 ? 10.052 15.580 95.268 1.00 63.76 884 TYR A CA 1
ATOM 6432 C C . TYR A 1 856 ? 11.243 15.817 96.193 1.00 67.66 884 TYR A C 1
ATOM 6433 O O . TYR A 1 856 ? 11.780 16.935 96.248 1.00 68.80 884 TYR A O 1
ATOM 6442 N N . VAL A 1 857 ? 11.632 14.773 96.949 1.00 60.90 885 VAL A N 1
ATOM 6443 C CA . VAL A 1 857 ? 12.751 14.818 97.878 1.00 58.24 885 VAL A CA 1
ATOM 6444 C C . VAL A 1 857 ? 13.871 13.988 97.312 1.00 60.45 885 VAL A C 1
ATOM 6445 O O . VAL A 1 857 ? 13.759 12.759 97.264 1.00 59.77 885 VAL A O 1
ATOM 6449 N N . LEU A 1 858 ? 14.932 14.642 96.836 1.00 56.40 886 LEU A N 1
ATOM 6450 C CA . LEU A 1 858 ? 16.043 13.892 96.2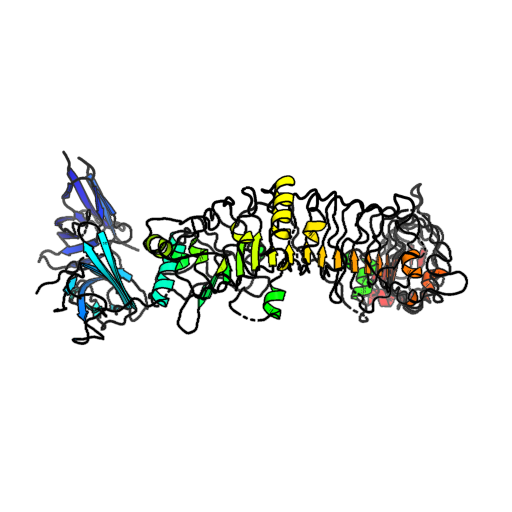83 1.00 55.44 886 LEU A CA 1
ATOM 6451 C C . LEU A 1 858 ? 17.255 14.075 97.156 1.00 59.07 886 LEU A C 1
ATOM 6452 O O . LEU A 1 858 ? 17.653 15.210 97.428 1.00 59.98 886 LEU A O 1
ATOM 6457 N N . LEU A 1 859 ? 17.800 12.940 97.637 1.00 53.79 887 LEU A N 1
ATOM 6458 C CA . LEU A 1 859 ? 19.024 12.854 98.423 1.00 52.90 887 LEU A CA 1
ATOM 6459 C C . LEU A 1 859 ? 20.129 12.496 97.471 1.00 58.93 887 LEU A C 1
ATOM 6460 O O . LEU A 1 859 ? 20.071 11.472 96.778 1.00 60.52 887 LEU A O 1
ATOM 6465 N N . TYR A 1 860 ? 21.094 13.401 97.366 1.00 54.51 888 TYR A N 1
ATOM 6466 C CA . TYR A 1 860 ? 22.176 13.337 96.409 1.00 53.82 888 TYR A CA 1
ATOM 6467 C C . TYR A 1 860 ? 23.352 14.201 96.865 1.00 57.26 888 TYR A C 1
ATOM 6468 O O . TYR A 1 860 ? 23.246 14.944 97.855 1.00 56.12 888 TYR A O 1
ATOM 6477 N N . ASP A 1 861 ? 24.446 14.144 96.087 1.00 54.05 889 ASP A N 1
ATOM 6478 C CA . ASP A 1 861 ? 25.677 14.898 96.265 1.00 54.91 889 ASP A CA 1
ATOM 6479 C C . ASP A 1 861 ? 25.899 15.784 95.052 1.00 62.54 889 ASP A C 1
ATOM 6480 O O . ASP A 1 861 ? 25.848 15.279 93.922 1.00 63.59 889 ASP A O 1
ATOM 6485 N N . LYS A 1 862 ? 26.208 17.083 95.265 1.00 60.05 890 LYS A N 1
ATOM 6486 C CA . LYS A 1 862 ? 26.456 18.041 94.172 1.00 60.60 890 LYS A CA 1
ATOM 6487 C C . LYS A 1 862 ? 27.694 17.619 93.329 1.00 65.93 890 LYS A C 1
ATOM 6488 O O . LYS A 1 862 ? 27.931 18.217 92.282 1.00 67.24 890 LYS A O 1
ATOM 6494 N N . THR A 1 863 ? 28.408 16.534 93.739 1.00 61.73 891 THR A N 1
ATOM 6495 C CA . THR A 1 863 ? 29.574 15.959 93.040 1.00 61.85 891 THR A CA 1
ATOM 6496 C C . THR A 1 863 ? 29.171 14.906 92.009 1.00 65.12 891 THR A C 1
ATOM 6497 O O . THR A 1 863 ? 29.980 14.559 91.141 1.00 65.03 891 THR A O 1
ATOM 6501 N N . GLN A 1 864 ? 27.958 14.321 92.177 1.00 60.45 892 GLN A N 1
ATOM 6502 C CA . GLN A 1 864 ? 27.441 13.225 91.344 1.00 59.42 892 GLN A CA 1
ATOM 6503 C C . GLN A 1 864 ? 26.965 13.697 89.970 1.00 62.82 892 GLN A C 1
ATOM 6504 O O . GLN A 1 864 ? 26.421 14.800 89.858 1.00 62.85 892 GLN A O 1
ATOM 6510 N N . ASP A 1 865 ? 27.131 12.836 88.934 1.00 58.84 893 ASP A N 1
ATOM 6511 C CA . ASP A 1 865 ? 26.692 13.138 87.562 1.00 59.26 893 ASP A CA 1
ATOM 6512 C C . ASP A 1 865 ? 25.161 12.990 87.464 1.00 64.52 893 ASP A C 1
ATOM 6513 O O . ASP A 1 865 ? 24.629 11.925 87.090 1.00 64.46 893 ASP A O 1
ATOM 6518 N N . ILE A 1 866 ? 24.462 14.078 87.846 1.00 60.33 894 ILE A N 1
ATOM 6519 C CA . ILE A 1 866 ? 23.008 14.160 87.810 1.00 59.11 894 ILE A CA 1
ATOM 6520 C C . ILE A 1 866 ? 22.616 15.275 86.817 1.00 65.89 894 ILE A C 1
ATOM 6521 O O . ILE A 1 866 ? 22.644 16.474 87.138 1.00 66.57 894 ILE A O 1
ATOM 6526 N N . ARG A 1 867 ? 22.291 14.849 85.596 1.00 62.74 895 ARG A N 1
ATOM 6527 C CA . ARG A 1 867 ? 21.863 15.706 84.495 1.00 63.76 895 ARG A CA 1
ATOM 6528 C C . ARG A 1 867 ? 20.348 16.024 84.608 1.00 72.49 895 ARG A C 1
ATOM 6529 O O . ARG A 1 867 ? 19.588 15.230 85.185 1.00 71.60 895 ARG A O 1
ATOM 6537 N N . GLY A 1 868 ? 19.945 17.191 84.085 1.00 72.13 896 GLY A N 1
ATOM 6538 C CA . GLY A 1 868 ? 18.546 17.591 83.969 1.00 72.49 896 GLY A CA 1
ATOM 6539 C C . GLY A 1 868 ? 17.895 18.556 84.934 1.00 77.61 896 GLY A C 1
ATOM 6540 O O . GLY A 1 868 ? 16.720 18.885 84.738 1.00 77.20 896 GLY A O 1
ATOM 6541 N N . CYS A 1 869 ? 18.602 19.002 85.982 1.00 75.91 897 CYS A N 1
ATOM 6542 C CA . CYS A 1 869 ? 18.012 19.948 86.936 1.00 76.79 897 CYS A CA 1
ATOM 6543 C C . CYS A 1 869 ? 19.077 20.936 87.399 1.00 82.89 897 CYS A C 1
ATOM 6544 O O . CYS A 1 869 ? 20.040 20.572 88.092 1.00 82.55 897 CYS A O 1
ATOM 6547 N N . ASP A 1 870 ? 18.899 22.197 86.989 1.00 80.53 898 ASP A N 1
ATOM 6548 C CA . ASP A 1 870 ? 19.834 23.263 87.322 1.00 80.50 898 ASP A CA 1
ATOM 6549 C C . ASP A 1 870 ? 19.644 23.699 88.764 1.00 80.01 898 ASP A C 1
ATOM 6550 O O . ASP A 1 870 ? 20.619 24.106 89.395 1.00 78.87 898 ASP A O 1
ATOM 6555 N N . ALA A 1 871 ? 18.410 23.558 89.293 1.00 74.70 899 ALA A N 1
ATOM 6556 C CA . ALA A 1 871 ? 18.021 23.938 90.658 1.00 73.78 899 ALA A CA 1
ATOM 6557 C C . ALA A 1 871 ? 18.804 23.153 91.744 1.00 77.46 899 ALA A C 1
ATOM 6558 O O . ALA A 1 871 ? 18.881 23.624 92.885 1.00 76.31 899 ALA A O 1
ATOM 6560 N N . LEU A 1 872 ? 19.388 21.973 91.384 1.00 73.88 900 LEU A N 1
ATOM 6561 C CA . LEU A 1 872 ? 20.139 21.092 92.301 1.00 71.95 900 LEU A CA 1
ATOM 6562 C C . LEU A 1 872 ? 21.517 21.653 92.664 1.00 76.45 900 LEU A C 1
ATOM 6563 O O . LEU A 1 872 ? 22.042 21.353 93.744 1.00 75.50 900 LEU A O 1
ATOM 6568 N N . GLY A 1 873 ? 22.105 22.409 91.745 1.00 73.65 901 GLY A N 1
ATOM 6569 C CA . GLY A 1 873 ? 23.428 22.977 91.938 1.00 73.97 901 GLY A CA 1
ATOM 6570 C C . GLY A 1 873 ? 24.532 21.949 91.816 1.00 77.15 901 GLY A C 1
ATOM 6571 O O . GLY A 1 873 ? 25.474 21.962 92.612 1.00 77.00 901 GLY A O 1
ATOM 6572 N N . ILE A 1 874 ? 24.428 21.059 90.812 1.00 72.94 902 ILE A N 1
ATOM 6573 C CA . ILE A 1 874 ? 25.432 20.033 90.527 1.00 72.72 902 ILE A CA 1
ATOM 6574 C C . ILE A 1 874 ? 26.714 20.720 90.036 1.00 79.69 902 ILE A C 1
ATOM 6575 O O . ILE A 1 874 ? 26.631 21.613 89.189 1.00 80.09 902 ILE A O 1
ATOM 6580 N N . GLU A 1 875 ? 27.887 20.310 90.571 1.00 78.17 903 GLU A N 1
ATOM 6581 C CA . GLU A 1 875 ? 29.199 20.832 90.178 1.00 79.82 903 GLU A CA 1
ATOM 6582 C C . GLU A 1 875 ? 29.516 20.462 88.723 1.00 87.90 903 GLU A C 1
ATOM 6583 O O . GLU A 1 875 ? 29.706 19.285 88.398 1.00 87.44 903 GLU A O 1
ATOM 6589 N N . ARG A 1 876 ? 29.535 21.489 87.847 1.00 88.14 904 ARG A N 1
ATOM 6590 C CA . ARG A 1 876 ? 29.834 21.388 86.416 1.00 94.64 904 ARG A CA 1
ATOM 6591 C C . ARG A 1 876 ? 31.347 21.154 86.206 1.00 124.09 904 ARG A C 1
ATOM 6592 O O . ARG A 1 876 ? 32.159 21.992 86.669 1.00 129.04 904 ARG A O 1
#

Nearest PDB structures (foldseek):
  4ecn-assembly1_A  TM=1.001E+00  e=0.000E+00  Bacteroides thetaiotaomicron VPI-5482
  4eco-assembly1_A  TM=9.623E-01  e=1.577E-66  Bacteroides eggerthii DSM 20697
  4eco-assembly2_B  TM=9.689E-01  e=2.163E-66  Bacteroides eggerthii DSM 20697
  8wvv-assembly1_A  TM=5.984E-01  e=1.477E-05  Homo sapiens
  8wvw-assembly1_A  TM=5.817E-01  e=1.770E-05  Homo sapiens

Solvent-accessible surface area: 36455 Å² total

B-factor: mean 61.4, std 20.24, range [29.6, 147.49]

InterPro domains:
  IPR027899 Domain of unknown function DUF4458 [PF14660] (39-146)
  IPR027899 Domain of unknown function DUF4458 [PF14660] (159-279)
  IPR032675 Leucine-rich repeat domain superfamily [G3DSA:3.80.10.10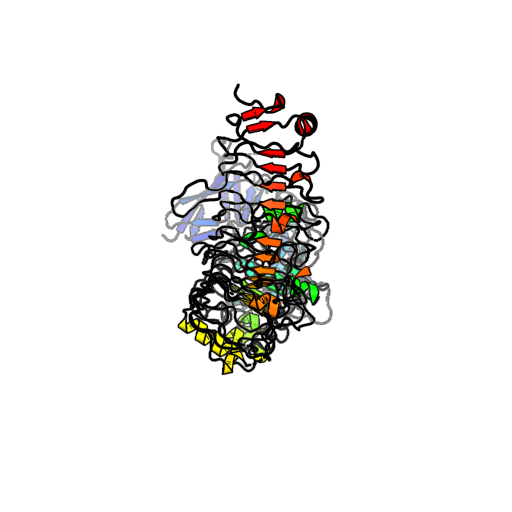] (292-904)
  IPR038711 Leucine Rich repeat protein, N-terminal domain superfamily [G3DSA:2.60.40.3540] (29-153)
  IPR038711 Leucine Rich repeat protein, N-terminal domain superfamily [G3DSA:2.60.40.3540] (154-291)
  IPR041403 DUF4458 domain-containing protein, leucine-rich repeat [PF18805] (289-358)
  IPR050216 Leucine-rich repeat domain-containing protein [PTHR48051] (423-743)

Secondary structure (DSSP, 8-state):
--EEEEEEEEE--------EEEE---SS----EEEEEEE----SSEEEEEEPPEEEESEEEE--EEEEE-TT--EEEEEE--S--EEEE-TT-EEEEEEE--SS-EEEEEEEEEE-SSTTSS--SS-STT--EEEEE--TTT----EE---EE------EEEEEEEEEEESEEE---EEEEEEEETTEEEEEEEEE--PPPEEE-TTSEEEEEEEEE---PPPHHHHHHHHHHHHHHHTTGGG-----SS-SS-----S---SS-------TTEEE-TTS-EEEEE-TTT--EEEE-GGGGG-TT--EEES--TTHHHHTT-BTTB------HHHHHHH----------GGGGS-HHHHHHHHT----------PPP--TTTTT--S-EEEEE-GGGGG-TT--EEEEES----GGGBSSS-S-TTSHHHHHHTTS---GGG-TT--EEEEES-------GGGGG-SS--EEE-TT-TTS-HHHHHHHHHHHHH-TTTTTT--EE---S---BPPPHHHHT-----EEE-TTS---B-----TTSEESEEE--SS--S---TTS-EE-TT--EEE--SS---S--S---TT-S---EEE--SS-TTTTSSS-S----------SEEE--SS---S--HHHHHTT---SEEE--S------TTSSS-TTS--TTGGG--EEE--SS------GGGSTTT-TT------SS--SS---GGGG-TT--EEE----B-TT--B------TTGGG-SS--EEE--SS---B--SPPPSSS-EEE--S-TT-EEE-GGGHHHHHT--EEE--TTSEEES-GGG----

Foldseek 3Di:
DQKFKEKEFEWEDCQPQFFKKWWFDDPNDGDIDIWTWDADDADNTGNRTMTDIDIDGFAKDFTQWMFTAGPVRAGPATGGCPPLRMDTGHDHYYYYHYGYGDPFFKFKEKAKEFEPPPNPHDQFLDDLPQQAWKWWWKAPPPQFIDIDGIGWADPDVDHIIMDPDIHIDGWHKMWTQKMWTWGDDPHDIDTQEIDGDTFDMDTGDGSYYTYHGYDHDHRYHHDLLLLQQVLVVVQCVQFVQVQWAFDQQDDDPDDDDGGQDPSHRSLNQPGVQFDADPVNATQTHEPWRGATAHARALSVLSSLNHAAAYDYDPCSNHGTQDLVPDHDDHDDPVVVVVSLSPCLLPDAFPCVLFDPQQLVLVQPDPVDHHDPSPHDDDDPVNFLAASYAHAAYALSVLSNLNYQEYYDERYQYALCRHNNHHPDCPDPSNVPCVPPPRFLLSNQNHAYYEQYRHAAEAHHPSLLRHQQHAAYENASNQNYAQVRVQVRVLSQLQRPRRNLRYAHYYELYAHQEHHALVSLLSANHAEDYHYNYAHAYAHANFARHAYQEEANYAYAYQDQPLGNYHYDLNHAEYHPDNYAHQADRLRAAQPDPRAAEYAHAQYAQCVVPHRHPDDVSRRAHRHQEYAHANYADAQQPLVRQQNPHQYQEYHHAQYEEEAEPCSQAHDPGGGPRQCSHAYYHHHNYAYQYYYLCLACRHHQQHAYEHAHYAHLDDHCRVLNHLRHAEYYHHAHAHPVGAQRHAEDPPPSQVNNRYQYYHHEQHQHAEDPDAHDVRNLHYAHANNARYAEEPQNCQVVVVVPRHYHYDLNHNYHHHVPVNRDD